Protein AF-0000000069050539 (afdb_homodimer)

InterPro domains:
  IPR002018 Carboxylesterase, type B [PF00135] (21-520)
  IPR019819 Carboxylesterase type B, conserved site [PS00941] (98-108)
  IPR019826 Carboxylesterase type B, active site [PS00122] (194-209)
  IPR029058 Alpha/Beta hydrolase fold [G3DSA:3.40.50.1820] (3-553)
  IPR029058 Alpha/Beta hydrolase fold [SSF53474] (21-548)

Organism: Acyrthosiphon pisum (NCBI:txid7029)

Radius of gyration: 32.57 Å; Cα contacts (8 Å, |Δi|>4): 2569; chains: 2; bounding box: 115×93×81 Å

Structure (mmCIF, N/CA/C/O backbone):
data_AF-0000000069050539-model_v1
#
loop_
_entity.id
_entity.type
_entity.pdbx_description
1 polymer 'Carboxylic ester hydrolase'
#
loop_
_atom_site.group_PDB
_atom_site.id
_atom_site.type_symbol
_atom_site.label_atom_id
_atom_site.label_alt_id
_atom_site.label_comp_id
_atom_site.label_asym_id
_atom_site.label_entity_id
_atom_site.label_seq_id
_atom_site.pdbx_PDB_ins_code
_atom_site.Cartn_x
_atom_site.Cartn_y
_atom_site.Cartn_z
_atom_site.occupancy
_atom_site.B_iso_or_equiv
_atom_site.auth_seq_id
_atom_site.auth_comp_id
_atom_site.auth_asym_id
_atom_site.auth_atom_id
_atom_site.pdbx_PDB_model_num
ATOM 1 N N . MET A 1 1 ? -48.281 -12.133 42.062 1 26.3 1 MET A N 1
ATOM 2 C CA . MET A 1 1 ? -48.5 -13.281 41.188 1 26.3 1 MET A CA 1
ATOM 3 C C . MET A 1 1 ? -48.312 -12.891 39.719 1 26.3 1 MET A C 1
ATOM 5 O O . MET A 1 1 ? -48 -13.742 38.875 1 26.3 1 MET A O 1
ATOM 9 N N . ARG A 1 2 ? -48.906 -11.695 39.344 1 27.66 2 ARG A N 1
ATOM 10 C CA . ARG A 1 2 ? -49.094 -11.25 37.938 1 27.66 2 ARG A CA 1
ATOM 11 C C . ARG A 1 2 ? -47.75 -10.969 37.281 1 27.66 2 ARG A C 1
ATOM 13 O O . ARG A 1 2 ? -47.688 -10.758 36.062 1 27.66 2 ARG A O 1
ATOM 20 N N . LEU A 1 3 ? -46.781 -10.461 38.094 1 32.59 3 LEU A N 1
ATOM 21 C CA . LEU A 1 3 ? -45.531 -9.844 37.625 1 32.59 3 LEU A CA 1
ATOM 22 C C . LEU A 1 3 ? -44.656 -10.852 36.906 1 32.59 3 LEU A C 1
ATOM 24 O O . LEU A 1 3 ? -43.562 -10.508 36.406 1 32.59 3 LEU A O 1
ATOM 28 N N . VAL A 1 4 ? -44.938 -12.18 37.094 1 34.09 4 VAL A N 1
ATOM 29 C CA . VAL A 1 4 ? -44.062 -13.289 36.75 1 34.09 4 VAL A CA 1
ATOM 30 C C . VAL A 1 4 ? -44.031 -13.469 35.219 1 34.09 4 VAL A C 1
ATOM 32 O O . VAL A 1 4 ? -43.062 -13.969 34.656 1 34.09 4 VAL A O 1
ATOM 35 N N . ILE A 1 5 ? -45.188 -13.227 34.531 1 31.69 5 ILE A N 1
ATOM 36 C CA . ILE A 1 5 ? -45.469 -13.883 33.25 1 31.69 5 ILE A CA 1
ATOM 37 C C . ILE A 1 5 ? -44.688 -13.188 32.125 1 31.69 5 ILE A C 1
ATOM 39 O O . ILE A 1 5 ? -44.469 -13.758 31.062 1 31.69 5 ILE A O 1
ATOM 43 N N . VAL A 1 6 ? -44.531 -11.828 32.219 1 31.59 6 VAL A N 1
ATOM 44 C CA . VAL A 1 6 ? -44.188 -11.078 31.016 1 31.59 6 VAL A CA 1
ATOM 45 C C . VAL A 1 6 ? -42.75 -11.359 30.609 1 31.59 6 VAL A C 1
ATOM 47 O O . VAL A 1 6 ? -42.281 -10.875 29.578 1 31.59 6 VAL A O 1
ATOM 50 N N . LEU A 1 7 ? -41.906 -11.867 31.547 1 31.31 7 LEU A N 1
ATOM 51 C CA . LEU A 1 7 ? -40.469 -11.945 31.328 1 31.31 7 LEU A CA 1
ATOM 52 C C . LEU A 1 7 ? -40.156 -12.977 30.25 1 31.31 7 LEU A C 1
ATOM 54 O O . LEU A 1 7 ? -39 -13.094 29.828 1 31.31 7 LEU A O 1
ATOM 58 N N . LEU A 1 8 ? -41.094 -14.016 30.031 1 30.38 8 LEU A N 1
ATOM 59 C CA . LEU A 1 8 ? -40.75 -15.234 29.297 1 30.38 8 LEU A CA 1
ATOM 60 C C . LEU A 1 8 ? -40.625 -14.953 27.797 1 30.38 8 LEU A C 1
ATOM 62 O O . LEU A 1 8 ? -39.969 -15.703 27.078 1 30.38 8 LEU A O 1
ATOM 66 N N . LEU A 1 9 ? -41.562 -14.109 27.234 1 28.67 9 LEU A N 1
ATOM 67 C CA . LEU A 1 9 ? -41.812 -14.203 25.797 1 28.67 9 LEU A CA 1
ATOM 68 C C . LEU A 1 9 ? -40.625 -13.625 25.016 1 28.67 9 LEU A C 1
ATOM 70 O O . LEU A 1 9 ? -40.688 -13.578 23.781 1 28.67 9 LEU A O 1
ATOM 74 N N . ALA A 1 10 ? -39.875 -12.719 25.578 1 30.95 10 ALA A N 1
ATOM 75 C CA . ALA A 1 10 ? -38.969 -11.984 24.688 1 30.95 10 ALA A CA 1
ATOM 76 C C . ALA A 1 10 ? -37.906 -12.906 24.078 1 30.95 10 ALA A C 1
ATOM 78 O O . ALA A 1 10 ? -36.938 -12.445 23.469 1 30.95 10 ALA A O 1
ATOM 79 N N . ARG A 1 11 ? -37.969 -14.266 24.438 1 26.59 11 ARG A N 1
ATOM 80 C CA . ARG A 1 11 ? -36.938 -15.188 23.984 1 26.59 11 ARG A CA 1
ATOM 81 C C . ARG A 1 11 ? -36.938 -15.312 22.469 1 26.59 11 ARG A C 1
ATOM 83 O O . ARG A 1 11 ? -35.875 -15.352 21.828 1 26.59 11 ARG A O 1
ATOM 90 N N . LEU A 1 12 ? -38 -15.984 21.875 1 28.97 12 LEU A N 1
ATOM 91 C CA . LEU A 1 12 ? -37.969 -16.906 20.75 1 28.97 12 LEU A CA 1
ATOM 92 C C . LEU A 1 12 ? -37.875 -16.156 19.422 1 28.97 12 LEU A C 1
ATOM 94 O O . LEU A 1 12 ? -37.938 -16.766 18.344 1 28.97 12 LEU A O 1
ATOM 98 N N . TYR A 1 13 ? -38.312 -14.938 19.328 1 30.03 13 TYR A N 1
ATOM 99 C CA . TYR A 1 13 ? -38.375 -14.578 17.922 1 30.03 13 TYR A CA 1
ATOM 100 C C . TYR A 1 13 ? -37 -14.617 17.281 1 30.03 13 TYR A C 1
ATOM 102 O O . TYR A 1 13 ? -36.25 -13.625 17.297 1 30.03 13 TYR A O 1
ATOM 110 N N . CYS A 1 14 ? -36.156 -15.648 17.484 1 31.09 14 CYS A N 1
ATOM 111 C CA . CYS A 1 14 ? -35 -15.953 16.625 1 31.09 14 CYS A CA 1
ATOM 112 C C . CYS A 1 14 ? -35.438 -16.062 15.172 1 31.09 14 CYS A C 1
ATOM 114 O O . CYS A 1 14 ? -35.75 -17.156 14.688 1 31.09 14 CYS A O 1
ATOM 116 N N . PHE A 1 15 ? -36.469 -15.273 14.609 1 31.92 15 PHE A N 1
ATOM 117 C CA . PHE A 1 15 ? -36.844 -15.25 13.203 1 31.92 15 PHE A CA 1
ATOM 118 C C . PHE A 1 15 ? -35.625 -15.32 12.305 1 31.92 15 PHE A C 1
ATOM 120 O O . PHE A 1 15 ? -34.562 -14.758 12.633 1 31.92 15 PHE A O 1
ATOM 127 N N . VAL A 1 16 ? -35.625 -16.328 11.383 1 34.59 16 VAL A N 1
ATOM 128 C CA . VAL A 1 16 ? -34.719 -16.609 10.266 1 34.59 16 VAL A CA 1
ATOM 129 C C . VAL A 1 16 ? -34.531 -15.359 9.422 1 34.59 16 VAL A C 1
ATOM 131 O O . VAL A 1 16 ? -35.25 -15.148 8.445 1 34.59 16 VAL A O 1
ATOM 134 N N . ALA A 1 17 ? -34.875 -14.203 9.758 1 36.56 17 ALA A N 1
ATOM 135 C CA . ALA A 1 17 ? -34.344 -13.133 8.93 1 36.56 17 ALA A CA 1
ATOM 136 C C . ALA A 1 17 ? -32.906 -13.461 8.484 1 36.56 17 ALA A C 1
ATOM 138 O O . ALA A 1 17 ? -32.031 -13.727 9.312 1 36.56 17 ALA A O 1
ATOM 139 N N . GLY A 1 18 ? -32.688 -14.234 7.324 1 45.12 18 GLY A N 1
ATOM 140 C CA . GLY A 1 18 ? -31.375 -14.477 6.727 1 45.12 18 GLY A CA 1
ATOM 141 C C . GLY A 1 18 ? -30.328 -13.461 7.145 1 45.12 18 GLY A C 1
ATOM 142 O O . GLY A 1 18 ? -30.453 -12.273 6.832 1 45.12 18 GLY A O 1
ATOM 143 N N . ASN A 1 19 ? -29.656 -13.703 8.18 1 59.53 19 ASN A N 1
ATOM 144 C CA . ASN A 1 19 ? -28.719 -12.82 8.867 1 59.53 19 ASN A CA 1
ATOM 145 C C . ASN A 1 19 ? -27.719 -12.203 7.887 1 59.53 19 ASN A C 1
ATOM 147 O O . ASN A 1 19 ? -27.047 -12.922 7.148 1 59.53 19 ASN A O 1
ATOM 151 N N . GLN A 1 20 ? -27.922 -10.969 7.562 1 78.75 20 GLN A N 1
ATOM 152 C CA . GLN A 1 20 ? -27.047 -10.172 6.715 1 78.75 20 GLN A CA 1
ATOM 153 C C . GLN A 1 20 ? -25.578 -10.43 7.051 1 78.75 20 GLN A C 1
ATOM 155 O O . GLN A 1 20 ? -24.688 -10.227 6.211 1 78.75 20 GLN A O 1
ATOM 160 N N . HIS A 1 21 ? -25.391 -11.031 8.25 1 89 21 HIS A N 1
ATOM 161 C CA . HIS A 1 21 ? -24.031 -11.336 8.672 1 89 21 HIS A CA 1
ATOM 162 C C . HIS A 1 21 ? -23.938 -12.75 9.242 1 89 21 HIS A C 1
ATOM 164 O O . HIS A 1 21 ? -23.922 -12.93 10.461 1 89 21 HIS A O 1
ATOM 170 N N . PRO A 1 22 ? -23.844 -13.828 8.398 1 93.56 22 PRO A N 1
ATOM 171 C CA . PRO A 1 22 ? -23.703 -15.219 8.859 1 93.56 22 PRO A CA 1
ATOM 172 C C . PRO A 1 22 ? -22.484 -15.43 9.742 1 93.56 22 PRO A C 1
ATOM 174 O O . PRO A 1 22 ? -21.438 -14.812 9.516 1 93.56 22 PRO A O 1
ATOM 177 N N . VAL A 1 23 ? -22.594 -16.266 10.766 1 95.81 23 VAL A N 1
ATOM 178 C CA . VAL A 1 23 ? -21.484 -16.578 11.672 1 95.81 23 VAL A CA 1
ATOM 179 C C . VAL A 1 23 ? -21.203 -18.078 11.648 1 95.81 23 VAL A C 1
ATOM 181 O O . VAL A 1 23 ? -22.125 -18.891 11.672 1 95.81 23 VAL A O 1
ATOM 184 N N . VAL A 1 24 ? -19.984 -18.469 11.5 1 96.12 24 VAL A N 1
ATOM 185 C CA . VAL A 1 24 ? -19.516 -19.844 11.531 1 96.12 24 VAL A CA 1
ATOM 186 C C . VAL A 1 24 ? -18.484 -20.031 12.641 1 96.12 24 VAL A C 1
ATOM 188 O O . VAL A 1 24 ? -17.609 -19.188 12.82 1 96.12 24 VAL A O 1
ATOM 191 N N . GLU A 1 25 ? -18.578 -21.062 13.422 1 95.25 25 GLU A N 1
ATOM 192 C CA . GLU A 1 25 ? -17.609 -21.375 14.461 1 95.25 25 GLU A CA 1
ATOM 193 C C . GLU A 1 25 ? -16.453 -22.219 13.914 1 95.25 25 GLU A C 1
ATOM 195 O O . GLU A 1 25 ? -16.656 -23.344 13.477 1 95.25 25 GLU A O 1
ATOM 200 N N . THR A 1 26 ? -15.273 -21.656 13.891 1 96.56 26 THR A N 1
ATOM 201 C CA . THR A 1 26 ? -14.078 -22.375 13.461 1 96.56 26 THR A CA 1
ATOM 202 C C . THR A 1 26 ? -13.258 -22.828 14.664 1 96.56 26 THR A C 1
ATOM 204 O O . THR A 1 26 ? -13.625 -22.562 15.805 1 96.56 26 THR A O 1
ATOM 207 N N . GLU A 1 27 ? -12.102 -23.531 14.414 1 95.81 27 GLU A N 1
ATOM 208 C CA . GLU A 1 27 ? -11.242 -24.047 15.469 1 95.81 27 GLU A CA 1
ATOM 209 C C . GLU A 1 27 ? -10.672 -22.922 16.328 1 95.81 27 GLU A C 1
ATOM 211 O O . GLU A 1 27 ? -10.469 -23.078 17.531 1 95.81 27 GLU A O 1
ATOM 216 N N . ASN A 1 28 ? -10.484 -21.719 15.672 1 95.81 28 ASN A N 1
ATOM 217 C CA . ASN A 1 28 ? -9.828 -20.625 16.375 1 95.81 28 ASN A CA 1
ATOM 218 C C . ASN A 1 28 ? -10.836 -19.609 16.891 1 95.81 28 ASN A C 1
ATOM 220 O O . ASN A 1 28 ? -10.477 -18.672 17.609 1 95.81 28 ASN A O 1
ATOM 224 N N . GLY A 1 29 ? -12.094 -19.719 16.547 1 95.69 29 GLY A N 1
ATOM 225 C CA . GLY A 1 29 ? -13.117 -18.797 17 1 95.69 29 GLY A CA 1
ATOM 226 C C . GLY A 1 29 ? -14.172 -18.531 15.953 1 95.69 29 GLY A C 1
ATOM 227 O O . GLY A 1 29 ? -14.062 -18.984 14.812 1 95.69 29 GLY A O 1
ATOM 228 N N . PRO A 1 30 ? -15.219 -17.828 16.375 1 97.06 30 PRO A N 1
ATOM 229 C CA . PRO A 1 30 ? -16.281 -17.5 15.43 1 97.06 30 PRO A CA 1
ATOM 230 C C . PRO A 1 30 ? -15.852 -16.484 14.383 1 97.06 30 PRO A C 1
ATOM 232 O O . PRO A 1 30 ? -15.094 -15.562 14.688 1 97.06 30 PRO A O 1
ATOM 235 N N . VAL A 1 31 ? -16.359 -16.656 13.164 1 97.62 31 VAL A N 1
ATOM 236 C CA . VAL A 1 31 ? -16.109 -15.742 12.055 1 97.62 31 VAL A CA 1
ATOM 237 C C . VAL A 1 31 ? -17.438 -15.266 11.477 1 97.62 31 VAL A C 1
ATOM 239 O O . VAL A 1 31 ? -18.375 -16.062 11.297 1 97.62 31 VAL A O 1
ATOM 242 N N . SER A 1 32 ? -17.547 -13.945 11.281 1 97.5 32 SER A N 1
ATOM 243 C CA . SER A 1 32 ? -18.734 -13.367 10.656 1 97.5 32 SER A CA 1
ATOM 244 C C . SER A 1 32 ? -18.438 -12.945 9.219 1 97.5 32 SER A C 1
ATOM 246 O O . SER A 1 32 ? -17.453 -12.258 8.953 1 97.5 32 SER A O 1
ATOM 248 N N . GLY A 1 33 ? -19.328 -13.477 8.266 1 97.38 33 GLY A N 1
ATOM 249 C CA . GLY A 1 33 ? -19.156 -13.141 6.863 1 97.38 33 GLY A CA 1
ATOM 250 C C . GLY A 1 33 ? -20.266 -12.266 6.32 1 97.38 33 GLY A C 1
ATOM 251 O O . GLY A 1 33 ? -20.875 -11.484 7.062 1 97.38 33 GLY A O 1
ATOM 252 N N . LYS A 1 34 ? -20.469 -12.258 5.051 1 97.12 34 LYS A N 1
ATOM 253 C CA . LYS A 1 34 ? -21.531 -11.5 4.398 1 97.12 34 LYS A CA 1
ATOM 254 C C . LYS A 1 34 ? -22.203 -12.32 3.299 1 97.12 34 LYS A C 1
ATOM 256 O O . LYS A 1 34 ? -21.641 -13.32 2.84 1 97.12 34 LYS A O 1
ATOM 261 N N . LEU A 1 35 ? -23.359 -11.914 2.904 1 97.19 35 LEU A N 1
ATOM 262 C CA . LEU A 1 35 ? -24.031 -12.492 1.756 1 97.19 35 LEU A CA 1
ATOM 263 C C . LEU A 1 35 ? -23.547 -11.859 0.456 1 97.19 35 LEU A C 1
ATOM 265 O O . LEU A 1 35 ? -23.234 -10.672 0.42 1 97.19 35 LEU A O 1
ATOM 269 N N . SER A 1 36 ? -23.406 -12.742 -0.509 1 96.38 36 SER A N 1
ATOM 270 C CA . SER A 1 36 ? -23.047 -12.297 -1.854 1 96.38 36 SER A CA 1
ATOM 271 C C . SER A 1 36 ? -23.859 -13.047 -2.91 1 96.38 36 SER A C 1
ATOM 273 O O . SER A 1 36 ? -24.578 -13.992 -2.594 1 96.38 36 SER A O 1
ATOM 275 N N . LYS A 1 37 ? -23.75 -12.531 -4.121 1 97.62 37 LYS A N 1
ATOM 276 C CA . LYS A 1 37 ? -24.453 -13.164 -5.23 1 97.62 37 LYS A CA 1
ATOM 277 C C . LYS A 1 37 ? -23.484 -13.664 -6.293 1 97.62 37 LYS A C 1
ATOM 279 O O . LYS A 1 37 ? -22.469 -13.023 -6.566 1 97.62 37 LYS A O 1
ATOM 284 N N . THR A 1 38 ? -23.812 -14.75 -6.848 1 98.19 38 THR A N 1
ATOM 285 C CA . THR A 1 38 ? -23.031 -15.266 -7.969 1 98.19 38 THR A CA 1
ATOM 286 C C . THR A 1 38 ? -23.438 -14.578 -9.266 1 98.19 38 THR A C 1
ATOM 288 O O . THR A 1 38 ? -24.312 -13.695 -9.266 1 98.19 38 THR A O 1
ATOM 291 N N . TRP A 1 39 ? -22.75 -15.016 -10.312 1 97.69 39 TRP A N 1
ATOM 292 C CA . TRP A 1 39 ? -22.984 -14.438 -11.633 1 97.69 39 TRP A CA 1
ATOM 293 C C . TRP A 1 39 ? -24.422 -14.609 -12.07 1 97.69 39 TRP A C 1
ATOM 295 O O . TRP A 1 39 ? -25.031 -13.688 -12.633 1 97.69 39 TRP A O 1
ATOM 305 N N . LYS A 1 40 ? -25.078 -15.719 -11.734 1 97.31 40 LYS A N 1
ATOM 306 C CA . LYS A 1 40 ? -26.453 -16 -12.117 1 97.31 40 LYS A CA 1
ATOM 307 C C . LYS A 1 40 ? -27.422 -15.625 -11 1 97.31 40 LYS A C 1
ATOM 309 O O . LYS A 1 40 ? -28.594 -16.016 -11.031 1 97.31 40 LYS A O 1
ATOM 314 N N . GLY A 1 41 ? -26.906 -15.008 -9.938 1 97.44 41 GLY A N 1
ATOM 315 C CA . GLY A 1 41 ? -27.766 -14.422 -8.93 1 97.44 41 GLY A CA 1
ATOM 316 C C . GLY A 1 41 ? -27.984 -15.32 -7.727 1 97.44 41 GLY A C 1
ATOM 317 O O . GLY A 1 41 ? -28.797 -15.008 -6.844 1 97.44 41 GLY A O 1
ATOM 318 N N . ARG A 1 42 ? -27.297 -16.406 -7.676 1 97.25 42 ARG A N 1
ATOM 319 C CA . ARG A 1 42 ? -27.391 -17.297 -6.52 1 97.25 42 ARG A CA 1
ATOM 320 C C . ARG A 1 42 ? -26.812 -16.625 -5.273 1 97.25 42 ARG A C 1
ATOM 322 O O . ARG A 1 42 ? -25.75 -16.016 -5.332 1 97.25 42 ARG A O 1
ATOM 329 N N . THR A 1 43 ? -27.531 -16.703 -4.152 1 97.19 43 THR A N 1
ATOM 330 C CA . THR A 1 43 ? -27 -16.203 -2.898 1 97.19 43 THR A CA 1
ATOM 331 C C . THR A 1 43 ? -25.953 -17.156 -2.33 1 97.19 43 THR A C 1
ATOM 333 O O . THR A 1 43 ? -26.172 -18.359 -2.279 1 97.19 43 THR A O 1
ATOM 336 N N . ILE A 1 44 ? -24.891 -16.625 -1.974 1 98.25 44 ILE A N 1
ATOM 337 C CA . ILE A 1 44 ? -23.828 -17.406 -1.344 1 98.25 44 ILE A CA 1
ATOM 338 C C . ILE A 1 44 ? -23.328 -16.688 -0.094 1 98.25 44 ILE A C 1
ATOM 340 O O . ILE A 1 44 ? -23.719 -15.555 0.173 1 98.25 44 ILE A O 1
ATOM 344 N N . TYR A 1 45 ? -22.562 -17.406 0.694 1 98.19 45 TYR A N 1
ATOM 345 C CA . TYR A 1 45 ? -21.922 -16.891 1.899 1 98.19 45 TYR A CA 1
ATOM 346 C C . TYR A 1 45 ? -20.438 -16.672 1.684 1 98.19 45 TYR A C 1
ATOM 348 O O . TYR A 1 45 ? -19.719 -17.594 1.28 1 98.19 45 TYR A O 1
ATOM 356 N N . SER A 1 46 ? -20.016 -15.438 1.918 1 98.44 46 SER A N 1
ATOM 357 C CA . SER A 1 46 ? -18.609 -15.078 1.739 1 98.44 46 SER A CA 1
ATOM 358 C C . SER A 1 46 ? -17.938 -14.773 3.076 1 98.44 46 SER A C 1
ATOM 360 O O . SER A 1 46 ? -18.391 -13.906 3.818 1 98.44 46 SER A O 1
ATOM 362 N N . PHE A 1 47 ? -16.906 -15.523 3.41 1 98.62 47 PHE A N 1
ATOM 363 C CA . PHE A 1 47 ? -16.031 -15.289 4.547 1 98.62 47 PHE A CA 1
ATOM 364 C C . PHE A 1 47 ? -14.617 -14.961 4.074 1 98.62 47 PHE A C 1
ATOM 366 O O . PHE A 1 47 ? -13.898 -15.836 3.594 1 98.62 47 PHE A O 1
ATOM 373 N N . GLN A 1 48 ? -14.219 -13.648 4.219 1 98.38 48 GLN A N 1
ATOM 374 C CA . GLN A 1 48 ? -12.945 -13.195 3.662 1 98.38 48 GLN A CA 1
ATOM 375 C C . GLN A 1 48 ? -12.016 -12.688 4.762 1 98.38 48 GLN A C 1
ATOM 377 O O . GLN A 1 48 ? -12.469 -12.102 5.742 1 98.38 48 GLN A O 1
ATOM 382 N N . GLY A 1 49 ? -10.742 -12.938 4.559 1 97.94 49 GLY A N 1
ATOM 383 C CA . GLY A 1 49 ? -9.75 -12.391 5.473 1 97.94 49 GLY A CA 1
ATOM 384 C C . GLY A 1 49 ? -9.656 -13.156 6.777 1 97.94 49 GLY A C 1
ATOM 385 O O . GLY A 1 49 ? -9.414 -12.57 7.836 1 97.94 49 GLY A O 1
ATOM 386 N N . ILE A 1 50 ? -9.859 -14.438 6.781 1 98.38 50 ILE A N 1
ATOM 387 C CA . ILE A 1 50 ? -9.711 -15.273 7.961 1 98.38 50 ILE A CA 1
ATOM 388 C C . ILE A 1 50 ? -8.234 -15.633 8.148 1 98.38 50 ILE A C 1
ATOM 390 O O . ILE A 1 50 ? -7.598 -16.172 7.242 1 98.38 50 ILE A O 1
ATOM 394 N N . PRO A 1 51 ? -7.637 -15.328 9.289 1 98 51 PRO A N 1
ATOM 395 C CA . PRO A 1 51 ? -6.242 -15.727 9.469 1 98 51 PRO A CA 1
ATOM 396 C C . PRO A 1 51 ? -6.07 -17.234 9.578 1 98 51 PRO A C 1
ATOM 398 O O . PRO A 1 51 ? -6.742 -17.891 10.391 1 98 51 PRO A O 1
ATOM 401 N N . TYR A 1 52 ? -5.199 -17.812 8.82 1 98.31 52 TYR A N 1
ATOM 402 C CA . TYR A 1 52 ? -4.953 -19.25 8.914 1 98.31 52 TYR A CA 1
ATOM 403 C C . TYR A 1 52 ? -3.648 -19.531 9.648 1 98.31 52 TYR A C 1
ATOM 405 O O . TYR A 1 52 ? -3.328 -20.688 9.938 1 98.31 52 TYR A O 1
ATOM 413 N N . ALA A 1 53 ? -2.895 -18.469 9.953 1 98.06 53 ALA A N 1
ATOM 414 C CA . ALA A 1 53 ? -1.636 -18.578 10.688 1 98.06 53 ALA A CA 1
ATOM 415 C C . ALA A 1 53 ? -1.36 -17.312 11.492 1 98.06 53 ALA A C 1
ATOM 417 O O . ALA A 1 53 ? -1.993 -16.281 11.273 1 98.06 53 ALA A O 1
ATOM 418 N N . THR A 1 54 ? -0.441 -17.469 12.484 1 96.44 54 THR A N 1
ATOM 419 C CA . THR A 1 54 ? 0.055 -16.312 13.219 1 96.44 54 THR A CA 1
ATOM 420 C C . THR A 1 54 ? 0.741 -15.328 12.273 1 96.44 54 THR A C 1
ATOM 422 O O . THR A 1 54 ? 1.48 -15.742 11.375 1 96.44 54 THR A O 1
ATOM 425 N N . PRO A 1 55 ? 0.438 -13.969 12.461 1 95.5 55 PRO A N 1
ATOM 426 C CA . PRO A 1 55 ? 1.104 -13.016 11.57 1 95.5 55 PRO A CA 1
ATOM 427 C C . PRO A 1 55 ? 2.619 -13.203 11.539 1 95.5 55 PRO A C 1
ATOM 429 O O . PRO A 1 55 ? 3.266 -13.242 12.586 1 95.5 55 PRO A O 1
ATOM 432 N N . PRO A 1 56 ? 3.172 -13.344 10.336 1 96.12 56 PRO A N 1
ATOM 433 C CA . PRO A 1 56 ? 4.617 -13.562 10.211 1 96.12 56 PRO A CA 1
ATOM 434 C C . PRO A 1 56 ? 5.414 -12.258 10.258 1 96.12 56 PRO A C 1
ATOM 436 O O . PRO A 1 56 ? 6.109 -11.922 9.297 1 96.12 56 PRO A O 1
ATOM 439 N N . VAL A 1 57 ? 5.438 -11.539 11.352 1 93.19 57 VAL A N 1
ATOM 440 C CA . VAL A 1 57 ? 6.09 -10.242 11.523 1 93.19 57 VAL A CA 1
ATOM 441 C C . VAL A 1 57 ? 7.172 -10.352 12.594 1 93.19 57 VAL A C 1
ATOM 443 O O . VAL A 1 57 ? 7.172 -11.289 13.391 1 93.19 57 VAL A O 1
ATOM 446 N N . GLY A 1 58 ? 8.117 -9.414 12.641 1 89.81 58 GLY A N 1
ATOM 447 C CA . GLY A 1 58 ? 9.172 -9.406 13.648 1 89.81 58 GLY A CA 1
ATOM 448 C C . GLY A 1 58 ? 10.008 -10.672 13.648 1 89.81 58 GLY A C 1
ATOM 449 O O . GLY A 1 58 ? 10.531 -11.07 12.609 1 89.81 58 GLY A O 1
ATOM 450 N N . LYS A 1 59 ? 9.984 -11.375 14.781 1 91.62 59 LYS A N 1
ATOM 451 C CA . LYS A 1 59 ? 10.812 -12.562 14.953 1 91.62 59 LYS A CA 1
ATOM 452 C C . LYS A 1 59 ? 10.32 -13.711 14.078 1 91.62 59 LYS A C 1
ATOM 454 O O . LYS A 1 59 ? 11.047 -14.68 13.852 1 91.62 59 LYS A O 1
ATOM 459 N N . LEU A 1 60 ? 9.086 -13.57 13.562 1 95.38 60 LEU A N 1
ATOM 460 C CA . LEU A 1 60 ? 8.484 -14.664 12.805 1 95.38 60 LEU A CA 1
ATOM 461 C C . LEU A 1 60 ? 8.625 -14.43 11.305 1 95.38 60 LEU A C 1
ATOM 463 O O . LEU A 1 60 ? 8.234 -15.281 10.508 1 95.38 60 LEU A O 1
ATOM 467 N N . ARG A 1 61 ? 9.273 -13.289 10.867 1 96.31 61 ARG A N 1
ATOM 468 C CA . ARG A 1 61 ? 9.352 -12.883 9.469 1 96.31 61 ARG A CA 1
ATOM 469 C C . ARG A 1 61 ? 9.891 -14.016 8.602 1 96.31 61 ARG A C 1
ATOM 471 O O . ARG A 1 61 ? 9.328 -14.312 7.547 1 96.31 61 ARG A O 1
ATOM 478 N N . PHE A 1 62 ? 10.961 -14.727 9.062 1 98.12 62 PHE A N 1
ATOM 479 C CA . PHE A 1 62 ? 11.641 -15.727 8.25 1 98.12 62 PHE A CA 1
ATOM 480 C C . PHE A 1 62 ? 11.422 -17.125 8.82 1 98.12 62 PHE A C 1
ATOM 482 O O . PHE A 1 62 ? 12.156 -18.062 8.492 1 98.12 62 PHE A O 1
ATOM 489 N N . GLN A 1 63 ? 10.406 -17.25 9.719 1 97.5 63 GLN A N 1
ATOM 490 C CA . GLN A 1 63 ? 10.078 -18.547 10.281 1 97.5 63 GLN A CA 1
ATOM 491 C C . GLN A 1 63 ? 8.93 -19.203 9.523 1 97.5 63 GLN A C 1
ATOM 493 O O . GLN A 1 63 ? 8.18 -18.516 8.82 1 97.5 63 GLN A O 1
ATOM 498 N N . GLU A 1 64 ? 8.859 -20.484 9.633 1 97.88 64 GLU A N 1
ATOM 499 C CA . GLU A 1 64 ? 7.695 -21.188 9.109 1 97.88 64 GLU A CA 1
ATOM 500 C C . GLU A 1 64 ? 6.406 -20.672 9.734 1 97.88 64 GLU A C 1
ATOM 502 O O . GLU A 1 64 ? 6.406 -20.234 10.891 1 97.88 64 GLU A O 1
ATOM 507 N N . ALA A 1 65 ? 5.348 -20.688 8.906 1 97.38 65 ALA A N 1
ATOM 508 C CA . ALA A 1 65 ? 4.051 -20.25 9.414 1 97.38 65 ALA A CA 1
ATOM 509 C C . ALA A 1 65 ? 3.648 -21.062 10.648 1 97.38 65 ALA A C 1
ATOM 511 O O . ALA A 1 65 ? 3.814 -22.281 10.672 1 97.38 65 ALA A O 1
ATOM 512 N N . GLN A 1 66 ? 3.184 -20.359 11.656 1 96 66 GLN A N 1
ATOM 513 C CA . GLN A 1 66 ? 2.727 -20.984 12.891 1 96 66 GLN A CA 1
ATOM 514 C C . GLN A 1 66 ? 1.204 -20.938 13 1 96 66 GLN A C 1
ATOM 516 O O . GLN A 1 66 ? 0.57 -20 12.531 1 96 66 GLN A O 1
ATOM 521 N N . PRO A 1 67 ? 0.658 -21.969 13.617 1 94.44 67 PRO A N 1
ATOM 522 C CA . PRO A 1 67 ? -0.799 -21.969 13.773 1 94.44 67 PRO A CA 1
ATOM 523 C C . PRO A 1 67 ? -1.3 -20.75 14.555 1 94.44 67 PRO A C 1
ATOM 525 O O . PRO A 1 67 ? -0.608 -20.266 15.445 1 94.44 67 PRO A O 1
ATOM 528 N N . MET A 1 68 ? -2.441 -20.375 14.266 1 92.31 68 MET A N 1
ATOM 529 C CA . MET A 1 68 ? -3.08 -19.234 14.914 1 92.31 68 MET A CA 1
ATOM 530 C C . MET A 1 68 ? -3.602 -19.625 16.297 1 92.31 68 MET A C 1
ATOM 532 O O . MET A 1 68 ? -4.098 -20.734 16.484 1 92.31 68 MET A O 1
ATOM 536 N N . LYS A 1 69 ? -3.48 -18.719 17.234 1 91.62 69 LYS A N 1
ATOM 537 C CA . LYS A 1 69 ? -4.133 -18.859 18.531 1 91.62 69 LYS A CA 1
ATOM 538 C C . LYS A 1 69 ? -5.598 -18.438 18.469 1 91.62 69 LYS A C 1
ATOM 540 O O . LYS A 1 69 ? -5.984 -17.672 17.578 1 91.62 69 LYS A O 1
ATOM 545 N N . PRO A 1 70 ? -6.379 -18.953 19.375 1 95.25 70 PRO A N 1
ATOM 546 C CA . PRO A 1 70 ? -7.773 -18.5 19.406 1 95.25 70 PRO A CA 1
ATOM 547 C C . PRO A 1 70 ? -7.895 -16.984 19.578 1 95.25 70 PRO A C 1
ATOM 549 O O . PRO A 1 70 ? -7.102 -16.391 20.297 1 95.25 70 PRO A O 1
ATOM 552 N N . TRP A 1 71 ? -8.812 -16.391 18.891 1 93.5 71 TRP A N 1
ATOM 553 C CA . TRP A 1 71 ? -9 -14.953 19 1 93.5 71 TRP A CA 1
ATOM 554 C C . TRP A 1 71 ? -10.227 -14.625 19.828 1 93.5 71 TRP A C 1
ATOM 556 O O . TRP A 1 71 ? -11.219 -15.352 19.812 1 93.5 71 TRP A O 1
ATOM 566 N N . PRO A 1 72 ? -10.172 -13.531 20.594 1 92.94 72 PRO A N 1
ATOM 567 C CA . PRO A 1 72 ? -11.352 -13.094 21.344 1 92.94 72 PRO A CA 1
ATOM 568 C C . PRO A 1 72 ? -12.43 -12.484 20.438 1 92.94 72 PRO A C 1
ATOM 570 O O . PRO A 1 72 ? -12.109 -11.805 19.469 1 92.94 72 PRO A O 1
ATOM 573 N N . GLY A 1 73 ? -13.688 -12.68 20.734 1 94.19 73 GLY A N 1
ATOM 574 C CA . GLY A 1 73 ? -14.797 -12.102 20 1 94.19 73 GLY A CA 1
ATOM 575 C C . GLY A 1 73 ? -15.047 -12.797 18.672 1 94.19 73 GLY A C 1
ATOM 576 O O . GLY A 1 73 ? -14.758 -13.984 18.516 1 94.19 73 GLY A O 1
ATOM 577 N N . VAL A 1 74 ? -15.789 -12.125 17.844 1 96.62 74 VAL A N 1
ATOM 578 C CA . VAL A 1 74 ? -16.141 -12.656 16.531 1 96.62 74 VAL A CA 1
ATOM 579 C C . VAL A 1 74 ? -15.273 -11.984 15.453 1 96.62 74 VAL A C 1
ATOM 581 O O . VAL A 1 74 ? -15.305 -10.766 15.297 1 96.62 74 VAL A O 1
ATOM 584 N N . TRP A 1 75 ? -14.453 -12.742 14.781 1 97.12 75 TRP A N 1
ATOM 585 C CA . TRP A 1 75 ? -13.617 -12.203 13.711 1 97.12 75 TRP A CA 1
ATOM 586 C C . TRP A 1 75 ? -14.477 -11.68 12.562 1 97.12 75 TRP A C 1
ATOM 588 O O . TRP A 1 75 ? -15.273 -12.422 11.984 1 97.12 75 TRP A O 1
ATOM 598 N N . ASN A 1 76 ? -14.383 -10.375 12.258 1 96.56 76 ASN A N 1
ATOM 599 C CA . ASN A 1 76 ? -15.086 -9.812 11.109 1 96.56 76 ASN A CA 1
ATOM 600 C C . ASN A 1 76 ? -14.422 -10.203 9.797 1 96.56 76 ASN A C 1
ATOM 602 O O . ASN A 1 76 ? -13.398 -9.617 9.414 1 96.56 76 ASN A O 1
ATOM 606 N N . ALA A 1 77 ? -15.008 -11.141 9.086 1 97.69 77 ALA A N 1
ATOM 607 C CA . ALA A 1 77 ? -14.477 -11.664 7.828 1 97.69 77 ALA A CA 1
ATOM 608 C C . ALA A 1 77 ? -15.289 -11.164 6.637 1 97.69 77 ALA A C 1
ATOM 610 O O . ALA A 1 77 ? -15.5 -11.898 5.672 1 97.69 77 ALA A O 1
ATOM 611 N N . SER A 1 78 ? -15.758 -9.93 6.684 1 96.19 78 SER A N 1
ATOM 612 C CA . SER A 1 78 ? -16.609 -9.391 5.633 1 96.19 78 SER A CA 1
ATOM 613 C C . SER A 1 78 ? -15.789 -8.812 4.488 1 96.19 78 SER A C 1
ATOM 615 O O . SER A 1 78 ? -16.344 -8.469 3.438 1 96.19 78 SER A O 1
ATOM 617 N N . SER A 1 79 ? -14.484 -8.68 4.676 1 95.38 79 SER A N 1
ATOM 618 C CA . SER A 1 79 ? -13.602 -8.164 3.637 1 95.38 79 SER A CA 1
ATOM 619 C C . SER A 1 79 ? -12.25 -8.883 3.654 1 95.38 79 SER A C 1
ATOM 621 O O . SER A 1 79 ? -11.828 -9.391 4.691 1 95.38 79 SER A O 1
ATOM 623 N N . PRO A 1 80 ? -11.57 -8.898 2.494 1 97.12 80 PRO A N 1
ATOM 624 C CA . PRO A 1 80 ? -10.281 -9.594 2.436 1 97.12 80 PRO A CA 1
ATOM 625 C C . PRO A 1 80 ? -9.219 -8.945 3.314 1 97.12 80 PRO A C 1
ATOM 627 O O . PRO A 1 80 ? -9.305 -7.746 3.607 1 97.12 80 PRO A O 1
ATOM 630 N N . GLY A 1 81 ? -8.289 -9.766 3.768 1 96.31 81 GLY A N 1
ATOM 631 C CA . GLY A 1 81 ? -7.102 -9.242 4.422 1 96.31 81 GLY A CA 1
ATOM 632 C C . GLY A 1 81 ? -6.094 -8.656 3.447 1 96.31 81 GLY A C 1
ATOM 633 O O . GLY A 1 81 ? -6.297 -8.703 2.232 1 96.31 81 GLY A O 1
ATOM 634 N N . SER A 1 82 ? -4.973 -8.164 4.004 1 95.69 82 SER A N 1
ATOM 635 C CA . SER A 1 82 ? -3.928 -7.566 3.182 1 95.69 82 SER A CA 1
ATOM 636 C C . SER A 1 82 ? -3.256 -8.609 2.293 1 95.69 82 SER A C 1
ATOM 638 O O . SER A 1 82 ? -3.059 -9.75 2.709 1 95.69 82 SER A O 1
ATOM 640 N N . LYS A 1 83 ? -2.953 -8.164 1.104 1 97.25 83 LYS A N 1
ATOM 641 C CA . LYS A 1 83 ? -2.021 -8.984 0.333 1 97.25 83 LYS A CA 1
ATOM 642 C C . LYS A 1 83 ? -0.632 -8.984 0.963 1 97.25 83 LYS A C 1
ATOM 644 O O . LYS A 1 83 ? -0.308 -8.094 1.755 1 97.25 83 LYS A O 1
ATOM 649 N N . CYS A 1 84 ? 0.123 -9.977 0.652 1 98.5 84 CYS A N 1
ATOM 650 C CA . CYS A 1 84 ? 1.49 -10.023 1.158 1 98.5 84 CYS A CA 1
ATOM 651 C C . CYS A 1 84 ? 2.365 -8.984 0.473 1 98.5 84 CYS A C 1
ATOM 653 O O . CYS A 1 84 ? 2.244 -8.758 -0.732 1 98.5 84 CYS A O 1
ATOM 655 N N . ILE A 1 85 ? 3.26 -8.352 1.214 1 98 85 ILE A N 1
ATOM 656 C CA . ILE A 1 85 ? 4.137 -7.316 0.671 1 98 85 ILE A CA 1
ATOM 657 C C . ILE A 1 85 ? 4.918 -7.871 -0.518 1 98 85 ILE A C 1
ATOM 659 O O . ILE A 1 85 ? 5.418 -9 -0.467 1 98 85 ILE A O 1
ATOM 663 N N . GLN A 1 86 ? 4.965 -7.062 -1.608 1 98.38 86 GLN A N 1
ATOM 664 C CA . GLN A 1 86 ? 5.488 -7.547 -2.881 1 98.38 86 GLN A CA 1
ATOM 665 C C . GLN A 1 86 ? 5.965 -6.391 -3.756 1 98.38 86 GLN A C 1
ATOM 667 O O . GLN A 1 86 ? 5.52 -5.254 -3.59 1 98.38 86 GLN A O 1
ATOM 672 N N . TYR A 1 87 ? 7.004 -6.652 -4.574 1 98.25 87 TYR A N 1
ATOM 673 C CA . TYR A 1 87 ? 7.277 -5.809 -5.734 1 98.25 87 TYR A CA 1
ATOM 674 C C . TYR A 1 87 ? 6.43 -6.234 -6.93 1 98.25 87 TYR A C 1
ATOM 676 O O . TYR A 1 87 ? 6.742 -7.219 -7.602 1 98.25 87 TYR A O 1
ATOM 684 N N . ASP A 1 88 ? 5.379 -5.488 -7.203 1 97.62 88 ASP A N 1
ATOM 685 C CA . ASP A 1 88 ? 4.363 -5.883 -8.172 1 97.62 88 ASP A CA 1
ATOM 686 C C . ASP A 1 88 ? 4.84 -5.629 -9.602 1 97.62 88 ASP A C 1
ATOM 688 O O . ASP A 1 88 ? 5.23 -4.512 -9.938 1 97.62 88 ASP A O 1
ATOM 692 N N . HIS A 1 89 ? 4.738 -6.66 -10.406 1 97.25 89 HIS A N 1
ATOM 693 C CA . HIS A 1 89 ? 5.207 -6.535 -11.781 1 97.25 89 HIS A CA 1
ATOM 694 C C . HIS A 1 89 ? 4.363 -5.531 -12.562 1 97.25 89 HIS A C 1
ATOM 696 O O . HIS A 1 89 ? 4.879 -4.828 -13.438 1 97.25 89 HIS A O 1
ATOM 702 N N . SER A 1 90 ? 3.082 -5.434 -12.328 1 94.38 90 SER A N 1
ATOM 703 C CA . SER A 1 90 ? 2.178 -4.609 -13.125 1 94.38 90 SER A CA 1
ATOM 704 C C . SER A 1 90 ? 2.414 -3.125 -12.867 1 94.38 90 SER A C 1
ATOM 706 O O . SER A 1 90 ? 2.396 -2.318 -13.805 1 94.38 90 SER A O 1
ATOM 708 N N . SER A 1 91 ? 2.645 -2.773 -11.586 1 94.31 91 SER A N 1
ATOM 709 C CA . SER A 1 91 ? 2.74 -1.361 -11.234 1 94.31 91 SER A CA 1
ATOM 710 C C . SER A 1 91 ? 4.191 -0.941 -11.023 1 94.31 91 SER A C 1
ATOM 712 O O . SER A 1 91 ? 4.496 0.252 -10.984 1 94.31 91 SER A O 1
ATOM 714 N N . TYR A 1 92 ? 5.078 -1.945 -10.82 1 96.31 92 TYR A N 1
ATOM 715 C CA . TYR A 1 92 ? 6.465 -1.703 -10.453 1 96.31 92 TYR A CA 1
ATOM 716 C C . TYR A 1 92 ? 6.555 -0.917 -9.148 1 96.31 92 TYR A C 1
ATOM 718 O O . TYR A 1 92 ? 7.457 -0.095 -8.969 1 96.31 92 TYR A O 1
ATOM 726 N N . LEU A 1 93 ? 5.574 -1.12 -8.297 1 95 93 LEU A N 1
ATOM 727 C CA . LEU A 1 93 ? 5.539 -0.523 -6.965 1 95 93 LEU A CA 1
ATOM 728 C C . LEU A 1 93 ? 5.59 -1.598 -5.883 1 95 93 LEU A C 1
ATOM 730 O O . LEU A 1 93 ? 5.309 -2.768 -6.152 1 95 93 LEU A O 1
ATOM 734 N N . ILE A 1 94 ? 6.02 -1.208 -4.75 1 95.62 94 ILE A N 1
ATOM 735 C CA . ILE A 1 94 ? 5.977 -2.082 -3.584 1 95.62 94 ILE A CA 1
ATOM 736 C C . ILE A 1 94 ? 4.684 -1.837 -2.803 1 95.62 94 ILE A C 1
ATOM 738 O O . ILE A 1 94 ? 4.363 -0.694 -2.467 1 95.62 94 ILE A O 1
ATOM 742 N N . ASP A 1 95 ? 3.945 -2.922 -2.586 1 93 95 ASP A N 1
ATOM 743 C CA . ASP A 1 95 ? 2.676 -2.783 -1.88 1 93 95 ASP A CA 1
ATOM 744 C C . ASP A 1 95 ? 2.352 -4.043 -1.078 1 93 95 ASP A C 1
ATOM 746 O O . ASP A 1 95 ? 2.941 -5.102 -1.311 1 93 95 ASP A O 1
ATOM 750 N N . GLY A 1 96 ? 1.459 -3.926 -0.073 1 96.19 96 GLY A N 1
ATOM 751 C CA . GLY A 1 96 ? 1.055 -5.031 0.78 1 96.19 96 GLY A CA 1
ATOM 752 C C . GLY A 1 96 ? 1.66 -4.969 2.17 1 96.19 96 GLY A C 1
ATOM 753 O O . GLY A 1 96 ? 2.273 -3.963 2.537 1 96.19 96 GLY A O 1
ATOM 754 N N . ASP A 1 97 ? 1.39 -6.121 2.936 1 96 97 ASP A N 1
ATOM 755 C CA . ASP A 1 97 ? 1.775 -6.172 4.344 1 96 97 ASP A CA 1
ATOM 756 C C . ASP A 1 97 ? 2.439 -7.504 4.684 1 96 97 ASP A C 1
ATOM 758 O O . ASP A 1 97 ? 2.215 -8.508 4.004 1 96 97 ASP A O 1
ATOM 762 N N . GLU A 1 98 ? 3.275 -7.438 5.734 1 96.56 98 GLU A N 1
ATOM 763 C CA . GLU A 1 98 ? 3.805 -8.711 6.227 1 96.56 98 GLU A CA 1
ATOM 764 C C . GLU A 1 98 ? 2.711 -9.539 6.891 1 96.56 98 GLU A C 1
ATOM 766 O O . GLU A 1 98 ? 2.703 -10.766 6.777 1 96.56 98 GLU A O 1
ATOM 771 N N . ASP A 1 99 ? 1.809 -8.867 7.645 1 96.31 99 ASP A N 1
ATOM 772 C CA . ASP A 1 99 ? 0.643 -9.562 8.18 1 96.31 99 ASP A CA 1
ATOM 773 C C . ASP A 1 99 ? -0.375 -9.859 7.082 1 96.31 99 ASP A C 1
ATOM 775 O O . ASP A 1 99 ? -1.346 -9.117 6.91 1 96.31 99 ASP A O 1
ATOM 779 N N . CYS A 1 100 ? -0.186 -10.992 6.398 1 97.88 100 CYS A N 1
ATOM 780 C CA . CYS A 1 100 ? -0.933 -11.18 5.16 1 97.88 100 CYS A CA 1
ATOM 781 C C . CYS A 1 100 ? -1.418 -12.617 5.031 1 97.88 100 CYS A C 1
ATOM 783 O O . CYS A 1 100 ? -1.943 -13.016 3.988 1 97.88 100 CYS A O 1
ATOM 785 N N . LEU A 1 101 ? -1.27 -13.516 6.039 1 98.5 101 LEU A N 1
ATOM 786 C CA . LEU A 1 101 ? -1.614 -14.922 5.91 1 98.5 101 LEU A CA 1
ATOM 787 C C . LEU A 1 101 ? -3.094 -15.148 6.199 1 98.5 101 LEU A C 1
ATOM 789 O O . LEU A 1 101 ? -3.457 -15.609 7.285 1 98.5 101 LEU A O 1
ATOM 793 N N . TYR A 1 102 ? -3.916 -14.938 5.168 1 98.56 102 TYR A N 1
ATOM 794 C CA . TYR A 1 102 ? -5.371 -14.984 5.27 1 98.56 102 TYR A CA 1
ATOM 795 C C . TYR A 1 102 ? -5.965 -15.891 4.203 1 98.56 102 TYR A C 1
ATOM 797 O O . TYR A 1 102 ? -5.41 -16.016 3.107 1 98.56 102 TYR A O 1
ATOM 805 N N . VAL A 1 103 ? -7.105 -16.516 4.539 1 98.56 103 VAL A N 1
ATOM 806 C CA . VAL A 1 103 ? -7.879 -17.328 3.605 1 98.56 103 VAL A CA 1
ATOM 807 C C . VAL A 1 103 ? -9.258 -16.703 3.395 1 98.56 103 VAL A C 1
ATOM 809 O O . VAL A 1 103 ? -9.742 -15.953 4.242 1 98.56 103 VAL A O 1
ATOM 812 N N . ASN A 1 104 ? -9.82 -16.906 2.277 1 98.88 104 ASN A N 1
ATOM 813 C CA . ASN A 1 104 ? -11.203 -16.609 1.923 1 98.88 104 ASN A CA 1
ATOM 814 C C . ASN A 1 104 ? -11.992 -17.875 1.608 1 98.88 104 ASN A C 1
ATOM 816 O O . ASN A 1 104 ? -11.516 -18.734 0.88 1 98.88 104 ASN A O 1
ATOM 820 N N . VAL A 1 105 ? -13.172 -17.969 2.207 1 98.88 105 VAL A N 1
ATOM 821 C CA . VAL A 1 105 ? -14.039 -19.109 1.977 1 98.88 105 VAL A CA 1
ATOM 822 C C . VAL A 1 105 ? -15.383 -18.641 1.421 1 98.88 105 VAL A C 1
ATOM 824 O O . VAL A 1 105 ? -16.047 -17.797 2.023 1 98.88 105 VAL A O 1
ATOM 827 N N . TYR A 1 106 ? -15.758 -19.156 0.314 1 98.88 106 TYR A N 1
ATOM 828 C CA . TYR A 1 106 ? -17.047 -18.922 -0.312 1 98.88 106 TYR A CA 1
ATOM 829 C C . TYR A 1 106 ? -17.859 -20.203 -0.383 1 98.88 106 TYR A C 1
ATOM 831 O O . TYR A 1 106 ? -17.391 -21.219 -0.909 1 98.88 106 TYR A O 1
ATOM 839 N N . THR A 1 107 ? -19.062 -20.203 0.129 1 98.56 107 THR A N 1
ATOM 840 C CA . THR A 1 107 ? -19.875 -21.422 0.177 1 98.56 107 THR A CA 1
ATOM 841 C C . THR A 1 107 ? -21.328 -21.109 -0.167 1 98.56 107 THR A C 1
ATOM 843 O O . THR A 1 107 ? -21.844 -20.062 0.211 1 98.56 107 THR A O 1
ATOM 846 N N . PRO A 1 108 ? -21.953 -21.984 -0.913 1 96.75 108 PRO A N 1
ATOM 847 C CA . PRO A 1 108 ? -23.375 -21.75 -1.235 1 96.75 108 PRO A CA 1
ATOM 848 C C . PRO A 1 108 ? -24.297 -22.078 -0.072 1 96.75 108 PRO A C 1
ATOM 850 O O . PRO A 1 108 ? -25.453 -21.656 -0.066 1 96.75 108 PRO A O 1
ATOM 853 N N . LYS A 1 109 ? -23.781 -22.812 0.948 1 94.38 109 LYS A N 1
ATOM 854 C CA . LYS A 1 109 ? -24.625 -23.219 2.07 1 94.38 109 LYS A CA 1
ATOM 855 C C . LYS A 1 109 ? -23.781 -23.406 3.338 1 94.38 109 LYS A C 1
ATOM 857 O O . LYS A 1 109 ? -22.672 -23.906 3.285 1 94.38 109 LYS A O 1
ATOM 862 N N . ILE A 1 110 ? -24.328 -23 4.457 1 93.5 110 ILE A N 1
ATOM 863 C CA . ILE A 1 110 ? -23.703 -23.25 5.754 1 93.5 110 ILE A CA 1
ATOM 864 C C . ILE A 1 110 ? -24.453 -24.375 6.477 1 93.5 110 ILE A C 1
ATOM 866 O O . ILE A 1 110 ? -25.688 -24.438 6.426 1 93.5 110 ILE A O 1
ATOM 870 N N . PRO A 1 111 ? -23.688 -25.203 7.133 1 91.88 111 PRO A N 1
ATOM 871 C CA . PRO A 1 111 ? -24.328 -26.297 7.855 1 91.88 111 PRO A CA 1
ATOM 872 C C . PRO A 1 111 ? -25.297 -25.797 8.938 1 91.88 111 PRO A C 1
ATOM 874 O O . PRO A 1 111 ? -25.031 -24.781 9.586 1 91.88 111 PRO A O 1
ATOM 877 N N . VAL A 1 112 ? -26.359 -26.469 9.023 1 84.25 112 VAL A N 1
ATOM 878 C CA . VAL A 1 112 ? -27.328 -26.219 10.078 1 84.25 112 VAL A CA 1
ATOM 879 C C . VAL A 1 112 ? -27.172 -27.25 11.188 1 84.25 112 VAL A C 1
ATOM 881 O O . VAL A 1 112 ? -27.094 -28.453 10.914 1 84.25 112 VAL A O 1
ATOM 884 N N . ARG A 1 113 ? -27.094 -26.703 12.359 1 77.56 113 ARG A N 1
ATOM 885 C CA . ARG A 1 113 ? -26.938 -27.594 13.508 1 77.56 113 ARG A CA 1
ATOM 886 C C . ARG A 1 113 ? -28.094 -28.578 13.602 1 77.56 113 ARG A C 1
ATOM 888 O O . ARG A 1 113 ? -29.25 -28.203 13.438 1 77.56 113 ARG A O 1
ATOM 895 N N . GLY A 1 114 ? -27.797 -29.828 13.797 1 73.38 114 GLY A N 1
ATOM 896 C CA . GLY A 1 114 ? -28.797 -30.859 14.039 1 73.38 114 GLY A CA 1
ATOM 897 C C . GLY A 1 114 ? -29.312 -31.5 12.766 1 73.38 114 GLY A C 1
ATOM 898 O O . GLY A 1 114 ? -30.125 -32.406 12.82 1 73.38 114 GLY A O 1
ATOM 899 N N . LYS A 1 115 ? -28.938 -31 11.656 1 74.94 115 LYS A N 1
ATOM 900 C CA . LYS A 1 115 ? -29.391 -31.594 10.406 1 74.94 115 LYS A CA 1
ATOM 901 C C . LYS A 1 115 ? -28.234 -32.312 9.688 1 74.94 115 LYS A C 1
ATOM 903 O O . LYS A 1 115 ? -27.062 -32 9.938 1 74.94 115 LYS A O 1
ATOM 908 N N . SER A 1 116 ? -28.672 -33.344 9.008 1 72.81 116 SER A N 1
ATOM 909 C CA . SER A 1 116 ? -27.688 -34.031 8.156 1 72.81 116 SER A CA 1
ATOM 910 C C . SER A 1 116 ? -27.297 -33.156 6.969 1 72.81 116 SER A C 1
ATOM 912 O O . SER A 1 116 ? -28.156 -32.781 6.164 1 72.81 116 SER A O 1
ATOM 914 N N . ASN A 1 117 ? -26.047 -32.625 7.035 1 80.12 117 ASN A N 1
ATOM 915 C CA . ASN A 1 117 ? -25.562 -31.781 5.949 1 80.12 117 ASN A CA 1
ATOM 916 C C . ASN A 1 117 ? -24.703 -32.562 4.969 1 80.12 117 ASN A C 1
ATOM 918 O O . ASN A 1 117 ? -23.812 -33.312 5.375 1 80.12 117 ASN A O 1
ATOM 922 N N . LYS A 1 118 ? -25.141 -32.719 3.723 1 89.88 118 LYS A N 1
ATOM 923 C CA . LYS A 1 118 ? -24.234 -33.25 2.711 1 89.88 118 LYS A CA 1
ATOM 924 C C . LYS A 1 118 ? -23.078 -32.281 2.457 1 89.88 118 LYS A C 1
ATOM 926 O O . LYS A 1 118 ? -23.281 -31.156 2.041 1 89.88 118 LYS A O 1
ATOM 931 N N . LEU A 1 119 ? -21.859 -32.781 2.793 1 96 119 LEU A N 1
ATOM 932 C CA . LEU A 1 119 ? -20.688 -31.922 2.629 1 96 119 LEU A CA 1
ATOM 933 C C . LEU A 1 119 ? -20.312 -31.781 1.156 1 96 119 LEU A C 1
ATOM 935 O O . LEU A 1 119 ? -20.531 -32.719 0.366 1 96 119 LEU A O 1
ATOM 939 N N . MET A 1 120 ? -19.812 -30.656 0.815 1 98 120 MET A N 1
ATOM 940 C CA . MET A 1 120 ? -19.547 -30.328 -0.584 1 98 120 MET A CA 1
ATOM 941 C C . MET A 1 120 ? -18.062 -30.484 -0.913 1 98 120 MET A C 1
ATOM 943 O O . MET A 1 120 ? -17.219 -30.438 -0.018 1 98 120 MET A O 1
ATOM 947 N N . ASN A 1 121 ? -17.797 -30.734 -2.234 1 98.5 121 ASN A N 1
ATOM 948 C CA . ASN A 1 121 ? -16.422 -30.672 -2.732 1 98.5 121 ASN A CA 1
ATOM 949 C C . ASN A 1 121 ? -15.812 -29.281 -2.512 1 98.5 121 ASN A C 1
ATOM 951 O O . ASN A 1 121 ? -16.531 -28.281 -2.494 1 98.5 121 ASN A O 1
ATOM 955 N N . VAL A 1 122 ? -14.523 -29.266 -2.279 1 98.88 122 VAL A N 1
ATOM 956 C CA . VAL A 1 122 ? -13.805 -28.031 -2.002 1 98.88 122 VAL A CA 1
ATOM 957 C C . VAL A 1 122 ? -12.742 -27.797 -3.074 1 98.88 122 VAL A C 1
ATOM 959 O O . VAL A 1 122 ? -11.945 -28.688 -3.375 1 98.88 122 VAL A O 1
ATOM 962 N N . LEU A 1 123 ? -12.781 -26.656 -3.688 1 98.94 123 LEU A N 1
ATOM 963 C CA . LEU A 1 123 ? -11.742 -26.188 -4.598 1 98.94 123 LEU A CA 1
ATOM 964 C C . LEU A 1 123 ? -10.852 -25.156 -3.92 1 98.94 123 LEU A C 1
ATOM 966 O O . LEU A 1 123 ? -11.336 -24.094 -3.5 1 98.94 123 LEU A O 1
ATOM 970 N N . VAL A 1 124 ? -9.602 -25.453 -3.74 1 98.94 124 VAL A N 1
ATOM 971 C CA . VAL A 1 124 ? -8.617 -24.516 -3.211 1 98.94 124 VAL A CA 1
ATOM 972 C C . VAL A 1 124 ? -7.777 -23.953 -4.352 1 98.94 124 VAL A C 1
ATOM 974 O O . VAL A 1 124 ? -7.039 -24.688 -5.008 1 98.94 124 VAL A O 1
ATOM 977 N N . PHE A 1 125 ? -7.871 -22.625 -4.531 1 98.88 125 PHE A N 1
ATOM 978 C CA . PHE A 1 125 ? -7.168 -21.984 -5.641 1 98.88 125 PHE A CA 1
ATOM 979 C C . PHE A 1 125 ? -5.961 -21.203 -5.137 1 98.88 125 PHE A C 1
ATOM 981 O O . PHE A 1 125 ? -6.094 -20.344 -4.273 1 98.88 125 PHE A O 1
ATOM 988 N N . ILE A 1 126 ? -4.789 -21.516 -5.684 1 98.94 126 ILE A N 1
ATOM 989 C CA . ILE A 1 126 ? -3.539 -20.828 -5.352 1 98.94 126 ILE A CA 1
ATOM 990 C C . ILE A 1 126 ? -3.166 -19.859 -6.473 1 98.94 126 ILE A C 1
ATOM 992 O O . ILE A 1 126 ? -3.021 -20.266 -7.629 1 98.94 126 ILE A O 1
ATOM 996 N N . HIS A 1 127 ? -2.988 -18.625 -6.105 1 98.62 127 HIS A N 1
ATOM 997 C CA . HIS A 1 127 ? -2.775 -17.562 -7.094 1 98.62 127 HIS A CA 1
ATOM 998 C C . HIS A 1 127 ? -1.386 -17.672 -7.715 1 98.62 127 HIS A C 1
ATOM 1000 O O . HIS A 1 127 ? -0.481 -18.266 -7.129 1 98.62 127 HIS A O 1
ATOM 1006 N N . GLY A 1 128 ? -1.273 -17.078 -8.922 1 98.38 128 GLY A N 1
ATOM 1007 C CA . GLY A 1 128 ? 0.007 -16.984 -9.609 1 98.38 128 GLY A CA 1
ATOM 1008 C C . GLY A 1 128 ? 0.829 -15.781 -9.164 1 98.38 128 GLY A C 1
ATOM 1009 O O . GLY A 1 128 ? 0.8 -15.406 -7.988 1 98.38 128 GLY A O 1
ATOM 1010 N N . GLY A 1 129 ? 1.676 -15.352 -10.055 1 98.25 129 GLY A N 1
ATOM 1011 C CA . GLY A 1 129 ? 2.5 -14.195 -9.766 1 98.25 129 GLY A CA 1
ATOM 1012 C C . GLY A 1 129 ? 3.971 -14.531 -9.609 1 98.25 129 GLY A C 1
ATOM 1013 O O . GLY A 1 129 ? 4.695 -13.844 -8.875 1 98.25 129 GLY A O 1
ATOM 1014 N N . ALA A 1 130 ? 4.359 -15.633 -10.156 1 98.62 130 ALA A N 1
ATOM 1015 C CA . ALA A 1 130 ? 5.766 -16 -10.281 1 98.62 130 ALA A CA 1
ATOM 1016 C C . ALA A 1 130 ? 6.43 -16.094 -8.906 1 98.62 130 ALA A C 1
ATOM 1018 O O . ALA A 1 130 ? 7.625 -15.82 -8.766 1 98.62 130 ALA A O 1
ATOM 1019 N N . PHE A 1 131 ? 5.66 -16.328 -7.863 1 98.88 131 PHE A N 1
ATOM 1020 C CA . PHE A 1 131 ? 6.105 -16.391 -6.477 1 98.88 131 PHE A CA 1
ATOM 1021 C C . PHE A 1 131 ? 6.555 -15.016 -5.992 1 98.88 131 PHE A C 1
ATOM 1023 O O . PHE A 1 131 ? 7.203 -14.898 -4.949 1 98.88 131 PHE A O 1
ATOM 1030 N N . MET A 1 132 ? 6.223 -13.953 -6.75 1 98.69 132 MET A N 1
ATOM 1031 C CA . MET A 1 132 ? 6.77 -12.617 -6.496 1 98.69 132 MET A CA 1
ATOM 1032 C C . MET A 1 132 ? 5.652 -11.625 -6.203 1 98.69 132 MET A C 1
ATOM 1034 O O . MET A 1 132 ? 5.871 -10.633 -5.508 1 98.69 132 MET A O 1
ATOM 1038 N N . PHE A 1 133 ? 4.492 -11.93 -6.762 1 98.31 133 PHE A N 1
ATOM 1039 C CA . PHE A 1 133 ? 3.432 -10.938 -6.602 1 98.31 133 PHE A CA 1
ATOM 1040 C C . PHE A 1 133 ? 2.059 -11.586 -6.727 1 98.31 133 PHE A C 1
ATOM 1042 O O . PHE A 1 133 ? 1.954 -12.812 -6.836 1 98.31 133 PHE A O 1
ATOM 1049 N N . LEU A 1 134 ? 0.984 -10.805 -6.59 1 98.19 134 LEU A N 1
ATOM 1050 C CA . LEU A 1 134 ? -0.434 -11.141 -6.648 1 98.19 134 LEU A CA 1
ATOM 1051 C C . LEU A 1 134 ? -0.936 -11.609 -5.289 1 98.19 134 LEU A C 1
ATOM 1053 O O . LEU A 1 134 ? -0.263 -11.422 -4.273 1 98.19 134 LEU A O 1
ATOM 1057 N N . TYR A 1 135 ? -2.219 -12.008 -5.227 1 98.38 135 TYR A N 1
ATOM 1058 C CA . TYR A 1 135 ? -2.893 -12.391 -3.99 1 98.38 135 TYR A CA 1
ATOM 1059 C C . TYR A 1 135 ? -4.211 -13.094 -4.285 1 98.38 135 TYR A C 1
ATOM 1061 O O . TYR A 1 135 ? -4.707 -13.055 -5.414 1 98.38 135 TYR A O 1
ATOM 1069 N N . GLY A 1 136 ? -4.719 -13.703 -3.34 1 98.44 136 GLY A N 1
ATOM 1070 C CA . GLY A 1 136 ? -5.836 -14.617 -3.518 1 98.44 136 GLY A CA 1
ATOM 1071 C C . GLY A 1 136 ? -7.145 -13.906 -3.807 1 98.44 136 GLY A C 1
ATOM 1072 O O . GLY A 1 136 ? -7.949 -14.383 -4.609 1 98.44 136 GLY A O 1
ATOM 1073 N N . SER A 1 137 ? -7.406 -12.75 -3.24 1 97.69 137 SER A N 1
ATOM 1074 C CA . SER A 1 137 ? -8.719 -12.117 -3.273 1 97.69 137 SER A CA 1
ATOM 1075 C C . SER A 1 137 ? -9 -11.5 -4.641 1 97.69 137 SER A C 1
ATOM 1077 O O . SER A 1 137 ? -10.109 -11.016 -4.895 1 97.69 137 SER A O 1
ATOM 1079 N N . ILE A 1 138 ? -8.039 -11.578 -5.555 1 96.75 138 ILE A N 1
ATOM 1080 C CA . ILE A 1 138 ? -8.273 -11.148 -6.93 1 96.75 138 ILE A CA 1
ATOM 1081 C C . ILE A 1 138 ? -9.281 -12.086 -7.594 1 96.75 138 ILE A C 1
ATOM 1083 O O . ILE A 1 138 ? -10.023 -11.68 -8.484 1 96.75 138 ILE A O 1
ATOM 1087 N N . TYR A 1 139 ? -9.305 -13.32 -7.168 1 97.94 139 TYR A N 1
ATOM 1088 C CA . TYR A 1 139 ? -10.133 -14.352 -7.781 1 97.94 139 TYR A CA 1
ATOM 1089 C C . TYR A 1 139 ? -11.43 -14.539 -7.008 1 97.94 139 TYR A C 1
ATOM 1091 O O . TYR A 1 139 ? -11.414 -14.945 -5.844 1 97.94 139 TYR A O 1
ATOM 1099 N N . GLN A 1 140 ? -12.516 -14.305 -7.699 1 98.19 140 GLN A N 1
ATOM 1100 C CA . GLN A 1 140 ? -13.828 -14.25 -7.07 1 98.19 140 GLN A CA 1
ATOM 1101 C C . GLN A 1 140 ? -14.68 -15.445 -7.477 1 98.19 140 GLN A C 1
ATOM 1103 O O . GLN A 1 140 ? -14.492 -16.016 -8.555 1 98.19 140 GLN A O 1
ATOM 1108 N N . PRO A 1 141 ? -15.594 -15.789 -6.68 1 98.5 141 PRO A N 1
ATOM 1109 C CA . PRO A 1 141 ? -16.328 -17.047 -6.801 1 98.5 141 PRO A CA 1
ATOM 1110 C C . PRO A 1 141 ? -17.5 -16.969 -7.789 1 98.5 141 PRO A C 1
ATOM 1112 O O . PRO A 1 141 ? -18.188 -17.953 -8.023 1 98.5 141 PRO A O 1
ATOM 1115 N N . ASP A 1 142 ? -17.734 -15.852 -8.43 1 98.19 142 ASP A N 1
ATOM 1116 C CA . ASP A 1 142 ? -19 -15.516 -9.094 1 98.19 142 ASP A CA 1
ATOM 1117 C C . ASP A 1 142 ? -19.422 -16.625 -10.055 1 98.19 142 ASP A C 1
ATOM 1119 O O . ASP A 1 142 ? -20.609 -16.969 -10.117 1 98.19 142 ASP A O 1
ATOM 1123 N N . TYR A 1 143 ? -18.531 -17.188 -10.82 1 98.62 143 TYR A N 1
ATOM 1124 C CA . TYR A 1 143 ? -18.875 -18.141 -11.867 1 98.62 143 TYR A CA 1
ATOM 1125 C C . TYR A 1 143 ? -18.922 -19.562 -11.312 1 98.62 143 TYR A C 1
ATOM 1127 O O . TYR A 1 143 ? -19.938 -20.25 -11.445 1 98.62 143 TYR A O 1
ATOM 1135 N N . VAL A 1 144 ? -17.938 -19.984 -10.594 1 98.75 144 VAL A N 1
ATOM 1136 C CA . VAL A 1 144 ? -17.766 -21.375 -10.203 1 98.75 144 VAL A CA 1
ATOM 1137 C C . VAL A 1 144 ? -18.828 -21.75 -9.172 1 98.75 144 VAL A C 1
ATOM 1139 O O . VAL A 1 144 ? -19.312 -22.891 -9.148 1 98.75 144 VAL A O 1
ATOM 1142 N N . LEU A 1 145 ? -19.281 -20.844 -8.344 1 98.62 145 LEU A N 1
ATOM 1143 C CA . LEU A 1 145 ? -20.219 -21.188 -7.27 1 98.62 145 LEU A CA 1
ATOM 1144 C C . LEU A 1 145 ? -21.656 -21.156 -7.773 1 98.62 145 LEU A C 1
ATOM 1146 O O . LEU A 1 145 ? -22.594 -21.328 -6.996 1 98.62 145 LEU A O 1
ATOM 1150 N N . ASP A 1 146 ? -21.812 -20.922 -9.055 1 97.94 146 ASP A N 1
ATOM 1151 C CA . ASP A 1 146 ? -23.109 -21.297 -9.625 1 97.94 146 ASP A CA 1
ATOM 1152 C C . ASP A 1 146 ? -23.328 -22.797 -9.562 1 97.94 146 ASP A C 1
ATOM 1154 O O . ASP A 1 146 ? -24.438 -23.281 -9.773 1 97.94 146 ASP A O 1
ATOM 1158 N N . LYS A 1 147 ? -22.297 -23.531 -9.25 1 97.81 147 LYS A N 1
ATOM 1159 C CA . LYS A 1 147 ? -22.312 -24.953 -8.922 1 97.81 147 LYS A CA 1
ATOM 1160 C C . LYS A 1 147 ? -22.234 -25.172 -7.418 1 97.81 147 LYS A C 1
ATOM 1162 O O . LYS A 1 147 ? -21.906 -24.25 -6.668 1 97.81 147 LYS A O 1
ATOM 1167 N N . ASP A 1 148 ? -22.625 -26.375 -6.945 1 97.62 148 ASP A N 1
ATOM 1168 C CA . ASP A 1 148 ? -22.5 -26.719 -5.535 1 97.62 148 ASP A CA 1
ATOM 1169 C C . ASP A 1 148 ? -21.062 -27.125 -5.188 1 97.62 148 ASP A C 1
ATOM 1171 O O . ASP A 1 148 ? -20.75 -28.312 -5.113 1 97.62 148 ASP A O 1
ATOM 1175 N N . ILE A 1 149 ? -20.281 -26.141 -4.98 1 98.62 149 ILE A N 1
ATOM 1176 C CA . ILE A 1 149 ? -18.875 -26.328 -4.641 1 98.62 149 ILE A CA 1
ATOM 1177 C C . ILE A 1 149 ? -18.406 -25.172 -3.742 1 98.62 149 ILE A C 1
ATOM 1179 O O . ILE A 1 149 ? -19 -24.094 -3.754 1 98.62 149 ILE A O 1
ATOM 1183 N N . ILE A 1 150 ? -17.453 -25.422 -2.875 1 98.81 150 ILE A N 1
ATOM 1184 C CA . ILE A 1 150 ? -16.828 -24.391 -2.045 1 98.81 150 ILE A CA 1
ATOM 1185 C C . ILE A 1 150 ? -15.523 -23.938 -2.682 1 98.81 150 ILE A C 1
ATOM 1187 O O . ILE A 1 150 ? -14.75 -24.75 -3.186 1 98.81 150 ILE A O 1
ATOM 1191 N N . LEU A 1 151 ? -15.305 -22.625 -2.729 1 98.94 151 LEU A N 1
ATOM 1192 C CA . LEU A 1 151 ? -14.039 -22.062 -3.178 1 98.94 151 LEU A CA 1
ATOM 1193 C C . LEU A 1 151 ? -13.242 -21.5 -2.004 1 98.94 151 LEU A C 1
ATOM 1195 O O . LEU A 1 151 ? -13.789 -20.781 -1.165 1 98.94 151 LEU A O 1
ATOM 1199 N N . VAL A 1 152 ? -12.016 -21.844 -1.912 1 98.94 152 VAL A N 1
ATOM 1200 C CA . VAL A 1 152 ? -11.07 -21.281 -0.96 1 98.94 152 VAL A CA 1
ATOM 1201 C C . VAL A 1 152 ? -9.906 -20.625 -1.712 1 98.94 152 VAL A C 1
ATOM 1203 O O . VAL A 1 152 ? -9.328 -21.234 -2.617 1 98.94 152 VAL A O 1
ATOM 1206 N N . THR A 1 153 ? -9.609 -19.375 -1.459 1 98.88 153 THR A N 1
ATOM 1207 C CA . THR A 1 153 ? -8.398 -18.688 -1.901 1 98.88 153 THR A CA 1
ATOM 1208 C C . THR A 1 153 ? -7.59 -18.188 -0.706 1 98.88 153 THR A C 1
ATOM 1210 O O . THR A 1 153 ? -8.117 -18.078 0.403 1 98.88 153 THR A O 1
ATOM 1213 N N . PHE A 1 154 ? -6.289 -17.953 -0.902 1 98.81 154 PHE A N 1
ATOM 1214 C CA . PHE A 1 154 ? -5.488 -17.469 0.218 1 98.81 154 PHE A CA 1
ATOM 1215 C C . PHE A 1 154 ? -4.227 -16.781 -0.277 1 98.81 154 PHE A C 1
ATOM 1217 O O . PHE A 1 154 ? -3.922 -16.812 -1.472 1 98.81 154 PHE A O 1
ATOM 1224 N N . ASN A 1 155 ? -3.592 -16.094 0.652 1 98.69 155 ASN A N 1
ATOM 1225 C CA . ASN A 1 155 ? -2.289 -15.469 0.426 1 98.69 155 ASN A CA 1
ATOM 1226 C C . ASN A 1 155 ? -1.157 -16.328 0.973 1 98.69 155 ASN A C 1
ATOM 1228 O O . ASN A 1 155 ? -1.386 -17.203 1.812 1 98.69 155 ASN A O 1
ATOM 1232 N N . TYR A 1 156 ? -0.018 -16.188 0.468 1 98.94 156 TYR A N 1
ATOM 1233 C CA . TYR A 1 156 ? 1.229 -16.734 1.001 1 98.94 156 TYR A CA 1
ATOM 1234 C C . TYR A 1 156 ? 2.375 -15.75 0.804 1 98.94 156 TYR A C 1
ATOM 1236 O O . TYR A 1 156 ? 2.316 -14.883 -0.071 1 98.94 156 TYR A O 1
ATOM 1244 N N . ARG A 1 157 ? 3.377 -15.789 1.687 1 98.62 157 ARG A N 1
ATOM 1245 C CA . ARG A 1 157 ? 4.492 -14.852 1.593 1 98.62 157 ARG A CA 1
ATOM 1246 C C . ARG A 1 157 ? 5.223 -15 0.262 1 98.62 157 ARG A C 1
ATOM 1248 O O . ARG A 1 157 ? 5.371 -16.109 -0.248 1 98.62 157 ARG A O 1
ATOM 1255 N N . LEU A 1 158 ? 5.758 -13.891 -0.283 1 98.81 158 LEU A N 1
ATOM 1256 C CA . LEU A 1 158 ? 6.277 -13.812 -1.644 1 98.81 158 LEU A CA 1
ATOM 1257 C C . LEU A 1 158 ? 7.719 -13.312 -1.646 1 98.81 158 LEU A C 1
ATOM 1259 O O . LEU A 1 158 ? 8.211 -12.812 -0.633 1 98.81 158 LEU A O 1
ATOM 1263 N N . GLY A 1 159 ? 8.383 -13.516 -2.742 1 98.56 159 GLY A N 1
ATOM 1264 C CA . GLY A 1 159 ? 9.672 -12.898 -3.012 1 98.56 159 GLY A CA 1
ATOM 1265 C C . GLY A 1 159 ? 10.703 -13.172 -1.929 1 98.56 159 GLY A C 1
ATOM 1266 O O . GLY A 1 159 ? 10.828 -14.297 -1.453 1 98.56 159 GLY A O 1
ATOM 1267 N N . PRO A 1 160 ? 11.445 -12.164 -1.562 1 98.38 160 PRO A N 1
ATOM 1268 C CA . PRO A 1 160 ? 12.555 -12.352 -0.632 1 98.38 160 PRO A CA 1
ATOM 1269 C C . PRO A 1 160 ? 12.094 -12.562 0.809 1 98.38 160 PRO A C 1
ATOM 1271 O O . PRO A 1 160 ? 12.922 -12.781 1.699 1 98.38 160 PRO A O 1
ATOM 1274 N N . ILE A 1 161 ? 10.797 -12.484 1.004 1 98.06 161 ILE A N 1
ATOM 1275 C CA . ILE A 1 161 ? 10.273 -12.82 2.324 1 98.06 161 ILE A CA 1
ATOM 1276 C C . ILE A 1 161 ? 9.82 -14.273 2.348 1 98.06 161 ILE A C 1
ATOM 1278 O O . ILE A 1 161 ? 10.219 -15.039 3.227 1 98.06 161 ILE A O 1
ATOM 1282 N N . GLY A 1 162 ? 9.109 -14.688 1.368 1 98.75 162 GLY A N 1
ATOM 1283 C CA . GLY A 1 162 ? 8.555 -16.031 1.312 1 98.75 162 GLY A CA 1
ATOM 1284 C C . GLY A 1 162 ? 9.57 -17.078 0.889 1 98.75 162 GLY A C 1
ATOM 1285 O O . GLY A 1 162 ? 9.43 -18.25 1.222 1 98.75 162 GLY A O 1
ATOM 1286 N N . PHE A 1 163 ? 10.594 -16.625 0.16 1 98.88 163 PHE A N 1
ATOM 1287 C CA . PHE A 1 163 ? 11.508 -17.609 -0.429 1 98.88 163 PHE A CA 1
ATOM 1288 C C . PHE A 1 163 ? 12.961 -17.234 -0.134 1 98.88 163 PHE A C 1
ATOM 1290 O O . PHE A 1 163 ? 13.859 -17.594 -0.896 1 98.88 163 PHE A O 1
ATOM 1297 N N . PHE A 1 164 ? 13.109 -16.484 0.95 1 98.31 164 PHE A N 1
ATOM 1298 C CA . PHE A 1 164 ? 14.422 -16.266 1.54 1 98.31 164 PHE A CA 1
ATOM 1299 C C . PHE A 1 164 ? 15.055 -17.578 1.984 1 98.31 164 PHE A C 1
ATOM 1301 O O . PHE A 1 164 ? 14.359 -18.453 2.498 1 98.31 164 PHE A O 1
ATOM 1308 N N . SER A 1 165 ? 16.406 -17.75 1.787 1 98.62 165 SER A N 1
ATOM 1309 C CA . SER A 1 165 ? 17.109 -18.922 2.277 1 98.62 165 SER A CA 1
ATOM 1310 C C . SER A 1 165 ? 18.578 -18.609 2.547 1 98.62 165 SER A C 1
ATOM 1312 O O . SER A 1 165 ? 19.234 -17.906 1.771 1 98.62 165 SER A O 1
ATOM 1314 N N . THR A 1 166 ? 19.109 -19.141 3.678 1 98.31 166 THR A N 1
ATOM 1315 C CA . THR A 1 166 ? 20.531 -19.031 3.967 1 98.31 166 THR A CA 1
ATOM 1316 C C . THR A 1 166 ? 21.281 -20.266 3.492 1 98.31 166 THR A C 1
ATOM 1318 O O . THR A 1 166 ? 22.516 -20.359 3.627 1 98.31 166 THR A O 1
ATOM 1321 N N . GLY A 1 167 ? 20.578 -21.25 2.951 1 97.19 167 GLY A N 1
ATOM 1322 C CA . GLY A 1 167 ? 21.188 -22.469 2.43 1 97.19 167 GLY A CA 1
ATOM 1323 C C . GLY A 1 167 ? 21.594 -23.453 3.514 1 97.19 167 GLY A C 1
ATOM 1324 O O . GLY A 1 167 ? 22.188 -24.484 3.229 1 97.19 167 GLY A O 1
ATOM 1325 N N . ASP A 1 168 ? 21.312 -23.094 4.777 1 97 168 ASP A N 1
ATOM 1326 C CA . ASP A 1 168 ? 21.578 -23.938 5.934 1 97 168 ASP A CA 1
ATOM 1327 C C . ASP A 1 168 ? 20.359 -24.016 6.844 1 97 168 ASP A C 1
ATOM 1329 O O . ASP A 1 168 ? 19.234 -23.734 6.414 1 97 168 ASP A O 1
ATOM 1333 N N . SER A 1 169 ? 20.547 -24.469 8.062 1 96.44 169 SER A N 1
ATOM 1334 C CA . SER A 1 169 ? 19.422 -24.781 8.938 1 96.44 169 SER A CA 1
ATOM 1335 C C . SER A 1 169 ? 18.828 -23.516 9.531 1 96.44 169 SER A C 1
ATOM 1337 O O . SER A 1 169 ? 17.734 -23.547 10.109 1 96.44 169 SER A O 1
ATOM 1339 N N . VAL A 1 170 ? 19.5 -22.359 9.445 1 97.44 170 VAL A N 1
ATOM 1340 C CA . VAL A 1 170 ? 19 -21.125 10.031 1 97.44 170 VAL A CA 1
ATOM 1341 C C . VAL A 1 170 ? 17.719 -20.703 9.336 1 97.44 170 VAL A C 1
ATOM 1343 O O . VAL A 1 170 ? 16.688 -20.484 9.984 1 97.44 170 VAL A O 1
ATOM 1346 N N . VAL A 1 171 ? 17.688 -20.594 8.016 1 98.12 171 VAL A N 1
ATOM 1347 C CA . VAL A 1 171 ? 16.516 -20.438 7.168 1 98.12 171 VAL A CA 1
ATOM 1348 C C . VAL A 1 171 ? 16.641 -21.344 5.949 1 98.12 171 VAL A C 1
ATOM 1350 O O . VAL A 1 171 ? 17.156 -20.938 4.91 1 98.12 171 VAL A O 1
ATOM 1353 N N . PRO A 1 172 ? 16.109 -22.516 6.016 1 97.69 172 PRO A N 1
ATOM 1354 C CA . PRO A 1 172 ? 16.312 -23.5 4.953 1 97.69 172 PRO A CA 1
ATOM 1355 C C . PRO A 1 172 ? 15.656 -23.094 3.637 1 97.69 172 PRO A C 1
ATOM 1357 O O . PRO A 1 172 ? 16.141 -23.469 2.562 1 97.69 172 PRO A O 1
ATOM 1360 N N . GLY A 1 173 ? 14.477 -22.391 3.736 1 97.81 173 GLY A N 1
ATOM 1361 C CA . GLY A 1 173 ? 13.812 -21.922 2.529 1 97.81 173 GLY A CA 1
ATOM 1362 C C . GLY A 1 173 ? 12.352 -22.328 2.459 1 97.81 173 GLY A C 1
ATOM 1363 O O . GLY A 1 173 ? 11.836 -22.969 3.375 1 97.81 173 GLY A O 1
ATOM 1364 N N . ASN A 1 174 ? 11.688 -21.797 1.453 1 98.81 174 ASN A N 1
ATOM 1365 C CA . ASN A 1 174 ? 10.367 -22.219 0.987 1 98.81 174 ASN A CA 1
ATOM 1366 C C . ASN A 1 174 ? 9.273 -21.844 1.981 1 98.81 174 ASN A C 1
ATOM 1368 O O . ASN A 1 174 ? 8.305 -22.578 2.146 1 98.81 174 ASN A O 1
ATOM 1372 N N . ASN A 1 175 ? 9.492 -20.75 2.729 1 98.81 175 ASN A N 1
ATOM 1373 C CA . ASN A 1 175 ? 8.422 -20.328 3.627 1 98.81 175 ASN A CA 1
ATOM 1374 C C . ASN A 1 175 ? 7.129 -20.062 2.869 1 98.81 175 ASN A C 1
ATOM 1376 O O . ASN A 1 175 ? 6.035 -20.281 3.395 1 98.81 175 ASN A O 1
ATOM 1380 N N . GLY A 1 176 ? 7.207 -19.562 1.588 1 98.88 176 GLY A N 1
ATOM 1381 C CA . GLY A 1 176 ? 6.02 -19.375 0.77 1 98.88 176 GLY A CA 1
ATOM 1382 C C . GLY A 1 176 ? 5.246 -20.656 0.541 1 98.88 176 GLY A C 1
ATOM 1383 O O . GLY A 1 176 ? 4.02 -20.688 0.677 1 98.88 176 GLY A O 1
ATOM 1384 N N . LEU A 1 177 ? 5.93 -21.719 0.223 1 98.94 177 LEU A N 1
ATOM 1385 C CA . LEU A 1 177 ? 5.285 -23 0.021 1 98.94 177 LEU A CA 1
ATOM 1386 C C . LEU A 1 177 ? 4.805 -23.594 1.347 1 98.94 177 LEU A C 1
ATOM 1388 O O . LEU A 1 177 ? 3.754 -24.234 1.403 1 98.94 177 LEU A O 1
ATOM 1392 N N . LYS A 1 178 ? 5.566 -23.391 2.387 1 98.88 178 LYS A N 1
ATOM 1393 C CA . LYS A 1 178 ? 5.172 -23.875 3.705 1 98.88 178 LYS A CA 1
ATOM 1394 C C . LYS A 1 178 ? 3.961 -23.094 4.23 1 98.88 1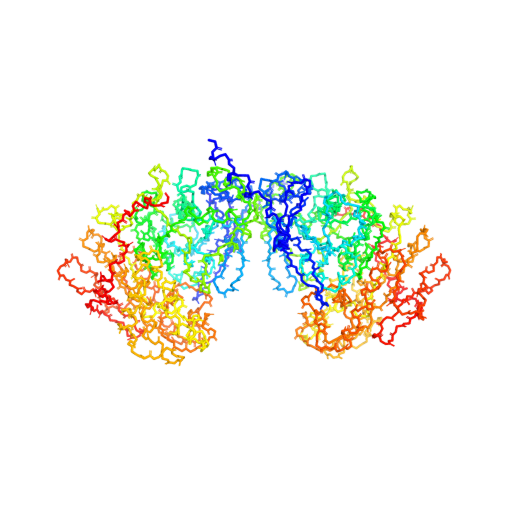78 LYS A C 1
ATOM 1396 O O . LYS A 1 178 ? 3.137 -23.656 4.961 1 98.88 178 LYS A O 1
ATOM 1401 N N . ASP A 1 179 ? 3.855 -21.781 3.871 1 98.88 179 ASP A N 1
ATOM 1402 C CA . ASP A 1 179 ? 2.607 -21.078 4.125 1 98.88 179 ASP A CA 1
ATOM 1403 C C . ASP A 1 179 ? 1.426 -21.781 3.465 1 98.88 179 ASP A C 1
ATOM 1405 O O . ASP A 1 179 ? 0.36 -21.906 4.07 1 98.88 179 ASP A O 1
ATOM 1409 N N . GLN A 1 180 ? 1.594 -22.234 2.227 1 98.94 180 GLN A N 1
ATOM 1410 C CA . GLN A 1 180 ? 0.535 -22.953 1.517 1 98.94 180 GLN A CA 1
ATOM 1411 C C . GLN A 1 180 ? 0.169 -24.25 2.23 1 98.94 180 GLN A C 1
ATOM 1413 O O . GLN A 1 180 ? -1.009 -24.594 2.328 1 98.94 180 GLN A O 1
ATOM 1418 N N . VAL A 1 181 ? 1.187 -24.969 2.762 1 98.88 181 VAL A N 1
ATOM 1419 C CA . VAL A 1 181 ? 0.932 -26.172 3.541 1 98.88 181 VAL A CA 1
ATOM 1420 C C . VAL A 1 181 ? 0.066 -25.828 4.75 1 98.88 181 VAL A C 1
ATOM 1422 O O . VAL A 1 181 ? -0.914 -26.531 5.035 1 98.88 181 VAL A O 1
ATOM 1425 N N . GLN A 1 182 ? 0.443 -24.766 5.418 1 98.75 182 GLN A N 1
ATOM 1426 C CA . GLN A 1 182 ? -0.314 -24.359 6.598 1 98.75 182 GLN A CA 1
ATOM 1427 C C . GLN A 1 182 ? -1.751 -24 6.234 1 98.75 182 GLN A C 1
ATOM 1429 O O . GLN A 1 182 ? -2.68 -24.281 6.992 1 98.75 182 GLN A O 1
ATOM 1434 N N . ALA A 1 183 ? -1.935 -23.312 5.098 1 98.88 183 ALA A N 1
ATOM 1435 C CA . ALA A 1 183 ? -3.279 -23 4.621 1 98.88 183 ALA A CA 1
ATOM 1436 C C . ALA A 1 183 ? -4.078 -24.266 4.344 1 98.88 183 ALA A C 1
ATOM 1438 O O . ALA A 1 183 ? -5.25 -24.359 4.715 1 98.88 183 ALA A O 1
ATOM 1439 N N . LEU A 1 184 ? -3.461 -25.25 3.686 1 98.88 184 LEU A N 1
ATOM 1440 C CA . LEU A 1 184 ? -4.129 -26.516 3.379 1 98.88 184 LEU A CA 1
ATOM 1441 C C . LEU A 1 184 ? -4.488 -27.266 4.656 1 98.88 184 LEU A C 1
ATOM 1443 O O . LEU A 1 184 ? -5.559 -27.875 4.746 1 98.88 184 LEU A O 1
ATOM 1447 N N . LYS A 1 185 ? -3.607 -27.25 5.645 1 98.69 185 LYS A N 1
ATOM 1448 C CA . LYS A 1 185 ? -3.916 -27.844 6.941 1 98.69 185 LYS A CA 1
ATOM 1449 C C . LYS A 1 185 ? -5.105 -27.156 7.602 1 98.69 185 LYS A C 1
ATOM 1451 O O . LYS A 1 185 ? -5.973 -27.812 8.172 1 98.69 185 LYS A O 1
ATOM 1456 N N . TRP A 1 186 ? -5.086 -25.844 7.52 1 98.56 186 TRP A N 1
ATOM 1457 C CA . TRP A 1 186 ? -6.219 -25.094 8.047 1 98.56 186 TRP A CA 1
ATOM 1458 C C . TRP A 1 186 ? -7.516 -25.516 7.367 1 98.56 186 TRP A C 1
ATOM 1460 O O . TRP A 1 186 ? -8.539 -25.703 8.031 1 98.56 186 TRP A O 1
ATOM 1470 N N . VAL A 1 187 ? -7.531 -25.625 6.027 1 98.81 187 VAL A N 1
ATOM 1471 C CA . VAL A 1 187 ? -8.703 -26.047 5.273 1 98.81 187 VAL A CA 1
ATOM 1472 C C . VAL A 1 187 ? -9.156 -27.422 5.75 1 98.81 187 VAL A C 1
ATOM 1474 O O . VAL A 1 187 ? -10.344 -27.641 6.016 1 98.81 187 VAL A O 1
ATOM 1477 N N . ASN A 1 188 ? -8.25 -28.312 5.879 1 98.25 188 ASN A N 1
ATOM 1478 C CA . ASN A 1 188 ? -8.562 -29.672 6.32 1 98.25 188 ASN A CA 1
ATOM 1479 C C . ASN A 1 188 ? -9.258 -29.672 7.68 1 98.25 188 ASN A C 1
ATOM 1481 O O . ASN A 1 188 ? -10.211 -30.422 7.891 1 98.25 188 ASN A O 1
ATOM 1485 N N . ARG A 1 189 ? -8.875 -28.797 8.547 1 97.75 189 ARG A N 1
ATOM 1486 C CA . ARG A 1 189 ? -9.383 -28.797 9.914 1 97.75 189 ARG A CA 1
ATOM 1487 C C . ARG A 1 189 ? -10.68 -28 10.016 1 97.75 189 ARG A C 1
ATOM 1489 O O . ARG A 1 189 ? -11.508 -28.281 10.891 1 97.75 189 ARG A O 1
ATOM 1496 N N . ASN A 1 190 ? -10.891 -27.078 9.078 1 98.31 190 ASN A N 1
ATOM 1497 C CA . ASN A 1 190 ? -11.93 -26.094 9.352 1 98.31 190 ASN A CA 1
ATOM 1498 C C . ASN A 1 190 ? -13.031 -26.125 8.289 1 98.31 190 ASN A C 1
ATOM 1500 O O . ASN A 1 190 ? -14.133 -25.625 8.508 1 98.31 190 ASN A O 1
ATOM 1504 N N . ILE A 1 191 ? -12.812 -26.719 7.152 1 98.5 191 ILE A N 1
ATOM 1505 C CA . ILE A 1 191 ? -13.688 -26.5 6.008 1 98.5 191 ILE A CA 1
ATOM 1506 C C . ILE A 1 191 ? -15.055 -27.125 6.277 1 98.5 191 ILE A C 1
ATOM 1508 O O . ILE A 1 191 ? -16.062 -26.703 5.695 1 98.5 191 ILE A O 1
ATOM 1512 N N . LYS A 1 192 ? -15.141 -28.109 7.16 1 96.88 192 LYS A N 1
ATOM 1513 C CA . LYS A 1 192 ? -16.406 -28.766 7.504 1 96.88 192 LYS A CA 1
ATOM 1514 C C . LYS A 1 192 ? -17.391 -27.766 8.117 1 96.88 192 LYS A C 1
ATOM 1516 O O . LYS A 1 192 ? -18.594 -27.906 7.93 1 96.88 192 LYS A O 1
ATOM 1521 N N . TYR A 1 193 ? -16.891 -26.766 8.812 1 96.69 193 TYR A N 1
ATOM 1522 C CA . TYR A 1 193 ? -17.75 -25.781 9.445 1 96.69 193 TYR A CA 1
ATOM 1523 C C . TYR A 1 193 ? -18.391 -24.859 8.414 1 96.69 193 TYR A C 1
ATOM 1525 O O . TYR A 1 193 ? -19.375 -24.172 8.703 1 96.69 193 TYR A O 1
ATOM 1533 N N . PHE A 1 194 ? -17.891 -24.859 7.195 1 97.94 194 PHE A N 1
ATOM 1534 C CA . PHE A 1 194 ? -18.422 -24.078 6.09 1 97.94 194 PHE A CA 1
ATOM 1535 C C . PHE A 1 194 ? -19.203 -24.953 5.121 1 97.94 194 PHE A C 1
ATOM 1537 O O . PHE A 1 194 ? -19.625 -24.5 4.059 1 97.94 194 PHE A O 1
ATOM 1544 N N . GLY A 1 195 ? -19.281 -26.266 5.453 1 97.5 195 GLY A N 1
ATOM 1545 C CA . GLY A 1 195 ? -20.062 -27.188 4.637 1 97.5 195 GLY A CA 1
ATOM 1546 C C . GLY A 1 195 ? -19.203 -27.969 3.664 1 97.5 195 GLY A C 1
ATOM 1547 O O . GLY A 1 195 ? -19.734 -28.688 2.805 1 97.5 195 GLY A O 1
ATOM 1548 N N . GLY A 1 196 ? -17.922 -27.859 3.783 1 98.38 196 GLY A N 1
ATOM 1549 C CA . GLY A 1 196 ? -17.016 -28.562 2.889 1 98.38 196 GLY A CA 1
ATOM 1550 C C . GLY A 1 196 ? -16.594 -29.906 3.42 1 98.38 196 GLY A C 1
ATOM 1551 O O . GLY A 1 196 ? -16.531 -30.125 4.633 1 98.38 196 GLY A O 1
ATOM 1552 N N . ASP A 1 197 ? -16.234 -30.828 2.555 1 98.25 197 ASP A N 1
ATOM 1553 C CA . ASP A 1 197 ? -15.727 -32.156 2.893 1 98.25 197 ASP A CA 1
ATOM 1554 C C . ASP A 1 197 ? -14.203 -32.156 2.912 1 98.25 197 ASP A C 1
ATOM 1556 O O . ASP A 1 197 ? -13.562 -31.984 1.875 1 98.25 197 ASP A O 1
ATOM 1560 N N . PRO A 1 198 ? -13.531 -32.375 4.043 1 98.06 198 PRO A N 1
ATOM 1561 C CA . PRO A 1 198 ? -12.07 -32.406 4.105 1 98.06 198 PRO A CA 1
ATOM 1562 C C . PRO A 1 198 ? -11.453 -33.562 3.332 1 98.06 198 PRO A C 1
ATOM 1564 O O . PRO A 1 198 ? -10.234 -33.594 3.125 1 98.06 198 PRO A O 1
ATOM 1567 N N . GLU A 1 199 ? -12.273 -34.5 2.848 1 98 199 GLU A N 1
ATOM 1568 C CA . GLU A 1 199 ? -11.773 -35.656 2.098 1 98 199 GLU A CA 1
ATOM 1569 C C . GLU A 1 199 ? -12.023 -35.5 0.602 1 98 199 GLU A C 1
ATOM 1571 O O . GLU A 1 199 ? -11.789 -36.406 -0.18 1 98 199 GLU A O 1
ATOM 1576 N N . LYS A 1 200 ? -12.547 -34.375 0.215 1 98.5 200 LYS A N 1
ATOM 1577 C CA . LYS A 1 200 ? -12.805 -34.094 -1.19 1 98.5 200 LYS A CA 1
ATOM 1578 C C . LYS A 1 200 ? -12.266 -32.719 -1.564 1 98.5 200 LYS A C 1
ATOM 1580 O O . LYS A 1 200 ? -13.008 -31.859 -2.043 1 98.5 200 LYS A O 1
ATOM 1585 N N . ILE A 1 201 ? -10.992 -32.594 -1.418 1 98.88 201 ILE A N 1
ATOM 1586 C CA . ILE A 1 201 ? -10.312 -31.312 -1.687 1 98.88 201 ILE A CA 1
ATOM 1587 C C . ILE A 1 201 ? -9.555 -31.422 -3.008 1 98.88 201 ILE A C 1
ATOM 1589 O O . ILE A 1 201 ? -8.75 -32.344 -3.205 1 98.88 201 ILE A O 1
ATOM 1593 N N . THR A 1 202 ? -9.852 -30.562 -3.959 1 98.94 202 THR A N 1
ATOM 1594 C CA . THR A 1 202 ? -9.078 -30.344 -5.172 1 98.94 202 THR A CA 1
ATOM 1595 C C . THR A 1 202 ? -8.258 -29.062 -5.055 1 98.94 202 THR A C 1
ATOM 1597 O O . THR A 1 202 ? -8.805 -27.984 -4.805 1 98.94 202 THR A O 1
ATOM 1600 N N . ILE A 1 203 ? -6.938 -29.141 -5.145 1 98.94 203 ILE A N 1
ATOM 1601 C CA . ILE A 1 203 ? -6.113 -27.938 -5.184 1 98.94 203 ILE A CA 1
ATOM 1602 C C . ILE A 1 203 ? -5.836 -27.547 -6.633 1 98.94 203 ILE A C 1
ATOM 1604 O O . ILE A 1 203 ? -5.574 -28.406 -7.477 1 98.94 203 ILE A O 1
ATOM 1608 N N . SER A 1 204 ? -6.016 -26.328 -6.926 1 98.88 204 SER A N 1
ATOM 1609 C CA . SER A 1 204 ? -5.777 -25.766 -8.25 1 98.88 204 SER A CA 1
ATOM 1610 C C . SER A 1 204 ? -4.996 -24.453 -8.164 1 98.88 204 SER A C 1
ATOM 1612 O O . SER A 1 204 ? -4.922 -23.844 -7.098 1 98.88 204 SER A O 1
ATOM 1614 N N . GLY A 1 205 ? -4.363 -24.078 -9.211 1 98.81 205 GLY A N 1
ATOM 1615 C CA . GLY A 1 205 ? -3.637 -22.828 -9.273 1 98.81 205 GLY A CA 1
ATOM 1616 C C . GLY A 1 205 ? -3.232 -22.438 -10.688 1 98.81 205 GLY A C 1
ATOM 1617 O O . GLY A 1 205 ? -3.354 -23.234 -11.617 1 98.81 205 GLY A O 1
ATOM 1618 N N . MET A 1 206 ? -2.812 -21.234 -10.844 1 98.5 206 MET A N 1
ATOM 1619 C CA . MET A 1 206 ? -2.426 -20.672 -12.133 1 98.5 206 MET A CA 1
ATOM 1620 C C . MET A 1 206 ? -1.002 -20.141 -12.086 1 98.5 206 MET A C 1
ATOM 1622 O O . MET A 1 206 ? -0.624 -19.453 -11.133 1 98.5 206 MET A O 1
ATOM 1626 N N . SER A 1 207 ? -0.2 -20.484 -13.172 1 98.5 207 SER A N 1
ATOM 1627 C CA . SER A 1 207 ? 1.176 -20.016 -13.266 1 98.5 207 SER A CA 1
ATOM 1628 C C . SER A 1 207 ? 2.01 -20.484 -12.078 1 98.5 207 SER A C 1
ATOM 1630 O O . SER A 1 207 ? 2.102 -21.688 -11.82 1 98.5 207 SER A O 1
ATOM 1632 N N . ALA A 1 208 ? 2.502 -19.547 -11.227 1 98.88 208 ALA A N 1
ATOM 1633 C CA . ALA A 1 208 ? 3.184 -19.984 -10.008 1 98.88 208 ALA A CA 1
ATOM 1634 C C . ALA A 1 208 ? 2.252 -20.797 -9.117 1 98.88 208 ALA A C 1
ATOM 1636 O O . ALA A 1 208 ? 2.695 -21.719 -8.43 1 98.88 208 ALA A O 1
ATOM 1637 N N . GLY A 1 209 ? 0.986 -20.5 -9.148 1 98.88 209 GLY A N 1
ATOM 1638 C CA . GLY A 1 209 ? 0.014 -21.328 -8.453 1 98.88 209 GLY A CA 1
ATOM 1639 C C . GLY A 1 209 ? -0.109 -22.719 -9.039 1 98.88 209 GLY A C 1
ATOM 1640 O O . GLY A 1 209 ? -0.267 -23.703 -8.297 1 98.88 209 GLY A O 1
ATOM 1641 N N . GLY A 1 210 ? -0.112 -22.781 -10.398 1 98.94 210 GLY A N 1
ATOM 1642 C CA . GLY A 1 210 ? -0.076 -24.094 -11.039 1 98.94 210 GLY A CA 1
ATOM 1643 C C . GLY A 1 210 ? 1.157 -24.891 -10.672 1 98.94 210 GLY A C 1
ATOM 1644 O O . GLY A 1 210 ? 1.067 -26.094 -10.43 1 98.94 210 GLY A O 1
ATOM 1645 N N . ALA A 1 211 ? 2.268 -24.25 -10.633 1 98.94 211 ALA A N 1
ATOM 1646 C CA . ALA A 1 211 ? 3.494 -24.906 -10.172 1 98.94 211 ALA A CA 1
ATOM 1647 C C . ALA A 1 211 ? 3.375 -25.312 -8.711 1 98.94 211 ALA A C 1
ATOM 1649 O O . ALA A 1 211 ? 3.838 -26.391 -8.328 1 98.94 211 ALA A O 1
ATOM 1650 N N . SER A 1 212 ? 2.762 -24.5 -7.906 1 98.94 212 SER A N 1
ATOM 1651 C CA . SER A 1 212 ? 2.611 -24.766 -6.48 1 98.94 212 SER A CA 1
ATOM 1652 C C . SER A 1 212 ? 1.836 -26.062 -6.25 1 98.94 212 SER A C 1
ATOM 1654 O O . SER A 1 212 ? 2.26 -26.922 -5.465 1 98.94 212 SER A O 1
ATOM 1656 N N . VAL A 1 213 ? 0.711 -26.219 -6.918 1 98.94 213 VAL A N 1
ATOM 1657 C CA . VAL A 1 213 ? -0.09 -27.406 -6.641 1 98.94 213 VAL A CA 1
ATOM 1658 C C . VAL A 1 213 ? 0.652 -28.656 -7.121 1 98.94 213 VAL A C 1
ATOM 1660 O O . VAL A 1 213 ? 0.537 -29.719 -6.516 1 98.94 213 VAL A O 1
ATOM 1663 N N . HIS A 1 214 ? 1.461 -28.516 -8.219 1 98.94 214 HIS A N 1
ATOM 1664 C CA . HIS A 1 214 ? 2.332 -29.609 -8.602 1 98.94 214 HIS A CA 1
ATOM 1665 C C . HIS A 1 214 ? 3.393 -29.875 -7.539 1 98.94 214 HIS A C 1
ATOM 1667 O O . HIS A 1 214 ? 3.648 -31.031 -7.188 1 98.94 214 HIS A O 1
ATOM 1673 N N . PHE A 1 215 ? 4 -28.844 -6.969 1 98.94 215 PHE A N 1
ATOM 1674 C CA . PHE A 1 215 ? 4.945 -28.969 -5.867 1 98.94 215 PHE A CA 1
ATOM 1675 C C . PHE A 1 215 ? 4.309 -29.719 -4.691 1 98.94 215 PHE A C 1
ATOM 1677 O O . PHE A 1 215 ? 4.953 -30.531 -4.047 1 98.94 215 PHE A O 1
ATOM 1684 N N . HIS A 1 216 ? 3.094 -29.422 -4.414 1 98.94 216 HIS A N 1
ATOM 1685 C CA . HIS A 1 216 ? 2.41 -30.078 -3.307 1 98.94 216 HIS A CA 1
ATOM 1686 C C . HIS A 1 216 ? 2.275 -31.578 -3.553 1 98.94 216 HIS A C 1
ATOM 1688 O O . HIS A 1 216 ? 2.32 -32.375 -2.611 1 98.94 216 HIS A O 1
ATOM 1694 N N . MET A 1 217 ? 2.148 -32.031 -4.797 1 98.81 217 MET A N 1
ATOM 1695 C CA . MET A 1 217 ? 2.16 -33.469 -5.117 1 98.81 217 MET A CA 1
ATOM 1696 C C . MET A 1 217 ? 3.504 -34.094 -4.758 1 98.81 217 MET A C 1
ATOM 1698 O O . MET A 1 217 ? 3.582 -35.281 -4.492 1 98.81 217 MET A O 1
ATOM 1702 N N . LEU A 1 218 ? 4.531 -33.281 -4.758 1 98.75 218 LEU A N 1
ATOM 1703 C CA . LEU A 1 218 ? 5.891 -33.781 -4.625 1 98.75 218 LEU A CA 1
ATOM 1704 C C . LEU A 1 218 ? 6.348 -33.719 -3.17 1 98.75 218 LEU A C 1
ATOM 1706 O O . LEU A 1 218 ? 7.344 -34.375 -2.807 1 98.75 218 LEU A O 1
ATOM 1710 N N . SER A 1 219 ? 5.707 -33 -2.318 1 98.75 219 SER A N 1
ATOM 1711 C CA . SER A 1 219 ? 6.191 -32.719 -0.966 1 98.75 219 SER A CA 1
ATOM 1712 C C . SER A 1 219 ? 5.578 -33.719 0.036 1 98.75 219 SER A C 1
ATOM 1714 O O . SER A 1 219 ? 4.355 -33.875 0.078 1 98.75 219 SER A O 1
ATOM 1716 N N . PRO A 1 220 ? 6.379 -34.25 0.922 1 98.06 220 PRO A N 1
ATOM 1717 C CA . PRO A 1 220 ? 5.816 -35.062 1.992 1 98.06 220 PRO A CA 1
ATOM 1718 C C . PRO A 1 220 ? 4.953 -34.25 2.965 1 98.06 220 PRO A C 1
ATOM 1720 O O . PRO A 1 220 ? 4.051 -34.812 3.596 1 98.06 220 PRO A O 1
ATOM 1723 N N . LEU A 1 221 ? 5.195 -32.938 3.053 1 98.19 221 LEU A N 1
ATOM 1724 C CA . LEU A 1 221 ? 4.469 -32.125 4 1 98.19 221 LEU A CA 1
ATOM 1725 C C . LEU A 1 221 ? 3.002 -31.984 3.598 1 98.19 221 LEU A C 1
ATOM 1727 O O . LEU A 1 221 ? 2.154 -31.641 4.426 1 98.19 221 LEU A O 1
ATOM 1731 N N . SER A 1 222 ? 2.689 -32.312 2.301 1 98.25 222 SER A N 1
ATOM 1732 C CA . SER A 1 222 ? 1.345 -32.031 1.793 1 98.25 222 SER A CA 1
ATOM 1733 C C . SER A 1 222 ? 0.554 -33.344 1.638 1 98.25 222 SER A C 1
ATOM 1735 O O . SER A 1 222 ? -0.61 -33.312 1.232 1 98.25 222 SER A O 1
ATOM 1737 N N . ARG A 1 223 ? 1.161 -34.438 1.958 1 97.56 223 ARG A N 1
ATOM 1738 C CA . ARG A 1 223 ? 0.512 -35.75 1.778 1 97.56 223 ARG A CA 1
ATOM 1739 C C . ARG A 1 223 ? -0.772 -35.844 2.596 1 97.56 223 ARG A C 1
ATOM 1741 O O . ARG A 1 223 ? -0.783 -35.5 3.783 1 97.56 223 ARG A O 1
ATOM 1748 N N . GLY A 1 224 ? -1.806 -36.219 1.907 1 98 224 GLY A N 1
ATOM 1749 C CA . GLY A 1 224 ? -3.072 -36.438 2.582 1 98 224 GLY A CA 1
ATOM 1750 C C . GLY A 1 224 ? -3.947 -35.219 2.652 1 98 224 GLY A C 1
ATOM 1751 O O . GLY A 1 224 ? -5.102 -35.281 3.082 1 98 224 GLY A O 1
ATOM 1752 N N . LEU A 1 225 ? -3.484 -34.062 2.102 1 98.69 225 LEU A N 1
ATOM 1753 C CA . LEU A 1 225 ? -4.207 -32.812 2.279 1 98.69 225 LEU A CA 1
ATOM 1754 C C . LEU A 1 225 ? -5.094 -32.531 1.073 1 98.69 225 LEU A C 1
ATOM 1756 O O . LEU A 1 225 ? -5.852 -31.562 1.074 1 98.69 225 LEU A O 1
ATOM 1760 N N . PHE A 1 226 ? -5.07 -33.375 0.027 1 98.81 226 PHE A N 1
ATOM 1761 C CA . PHE A 1 226 ? -5.875 -33.156 -1.175 1 98.81 226 PHE A CA 1
ATOM 1762 C C . PHE A 1 226 ? -6.102 -34.5 -1.894 1 98.81 226 PHE A C 1
ATOM 1764 O O . PHE A 1 226 ? -5.375 -35.469 -1.662 1 98.81 226 PHE A O 1
ATOM 1771 N N . GLN A 1 227 ? -7.09 -34.5 -2.844 1 98.56 227 GLN A N 1
ATOM 1772 C CA . GLN A 1 227 ? -7.449 -35.719 -3.533 1 98.56 227 GLN A CA 1
ATOM 1773 C C . GLN A 1 227 ? -7.324 -35.562 -5.047 1 98.56 227 GLN A C 1
ATOM 1775 O O . GLN A 1 227 ? -7.32 -36.562 -5.781 1 98.56 227 GLN A O 1
ATOM 1780 N N . ARG A 1 228 ? -7.27 -34.344 -5.512 1 98.75 228 ARG A N 1
ATOM 1781 C CA . ARG A 1 228 ? -7.117 -34.031 -6.926 1 98.75 228 ARG A CA 1
ATOM 1782 C C . ARG A 1 228 ? -6.309 -32.75 -7.121 1 98.75 228 ARG A C 1
ATOM 1784 O O . ARG A 1 228 ? -6.281 -31.891 -6.242 1 98.75 228 ARG A O 1
ATOM 1791 N N . VAL A 1 229 ? -5.645 -32.656 -8.289 1 98.94 229 VAL A N 1
ATOM 1792 C CA . VAL A 1 229 ? -4.773 -31.5 -8.539 1 98.94 229 VAL A CA 1
ATOM 1793 C C . VAL A 1 229 ? -5.039 -30.953 -9.938 1 98.94 229 VAL A C 1
ATOM 1795 O O . VAL A 1 229 ? -5.16 -31.719 -10.898 1 98.94 229 VAL A O 1
ATOM 1798 N N . PHE A 1 230 ? -5.203 -29.688 -10.109 1 98.88 230 PHE A N 1
ATOM 1799 C CA . PHE A 1 230 ? -5.363 -29 -11.383 1 98.88 230 PHE A CA 1
ATOM 1800 C C . PHE A 1 230 ? -4.344 -27.875 -11.531 1 98.88 230 PHE A C 1
ATOM 1802 O O . PHE A 1 230 ? -4.473 -26.828 -10.891 1 98.88 230 PHE A O 1
ATOM 1809 N N . SER A 1 231 ? -3.348 -28 -12.422 1 98.81 231 SER A N 1
ATOM 1810 C CA . SER A 1 231 ? -2.307 -27.031 -12.711 1 98.81 231 SER A CA 1
ATOM 1811 C C . SER A 1 231 ? -2.623 -26.25 -13.984 1 98.81 231 SER A C 1
ATOM 1813 O O . SER A 1 231 ? -2.59 -26.812 -15.086 1 98.81 231 SER A O 1
ATOM 1815 N N . GLN A 1 232 ? -2.797 -24.938 -13.828 1 98.69 232 GLN A N 1
ATOM 1816 C CA . GLN A 1 232 ? -2.959 -24.109 -15.008 1 98.69 232 GLN A CA 1
ATOM 1817 C C . GLN A 1 232 ? -1.659 -23.391 -15.359 1 98.69 232 GLN A C 1
ATOM 1819 O O . GLN A 1 232 ? -1.113 -22.656 -14.531 1 98.69 232 GLN A O 1
ATOM 1824 N N . SER A 1 233 ? -1.169 -23.594 -16.484 1 98.69 233 SER A N 1
ATOM 1825 C CA . SER A 1 233 ? -0.083 -22.812 -17.078 1 98.69 233 SER A CA 1
ATOM 1826 C C . SER A 1 233 ? 1.141 -22.797 -16.172 1 98.69 233 SER A C 1
ATOM 1828 O O . SER A 1 233 ? 1.757 -21.75 -15.969 1 98.69 233 SER A O 1
ATOM 1830 N N . GLY A 1 234 ? 1.44 -23.922 -15.516 1 98.69 234 GLY A N 1
ATOM 1831 C CA . GLY A 1 234 ? 2.627 -24 -14.688 1 98.69 234 GLY A CA 1
ATOM 1832 C C . GLY A 1 234 ? 2.779 -25.344 -14 1 98.69 234 GLY A C 1
ATOM 1833 O O . GLY A 1 234 ? 1.793 -25.938 -13.562 1 98.69 234 GLY A O 1
ATOM 1834 N N . THR A 1 235 ? 3.986 -25.875 -13.93 1 98.81 235 THR A N 1
ATOM 1835 C CA . THR A 1 235 ? 4.348 -27.062 -13.172 1 98.81 235 THR A CA 1
ATOM 1836 C C . THR A 1 235 ? 5.695 -26.875 -12.477 1 98.81 235 THR A C 1
ATOM 1838 O O . THR A 1 235 ? 6.422 -25.922 -12.773 1 98.81 235 THR A O 1
ATOM 1841 N N . ALA A 1 236 ? 5.996 -27.766 -11.617 1 98.81 236 ALA A N 1
ATOM 1842 C CA . ALA A 1 236 ? 7.234 -27.703 -10.844 1 98.81 236 ALA A CA 1
ATOM 1843 C C . ALA A 1 236 ? 8.453 -27.891 -11.75 1 98.81 236 ALA A C 1
ATOM 1845 O O . ALA A 1 236 ? 9.586 -27.641 -11.328 1 98.81 236 ALA A O 1
ATOM 1846 N N . LEU A 1 237 ? 8.219 -28.281 -13.031 1 98.56 237 LEU A N 1
ATOM 1847 C CA . LEU A 1 237 ? 9.344 -28.547 -13.93 1 98.56 237 LEU A CA 1
ATOM 1848 C C . LEU A 1 237 ? 9.695 -27.297 -14.742 1 98.56 237 LEU A C 1
ATOM 1850 O O . LEU A 1 237 ? 10.758 -27.234 -15.359 1 98.56 237 LEU A O 1
ATOM 1854 N N . CYS A 1 238 ? 8.805 -26.312 -14.797 1 98.62 238 CYS A N 1
ATOM 1855 C CA . CYS A 1 238 ? 9.109 -25.109 -15.562 1 98.62 238 CYS A CA 1
ATOM 1856 C C . CYS A 1 238 ? 10.43 -24.484 -15.109 1 98.62 238 CYS A C 1
ATOM 1858 O O . CYS A 1 238 ? 10.781 -24.547 -13.93 1 98.62 238 CYS A O 1
ATOM 1860 N N . PRO A 1 239 ? 11.156 -23.875 -16 1 97.75 239 PRO A N 1
ATOM 1861 C CA . PRO A 1 239 ? 12.531 -23.469 -15.711 1 97.75 239 PRO A CA 1
ATOM 1862 C C . PRO A 1 239 ? 12.617 -22.375 -14.641 1 97.75 239 PRO A C 1
ATOM 1864 O O . PRO A 1 239 ? 13.656 -22.203 -14.008 1 97.75 239 PRO A O 1
ATOM 1867 N N . TRP A 1 240 ? 11.539 -21.672 -14.414 1 98.19 240 TRP A N 1
ATOM 1868 C CA . TRP A 1 240 ? 11.547 -20.531 -13.523 1 98.19 240 TRP A CA 1
ATOM 1869 C C . TRP A 1 240 ? 11.055 -20.906 -12.133 1 98.19 240 TRP A C 1
ATOM 1871 O O . TRP A 1 240 ? 10.977 -20.062 -11.234 1 98.19 240 TRP A O 1
ATOM 1881 N N . THR A 1 241 ? 10.727 -22.203 -11.883 1 98.56 241 THR A N 1
ATOM 1882 C CA . THR A 1 241 ? 10.023 -22.578 -10.664 1 98.56 241 THR A CA 1
ATOM 1883 C C . THR A 1 241 ? 11.008 -22.984 -9.578 1 98.56 241 THR A C 1
ATOM 1885 O O . THR A 1 241 ? 10.664 -23.016 -8.391 1 98.56 241 THR A O 1
ATOM 1888 N N . ILE A 1 242 ? 12.219 -23.359 -9.922 1 97.81 242 ILE A N 1
ATOM 1889 C CA . ILE A 1 242 ? 13.32 -23.516 -8.984 1 97.81 242 ILE A CA 1
ATOM 1890 C C . ILE A 1 242 ? 14.305 -22.359 -9.125 1 97.81 242 ILE A C 1
ATOM 1892 O O . ILE A 1 242 ? 14.938 -22.188 -10.172 1 97.81 242 ILE A O 1
ATOM 1896 N N . ALA A 1 243 ? 14.406 -21.625 -8.078 1 97.69 243 ALA A N 1
ATOM 1897 C CA . ALA A 1 243 ? 15.273 -20.453 -8.148 1 97.69 243 ALA A CA 1
ATOM 1898 C C . ALA A 1 243 ? 16.734 -20.844 -7.883 1 97.69 243 ALA A C 1
ATOM 1900 O O . ALA A 1 243 ? 17.016 -21.672 -7.012 1 97.69 243 ALA A O 1
ATOM 1901 N N . GLU A 1 244 ? 17.641 -20.266 -8.602 1 96.25 244 GLU A N 1
ATOM 1902 C CA . GLU A 1 244 ? 19.062 -20.531 -8.469 1 96.25 244 GLU A CA 1
ATOM 1903 C C . GLU A 1 244 ? 19.703 -19.547 -7.484 1 96.25 244 GLU A C 1
ATOM 1905 O O . GLU A 1 244 ? 19.281 -18.406 -7.363 1 96.25 244 GLU A O 1
ATOM 1910 N N . ASN A 1 245 ? 20.656 -19.969 -6.766 1 97.06 245 ASN A N 1
ATOM 1911 C CA . ASN A 1 245 ? 21.578 -19.156 -5.977 1 97.06 245 ASN A CA 1
ATOM 1912 C C . ASN A 1 245 ? 20.844 -18.328 -4.922 1 97.06 245 ASN A C 1
ATOM 1914 O O . ASN A 1 245 ? 21.203 -17.188 -4.652 1 97.06 245 ASN A O 1
ATOM 1918 N N . VAL A 1 246 ? 19.781 -18.875 -4.355 1 98.25 246 VAL A N 1
ATOM 1919 C CA . VAL A 1 246 ? 18.938 -18.125 -3.439 1 98.25 246 VAL A CA 1
ATOM 1920 C C . VAL A 1 246 ? 19.734 -17.75 -2.189 1 98.25 246 VAL A C 1
ATOM 1922 O O . VAL A 1 246 ? 19.625 -16.625 -1.697 1 98.25 246 VAL A O 1
ATOM 1925 N N . PRO A 1 247 ? 20.641 -18.625 -1.622 1 98.19 247 PRO A N 1
ATOM 1926 C CA . PRO A 1 247 ? 21.438 -18.203 -0.471 1 98.19 247 PRO A CA 1
ATOM 1927 C C . PRO A 1 247 ? 22.312 -17 -0.777 1 98.19 247 PRO A C 1
ATOM 1929 O O . PRO A 1 247 ? 22.406 -16.062 0.035 1 98.19 247 PRO A O 1
ATOM 1932 N N . ASP A 1 248 ? 22.906 -16.969 -1.93 1 98 248 ASP A N 1
ATOM 1933 C CA . ASP A 1 248 ? 23.75 -15.836 -2.328 1 98 248 ASP A CA 1
ATOM 1934 C C . ASP A 1 248 ? 22.906 -14.578 -2.516 1 98 248 ASP A C 1
ATOM 1936 O O . ASP A 1 248 ? 23.328 -13.484 -2.133 1 98 248 ASP A O 1
ATOM 1940 N N . LYS A 1 249 ? 21.766 -14.719 -3.184 1 98.44 249 LYS A N 1
ATOM 1941 C CA . LYS A 1 249 ? 20.875 -13.586 -3.377 1 98.44 249 LYS A CA 1
ATOM 1942 C C . LYS A 1 249 ? 20.375 -13.039 -2.041 1 98.44 249 LYS A C 1
ATOM 1944 O O . LYS A 1 249 ? 20.266 -11.828 -1.859 1 98.44 249 LYS A O 1
ATOM 1949 N N . SER A 1 250 ? 20.062 -13.961 -1.126 1 98.44 250 SER A N 1
ATOM 1950 C CA . SER A 1 250 ? 19.656 -13.562 0.216 1 98.44 250 SER A CA 1
ATOM 1951 C C . SER A 1 250 ? 20.766 -12.781 0.923 1 98.44 250 SER A C 1
ATOM 1953 O O . SER A 1 250 ? 20.5 -11.758 1.555 1 98.44 250 SER A O 1
ATOM 1955 N N . ALA A 1 251 ? 21.984 -13.242 0.825 1 98.31 251 ALA A N 1
ATOM 1956 C CA . ALA A 1 251 ? 23.125 -12.531 1.388 1 98.31 251 ALA A CA 1
ATOM 1957 C C . ALA A 1 251 ? 23.297 -11.156 0.744 1 98.31 251 ALA A C 1
ATOM 1959 O O . ALA A 1 251 ? 23.625 -10.18 1.422 1 98.31 251 ALA A O 1
ATOM 1960 N N . ALA A 1 252 ? 23.078 -11.086 -0.568 1 98.38 252 ALA A N 1
ATOM 1961 C CA . ALA A 1 252 ? 23.203 -9.82 -1.293 1 98.38 252 ALA A CA 1
ATOM 1962 C C . ALA A 1 252 ? 22.156 -8.812 -0.804 1 98.38 252 ALA A C 1
ATOM 1964 O O . ALA A 1 252 ? 22.438 -7.617 -0.707 1 98.38 252 ALA A O 1
ATOM 1965 N N . VAL A 1 253 ? 20.938 -9.273 -0.549 1 98.19 253 VAL A N 1
ATOM 1966 C CA . VAL A 1 253 ? 19.906 -8.414 0.033 1 98.19 253 VAL A CA 1
ATOM 1967 C C . VAL A 1 253 ? 20.391 -7.867 1.371 1 98.19 253 VAL A C 1
ATOM 1969 O O . VAL A 1 253 ? 20.25 -6.672 1.646 1 98.19 253 VAL A O 1
ATOM 1972 N N . GLY A 1 254 ? 20.922 -8.758 2.215 1 98.06 254 GLY A N 1
ATOM 1973 C CA . GLY A 1 254 ? 21.484 -8.32 3.48 1 98.06 254 GLY A CA 1
ATOM 1974 C C . GLY A 1 254 ? 22.578 -7.285 3.32 1 98.06 254 GLY A C 1
ATOM 1975 O O . GLY A 1 254 ? 22.562 -6.254 3.994 1 98.06 254 GLY A O 1
ATOM 1976 N N . ALA A 1 255 ? 23.484 -7.535 2.41 1 97.44 255 ALA A N 1
ATOM 1977 C CA . ALA A 1 255 ? 24.594 -6.609 2.156 1 97.44 255 ALA A CA 1
ATOM 1978 C C . ALA A 1 255 ? 24.062 -5.25 1.693 1 97.44 255 ALA A C 1
ATOM 1980 O O . ALA A 1 255 ? 24.547 -4.211 2.143 1 97.44 255 ALA A O 1
ATOM 1981 N N . TYR A 1 256 ? 23.125 -5.312 0.82 1 96.12 256 TYR A N 1
ATOM 1982 C CA . TYR A 1 256 ? 22.516 -4.098 0.3 1 96.12 256 TYR A CA 1
ATOM 1983 C C . TYR A 1 256 ? 21.922 -3.258 1.429 1 96.12 256 TYR A C 1
ATOM 1985 O O . TYR A 1 256 ? 21.953 -2.027 1.373 1 96.12 256 TYR A O 1
ATOM 1993 N N . LEU A 1 257 ? 21.422 -3.881 2.422 1 96.81 257 LEU A N 1
ATOM 1994 C CA . LEU A 1 257 ? 20.766 -3.191 3.525 1 96.81 257 LEU A CA 1
ATOM 1995 C C . LEU A 1 257 ? 21.719 -3 4.695 1 96.81 257 LEU A C 1
ATOM 1997 O O . LEU A 1 257 ? 21.297 -2.723 5.816 1 96.81 257 LEU A O 1
ATOM 2001 N N . GLY A 1 258 ? 23.016 -3.283 4.453 1 95.62 258 GLY A N 1
ATOM 2002 C CA . GLY A 1 258 ? 24.062 -2.979 5.414 1 95.62 258 GLY A CA 1
ATOM 2003 C C . GLY A 1 258 ? 24.203 -4.031 6.5 1 95.62 258 GLY A C 1
ATOM 2004 O O . GLY A 1 258 ? 24.734 -3.754 7.578 1 95.62 258 GLY A O 1
ATOM 2005 N N . CYS A 1 259 ? 23.719 -5.242 6.309 1 97.12 259 CYS A N 1
ATOM 2006 C CA . CYS A 1 259 ? 23.797 -6.336 7.27 1 97.12 259 CYS A CA 1
ATOM 2007 C C . CYS A 1 259 ? 25.078 -7.141 7.07 1 97.12 259 CYS A C 1
ATOM 2009 O O . CYS A 1 259 ? 25.594 -7.242 5.953 1 97.12 259 CYS A O 1
ATOM 2011 N N . PRO A 1 260 ? 25.578 -7.707 8.203 1 95.56 260 PRO A N 1
ATOM 2012 C CA . PRO A 1 260 ? 26.578 -8.758 8 1 95.56 260 PRO A CA 1
ATOM 2013 C C . PRO A 1 260 ? 26.031 -9.953 7.23 1 95.56 260 PRO A C 1
ATOM 2015 O O . PRO A 1 260 ? 24.875 -10.344 7.426 1 95.56 260 PRO A O 1
ATOM 2018 N N . THR A 1 261 ? 26.797 -10.477 6.328 1 95.56 261 THR A N 1
ATOM 2019 C CA . THR A 1 261 ? 26.297 -11.562 5.492 1 95.56 261 THR A CA 1
ATOM 2020 C C . THR A 1 261 ? 26.672 -12.922 6.074 1 95.56 261 THR A C 1
ATOM 2022 O O . THR A 1 261 ? 26.156 -13.953 5.648 1 95.56 261 THR A O 1
ATOM 2025 N N . ARG A 1 262 ? 27.609 -12.992 6.992 1 93.62 262 ARG A N 1
ATOM 2026 C CA . ARG A 1 262 ? 28.016 -14.195 7.711 1 93.62 262 ARG A CA 1
ATOM 2027 C C . ARG A 1 262 ? 28.312 -13.883 9.18 1 93.62 262 ARG A C 1
ATOM 2029 O O . ARG A 1 262 ? 28.766 -12.789 9.5 1 93.62 262 ARG A O 1
ATOM 2036 N N . PRO A 1 263 ? 28.078 -14.898 10.086 1 97.06 263 PRO A N 1
ATOM 2037 C CA . PRO A 1 263 ? 27.359 -16.156 9.82 1 97.06 263 PRO A CA 1
ATOM 2038 C C . PRO A 1 263 ? 25.891 -15.922 9.508 1 97.06 263 PRO A C 1
ATOM 2040 O O . PRO A 1 263 ? 25.375 -14.812 9.68 1 97.06 263 PRO A O 1
ATOM 2043 N N . SER A 1 264 ? 25.141 -16.953 9.078 1 97.94 264 SER A N 1
ATOM 2044 C CA . SER A 1 264 ? 23.75 -16.891 8.664 1 97.94 264 SER A CA 1
ATOM 2045 C C . SER A 1 264 ? 22.875 -16.297 9.773 1 97.94 264 SER A C 1
ATOM 2047 O O . SER A 1 264 ? 21.953 -15.531 9.5 1 97.94 264 SER A O 1
ATOM 2049 N N . LYS A 1 265 ? 23.156 -16.641 10.945 1 97.75 265 LYS A N 1
ATOM 2050 C CA . LYS A 1 265 ? 22.375 -16.172 12.086 1 97.75 265 LYS A CA 1
ATOM 2051 C C . LYS A 1 265 ? 22.422 -14.656 12.195 1 97.75 265 LYS A C 1
ATOM 2053 O O . LYS A 1 265 ? 21.391 -14.016 12.445 1 97.75 265 LYS A O 1
ATOM 2058 N N . ASP A 1 266 ? 23.594 -14.047 12 1 97.31 266 ASP A N 1
ATOM 2059 C CA . ASP A 1 266 ? 23.766 -12.594 12.07 1 97.31 266 ASP A CA 1
ATOM 2060 C C . ASP A 1 266 ? 23.016 -11.906 10.93 1 97.31 266 ASP A C 1
ATOM 2062 O O . ASP A 1 266 ? 22.422 -10.836 11.125 1 97.31 266 ASP A O 1
ATOM 2066 N N . LEU A 1 267 ? 23.094 -12.523 9.75 1 97.94 267 LEU A N 1
ATOM 2067 C CA . LEU A 1 267 ? 22.359 -12 8.602 1 97.94 267 LEU A CA 1
ATOM 2068 C C . LEU A 1 267 ? 20.859 -11.93 8.891 1 97.94 267 LEU A C 1
ATOM 2070 O O . LEU A 1 267 ? 20.234 -10.883 8.688 1 97.94 267 LEU A O 1
ATOM 2074 N N . VAL A 1 268 ? 20.312 -12.969 9.422 1 98.06 268 VAL A N 1
ATOM 2075 C CA . VAL A 1 268 ? 18.875 -13.086 9.656 1 98.06 268 VAL A CA 1
ATOM 2076 C C . VAL A 1 268 ? 18.469 -12.133 10.781 1 98.06 268 VAL A C 1
ATOM 2078 O O . VAL A 1 268 ? 17.453 -11.438 10.672 1 98.06 268 VAL A O 1
ATOM 2081 N N . GLU A 1 269 ? 19.234 -12.055 11.844 1 96.38 269 GLU A N 1
ATOM 2082 C CA . GLU A 1 269 ? 18.953 -11.156 12.953 1 96.38 269 GLU A CA 1
ATOM 2083 C C . GLU A 1 269 ? 18.938 -9.703 12.5 1 96.38 269 GLU A C 1
ATOM 2085 O O . GLU A 1 269 ? 18.078 -8.922 12.898 1 96.38 269 GLU A O 1
ATOM 2090 N N . CYS A 1 270 ? 19.922 -9.391 11.695 1 96.31 270 CYS A N 1
ATOM 2091 C CA . CYS A 1 270 ? 20 -8.039 11.156 1 96.31 270 CYS A CA 1
ATOM 2092 C C . CYS A 1 270 ? 18.797 -7.734 10.273 1 96.31 270 CYS A C 1
ATOM 2094 O O . CYS A 1 270 ? 18.156 -6.695 10.43 1 96.31 270 CYS A O 1
ATOM 2096 N N . LEU A 1 271 ? 18.422 -8.633 9.375 1 97.31 271 LEU A N 1
ATOM 2097 C CA . LEU A 1 271 ? 17.328 -8.414 8.422 1 97.31 271 LEU A CA 1
ATOM 2098 C C . LEU A 1 271 ? 15.984 -8.367 9.141 1 97.31 271 LEU A C 1
ATOM 2100 O O . LEU A 1 271 ? 15.031 -7.762 8.641 1 97.31 271 LEU A O 1
ATOM 2104 N N . MET A 1 272 ? 15.867 -8.938 10.289 1 95.12 272 MET A N 1
ATOM 2105 C CA . MET A 1 272 ? 14.648 -8.859 11.094 1 95.12 272 MET A CA 1
ATOM 2106 C C . MET A 1 272 ? 14.422 -7.438 11.602 1 95.12 272 MET A C 1
ATOM 2108 O O . MET A 1 272 ? 13.297 -7.066 11.938 1 95.12 272 MET A O 1
ATOM 2112 N N . THR A 1 273 ? 15.516 -6.613 11.586 1 92.56 273 THR A N 1
ATOM 2113 C CA . THR A 1 273 ? 15.398 -5.246 12.078 1 92.56 273 THR A CA 1
ATOM 2114 C C . THR A 1 273 ? 15.148 -4.277 10.93 1 92.56 273 THR A C 1
ATOM 2116 O O . THR A 1 273 ? 14.859 -3.1 11.148 1 92.56 273 THR A O 1
ATOM 2119 N N . ARG A 1 274 ? 15.312 -4.754 9.664 1 95.88 274 ARG A N 1
ATOM 2120 C CA . ARG A 1 274 ? 15.148 -3.877 8.508 1 95.88 274 ARG A CA 1
ATOM 2121 C C . ARG A 1 274 ? 13.688 -3.816 8.078 1 95.88 274 ARG A C 1
ATOM 2123 O O . ARG A 1 274 ? 12.945 -4.789 8.234 1 95.88 274 ARG A O 1
ATOM 2130 N N . PRO A 1 275 ? 13.25 -2.691 7.535 1 95.12 275 PRO A N 1
ATOM 2131 C CA . PRO A 1 275 ? 11.867 -2.611 7.055 1 95.12 275 PRO A CA 1
ATOM 2132 C C . PRO A 1 275 ? 11.578 -3.592 5.918 1 95.12 275 PRO A C 1
ATOM 2134 O O . PRO A 1 275 ? 12.406 -3.75 5.012 1 95.12 275 PRO A O 1
ATOM 2137 N N . ALA A 1 276 ? 10.406 -4.238 6.008 1 96.62 276 ALA A N 1
ATOM 2138 C CA . ALA A 1 276 ? 9.992 -5.168 4.961 1 96.62 276 ALA A CA 1
ATOM 2139 C C . ALA A 1 276 ? 10.023 -4.496 3.59 1 96.62 276 ALA A C 1
ATOM 2141 O O . ALA A 1 276 ? 10.406 -5.121 2.596 1 96.62 276 ALA A O 1
ATOM 2142 N N . LEU A 1 277 ? 9.625 -3.213 3.566 1 96.31 277 LEU A N 1
ATOM 2143 C CA . LEU A 1 277 ? 9.609 -2.445 2.326 1 96.31 277 LEU A CA 1
ATOM 2144 C C . LEU A 1 277 ? 10.977 -2.492 1.643 1 96.31 277 LEU A C 1
ATOM 2146 O O . LEU A 1 277 ? 11.062 -2.748 0.439 1 96.31 277 LEU A O 1
ATOM 2150 N N . HIS A 1 278 ? 12.055 -2.283 2.326 1 96.69 278 HIS A N 1
ATOM 2151 C CA . HIS A 1 278 ? 13.391 -2.201 1.745 1 96.69 278 HIS A CA 1
ATOM 2152 C C . HIS A 1 278 ? 13.914 -3.582 1.37 1 96.69 278 HIS A C 1
ATOM 2154 O O . HIS A 1 278 ? 14.648 -3.729 0.391 1 96.69 278 HIS A O 1
ATOM 2160 N N . ILE A 1 279 ? 13.5 -4.586 2.199 1 98.12 279 ILE A N 1
ATOM 2161 C CA . ILE A 1 279 ? 13.867 -5.957 1.847 1 98.12 279 ILE A CA 1
ATOM 2162 C C . ILE A 1 279 ? 13.266 -6.312 0.488 1 98.12 279 ILE A C 1
ATOM 2164 O O . ILE A 1 279 ? 13.969 -6.812 -0.394 1 98.12 279 ILE A O 1
ATOM 2168 N N . VAL A 1 280 ? 12 -6.02 0.295 1 98.38 280 VAL A N 1
ATOM 2169 C CA . VAL A 1 280 ? 11.305 -6.344 -0.946 1 98.38 280 VAL A CA 1
ATOM 2170 C C . VAL A 1 280 ? 11.844 -5.469 -2.078 1 98.38 280 VAL A C 1
ATOM 2172 O O . VAL A 1 280 ? 12.008 -5.938 -3.207 1 98.38 280 VAL A O 1
ATOM 2175 N N . GLU A 1 281 ? 12.164 -4.27 -1.781 1 96.75 281 GLU A N 1
ATOM 2176 C CA . GLU A 1 281 ? 12.703 -3.359 -2.783 1 96.75 281 GLU A CA 1
ATOM 2177 C C . GLU A 1 281 ? 14.039 -3.871 -3.33 1 96.75 281 GLU A C 1
ATOM 2179 O O . GLU A 1 281 ? 14.336 -3.691 -4.512 1 96.75 281 GLU A O 1
ATOM 2184 N N . ALA A 1 282 ? 14.836 -4.535 -2.537 1 97.25 282 ALA A N 1
ATOM 2185 C CA . ALA A 1 282 ? 16.172 -5.012 -2.893 1 97.25 282 ALA A CA 1
ATOM 2186 C C . ALA A 1 282 ? 16.109 -6.031 -4.027 1 97.25 282 ALA A C 1
ATOM 2188 O O . ALA A 1 282 ? 17.109 -6.324 -4.668 1 97.25 282 ALA A O 1
ATOM 2189 N N . VAL A 1 283 ? 14.914 -6.551 -4.359 1 97.19 283 VAL A N 1
ATOM 2190 C CA . VAL A 1 283 ? 14.75 -7.531 -5.426 1 97.19 283 VAL A CA 1
ATOM 2191 C C . VAL A 1 283 ? 15.164 -6.922 -6.762 1 97.19 283 VAL A C 1
ATOM 2193 O O . VAL A 1 283 ? 15.617 -7.629 -7.664 1 97.19 283 VAL A O 1
ATOM 2196 N N . LYS A 1 284 ? 15.086 -5.629 -6.855 1 96.62 284 LYS A N 1
ATOM 2197 C CA . LYS A 1 284 ? 15.398 -4.91 -8.094 1 96.62 284 LYS A CA 1
ATOM 2198 C C . LYS A 1 284 ? 16.828 -5.184 -8.539 1 96.62 284 LYS A C 1
ATOM 2200 O O . LYS A 1 284 ? 17.125 -5.145 -9.734 1 96.62 284 LYS A O 1
ATOM 2205 N N . ILE A 1 285 ? 17.688 -5.59 -7.562 1 95.56 285 ILE A N 1
ATOM 2206 C CA . ILE A 1 285 ? 19.094 -5.875 -7.832 1 95.56 285 ILE A CA 1
ATOM 2207 C C . ILE A 1 285 ? 19.203 -7.082 -8.758 1 95.56 285 ILE A C 1
ATOM 2209 O O . ILE A 1 285 ? 20.188 -7.223 -9.484 1 95.56 285 ILE A O 1
ATOM 2213 N N . PHE A 1 286 ? 18.188 -7.859 -8.805 1 97.88 286 PHE A N 1
ATOM 2214 C CA . PHE A 1 286 ? 18.281 -9.133 -9.516 1 97.88 286 PHE A CA 1
ATOM 2215 C C . PHE A 1 286 ? 17.453 -9.094 -10.789 1 97.88 286 PHE A C 1
ATOM 2217 O O . PHE A 1 286 ? 17.156 -10.141 -11.383 1 97.88 286 PHE A O 1
ATOM 2224 N N . LEU A 1 287 ? 17.016 -7.871 -11.172 1 97.88 287 LEU A N 1
ATOM 2225 C CA . LEU A 1 287 ? 16.203 -7.699 -12.367 1 97.88 287 LEU A CA 1
ATOM 2226 C C . LEU A 1 287 ? 16.922 -6.848 -13.406 1 97.88 287 LEU A C 1
ATOM 2228 O O . LEU A 1 287 ? 16.562 -5.688 -13.625 1 97.88 287 LEU A O 1
ATOM 2232 N N . PRO A 1 288 ? 17.828 -7.422 -14.148 1 96.75 288 PRO A N 1
ATOM 2233 C CA . PRO A 1 288 ? 18.688 -6.633 -15.039 1 96.75 288 PRO A CA 1
ATOM 2234 C C . PRO A 1 288 ? 17.922 -6.09 -16.25 1 96.75 288 PRO A C 1
ATOM 2236 O O . PRO A 1 288 ? 18.375 -5.137 -16.891 1 96.75 288 PRO A O 1
ATOM 2239 N N . PHE A 1 289 ? 16.812 -6.746 -16.625 1 97.69 289 PHE A N 1
ATOM 2240 C CA . PHE A 1 289 ? 16.016 -6.258 -17.75 1 97.69 289 PHE A CA 1
ATOM 2241 C C . PHE A 1 289 ? 14.539 -6.18 -17.359 1 97.69 289 PHE A C 1
ATOM 2243 O O . PHE A 1 289 ? 13.828 -7.188 -17.406 1 97.69 289 PHE A O 1
ATOM 2250 N N . LEU A 1 290 ? 14.086 -4.895 -17.109 1 97.38 290 LEU A N 1
ATOM 2251 C CA . LEU A 1 290 ? 12.734 -4.68 -16.609 1 97.38 290 LEU A CA 1
ATOM 2252 C C . LEU A 1 290 ? 12.445 -5.609 -15.43 1 97.38 290 LEU A C 1
ATOM 2254 O O . LEU A 1 290 ? 13.148 -5.57 -14.414 1 97.38 290 LEU A O 1
ATOM 2258 N N . TYR A 1 291 ? 11.492 -6.504 -15.531 1 98.06 291 TYR A N 1
ATOM 2259 C CA . TYR A 1 291 ? 11.125 -7.395 -14.438 1 98.06 291 TYR A CA 1
ATOM 2260 C C . TYR A 1 291 ? 11.703 -8.789 -14.656 1 98.06 291 TYR A C 1
ATOM 2262 O O . TYR A 1 291 ? 11.203 -9.766 -14.094 1 98.06 291 TYR A O 1
ATOM 2270 N N . ASN A 1 292 ? 12.688 -9.078 -15.492 1 98.19 292 ASN A N 1
ATOM 2271 C CA . ASN A 1 292 ? 13.211 -10.391 -15.836 1 98.19 292 ASN A CA 1
ATOM 2272 C C . ASN A 1 292 ? 14.648 -10.562 -15.352 1 98.19 292 ASN A C 1
ATOM 2274 O O . ASN A 1 292 ? 15.469 -9.656 -15.492 1 98.19 292 ASN A O 1
ATOM 2278 N N . PRO A 1 293 ? 14.945 -11.758 -14.969 1 98.12 293 PRO A N 1
ATOM 2279 C CA . PRO A 1 293 ? 14.086 -12.922 -14.766 1 98.12 293 PRO A CA 1
ATOM 2280 C C . PRO A 1 293 ? 13 -12.672 -13.719 1 98.12 293 PRO A C 1
ATOM 2282 O O . PRO A 1 293 ? 13.266 -12.062 -12.68 1 98.12 293 PRO A O 1
ATOM 2285 N N . TYR A 1 294 ? 11.812 -13.141 -13.945 1 97.94 294 TYR A N 1
ATOM 2286 C CA . TYR A 1 294 ? 10.688 -12.641 -13.164 1 97.94 294 TYR A CA 1
ATOM 2287 C C . TYR A 1 294 ? 10.516 -13.43 -11.875 1 97.94 294 TYR A C 1
ATOM 2289 O O . TYR A 1 294 ? 9.625 -13.141 -11.078 1 97.94 294 TYR A O 1
ATOM 2297 N N . SER A 1 295 ? 11.344 -14.469 -11.602 1 98.31 295 SER A N 1
ATOM 2298 C CA . SER A 1 295 ? 11.297 -15.211 -10.344 1 98.31 295 SER A CA 1
ATOM 2299 C C . SER A 1 295 ? 12.688 -15.312 -9.711 1 98.31 295 SER A C 1
ATOM 2301 O O . SER A 1 295 ? 13.195 -16.406 -9.5 1 98.31 295 SER A O 1
ATOM 2303 N N . PRO A 1 296 ? 13.25 -14.18 -9.352 1 98.25 296 PRO A N 1
ATOM 2304 C CA . PRO A 1 296 ? 14.57 -14.25 -8.727 1 98.25 296 PRO A CA 1
ATOM 2305 C C . PRO A 1 296 ? 14.555 -14.977 -7.383 1 98.25 296 PRO A C 1
ATOM 2307 O O . PRO A 1 296 ? 15.578 -15.523 -6.957 1 98.25 296 PRO A O 1
ATOM 2310 N N . PHE A 1 297 ? 13.461 -14.93 -6.723 1 98.69 297 PHE A N 1
ATOM 2311 C CA . PHE A 1 297 ? 13.219 -15.727 -5.527 1 98.69 297 PHE A CA 1
ATOM 2312 C C . PHE A 1 297 ? 12.07 -16.703 -5.75 1 98.69 297 PHE A C 1
ATOM 2314 O O . PHE A 1 297 ? 11.023 -16.328 -6.285 1 98.69 297 PHE A O 1
ATOM 2321 N N . GLY A 1 298 ? 12.227 -17.891 -5.402 1 98.62 298 GLY A N 1
ATOM 2322 C CA . GLY A 1 298 ? 11.273 -18.984 -5.559 1 98.62 298 GLY A CA 1
ATOM 2323 C C . GLY A 1 298 ? 11.68 -20.25 -4.82 1 98.62 298 GLY A C 1
ATOM 2324 O O . GLY A 1 298 ? 12.578 -20.219 -3.975 1 98.62 298 GLY A O 1
ATOM 2325 N N . PRO A 1 299 ? 11.055 -21.328 -5.086 1 98.81 299 PRO A N 1
ATOM 2326 C CA . PRO A 1 299 ? 11.328 -22.594 -4.41 1 98.81 299 PRO A CA 1
ATOM 2327 C C . PRO A 1 299 ? 12.781 -23.047 -4.555 1 98.81 299 PRO A C 1
ATOM 2329 O O . PRO A 1 299 ? 13.406 -22.797 -5.594 1 98.81 299 PRO A O 1
ATOM 2332 N N . VAL A 1 300 ? 13.289 -23.672 -3.514 1 98.44 300 VAL A N 1
ATOM 2333 C CA . VAL A 1 300 ? 14.648 -24.219 -3.498 1 98.44 300 VAL A CA 1
ATOM 2334 C C . VAL A 1 300 ? 14.633 -25.641 -2.959 1 98.44 300 VAL A C 1
ATOM 2336 O O . VAL A 1 300 ? 13.633 -26.094 -2.393 1 98.44 300 VAL A O 1
ATOM 2339 N N . ILE A 1 301 ? 15.688 -26.359 -3.25 1 97.38 301 ILE A N 1
ATOM 2340 C CA . ILE A 1 301 ? 15.914 -27.656 -2.623 1 97.38 301 ILE A CA 1
ATOM 2341 C C . ILE A 1 301 ? 16.5 -27.469 -1.229 1 97.38 301 ILE A C 1
ATOM 2343 O O . ILE A 1 301 ? 17.531 -26.797 -1.071 1 97.38 301 ILE A O 1
ATOM 2347 N N . GLU A 1 302 ? 15.836 -28 -0.26 1 97.94 302 GLU A N 1
ATOM 2348 C CA . GLU A 1 302 ? 16.266 -27.797 1.12 1 97.94 302 GLU A CA 1
ATOM 2349 C C . GLU A 1 302 ? 17.188 -28.922 1.586 1 97.94 302 GLU A C 1
ATOM 2351 O O . GLU A 1 302 ? 17.156 -30.016 1.016 1 97.94 302 GLU A O 1
ATOM 2356 N N . ILE A 1 303 ? 17.953 -28.641 2.623 1 96.12 303 ILE A N 1
ATOM 2357 C CA . ILE A 1 303 ? 18.672 -29.688 3.32 1 96.12 303 ILE A CA 1
ATOM 2358 C C . ILE A 1 303 ? 17.688 -30.625 4.023 1 96.12 303 ILE A C 1
ATOM 2360 O O . ILE A 1 303 ? 16.641 -30.188 4.492 1 96.12 303 ILE A O 1
ATOM 2364 N N . PRO A 1 304 ? 18 -31.875 4.027 1 95.38 304 PRO A N 1
ATOM 2365 C CA . PRO A 1 304 ? 17.078 -32.844 4.641 1 95.38 304 PRO A CA 1
ATOM 2366 C C . PRO A 1 304 ? 16.766 -32.5 6.102 1 95.38 304 PRO A C 1
ATOM 2368 O O . PRO A 1 304 ? 17.688 -32.219 6.879 1 95.38 304 PRO A O 1
ATOM 2371 N N . SER A 1 305 ? 15.602 -32.375 6.43 1 95.56 305 SER A N 1
ATOM 2372 C CA . SER A 1 305 ? 15.055 -32.156 7.77 1 95.56 305 SER A CA 1
ATOM 2373 C C . SER A 1 305 ? 13.586 -32.594 7.836 1 95.56 305 SER A C 1
ATOM 2375 O O . SER A 1 305 ? 12.961 -32.844 6.805 1 95.56 305 SER A O 1
ATOM 2377 N N . GLU A 1 306 ? 13.047 -32.688 9.023 1 94 306 GLU A N 1
ATOM 2378 C CA . GLU A 1 306 ? 11.664 -33.125 9.219 1 94 306 GLU A CA 1
ATOM 2379 C C . GLU A 1 306 ? 10.695 -32.125 8.594 1 94 306 GLU A C 1
ATOM 2381 O O . GLU A 1 306 ? 9.609 -32.5 8.148 1 94 306 GLU A O 1
ATOM 2386 N N . ASN A 1 307 ? 11.117 -30.906 8.508 1 95.62 307 ASN A N 1
ATOM 2387 C CA . ASN A 1 307 ? 10.211 -29.859 8.031 1 95.62 307 ASN A CA 1
ATOM 2388 C C . ASN A 1 307 ? 10.586 -29.375 6.637 1 95.62 307 ASN A C 1
ATOM 2390 O O . ASN A 1 307 ? 10.086 -28.344 6.176 1 95.62 307 ASN A O 1
ATOM 2394 N N . ALA A 1 308 ? 11.438 -30.125 5.949 1 98.19 308 ALA A N 1
ATOM 2395 C CA . ALA A 1 308 ? 11.812 -29.734 4.594 1 98.19 308 ALA A CA 1
ATOM 2396 C C . ALA A 1 308 ? 10.648 -29.922 3.625 1 98.19 308 ALA A C 1
ATOM 2398 O O . ALA A 1 308 ? 9.953 -30.938 3.67 1 98.19 308 ALA A O 1
ATOM 2399 N N . PHE A 1 309 ? 10.453 -28.938 2.803 1 98.56 309 PHE A N 1
ATOM 2400 C CA . PHE A 1 309 ? 9.375 -29.047 1.82 1 98.56 309 PHE A CA 1
ATOM 2401 C C . PHE A 1 309 ? 9.734 -30.062 0.741 1 98.56 309 PHE A C 1
ATOM 2403 O O . PHE A 1 309 ? 8.961 -30.984 0.474 1 98.56 309 PHE A O 1
ATOM 2410 N N . ILE A 1 310 ? 10.836 -29.906 0.078 1 98.19 310 ILE A N 1
ATOM 2411 C CA . ILE A 1 310 ? 11.438 -30.922 -0.784 1 98.19 310 ILE A CA 1
ATOM 2412 C C . ILE A 1 310 ? 12.953 -30.953 -0.56 1 98.19 310 ILE A C 1
ATOM 2414 O O . ILE A 1 310 ? 13.562 -29.938 -0.257 1 98.19 310 ILE A O 1
ATOM 2418 N N . THR A 1 311 ? 13.547 -32.094 -0.765 1 97.44 311 THR A N 1
ATOM 2419 C CA . THR A 1 311 ? 14.977 -32.25 -0.536 1 97.44 311 THR A CA 1
ATOM 2420 C C . THR A 1 311 ? 15.68 -32.719 -1.806 1 97.44 311 THR A C 1
ATOM 2422 O O . THR A 1 311 ? 16.891 -33 -1.793 1 97.44 311 THR A O 1
ATOM 2425 N N . GLU A 1 312 ? 14.906 -32.875 -2.852 1 95.88 312 GLU A N 1
ATOM 2426 C CA . GLU A 1 312 ? 15.406 -33.281 -4.168 1 95.88 312 GLU A CA 1
ATOM 2427 C C . GLU A 1 312 ? 14.742 -32.469 -5.273 1 95.88 312 GLU A C 1
ATOM 2429 O O . GLU A 1 312 ? 13.672 -31.891 -5.078 1 95.88 312 GLU A O 1
ATOM 2434 N N . LEU A 1 313 ? 15.414 -32.469 -6.43 1 97.12 313 LEU A N 1
ATOM 2435 C CA . LEU A 1 313 ? 14.836 -31.797 -7.582 1 97.12 313 LEU A CA 1
ATOM 2436 C C . LEU A 1 313 ? 13.516 -32.438 -7.992 1 97.12 313 LEU A C 1
ATOM 2438 O O . LEU A 1 313 ? 13.367 -33.656 -7.926 1 97.12 313 LEU A O 1
ATOM 2442 N N . PRO A 1 314 ? 12.562 -31.641 -8.492 1 98.44 314 PRO A N 1
ATOM 2443 C CA . PRO A 1 314 ? 11.25 -32.156 -8.875 1 98.44 314 PRO A CA 1
ATOM 2444 C C . PRO A 1 314 ? 11.328 -33.312 -9.875 1 98.44 314 PRO A C 1
ATOM 2446 O O . PRO A 1 314 ? 10.641 -34.312 -9.727 1 98.44 314 PRO A O 1
ATOM 2449 N N . TYR A 1 315 ? 12.188 -33.156 -10.844 1 97.69 315 TYR A N 1
ATOM 2450 C CA . TYR A 1 315 ? 12.305 -34.188 -11.844 1 97.69 315 TYR A CA 1
ATOM 2451 C C . TYR A 1 315 ? 12.695 -35.531 -11.203 1 97.69 315 TYR A C 1
ATOM 2453 O O . TYR A 1 315 ? 12.156 -36.562 -11.562 1 97.69 315 TYR A O 1
ATOM 2461 N N . HIS A 1 316 ? 13.609 -35.469 -10.281 1 97.31 316 HIS A N 1
ATOM 2462 C CA . HIS A 1 316 ? 14.078 -36.688 -9.633 1 97.31 316 HIS A CA 1
ATOM 2463 C C . HIS A 1 316 ? 12.977 -37.312 -8.781 1 97.31 316 HIS A C 1
ATOM 2465 O O . HIS A 1 316 ? 12.836 -38.531 -8.75 1 97.31 316 HIS A O 1
ATOM 2471 N N . ILE A 1 317 ? 12.258 -36.5 -8.102 1 98.06 317 ILE A N 1
ATOM 2472 C CA . ILE A 1 317 ? 11.148 -36.969 -7.293 1 98.06 317 ILE A CA 1
ATOM 2473 C C . ILE A 1 317 ? 10.133 -37.688 -8.188 1 98.06 317 ILE A C 1
ATOM 2475 O O . ILE A 1 317 ? 9.688 -38.812 -7.867 1 98.06 317 ILE A O 1
ATOM 2479 N N . LEU A 1 318 ? 9.812 -37.156 -9.312 1 98.12 318 LEU A N 1
ATOM 2480 C CA . LEU A 1 318 ? 8.867 -37.719 -10.258 1 98.12 318 LEU A CA 1
ATOM 2481 C C . LEU A 1 318 ? 9.398 -39.031 -10.82 1 98.12 318 LEU A C 1
ATOM 2483 O O . LEU A 1 318 ? 8.672 -40.031 -10.867 1 98.12 318 LEU A O 1
ATOM 2487 N N . ALA A 1 319 ? 10.68 -39 -11.211 1 96.38 319 ALA A N 1
ATOM 2488 C CA . ALA A 1 319 ? 11.297 -40.156 -11.859 1 96.38 319 ALA A CA 1
ATOM 2489 C C . ALA A 1 319 ? 11.359 -41.344 -10.906 1 96.38 319 ALA A C 1
ATOM 2491 O O . ALA A 1 319 ? 11.312 -42.5 -11.344 1 96.38 319 ALA A O 1
ATOM 2492 N N . LYS A 1 320 ? 11.398 -41.031 -9.625 1 96.81 320 LYS A N 1
ATOM 2493 C CA . LYS A 1 320 ? 11.484 -42.094 -8.609 1 96.81 320 LYS A CA 1
ATOM 2494 C C . LYS A 1 320 ? 10.102 -42.594 -8.219 1 96.81 320 LYS A C 1
ATOM 2496 O O . LYS A 1 320 ? 9.984 -43.5 -7.402 1 96.81 320 LYS A O 1
ATOM 2501 N N . GLY A 1 321 ? 9.078 -42 -8.75 1 96.94 321 GLY A N 1
ATOM 2502 C CA . GLY A 1 321 ? 7.723 -42.406 -8.438 1 96.94 321 GLY A CA 1
ATOM 2503 C C . GLY A 1 321 ? 7.262 -41.969 -7.066 1 96.94 321 GLY A C 1
ATOM 2504 O O . GLY A 1 321 ? 6.461 -42.656 -6.426 1 96.94 321 GLY A O 1
ATOM 2505 N N . LEU A 1 322 ? 7.746 -40.875 -6.602 1 97.56 322 LEU A N 1
ATOM 2506 C CA . LEU A 1 322 ? 7.523 -40.5 -5.207 1 97.56 322 LEU A CA 1
ATOM 2507 C C . LEU A 1 322 ? 6.426 -39.438 -5.098 1 97.56 322 LEU A C 1
ATOM 2509 O O . LEU A 1 322 ? 6.031 -39.062 -3.992 1 97.56 322 LEU A O 1
ATOM 2513 N N . ALA A 1 323 ? 5.879 -38.938 -6.18 1 98.31 323 ALA A N 1
ATOM 2514 C CA . ALA A 1 323 ? 4.805 -37.969 -6.137 1 98.31 323 ALA A CA 1
ATOM 2515 C C . ALA A 1 323 ? 3.496 -38.594 -5.668 1 98.31 323 ALA A C 1
ATOM 2517 O O . ALA A 1 323 ? 3.279 -39.781 -5.848 1 98.31 323 ALA A O 1
ATOM 2518 N N . THR A 1 324 ? 2.691 -37.781 -4.992 1 98.5 324 THR A N 1
ATOM 2519 C CA . THR A 1 324 ? 1.353 -38.25 -4.648 1 98.5 324 THR A CA 1
ATOM 2520 C C . THR A 1 324 ? 0.584 -38.656 -5.902 1 98.5 324 THR A C 1
ATOM 2522 O O . THR A 1 324 ? 0.537 -37.906 -6.883 1 98.5 324 THR A O 1
ATOM 2525 N N . ASP A 1 325 ? -0.007 -39.844 -5.879 1 98.44 325 ASP A N 1
ATOM 2526 C CA . ASP A 1 325 ? -0.687 -40.406 -7.035 1 98.44 325 ASP A CA 1
ATOM 2527 C C . ASP A 1 325 ? -2.182 -40.094 -7.004 1 98.44 325 ASP A C 1
ATOM 2529 O O . ASP A 1 325 ? -2.979 -40.906 -6.52 1 98.44 325 ASP A O 1
ATOM 2533 N N . VAL A 1 326 ? -2.553 -38.969 -7.582 1 98.62 326 VAL A N 1
ATOM 2534 C CA . VAL A 1 326 ? -3.939 -38.531 -7.68 1 98.62 326 VAL A CA 1
ATOM 2535 C C . VAL A 1 326 ? -4.227 -38.031 -9.094 1 98.62 326 VAL A C 1
ATOM 2537 O O . VAL A 1 326 ? -3.305 -37.719 -9.844 1 98.62 326 VAL A O 1
ATOM 2540 N N . PRO A 1 327 ? -5.543 -38 -9.508 1 98.69 327 PRO A N 1
ATOM 2541 C CA . PRO A 1 327 ? -5.859 -37.438 -10.82 1 98.69 327 PRO A CA 1
ATOM 2542 C C . PRO A 1 327 ? -5.32 -36.031 -11 1 98.69 327 PRO A C 1
ATOM 2544 O O . PRO A 1 327 ? -5.348 -35.219 -10.062 1 98.69 327 PRO A O 1
ATOM 2547 N N . TRP A 1 328 ? -4.77 -35.781 -12.18 1 98.88 328 TRP A N 1
ATOM 2548 C CA . TRP A 1 328 ? -4.121 -34.5 -12.445 1 98.88 328 TRP A CA 1
ATOM 2549 C C . TRP A 1 328 ? -4.637 -33.906 -13.742 1 98.88 328 TRP A C 1
ATOM 2551 O O . TRP A 1 328 ? -4.668 -34.562 -14.781 1 98.88 328 TRP A O 1
ATOM 2561 N N . LEU A 1 329 ? -5.191 -32.688 -13.672 1 98.88 329 LEU A N 1
ATOM 2562 C CA . LEU A 1 329 ? -5.539 -31.875 -14.828 1 98.88 329 LEU A CA 1
ATOM 2563 C C . LEU A 1 329 ? -4.527 -30.75 -15.016 1 98.88 329 LEU A C 1
ATOM 2565 O O . LEU A 1 329 ? -4.133 -30.094 -14.055 1 98.88 329 LEU A O 1
ATOM 2569 N N . SER A 1 330 ? -4.008 -30.594 -16.203 1 98.69 330 SER A N 1
ATOM 2570 C CA . SER A 1 330 ? -3.088 -29.5 -16.531 1 98.69 330 SER A CA 1
ATOM 2571 C C . SER A 1 330 ? -3.514 -28.766 -17.797 1 98.69 330 SER A C 1
ATOM 2573 O O . SER A 1 330 ? -4.336 -29.281 -18.562 1 98.69 330 SER A O 1
ATOM 2575 N N . SER A 1 331 ? -3.033 -27.562 -17.984 1 98.69 331 SER A N 1
ATOM 2576 C CA . SER A 1 331 ? -3.422 -26.797 -19.172 1 98.69 331 SER A CA 1
ATOM 2577 C C . SER A 1 331 ? -2.305 -25.875 -19.625 1 98.69 331 SER A C 1
ATOM 2579 O O . SER A 1 331 ? -1.405 -25.547 -18.844 1 98.69 331 SER A O 1
ATOM 2581 N N . VAL A 1 332 ? -2.332 -25.5 -20.906 1 98.5 332 VAL A N 1
ATOM 2582 C CA . VAL A 1 332 ? -1.523 -24.438 -21.516 1 98.5 332 VAL A CA 1
ATOM 2583 C C . VAL A 1 332 ? -2.408 -23.531 -22.359 1 98.5 332 VAL A C 1
ATOM 2585 O O . VAL A 1 332 ? -3.465 -23.953 -22.844 1 98.5 332 VAL A O 1
ATOM 2588 N N . ALA A 1 333 ? -1.995 -22.344 -22.484 1 98.62 333 ALA A N 1
ATOM 2589 C CA . ALA A 1 333 ? -2.6 -21.438 -23.469 1 98.62 333 ALA A CA 1
ATOM 2590 C C . ALA A 1 333 ? -1.796 -21.422 -24.766 1 98.62 333 ALA A C 1
ATOM 2592 O O . ALA A 1 333 ? -0.597 -21.719 -24.766 1 98.62 333 ALA A O 1
ATOM 2593 N N . THR A 1 334 ? -2.445 -21.047 -25.844 1 98.31 334 THR A N 1
ATOM 2594 C CA . THR A 1 334 ? -1.774 -21.031 -27.125 1 98.31 334 THR A CA 1
ATOM 2595 C C . THR A 1 334 ? -0.685 -19.969 -27.172 1 98.31 334 THR A C 1
ATOM 2597 O O . THR A 1 334 ? 0.305 -20.109 -27.891 1 98.31 334 THR A O 1
ATOM 2600 N N . HIS A 1 335 ? -0.897 -18.938 -26.438 1 98.5 335 HIS A N 1
ATOM 2601 C CA . HIS A 1 335 ? 0.06 -17.844 -26.406 1 98.5 335 HIS A CA 1
ATOM 2602 C C . HIS A 1 335 ? 0.528 -17.547 -24.984 1 98.5 335 HIS A C 1
ATOM 2604 O O . HIS A 1 335 ? 0.496 -16.391 -24.547 1 98.5 335 HIS A O 1
ATOM 2610 N N . GLU A 1 336 ? 1.041 -18.578 -24.328 1 98.56 336 GLU A N 1
ATOM 2611 C CA . GLU A 1 336 ? 1.565 -18.484 -22.969 1 98.56 336 GLU A CA 1
ATOM 2612 C C . GLU A 1 336 ? 2.594 -17.359 -22.844 1 98.56 336 GLU A C 1
ATOM 2614 O O . GLU A 1 336 ? 2.648 -16.656 -21.828 1 98.56 336 GLU A O 1
ATOM 2619 N N . GLY A 1 337 ? 3.307 -17.156 -23.938 1 98.75 337 GLY A N 1
ATOM 2620 C CA . GLY A 1 337 ? 4.457 -16.266 -23.938 1 98.75 337 GLY A CA 1
ATOM 2621 C C . GLY A 1 337 ? 4.074 -14.797 -23.859 1 98.75 337 GLY A C 1
ATOM 2622 O O . GLY A 1 337 ? 4.938 -13.938 -23.688 1 98.75 337 GLY A O 1
ATOM 2623 N N . LEU A 1 338 ? 2.787 -14.57 -23.953 1 98.25 338 LEU A N 1
ATOM 2624 C CA . LEU A 1 338 ? 2.352 -13.195 -23.766 1 98.25 338 LEU A CA 1
ATOM 2625 C C . LEU A 1 338 ? 2.641 -12.727 -22.344 1 98.25 338 LEU A C 1
ATOM 2627 O O . LEU A 1 338 ? 2.674 -11.516 -22.078 1 98.25 338 LEU A O 1
ATOM 2631 N N . TYR A 1 339 ? 2.879 -13.695 -21.484 1 97.56 339 TYR A N 1
ATOM 2632 C CA . TYR A 1 339 ? 3.6 -13.352 -20.25 1 97.56 339 TYR A CA 1
ATOM 2633 C C . TYR A 1 339 ? 5.012 -13.922 -20.281 1 97.56 339 TYR A C 1
ATOM 2635 O O . TYR A 1 339 ? 5.191 -15.141 -20.375 1 97.56 339 TYR A O 1
ATOM 2643 N N . PRO A 1 340 ? 5.941 -13.125 -20.172 1 97.75 340 PRO A N 1
ATOM 2644 C CA . PRO A 1 340 ? 5.891 -11.68 -19.953 1 97.75 340 PRO A CA 1
ATOM 2645 C C . PRO A 1 340 ? 5.969 -10.891 -21.266 1 97.75 340 PRO A C 1
ATOM 2647 O O . PRO A 1 340 ? 6.121 -9.664 -21.234 1 97.75 340 PRO A O 1
ATOM 2650 N N . GLY A 1 341 ? 5.871 -11.477 -22.375 1 98.25 341 GLY A N 1
ATOM 2651 C CA . GLY A 1 341 ? 6.168 -10.906 -23.672 1 98.25 341 GLY A CA 1
ATOM 2652 C C . GLY A 1 341 ? 5.32 -9.688 -24 1 98.25 341 GLY A C 1
ATOM 2653 O O . GLY A 1 341 ? 5.762 -8.797 -24.719 1 98.25 341 GLY A O 1
ATOM 2654 N N . SER A 1 342 ? 4.133 -9.625 -23.469 1 97.56 342 SER A N 1
ATOM 2655 C CA . SER A 1 342 ? 3.227 -8.531 -23.797 1 97.56 342 SER A CA 1
ATOM 2656 C C . SER A 1 342 ? 3.748 -7.199 -23.266 1 97.56 342 SER A C 1
ATOM 2658 O O . SER A 1 342 ? 3.348 -6.137 -23.75 1 97.56 342 SER A O 1
ATOM 2660 N N . GLU A 1 343 ? 4.609 -7.254 -22.281 1 96.88 343 GLU A N 1
ATOM 2661 C CA . GLU A 1 343 ? 5.188 -6.012 -21.781 1 96.88 343 GLU A CA 1
ATOM 2662 C C . GLU A 1 343 ? 6.059 -5.34 -22.828 1 96.88 343 GLU A C 1
ATOM 2664 O O . GLU A 1 343 ? 6.27 -4.125 -22.781 1 96.88 343 GLU A O 1
ATOM 2669 N N . PHE A 1 344 ? 6.52 -6.117 -23.875 1 97.25 344 PHE A N 1
ATOM 2670 C CA . PHE A 1 344 ? 7.508 -5.633 -24.828 1 97.25 344 PHE A CA 1
ATOM 2671 C C . PHE A 1 344 ? 6.852 -5.332 -26.172 1 97.25 344 PHE A C 1
ATOM 2673 O O . PHE A 1 344 ? 7.258 -4.398 -26.875 1 97.25 344 PHE A O 1
ATOM 2680 N N . ILE A 1 345 ? 5.926 -6.039 -26.531 1 96.31 345 ILE A N 1
ATOM 2681 C CA . ILE A 1 345 ? 5.602 -6.23 -27.953 1 96.31 345 ILE A CA 1
ATOM 2682 C C . ILE A 1 345 ? 4.855 -5.008 -28.469 1 96.31 345 ILE A C 1
ATOM 2684 O O . ILE A 1 345 ? 4.707 -4.84 -29.688 1 96.31 345 ILE A O 1
ATOM 2688 N N . ASN A 1 346 ? 4.312 -4.219 -27.578 1 96.06 346 ASN A N 1
ATOM 2689 C CA . ASN A 1 346 ? 3.656 -2.998 -28.031 1 96.06 346 ASN A CA 1
ATOM 2690 C C . ASN A 1 346 ? 4.574 -1.785 -27.906 1 96.06 346 ASN A C 1
ATOM 2692 O O . ASN A 1 346 ? 4.129 -0.646 -28.047 1 96.06 346 ASN A O 1
ATOM 2696 N N . ASN A 1 347 ? 5.848 -1.947 -27.609 1 97 347 ASN A N 1
ATOM 2697 C CA . ASN A 1 347 ? 6.828 -0.881 -27.438 1 97 347 ASN A CA 1
ATOM 2698 C C . ASN A 1 347 ? 7.949 -0.987 -28.469 1 97 347 ASN A C 1
ATOM 2700 O O . ASN A 1 347 ? 8.93 -1.704 -28.25 1 97 347 ASN A O 1
ATOM 2704 N N . PRO A 1 348 ? 7.879 -0.183 -29.516 1 97 348 PRO A N 1
ATOM 2705 C CA . PRO A 1 348 ? 8.859 -0.311 -30.594 1 97 348 PRO A CA 1
ATOM 2706 C C . PRO A 1 348 ? 10.297 -0.109 -30.109 1 97 348 PRO A C 1
ATOM 2708 O O . PRO A 1 348 ? 11.211 -0.779 -30.594 1 97 348 PRO A O 1
ATOM 2711 N N . GLU A 1 349 ? 10.461 0.779 -29.172 1 97.19 349 GLU A N 1
ATOM 2712 C CA . GLU A 1 349 ? 11.812 1.036 -28.672 1 97.19 349 GLU A CA 1
ATOM 2713 C C . GLU A 1 349 ? 12.352 -0.168 -27.906 1 97.19 349 GLU A C 1
ATOM 2715 O O . GLU A 1 349 ? 13.523 -0.523 -28.047 1 97.19 349 GLU A O 1
ATOM 2720 N N . LEU A 1 350 ? 11.555 -0.773 -27.172 1 97.06 350 LEU A N 1
ATOM 2721 C CA . LEU A 1 350 ? 11.961 -1.947 -26.422 1 97.06 350 LEU A CA 1
ATOM 2722 C C . LEU A 1 350 ? 12.25 -3.125 -27.344 1 97.06 350 LEU A C 1
ATOM 2724 O O . LEU A 1 350 ? 13.203 -3.875 -27.125 1 97.06 350 LEU A O 1
ATOM 2728 N N . LEU A 1 351 ? 11.414 -3.309 -28.328 1 98 351 LEU A N 1
ATOM 2729 C CA . LEU A 1 351 ? 11.633 -4.387 -29.281 1 98 351 LEU A CA 1
ATOM 2730 C C . LEU A 1 351 ? 12.953 -4.199 -30.031 1 98 351 LEU A C 1
ATOM 2732 O O . LEU A 1 351 ? 13.688 -5.164 -30.25 1 98 351 LEU A O 1
ATOM 2736 N N . LYS A 1 352 ? 13.172 -2.965 -30.422 1 97.69 352 LYS A N 1
ATOM 2737 C CA . LYS A 1 352 ? 14.438 -2.662 -31.078 1 97.69 352 LYS A CA 1
ATOM 2738 C C . LYS A 1 352 ? 15.625 -2.971 -30.172 1 97.69 352 LYS A C 1
ATOM 2740 O O . LYS A 1 352 ? 16.609 -3.57 -30.609 1 97.69 352 LYS A O 1
ATOM 2745 N N . TYR A 1 353 ? 15.531 -2.564 -28.953 1 98.12 353 TYR A N 1
ATOM 2746 C CA . TYR A 1 353 ? 16.594 -2.824 -27.984 1 98.12 353 TYR A CA 1
ATOM 2747 C C . TYR A 1 353 ? 16.828 -4.32 -27.828 1 98.12 353 TYR A C 1
ATOM 2749 O O . TYR A 1 353 ? 17.969 -4.777 -27.812 1 98.12 353 TYR A O 1
ATOM 2757 N N . ILE A 1 354 ? 15.75 -5.082 -27.703 1 98.44 354 ILE A N 1
ATOM 2758 C CA . ILE A 1 354 ? 15.852 -6.531 -27.531 1 98.44 354 ILE A CA 1
ATOM 2759 C C . ILE A 1 354 ? 16.5 -7.148 -28.766 1 98.44 354 ILE A C 1
ATOM 2761 O O . ILE A 1 354 ? 17.391 -7.996 -28.656 1 98.44 354 ILE A O 1
ATOM 2765 N N . ASP A 1 355 ? 16.047 -6.711 -29.875 1 98.06 355 ASP A N 1
ATOM 2766 C CA . ASP A 1 355 ? 16.578 -7.23 -31.141 1 98.06 355 ASP A CA 1
ATOM 2767 C C . ASP A 1 355 ? 18.078 -6.973 -31.234 1 98.06 355 ASP A C 1
ATOM 2769 O O . ASP A 1 355 ? 18.844 -7.863 -31.609 1 98.06 355 ASP A O 1
ATOM 2773 N N . GLU A 1 356 ? 18.469 -5.77 -30.891 1 97.56 356 GLU A N 1
ATOM 2774 C CA . GLU A 1 356 ? 19.859 -5.336 -31.047 1 97.56 356 GLU A CA 1
ATOM 2775 C C . GLU A 1 356 ? 20.734 -5.93 -29.953 1 97.56 356 GLU A C 1
ATOM 2777 O O . GLU A 1 356 ? 21.953 -6.051 -30.125 1 97.56 356 GLU A O 1
ATOM 2782 N N . ASN A 1 357 ? 20.156 -6.25 -28.828 1 98.25 357 ASN A N 1
ATOM 2783 C CA . ASN A 1 357 ? 20.891 -6.777 -27.688 1 98.25 357 ASN A CA 1
ATOM 2784 C C . ASN A 1 357 ? 20.438 -8.188 -27.328 1 98.25 357 ASN A C 1
ATOM 2786 O O . ASN A 1 357 ? 20.359 -8.531 -26.141 1 98.25 357 ASN A O 1
ATOM 2790 N N . TRP A 1 358 ? 20.141 -8.969 -28.281 1 98 358 TRP A N 1
ATOM 2791 C CA . TRP A 1 358 ? 19.5 -10.281 -28.172 1 98 358 TRP A CA 1
ATOM 2792 C C . TRP A 1 358 ? 20.266 -11.156 -27.172 1 98 358 TRP A C 1
ATOM 2794 O O . TRP A 1 358 ? 19.672 -11.672 -26.219 1 98 358 TRP A O 1
ATOM 2804 N N . ASN A 1 359 ? 21.547 -11.305 -27.312 1 97.94 359 ASN A N 1
ATOM 2805 C CA . ASN A 1 359 ? 22.359 -12.211 -26.5 1 97.94 359 ASN A CA 1
ATOM 2806 C C . ASN A 1 359 ? 22.422 -11.742 -25.047 1 97.94 359 ASN A C 1
ATOM 2808 O O . ASN A 1 359 ? 22.594 -12.562 -24.141 1 97.94 359 ASN A O 1
ATOM 2812 N N . LYS A 1 360 ? 22.266 -10.477 -24.859 1 97.62 360 LYS A N 1
ATOM 2813 C CA . LYS A 1 360 ? 22.359 -9.898 -23.516 1 97.62 360 LYS A CA 1
ATOM 2814 C C . LYS A 1 360 ? 21.031 -10.047 -22.766 1 97.62 360 LYS A C 1
ATOM 2816 O O . LYS A 1 360 ? 21.016 -10.258 -21.547 1 97.62 360 LYS A O 1
ATOM 2821 N N . VAL A 1 361 ? 19.922 -10 -23.469 1 98.12 361 VAL A N 1
ATOM 2822 C CA . VAL A 1 361 ? 18.609 -9.836 -22.828 1 98.12 361 VAL A CA 1
ATOM 2823 C C . VAL A 1 361 ? 17.906 -11.188 -22.734 1 98.12 361 VAL A C 1
ATOM 2825 O O . VAL A 1 361 ? 17.234 -11.469 -21.75 1 98.12 361 VAL A O 1
ATOM 2828 N N . MET A 1 362 ? 18.078 -12.086 -23.656 1 98.19 362 MET A N 1
ATOM 2829 C CA . MET A 1 362 ? 17.266 -13.289 -23.797 1 98.19 362 MET A CA 1
ATOM 2830 C C . MET A 1 362 ? 17.516 -14.266 -22.656 1 98.19 362 MET A C 1
ATOM 2832 O O . MET A 1 362 ? 16.609 -14.938 -22.188 1 98.19 362 MET A O 1
ATOM 2836 N N . PRO A 1 363 ? 18.812 -14.367 -22.141 1 98.31 363 PRO A N 1
ATOM 2837 C CA . PRO A 1 363 ? 19.016 -15.266 -21 1 98.31 363 PRO A CA 1
ATOM 2838 C C . PRO A 1 363 ? 18.125 -14.914 -19.812 1 98.31 363 PRO A C 1
ATOM 2840 O O . PRO A 1 363 ? 17.734 -15.797 -19.047 1 98.31 363 PRO A O 1
ATOM 2843 N N . HIS A 1 364 ? 17.797 -13.609 -19.672 1 98.25 364 HIS A N 1
ATOM 2844 C CA . HIS A 1 364 ? 16.984 -13.156 -18.562 1 98.25 364 HIS A CA 1
ATOM 2845 C C . HIS A 1 364 ? 15.492 -13.328 -18.859 1 98.25 364 HIS A C 1
ATOM 2847 O O . HIS A 1 364 ? 14.719 -13.688 -17.969 1 98.25 364 HIS A O 1
ATOM 2853 N N . ILE A 1 365 ? 15.07 -13.094 -20.078 1 98.5 365 ILE A N 1
ATOM 2854 C CA . ILE A 1 365 ? 13.672 -13.242 -20.469 1 98.5 365 ILE A CA 1
ATOM 2855 C C . ILE A 1 365 ? 13.289 -14.727 -20.453 1 98.5 365 ILE A C 1
ATOM 2857 O O . ILE A 1 365 ? 12.203 -15.086 -20 1 98.5 365 ILE A O 1
ATOM 2861 N N . LEU A 1 366 ? 14.219 -15.586 -20.875 1 98.69 366 LEU A N 1
ATOM 2862 C CA . LEU A 1 366 ? 13.93 -17 -21.031 1 98.69 366 LEU A CA 1
ATOM 2863 C C . LEU A 1 366 ? 14.469 -17.797 -19.859 1 98.69 366 LEU A C 1
ATOM 2865 O O . LEU A 1 366 ? 14.414 -19.031 -19.859 1 98.69 366 LEU A O 1
ATOM 2869 N N . ASP A 1 367 ? 15.094 -17.188 -18.938 1 98.12 367 ASP A N 1
ATOM 2870 C CA . ASP A 1 367 ? 15.477 -17.734 -17.641 1 98.12 367 ASP A CA 1
ATOM 2871 C C . ASP A 1 367 ? 16.531 -18.828 -17.797 1 98.12 367 ASP A C 1
ATOM 2873 O O . ASP A 1 367 ? 16.391 -19.922 -17.25 1 98.12 367 ASP A O 1
ATOM 2877 N N . TYR A 1 368 ? 17.609 -18.594 -18.547 1 97.56 368 TYR A N 1
ATOM 2878 C CA . TYR A 1 368 ? 18.672 -19.578 -18.625 1 97.56 368 TYR A CA 1
ATOM 2879 C C . TYR A 1 368 ? 20.031 -18.953 -18.297 1 97.56 368 TYR A C 1
ATOM 2881 O O . TYR A 1 368 ? 21.078 -19.516 -18.609 1 97.56 368 TYR A O 1
ATOM 2889 N N . ASN A 1 369 ? 20 -17.75 -17.672 1 95.81 369 ASN A N 1
ATOM 2890 C CA . ASN A 1 369 ? 21.203 -17 -17.312 1 95.81 369 ASN A CA 1
ATOM 2891 C C . ASN A 1 369 ? 22.078 -17.766 -16.328 1 95.81 369 ASN A C 1
ATOM 2893 O O . ASN A 1 369 ? 23.281 -17.516 -16.234 1 95.81 369 ASN A O 1
ATOM 2897 N N . TYR A 1 370 ? 21.516 -18.75 -15.625 1 95.56 370 TYR A N 1
ATOM 2898 C CA . TYR A 1 370 ? 22.297 -19.484 -14.648 1 95.56 370 TYR A CA 1
ATOM 2899 C C . TYR A 1 370 ? 22.375 -20.969 -15.023 1 95.56 370 TYR A C 1
ATOM 2901 O O . TYR A 1 370 ? 23 -21.766 -14.312 1 95.56 370 TYR A O 1
ATOM 2909 N N . THR A 1 371 ? 21.75 -21.391 -16.094 1 96.25 371 THR A N 1
ATOM 2910 C CA . THR A 1 371 ? 21.625 -22.812 -16.328 1 96.25 371 THR A CA 1
ATOM 2911 C C . THR A 1 371 ? 22.391 -23.234 -17.578 1 96.25 371 THR A C 1
ATOM 2913 O O . THR A 1 371 ? 22.281 -24.391 -18.016 1 96.25 371 THR A O 1
ATOM 2916 N N . ILE A 1 372 ? 23.062 -22.312 -18.156 1 94.88 372 ILE A N 1
ATOM 2917 C CA . ILE A 1 372 ? 24.016 -22.547 -19.234 1 94.88 372 ILE A CA 1
ATOM 2918 C C . ILE A 1 372 ? 25.375 -21.969 -18.859 1 94.88 372 ILE A C 1
ATOM 2920 O O . ILE A 1 372 ? 25.469 -20.906 -18.234 1 94.88 372 ILE A O 1
ATOM 2924 N N . PRO A 1 373 ? 26.453 -22.75 -19.219 1 93.62 373 PRO A N 1
ATOM 2925 C CA . PRO A 1 373 ? 27.766 -22.156 -18.984 1 93.62 373 PRO A CA 1
ATOM 2926 C C . PRO A 1 373 ? 27.922 -20.781 -19.625 1 93.62 373 PRO A C 1
ATOM 2928 O O . PRO A 1 373 ? 27.438 -20.562 -20.75 1 93.62 373 PRO A O 1
ATOM 2931 N N . GLN A 1 374 ? 28.641 -19.969 -18.938 1 93.75 374 GLN A N 1
ATOM 2932 C CA . GLN A 1 374 ? 28.766 -18.578 -19.344 1 93.75 374 GLN A CA 1
ATOM 2933 C C . GLN A 1 374 ? 29.328 -18.453 -20.75 1 93.75 374 GLN A C 1
ATOM 2935 O O . GLN A 1 374 ? 28.906 -17.609 -21.531 1 93.75 374 GLN A O 1
ATOM 2940 N N . ASP A 1 375 ? 30.219 -19.281 -21.078 1 95.31 375 ASP A N 1
ATOM 2941 C CA . ASP A 1 375 ? 30.906 -19.188 -22.359 1 95.31 375 ASP A CA 1
ATOM 2942 C C . ASP A 1 375 ? 30.016 -19.703 -23.484 1 95.31 375 ASP A C 1
ATOM 2944 O O . ASP A 1 375 ? 30.359 -19.547 -24.672 1 95.31 375 ASP A O 1
ATOM 2948 N N . LYS A 1 376 ? 28.859 -20.266 -23.141 1 96.75 376 LYS A N 1
ATOM 2949 C CA . LYS A 1 376 ? 27.984 -20.828 -24.156 1 96.75 376 LYS A CA 1
ATOM 2950 C C . LYS A 1 376 ? 26.703 -20 -24.297 1 96.75 376 LYS A C 1
ATOM 2952 O O . LYS A 1 376 ? 25.875 -20.281 -25.172 1 96.75 376 LYS A O 1
ATOM 2957 N N . ILE A 1 377 ? 26.516 -19.031 -23.562 1 97.25 377 ILE A N 1
ATOM 2958 C CA . ILE A 1 377 ? 25.281 -18.266 -23.516 1 97.25 377 ILE A CA 1
ATOM 2959 C C . ILE A 1 377 ? 25.016 -17.625 -24.875 1 97.25 377 ILE A C 1
ATOM 2961 O O . ILE A 1 377 ? 23.891 -17.703 -25.391 1 97.25 377 ILE A O 1
ATOM 2965 N N . ASP A 1 378 ? 26.031 -17 -25.484 1 97.81 378 ASP A N 1
ATOM 2966 C CA . ASP A 1 378 ? 25.844 -16.328 -26.781 1 97.81 378 ASP A CA 1
ATOM 2967 C C . ASP A 1 378 ? 25.453 -17.312 -27.859 1 97.81 378 ASP A C 1
ATOM 2969 O O . ASP A 1 378 ? 24.516 -17.062 -28.625 1 97.81 378 ASP A O 1
ATOM 2973 N N . SER A 1 379 ? 26.141 -18.406 -27.875 1 97.88 379 SER A N 1
ATOM 2974 C CA . SER A 1 379 ? 25.859 -19.406 -28.906 1 97.88 379 SER A CA 1
ATOM 2975 C C . SER A 1 379 ? 24.453 -19.969 -28.766 1 97.88 379 SER A C 1
ATOM 2977 O O . SER A 1 379 ? 23.75 -20.156 -29.766 1 97.88 379 SER A O 1
ATOM 2979 N N . VAL A 1 380 ? 24.078 -20.297 -27.562 1 98.19 380 VAL A N 1
ATOM 2980 C CA . VAL A 1 380 ? 22.75 -20.828 -27.297 1 98.19 380 VAL A CA 1
ATOM 2981 C C . VAL A 1 380 ? 21.703 -19.797 -27.688 1 98.19 380 VAL A C 1
ATOM 2983 O O . VAL A 1 380 ? 20.672 -20.125 -28.297 1 98.19 380 VAL A O 1
ATOM 2986 N N . SER A 1 381 ? 21.938 -18.516 -27.375 1 98.44 381 SER A N 1
ATOM 2987 C CA . SER A 1 381 ? 21.016 -17.438 -27.719 1 98.44 381 SER A CA 1
ATOM 2988 C C . SER A 1 381 ? 20.828 -17.328 -29.234 1 98.44 381 SER A C 1
ATOM 2990 O O . SER A 1 381 ? 19.719 -17.125 -29.703 1 98.44 381 SER A O 1
ATOM 2992 N N . GLU A 1 382 ? 21.875 -17.5 -29.922 1 98.19 382 GLU A N 1
ATOM 2993 C CA . GLU A 1 382 ? 21.828 -17.422 -31.375 1 98.19 382 GLU A CA 1
ATOM 2994 C C . GLU A 1 382 ? 21.078 -18.609 -31.969 1 98.19 382 GLU A C 1
ATOM 2996 O O . GLU A 1 382 ? 20.344 -18.453 -32.938 1 98.19 382 GLU A O 1
ATOM 3001 N N . LEU A 1 383 ? 21.25 -19.781 -31.391 1 98.5 383 LEU A N 1
ATOM 3002 C CA . LEU A 1 383 ? 20.516 -20.953 -31.844 1 98.5 383 LEU A CA 1
ATOM 3003 C C . LEU A 1 383 ? 19.016 -20.781 -31.656 1 98.5 383 LEU A C 1
ATOM 3005 O O . LEU A 1 383 ? 18.219 -21.156 -32.5 1 98.5 383 LEU A O 1
ATOM 3009 N N . ILE A 1 384 ? 18.688 -20.219 -30.531 1 98.75 384 ILE A N 1
ATOM 3010 C CA . ILE A 1 384 ? 17.281 -19.969 -30.219 1 98.75 384 ILE A CA 1
ATOM 3011 C C . ILE A 1 384 ? 16.703 -18.969 -31.234 1 98.75 384 ILE A C 1
ATOM 3013 O O . ILE A 1 384 ? 15.609 -19.172 -31.766 1 98.75 384 ILE A O 1
ATOM 3017 N N . ARG A 1 385 ? 17.453 -17.906 -31.516 1 98.5 385 ARG A N 1
ATOM 3018 C CA . ARG A 1 385 ? 17 -16.938 -32.5 1 98.5 385 ARG A CA 1
ATOM 3019 C C . ARG A 1 385 ? 16.797 -17.594 -33.844 1 98.5 385 ARG A C 1
ATOM 3021 O O . ARG A 1 385 ? 15.781 -17.359 -34.531 1 98.5 385 ARG A O 1
ATOM 3028 N N . LYS A 1 386 ? 17.734 -18.344 -34.25 1 98.38 386 LYS A N 1
ATOM 3029 C CA . LYS A 1 386 ? 17.672 -19 -35.562 1 98.38 386 LYS A CA 1
ATOM 3030 C C . LYS A 1 386 ? 16.438 -19.906 -35.656 1 98.38 386 LYS A C 1
ATOM 3032 O O . LYS A 1 386 ? 15.773 -19.922 -36.688 1 98.38 386 LYS A O 1
ATOM 3037 N N . GLU A 1 387 ? 16.172 -20.594 -34.625 1 98.38 387 GLU A N 1
ATOM 3038 C CA . GLU A 1 387 ? 15.062 -21.562 -34.594 1 98.38 387 GLU A CA 1
ATOM 3039 C C . GLU A 1 387 ? 13.719 -20.859 -34.75 1 98.38 387 GLU A C 1
ATOM 3041 O O . GLU A 1 387 ? 12.812 -21.359 -35.406 1 98.38 387 GLU A O 1
ATOM 3046 N N . TYR A 1 388 ? 13.555 -19.703 -34.188 1 98.38 388 TYR A N 1
ATOM 3047 C CA . TYR A 1 388 ? 12.227 -19.109 -34.062 1 98.38 388 TYR A CA 1
ATOM 3048 C C . TYR A 1 388 ? 12.094 -17.906 -35 1 98.38 388 TYR A C 1
ATOM 3050 O O . TYR A 1 388 ? 11.047 -17.703 -35.625 1 98.38 388 TYR A O 1
ATOM 3058 N N . LEU A 1 389 ? 13.109 -17.125 -35.094 1 97.25 389 LEU A N 1
ATOM 3059 C CA . LEU A 1 389 ? 12.984 -15.859 -35.812 1 97.25 389 LEU A CA 1
ATOM 3060 C C . LEU A 1 389 ? 13.805 -15.883 -37.094 1 97.25 389 LEU A C 1
ATOM 3062 O O . LEU A 1 389 ? 13.5 -15.148 -38.031 1 97.25 389 LEU A O 1
ATOM 3066 N N . GLY A 1 390 ? 14.812 -16.672 -37.125 1 96.31 390 GLY A N 1
ATOM 3067 C CA . GLY A 1 390 ? 15.727 -16.609 -38.25 1 96.31 390 GLY A CA 1
ATOM 3068 C C . GLY A 1 390 ? 16.391 -15.25 -38.406 1 96.31 390 GLY A C 1
ATOM 3069 O O . GLY A 1 390 ? 16.938 -14.711 -37.469 1 96.31 390 GLY A O 1
ATOM 3070 N N . SER A 1 391 ? 16.281 -14.703 -39.625 1 94.06 391 SER A N 1
ATOM 3071 C CA . SER A 1 391 ? 16.906 -13.414 -39.938 1 94.06 391 SER A CA 1
ATOM 3072 C C . SER A 1 391 ? 15.891 -12.273 -39.812 1 94.06 391 SER A C 1
ATOM 3074 O O . SER A 1 391 ? 16.234 -11.117 -40.062 1 94.06 391 SER A O 1
ATOM 3076 N N . GLU A 1 392 ? 14.742 -12.547 -39.406 1 95.38 392 GLU A N 1
ATOM 3077 C CA . GLU A 1 392 ? 13.695 -11.531 -39.344 1 95.38 392 GLU A CA 1
ATOM 3078 C C . GLU A 1 392 ? 13.953 -10.555 -38.188 1 95.38 392 GLU A C 1
ATOM 3080 O O . GLU A 1 392 ? 14.414 -10.953 -37.125 1 95.38 392 GLU A O 1
ATOM 3085 N N . GLU A 1 393 ? 13.562 -9.359 -38.469 1 95.19 393 GLU A N 1
ATOM 3086 C CA . GLU A 1 393 ? 13.664 -8.344 -37.406 1 95.19 393 GLU A CA 1
ATOM 3087 C C . GLU A 1 393 ? 12.492 -8.422 -36.438 1 95.19 393 GLU A C 1
ATOM 3089 O O . GLU A 1 393 ? 11.367 -8.727 -36.844 1 95.19 393 GLU A O 1
ATOM 3094 N N . LEU A 1 394 ? 12.805 -8.227 -35.219 1 96.81 394 LEU A N 1
ATOM 3095 C CA . LEU A 1 394 ? 11.766 -8.148 -34.188 1 96.81 394 LEU A CA 1
ATOM 3096 C C . LEU A 1 394 ? 11.172 -6.746 -34.125 1 96.81 394 LEU A C 1
ATOM 3098 O O . LEU A 1 394 ? 11.828 -5.805 -33.688 1 96.81 394 LEU A O 1
ATOM 3102 N N . VAL A 1 395 ? 9.953 -6.543 -34.625 1 96.12 395 VAL A N 1
ATOM 3103 C CA . VAL A 1 395 ? 9.297 -5.246 -34.688 1 96.12 395 VAL A CA 1
ATOM 3104 C C . VAL A 1 395 ? 7.824 -5.395 -34.281 1 96.12 395 VAL A C 1
ATOM 3106 O O . VAL A 1 395 ? 7.277 -6.5 -34.312 1 96.12 395 VAL A O 1
ATOM 3109 N N . LYS A 1 396 ? 7.316 -4.223 -33.875 1 95.31 396 LYS A N 1
ATOM 3110 C CA . LYS A 1 396 ? 5.891 -4.223 -33.562 1 95.31 396 LYS A CA 1
ATOM 3111 C C . LYS A 1 396 ? 5.07 -4.742 -34.719 1 95.31 396 LYS A C 1
ATOM 3113 O O . LYS A 1 396 ? 5.312 -4.367 -35.875 1 95.31 396 LYS A O 1
ATOM 3118 N N . GLY A 1 397 ? 4.145 -5.633 -34.5 1 92.38 397 GLY A N 1
ATOM 3119 C CA . GLY A 1 397 ? 3.32 -6.215 -35.562 1 92.38 397 GLY A CA 1
ATOM 3120 C C . GLY A 1 397 ? 3.867 -7.523 -36.094 1 92.38 397 GLY A C 1
ATOM 3121 O O . GLY A 1 397 ? 3.152 -8.273 -36.75 1 92.38 397 GLY A O 1
ATOM 3122 N N . ASN A 1 398 ? 5.102 -7.848 -35.844 1 93.75 398 ASN A N 1
ATOM 3123 C CA . ASN A 1 398 ? 5.715 -9.117 -36.219 1 93.75 398 ASN A CA 1
ATOM 3124 C C . ASN A 1 398 ? 6.375 -9.797 -35 1 93.75 398 ASN A C 1
ATOM 3126 O O . ASN A 1 398 ? 7.594 -9.953 -34.969 1 93.75 398 ASN A O 1
ATOM 3130 N N . THR A 1 399 ? 5.574 -10.234 -34.094 1 97.06 399 THR A N 1
ATOM 3131 C CA . THR A 1 399 ? 6.105 -10.734 -32.812 1 97.06 399 THR A CA 1
ATOM 3132 C C . THR A 1 399 ? 5.594 -12.141 -32.531 1 97.06 399 THR A C 1
ATOM 3134 O O . THR A 1 399 ? 5.812 -12.68 -31.453 1 97.06 399 THR A O 1
ATOM 3137 N N . GLU A 1 400 ? 4.93 -12.789 -33.469 1 96.38 400 GLU A N 1
ATOM 3138 C CA . GLU A 1 400 ? 4.273 -14.07 -33.219 1 96.38 400 GLU A CA 1
ATOM 3139 C C . GLU A 1 400 ? 5.281 -15.141 -32.812 1 96.38 400 GLU A C 1
ATOM 3141 O O . GLU A 1 400 ? 5.078 -15.859 -31.844 1 96.38 400 GLU A O 1
ATOM 3146 N N . GLN A 1 401 ? 6.344 -15.266 -33.594 1 97.69 401 GLN A N 1
ATOM 3147 C CA . GLN A 1 401 ? 7.344 -16.297 -33.312 1 97.69 401 GLN A CA 1
ATOM 3148 C C . GLN A 1 401 ? 8.094 -15.992 -32.031 1 97.69 401 GLN A C 1
ATOM 3150 O O . GLN A 1 401 ? 8.484 -16.906 -31.297 1 97.69 401 GLN A O 1
ATOM 3155 N N . PHE A 1 402 ? 8.281 -14.703 -31.766 1 98.31 402 PHE A N 1
ATOM 3156 C CA . PHE A 1 402 ? 8.883 -14.281 -30.5 1 98.31 402 PHE A CA 1
ATOM 3157 C C . PHE A 1 402 ? 8.055 -14.742 -29.312 1 98.31 402 PHE A C 1
ATOM 3159 O O . PHE A 1 402 ? 8.586 -15.297 -28.359 1 98.31 402 PHE A O 1
ATOM 3166 N N . ILE A 1 403 ? 6.742 -14.555 -29.438 1 98.56 403 ILE A N 1
ATOM 3167 C CA . ILE A 1 403 ? 5.812 -14.969 -28.391 1 98.56 403 ILE A CA 1
ATOM 3168 C C . ILE A 1 403 ? 5.781 -16.484 -28.297 1 98.56 403 ILE A C 1
ATOM 3170 O O . ILE A 1 403 ? 5.73 -17.047 -27.203 1 98.56 403 ILE A O 1
ATOM 3174 N N . GLN A 1 404 ? 5.82 -17.172 -29.359 1 98.56 404 GLN A N 1
ATOM 3175 C CA . GLN A 1 404 ? 5.852 -18.625 -29.359 1 98.56 404 GLN A CA 1
ATOM 3176 C C . GLN A 1 404 ? 7.117 -19.156 -28.688 1 98.56 404 GLN A C 1
ATOM 3178 O O . GLN A 1 404 ? 7.074 -20.141 -27.953 1 98.56 404 GLN A O 1
ATOM 3183 N N . MET A 1 405 ? 8.219 -18.484 -28.984 1 98.62 405 MET A N 1
ATOM 3184 C CA . MET A 1 405 ? 9.492 -18.812 -28.359 1 98.62 405 MET A CA 1
ATOM 3185 C C . MET A 1 405 ? 9.367 -18.766 -26.844 1 98.62 405 MET A C 1
ATOM 3187 O O . MET A 1 405 ? 9.727 -19.719 -26.141 1 98.62 405 MET A O 1
ATOM 3191 N N . ILE A 1 406 ? 8.844 -17.672 -26.328 1 98.81 406 ILE A N 1
ATOM 3192 C CA . ILE A 1 406 ? 8.672 -17.484 -24.891 1 98.81 406 ILE A CA 1
ATOM 3193 C C . ILE A 1 406 ? 7.684 -18.516 -24.359 1 98.81 406 ILE A C 1
ATOM 3195 O O . ILE A 1 406 ? 7.898 -19.094 -23.281 1 98.81 406 ILE A O 1
ATOM 3199 N N . SER A 1 407 ? 6.629 -18.812 -25.094 1 98.88 407 SER A N 1
ATOM 3200 C CA . SER A 1 407 ? 5.621 -19.797 -24.719 1 98.88 407 SER A CA 1
ATOM 3201 C C . SER A 1 407 ? 6.25 -21.172 -24.5 1 98.88 407 SER A C 1
ATOM 3203 O O . SER A 1 407 ? 6.035 -21.797 -23.469 1 98.88 407 SER A O 1
ATOM 3205 N N . ASP A 1 408 ? 6.984 -21.562 -25.484 1 98.81 408 ASP A N 1
ATOM 3206 C CA . ASP A 1 408 ? 7.562 -22.891 -25.469 1 98.81 408 ASP A CA 1
ATOM 3207 C C . ASP A 1 408 ? 8.562 -23.047 -24.328 1 98.81 408 ASP A C 1
ATOM 3209 O O . ASP A 1 408 ? 8.477 -23.984 -23.531 1 98.81 408 ASP A O 1
ATOM 3213 N N . ARG A 1 409 ? 9.398 -22.109 -24.188 1 98.69 409 ARG A N 1
ATOM 3214 C CA . ARG A 1 409 ? 10.508 -22.188 -23.234 1 98.69 409 ARG A CA 1
ATOM 3215 C C . ARG A 1 409 ? 10.016 -22.109 -21.797 1 98.69 409 ARG A C 1
ATOM 3217 O O . ARG A 1 409 ? 10.438 -22.906 -20.953 1 98.69 409 ARG A O 1
ATOM 3224 N N . LEU A 1 410 ? 9.141 -21.203 -21.547 1 98.81 410 LEU A N 1
ATOM 3225 C CA . LEU A 1 410 ? 8.836 -20.906 -20.156 1 98.81 410 LEU A CA 1
ATOM 3226 C C . LEU A 1 410 ? 7.676 -21.766 -19.656 1 98.81 410 LEU A C 1
ATOM 3228 O O . LEU A 1 410 ? 7.48 -21.906 -18.438 1 98.81 410 LEU A O 1
ATOM 3232 N N . PHE A 1 411 ? 6.887 -22.422 -20.609 1 98.81 411 PHE A N 1
ATOM 3233 C CA . PHE A 1 411 ? 5.664 -23.062 -20.141 1 98.81 411 PHE A CA 1
ATOM 3234 C C . PHE A 1 411 ? 5.449 -24.406 -20.844 1 98.81 411 PHE A C 1
ATOM 3236 O O . PHE A 1 411 ? 5.574 -25.469 -20.234 1 98.81 411 PHE A O 1
ATOM 3243 N N . VAL A 1 412 ? 5.32 -24.391 -22.125 1 98.69 412 VAL A N 1
ATOM 3244 C CA . VAL A 1 412 ? 4.746 -25.5 -22.875 1 98.69 412 VAL A CA 1
ATOM 3245 C C . VAL A 1 412 ? 5.637 -26.734 -22.734 1 98.69 412 VAL A C 1
ATOM 3247 O O . VAL A 1 412 ? 5.164 -27.812 -22.359 1 98.69 412 VAL A O 1
ATOM 3250 N N . VAL A 1 413 ? 6.922 -26.609 -22.969 1 97.94 413 VAL A N 1
ATOM 3251 C CA . VAL A 1 413 ? 7.844 -27.75 -23.016 1 97.94 413 VAL A CA 1
ATOM 3252 C C . VAL A 1 413 ? 7.758 -28.531 -21.703 1 97.94 413 VAL A C 1
ATOM 3254 O O . VAL A 1 413 ? 7.504 -29.734 -21.719 1 97.94 413 VAL A O 1
ATOM 3257 N N . ASP A 1 414 ? 7.871 -27.844 -20.641 1 98.12 414 ASP A N 1
ATOM 3258 C CA . ASP A 1 414 ? 8.023 -28.547 -19.359 1 98.12 414 ASP A CA 1
ATOM 3259 C C . ASP A 1 414 ? 6.664 -28.953 -18.812 1 98.12 414 ASP A C 1
ATOM 3261 O O . ASP A 1 414 ? 6.578 -29.906 -18.031 1 98.12 414 ASP A O 1
ATOM 3265 N N . ILE A 1 415 ? 5.586 -28.312 -19.188 1 98.69 415 ILE A N 1
ATOM 3266 C CA . ILE A 1 415 ? 4.25 -28.75 -18.781 1 98.69 415 ILE A CA 1
ATOM 3267 C C . ILE A 1 415 ? 3.918 -30.062 -19.484 1 98.69 415 ILE A C 1
ATOM 3269 O O . ILE A 1 415 ? 3.416 -31 -18.844 1 98.69 415 ILE A O 1
ATOM 3273 N N . ILE A 1 416 ? 4.27 -30.125 -20.75 1 97.88 416 ILE A N 1
ATOM 3274 C CA . ILE A 1 416 ? 4.023 -31.359 -21.516 1 97.88 416 ILE A CA 1
ATOM 3275 C C . ILE A 1 416 ? 4.898 -32.469 -20.969 1 97.88 416 ILE A C 1
ATOM 3277 O O . ILE A 1 416 ? 4.438 -33.625 -20.812 1 97.88 416 ILE A O 1
ATOM 3281 N N . LYS A 1 417 ? 6.145 -32.156 -20.656 1 96.56 417 LYS A N 1
ATOM 3282 C CA . LYS A 1 417 ? 7.039 -33.125 -20.062 1 96.56 417 LYS A CA 1
ATOM 3283 C C . LYS A 1 417 ? 6.465 -33.688 -18.766 1 96.56 417 LYS A C 1
ATOM 3285 O O . LYS A 1 417 ? 6.449 -34.906 -18.562 1 96.56 417 LYS A O 1
ATOM 3290 N N . ALA A 1 418 ? 6.016 -32.844 -17.906 1 98.38 418 ALA A N 1
ATOM 3291 C CA . ALA A 1 418 ? 5.445 -33.25 -16.641 1 98.38 418 ALA A CA 1
ATOM 3292 C C . ALA A 1 418 ? 4.223 -34.156 -16.844 1 98.38 418 ALA A C 1
ATOM 3294 O O . ALA A 1 418 ? 4.082 -35.188 -16.188 1 98.38 418 ALA A O 1
ATOM 3295 N N . ALA A 1 419 ? 3.326 -33.75 -17.734 1 98.12 419 ALA A N 1
ATOM 3296 C CA . ALA A 1 419 ? 2.115 -34.5 -18.016 1 98.12 419 ALA A CA 1
ATOM 3297 C C . ALA A 1 419 ? 2.457 -35.938 -18.484 1 98.12 419 ALA A C 1
ATOM 3299 O O . ALA A 1 419 ? 1.86 -36.906 -18.031 1 98.12 419 ALA A O 1
ATOM 3300 N N . LYS A 1 420 ? 3.432 -36.031 -19.328 1 96.81 420 LYS A N 1
ATOM 3301 C CA . LYS A 1 420 ? 3.828 -37.312 -19.859 1 96.81 420 LYS A CA 1
ATOM 3302 C C . LYS A 1 420 ? 4.461 -38.188 -18.781 1 96.81 420 LYS A C 1
ATOM 3304 O O . LYS A 1 420 ? 4.164 -39.406 -18.688 1 96.81 420 LYS A O 1
ATOM 3309 N N . ILE A 1 421 ? 5.32 -37.594 -17.969 1 96.88 421 ILE A N 1
ATOM 3310 C CA . ILE A 1 421 ? 5.977 -38.344 -16.906 1 96.88 421 ILE A CA 1
ATOM 3311 C C . ILE A 1 421 ? 4.926 -38.906 -15.945 1 96.88 421 ILE A C 1
ATOM 3313 O O . ILE A 1 421 ? 4.961 -40.094 -15.602 1 96.88 421 ILE A O 1
ATOM 3317 N N . HIS A 1 422 ? 3.998 -38.094 -15.531 1 98.06 422 HIS A N 1
ATOM 3318 C CA . HIS A 1 422 ? 2.938 -38.531 -14.633 1 98.06 422 HIS A CA 1
ATOM 3319 C C . HIS A 1 422 ? 2.117 -39.656 -15.266 1 98.06 422 HIS A C 1
ATOM 3321 O O . HIS A 1 422 ? 1.802 -40.625 -14.609 1 98.06 422 HIS A O 1
ATOM 3327 N N . ALA A 1 423 ? 1.727 -39.438 -16.531 1 97.88 423 ALA A N 1
ATOM 3328 C CA . ALA A 1 423 ? 0.904 -40.438 -17.219 1 97.88 423 ALA A CA 1
ATOM 3329 C C . ALA A 1 423 ? 1.613 -41.781 -17.281 1 97.88 423 ALA A C 1
ATOM 3331 O O . ALA A 1 423 ? 0.99 -42.844 -17.078 1 97.88 423 ALA A O 1
ATOM 3332 N N . GLN A 1 424 ? 2.85 -41.781 -17.5 1 96.56 424 GLN A N 1
ATOM 3333 C CA . GLN A 1 424 ? 3.613 -43 -17.75 1 96.56 424 GLN A CA 1
ATOM 3334 C C . GLN A 1 424 ? 3.994 -43.688 -16.438 1 96.56 424 GLN A C 1
ATOM 3336 O O . GLN A 1 424 ? 4 -44.938 -16.344 1 96.56 424 GLN A O 1
ATOM 3341 N N . LEU A 1 425 ? 4.277 -42.938 -15.406 1 97.06 425 LEU A N 1
ATOM 3342 C CA . LEU A 1 425 ? 4.906 -43.5 -14.219 1 97.06 425 LEU A CA 1
ATOM 3343 C C . LEU A 1 425 ? 3.883 -43.719 -13.109 1 97.06 425 LEU A C 1
ATOM 3345 O O . LEU A 1 425 ? 4.145 -44.438 -12.141 1 97.06 425 LEU A O 1
ATOM 3349 N N . TYR A 1 426 ? 2.791 -43.125 -13.188 1 97.62 426 TYR A N 1
ATOM 3350 C CA . TYR A 1 426 ? 1.805 -43.188 -12.109 1 97.62 426 TYR A CA 1
ATOM 3351 C C . TYR A 1 426 ? 0.507 -43.812 -12.602 1 97.62 426 TYR A C 1
ATOM 3353 O O . TYR A 1 426 ? 0.298 -43.969 -13.805 1 97.62 426 TYR A O 1
ATOM 3361 N N . LYS A 1 427 ? -0.351 -44.188 -11.641 1 97.88 427 LYS A N 1
ATOM 3362 C CA . LYS A 1 427 ? -1.574 -44.938 -11.953 1 97.88 427 LYS A CA 1
ATOM 3363 C C . LYS A 1 427 ? -2.709 -43.969 -12.312 1 97.88 427 LYS A C 1
ATOM 3365 O O . LYS A 1 427 ? -3.504 -44.25 -13.211 1 97.88 427 LYS A O 1
ATOM 3370 N N . SER A 1 428 ? -2.822 -42.906 -11.664 1 98.31 428 SER A N 1
ATOM 3371 C CA . SER A 1 428 ? -3.93 -41.969 -11.836 1 98.31 428 SER A CA 1
ATOM 3372 C C . SER A 1 428 ? -3.881 -41.312 -13.211 1 98.31 428 SER A C 1
ATOM 3374 O O . SER A 1 428 ? -2.801 -41.094 -13.766 1 98.31 428 SER A O 1
ATOM 3376 N N . PRO A 1 429 ? -5.012 -40.969 -13.773 1 98.12 429 PRO A N 1
ATOM 3377 C CA . PRO A 1 429 ? -5.047 -40.375 -15.109 1 98.12 429 PRO A CA 1
ATOM 3378 C C . PRO A 1 429 ? -4.574 -38.906 -15.109 1 98.12 429 PRO A C 1
ATOM 3380 O O . PRO A 1 429 ? -4.688 -38.219 -14.094 1 98.12 429 PRO A O 1
ATOM 3383 N N . VAL A 1 430 ? -4.055 -38.531 -16.234 1 98.62 430 VAL A N 1
ATOM 3384 C CA . VAL A 1 430 ? -3.656 -37.156 -16.5 1 98.62 430 VAL A CA 1
ATOM 3385 C C . VAL A 1 430 ? -4.465 -36.625 -17.672 1 98.62 430 VAL A C 1
ATOM 3387 O O . VAL A 1 430 ? -4.547 -37.25 -18.719 1 98.62 430 VAL A O 1
ATOM 3390 N N . TYR A 1 431 ? -5.094 -35.531 -17.484 1 98.69 431 TYR A N 1
ATOM 3391 C CA . TYR A 1 431 ? -5.809 -34.812 -18.547 1 98.69 431 TYR A CA 1
ATOM 3392 C C . TYR A 1 431 ? -5.125 -33.5 -18.875 1 98.69 431 TYR A C 1
ATOM 3394 O O . TYR A 1 431 ? -4.5 -32.875 -18.016 1 98.69 431 TYR A O 1
ATOM 3402 N N . LEU A 1 432 ? -5.258 -33.156 -20.141 1 98.62 432 LEU A N 1
ATOM 3403 C CA . LEU A 1 432 ? -4.629 -31.922 -20.641 1 98.62 432 LEU A CA 1
ATOM 3404 C C . LEU A 1 432 ? -5.574 -31.172 -21.562 1 98.62 432 LEU A C 1
ATOM 3406 O O . LEU A 1 432 ? -6.281 -31.766 -22.375 1 98.62 432 LEU A O 1
ATOM 3410 N N . TYR A 1 433 ? -5.598 -29.828 -21.422 1 98.5 433 TYR A N 1
ATOM 3411 C CA . TYR A 1 433 ? -6.25 -29.047 -22.453 1 98.5 433 TYR A CA 1
ATOM 3412 C C . TYR A 1 433 ? -5.391 -27.844 -22.859 1 98.5 433 TYR A C 1
ATOM 3414 O O . TYR A 1 433 ? -4.48 -27.453 -22.125 1 98.5 433 TYR A O 1
ATOM 3422 N N . GLN A 1 434 ? -5.598 -27.375 -24.031 1 98.69 434 GLN A N 1
ATOM 3423 C CA . GLN A 1 434 ? -5.023 -26.141 -24.547 1 98.69 434 GLN A CA 1
ATOM 3424 C C . GLN A 1 434 ? -6.102 -25.078 -24.766 1 98.69 434 GLN A C 1
ATOM 3426 O O . GLN A 1 434 ? -7.074 -25.312 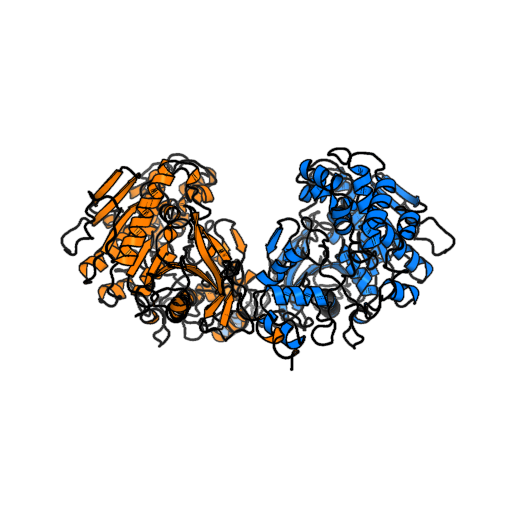-25.484 1 98.69 434 GLN A O 1
ATOM 3431 N N . PHE A 1 435 ? -5.902 -24 -24.109 1 98.69 435 PHE A N 1
ATOM 3432 C CA . PHE A 1 435 ? -6.84 -22.891 -24.25 1 98.69 435 PHE A CA 1
ATOM 3433 C C . PHE A 1 435 ? -6.43 -21.969 -25.391 1 98.69 435 PHE A C 1
ATOM 3435 O O . PHE A 1 435 ? -5.379 -21.328 -25.344 1 98.69 435 PHE A O 1
ATOM 3442 N N . GLY A 1 436 ? -7.25 -21.859 -26.422 1 98.44 436 GLY A N 1
ATOM 3443 C CA . GLY A 1 436 ? -6.914 -21.078 -27.594 1 98.44 436 GLY A CA 1
ATOM 3444 C C . GLY A 1 436 ? -7.949 -20.016 -27.922 1 98.44 436 GLY A C 1
ATOM 3445 O O . GLY A 1 436 ? -7.953 -19.469 -29.031 1 98.44 436 GLY A O 1
ATOM 3446 N N . TYR A 1 437 ? -8.82 -19.703 -26.953 1 98 437 TYR A N 1
ATOM 3447 C CA . TYR A 1 437 ? -9.867 -18.719 -27.188 1 98 437 TYR A CA 1
ATOM 3448 C C . TYR A 1 437 ? -9.414 -17.312 -26.766 1 98 437 TYR A C 1
ATOM 3450 O O . TYR A 1 437 ? -9.164 -17.062 -25.594 1 98 437 TYR A O 1
ATOM 3458 N N . ARG A 1 438 ? -9.312 -16.469 -27.75 1 97.19 438 ARG A N 1
ATOM 3459 C CA . ARG A 1 438 ? -9.055 -15.055 -27.469 1 97.19 438 ARG A CA 1
ATOM 3460 C C . ARG A 1 438 ? -10.359 -14.289 -27.281 1 97.19 438 ARG A C 1
ATOM 3462 O O . ARG A 1 438 ? -11 -13.898 -28.266 1 97.19 438 ARG A O 1
ATOM 3469 N N . GLY A 1 439 ? -10.75 -14.062 -26.016 1 96.31 439 GLY A N 1
ATOM 3470 C CA . GLY A 1 439 ? -11.953 -13.297 -25.734 1 96.31 439 GLY A CA 1
ATOM 3471 C C . GLY A 1 439 ? -11.797 -11.812 -26 1 96.31 439 GLY A C 1
ATOM 3472 O O . GLY A 1 439 ? -10.781 -11.383 -26.562 1 96.31 439 GLY A O 1
ATOM 3473 N N . ARG A 1 440 ? -12.828 -11.078 -25.688 1 96.44 440 ARG A N 1
ATOM 3474 C CA . ARG A 1 440 ? -12.812 -9.625 -25.859 1 96.44 440 ARG A CA 1
ATOM 3475 C C . ARG A 1 440 ? -11.688 -8.984 -25.047 1 96.44 440 ARG A C 1
ATOM 3477 O O . ARG A 1 440 ? -11.086 -8 -25.469 1 96.44 440 ARG A O 1
ATOM 3484 N N . HIS A 1 441 ? -11.453 -9.562 -23.828 1 95.88 441 HIS A N 1
ATOM 3485 C CA . HIS A 1 441 ? -10.391 -9.078 -22.953 1 95.88 441 HIS A CA 1
ATOM 3486 C C . HIS A 1 441 ? -9.383 -10.18 -22.641 1 95.88 441 HIS A C 1
ATOM 3488 O O . HIS A 1 441 ? -9.672 -11.359 -22.844 1 95.88 441 HIS A O 1
ATOM 3494 N N . SER A 1 442 ? -8.188 -9.766 -22.266 1 95.81 442 SER A N 1
ATOM 3495 C CA . SER A 1 442 ? -7.059 -10.656 -22.016 1 95.81 442 SER A CA 1
ATOM 3496 C C . SER A 1 442 ? -6.074 -10.039 -21.031 1 95.81 442 SER A C 1
ATOM 3498 O O . SER A 1 442 ? -5.98 -8.812 -20.922 1 95.81 442 SER A O 1
ATOM 3500 N N . LEU A 1 443 ? -5.383 -10.922 -20.281 1 95.38 443 LEU A N 1
ATOM 3501 C CA . LEU A 1 443 ? -4.305 -10.453 -19.422 1 95.38 443 LEU A CA 1
ATOM 3502 C C . LEU A 1 443 ? -3.301 -9.617 -20.203 1 95.38 443 LEU A C 1
ATOM 3504 O O . LEU A 1 443 ? -2.721 -8.672 -19.672 1 95.38 443 LEU A O 1
ATOM 3508 N N . SER A 1 444 ? -3.107 -9.922 -21.484 1 95.81 444 SER A N 1
ATOM 3509 C CA . SER A 1 444 ? -2.121 -9.234 -22.312 1 95.81 444 SER A CA 1
ATOM 3510 C C . SER A 1 444 ? -2.404 -7.738 -22.391 1 95.81 444 SER A C 1
ATOM 3512 O O . SER A 1 444 ? -1.49 -6.938 -22.594 1 95.81 444 SER A O 1
ATOM 3514 N N . GLU A 1 445 ? -3.668 -7.332 -22.219 1 95.94 445 GLU A N 1
ATOM 3515 C CA . GLU A 1 445 ? -4.031 -5.922 -22.25 1 95.94 445 GLU A CA 1
ATOM 3516 C C . GLU A 1 445 ? -3.371 -5.145 -21.125 1 95.94 445 GLU A C 1
ATOM 3518 O O . GLU A 1 445 ? -2.99 -3.984 -21.297 1 95.94 445 GLU A O 1
ATOM 3523 N N . HIS A 1 446 ? -3.221 -5.832 -20.047 1 93.31 446 HIS A N 1
ATOM 3524 C CA . HIS A 1 446 ? -2.691 -5.199 -18.844 1 93.31 446 HIS A CA 1
ATOM 3525 C C . HIS A 1 446 ? -1.212 -4.867 -19 1 93.31 446 HIS A C 1
ATOM 3527 O O . HIS A 1 446 ? -0.765 -3.793 -18.578 1 93.31 446 HIS A O 1
ATOM 3533 N N . PHE A 1 447 ? -0.455 -5.703 -19.625 1 94.25 447 PHE A N 1
ATOM 3534 C CA . PHE A 1 447 ? 0.984 -5.5 -19.734 1 94.25 447 PHE A CA 1
ATOM 3535 C C . PHE A 1 447 ? 1.326 -4.754 -21.016 1 94.25 447 PHE A C 1
ATOM 3537 O O . PHE A 1 447 ? 2.27 -3.961 -21.047 1 94.25 447 PHE A O 1
ATOM 3544 N N . ALA A 1 448 ? 0.55 -4.965 -22.062 1 95.5 448 ALA A N 1
ATOM 3545 C CA . ALA A 1 448 ? 0.826 -4.324 -23.344 1 95.5 448 ALA A CA 1
ATOM 3546 C C . ALA A 1 448 ? 0.261 -2.906 -23.375 1 95.5 448 ALA A C 1
ATOM 3548 O O . ALA A 1 448 ? 0.618 -2.111 -24.25 1 95.5 448 ALA A O 1
ATOM 3549 N N . GLN A 1 449 ? -0.675 -2.633 -22.422 1 94.12 449 GLN A N 1
ATOM 3550 C CA . GLN A 1 449 ? -1.412 -1.375 -22.438 1 94.12 449 GLN A CA 1
ATOM 3551 C C . GLN A 1 449 ? -2.035 -1.116 -23.812 1 94.12 449 GLN A C 1
ATOM 3553 O O . GLN A 1 449 ? -1.912 -0.019 -24.359 1 94.12 449 GLN A O 1
ATOM 3558 N N . SER A 1 450 ? -2.562 -2.178 -24.328 1 94.56 450 SER A N 1
ATOM 3559 C CA . SER A 1 450 ? -3.217 -2.188 -25.625 1 94.56 450 SER A CA 1
ATOM 3560 C C . SER A 1 450 ? -4.328 -3.23 -25.688 1 94.56 450 SER A C 1
ATOM 3562 O O . SER A 1 450 ? -4.211 -4.301 -25.078 1 94.56 450 SER A O 1
ATOM 3564 N N . ASN A 1 451 ? -5.371 -2.986 -26.375 1 92.94 451 ASN A N 1
ATOM 3565 C CA . ASN A 1 451 ? -6.465 -3.936 -26.547 1 92.94 451 ASN A CA 1
ATOM 3566 C C . ASN A 1 451 ? -6.301 -4.754 -27.828 1 92.94 451 ASN A C 1
ATOM 3568 O O . ASN A 1 451 ? -7.23 -5.441 -28.25 1 92.94 451 ASN A O 1
ATOM 3572 N N . GLU A 1 452 ? -5.145 -4.648 -28.453 1 94.62 452 GLU A N 1
ATOM 3573 C CA . GLU A 1 452 ? -4.871 -5.43 -29.656 1 94.62 452 GLU A CA 1
ATOM 3574 C C . GLU A 1 452 ? -4.938 -6.926 -29.375 1 94.62 452 GLU A C 1
ATOM 3576 O O . GLU A 1 452 ? -4.586 -7.367 -28.281 1 94.62 452 GLU A O 1
ATOM 3581 N N . ASN A 1 453 ? -5.367 -7.707 -30.375 1 95.56 453 ASN A N 1
ATOM 3582 C CA . ASN A 1 453 ? -5.457 -9.156 -30.234 1 95.56 453 ASN A CA 1
ATOM 3583 C C . ASN A 1 453 ? -4.109 -9.828 -30.5 1 95.56 453 ASN A C 1
ATOM 3585 O O . ASN A 1 453 ? -3.678 -9.938 -31.641 1 95.56 453 ASN A O 1
ATOM 3589 N N . TYR A 1 454 ? -3.559 -10.367 -29.469 1 96.56 454 TYR A N 1
ATOM 3590 C CA . TYR A 1 454 ? -2.27 -11.031 -29.594 1 96.56 454 TYR A CA 1
ATOM 3591 C C . TYR A 1 454 ? -2.422 -12.547 -29.438 1 96.56 454 TYR A C 1
ATOM 3593 O O . TYR A 1 454 ? -1.431 -13.281 -29.453 1 96.56 454 TYR A O 1
ATOM 3601 N N . GLY A 1 455 ? -3.686 -12.984 -29.266 1 97.19 455 GLY A N 1
ATOM 3602 C CA . GLY A 1 455 ? -3.953 -14.391 -29.047 1 97.19 455 GLY A CA 1
ATOM 3603 C C . GLY A 1 455 ? -4.379 -14.695 -27.625 1 97.19 455 GLY A C 1
ATOM 3604 O O . GLY A 1 455 ? -4.496 -13.789 -26.797 1 97.19 455 GLY A O 1
ATOM 3605 N N . ALA A 1 456 ? -4.695 -15.953 -27.328 1 98 456 ALA A N 1
ATOM 3606 C CA . ALA A 1 456 ? -5.094 -16.391 -26 1 98 456 ALA A CA 1
ATOM 3607 C C . ALA A 1 456 ? -3.893 -16.422 -25.047 1 98 456 ALA A C 1
ATOM 3609 O O . ALA A 1 456 ? -3.021 -17.297 -25.188 1 98 456 ALA A O 1
ATOM 3610 N N . SER A 1 457 ? -3.936 -15.602 -24.109 1 97.44 457 SER A N 1
ATOM 3611 C CA . SER A 1 457 ? -2.768 -15.32 -23.281 1 97.44 457 SER A CA 1
ATOM 3612 C C . SER A 1 457 ? -2.697 -16.266 -22.078 1 97.44 457 SER A C 1
ATOM 3614 O O . SER A 1 457 ? -3.666 -16.969 -21.766 1 97.44 457 SER A O 1
ATOM 3616 N N . HIS A 1 458 ? -1.487 -16.219 -21.484 1 94.25 458 HIS A N 1
ATOM 3617 C CA . HIS A 1 458 ? -1.249 -16.766 -20.156 1 94.25 458 HIS A CA 1
ATOM 3618 C C . HIS A 1 458 ? -2.328 -16.312 -19.172 1 94.25 458 HIS A C 1
ATOM 3620 O O . HIS A 1 458 ? -2.594 -15.125 -19.047 1 94.25 458 HIS A O 1
ATOM 3626 N N . ALA A 1 459 ? -3.055 -17.25 -18.531 1 96.19 459 ALA A N 1
ATOM 3627 C CA . ALA A 1 459 ? -3.984 -17 -17.438 1 96.19 459 ALA A CA 1
ATOM 3628 C C . ALA A 1 459 ? -5.367 -16.609 -17.969 1 96.19 459 ALA A C 1
ATOM 3630 O O . ALA A 1 459 ? -6.301 -16.422 -17.188 1 96.19 459 ALA A O 1
ATOM 3631 N N . ASP A 1 460 ? -5.59 -16.484 -19.297 1 97.56 460 ASP A N 1
ATOM 3632 C CA . ASP A 1 460 ? -6.891 -16.062 -19.812 1 97.56 460 ASP A CA 1
ATOM 3633 C C . ASP A 1 460 ? -7.984 -17.047 -19.375 1 97.56 460 ASP A C 1
ATOM 3635 O O . ASP A 1 460 ? -9.094 -16.625 -19.047 1 97.56 460 ASP A O 1
ATOM 3639 N N . ASP A 1 461 ? -7.703 -18.297 -19.406 1 97.38 461 ASP A N 1
ATOM 3640 C CA . ASP A 1 461 ? -8.703 -19.328 -19.141 1 97.38 461 ASP A CA 1
ATOM 3641 C C . ASP A 1 461 ? -9.219 -19.219 -17.703 1 97.38 461 ASP A C 1
ATOM 3643 O O . ASP A 1 461 ? -10.398 -19.484 -17.453 1 97.38 461 ASP A O 1
ATOM 3647 N N . THR A 1 462 ? -8.367 -18.797 -16.75 1 98.12 462 THR A N 1
ATOM 3648 C CA . THR A 1 462 ? -8.766 -18.672 -15.344 1 98.12 462 THR A CA 1
ATOM 3649 C C . THR A 1 462 ? -9.945 -17.719 -15.195 1 98.12 462 THR A C 1
ATOM 3651 O O . THR A 1 462 ? -10.82 -17.922 -14.352 1 98.12 462 THR A O 1
ATOM 3654 N N . GLY A 1 463 ? -10.008 -16.672 -16.047 1 97.56 463 GLY A N 1
ATOM 3655 C CA . GLY A 1 463 ? -11.016 -15.625 -15.945 1 97.56 463 GLY A CA 1
ATOM 3656 C C . GLY A 1 463 ? -12.414 -16.109 -16.297 1 97.56 463 GLY A C 1
ATOM 3657 O O . GLY A 1 463 ? -13.398 -15.438 -16.016 1 97.56 463 GLY A O 1
ATOM 3658 N N . TYR A 1 464 ? -12.508 -17.297 -16.844 1 98 464 TYR A N 1
ATOM 3659 C CA . TYR A 1 464 ? -13.805 -17.844 -17.219 1 98 464 TYR A CA 1
ATOM 3660 C C . TYR A 1 464 ? -14.336 -18.781 -16.156 1 98 464 TYR A C 1
ATOM 3662 O O . TYR A 1 464 ? -15.477 -19.234 -16.219 1 98 464 TYR A O 1
ATOM 3670 N N . ALA A 1 465 ? -13.547 -19.094 -15.148 1 98.06 465 ALA A N 1
ATOM 3671 C CA . ALA A 1 465 ? -13.992 -19.891 -14 1 98.06 465 ALA A CA 1
ATOM 3672 C C . ALA A 1 465 ? -14.031 -19.047 -12.734 1 98.06 465 ALA A C 1
ATOM 3674 O O . ALA A 1 465 ? -14.875 -19.281 -11.852 1 98.06 465 ALA A O 1
ATOM 3675 N N . LEU A 1 466 ? -13.125 -18.172 -12.586 1 98.5 466 LEU A N 1
ATOM 3676 C CA . LEU A 1 466 ? -13.031 -17.266 -11.453 1 98.5 466 LEU A CA 1
ATOM 3677 C C . LEU A 1 466 ? -12.992 -15.812 -11.922 1 98.5 466 LEU A C 1
ATOM 3679 O O . LEU A 1 466 ? -12.047 -15.391 -12.586 1 98.5 466 LEU A O 1
ATOM 3683 N N . LYS A 1 467 ? -13.992 -15.109 -11.539 1 97.81 467 LYS A N 1
ATOM 3684 C CA . LYS A 1 467 ? -14.039 -13.703 -11.914 1 97.81 467 LYS A CA 1
ATOM 3685 C C . LYS A 1 467 ? -12.836 -12.945 -11.375 1 97.81 467 LYS A C 1
ATOM 3687 O O . LYS A 1 467 ? -12.445 -13.133 -10.219 1 97.81 467 LYS A O 1
ATOM 3692 N N . ASN A 1 468 ? -12.211 -12.148 -12.203 1 95.12 468 ASN A N 1
ATOM 3693 C CA . ASN A 1 468 ? -11.07 -11.336 -11.797 1 95.12 468 ASN A CA 1
ATOM 3694 C C . ASN A 1 468 ? -10.984 -10.047 -12.609 1 95.12 468 ASN A C 1
ATOM 3696 O O . ASN A 1 468 ? -11.883 -9.734 -13.391 1 95.12 468 ASN A O 1
ATOM 3700 N N . VAL A 1 469 ? -9.922 -9.273 -12.414 1 90.38 469 VAL A N 1
ATOM 3701 C CA . VAL A 1 469 ? -9.859 -7.91 -12.945 1 90.38 469 VAL A CA 1
ATOM 3702 C C . VAL A 1 469 ? -9.359 -7.941 -14.391 1 90.38 469 VAL A C 1
ATOM 3704 O O . VAL A 1 469 ? -9.438 -6.938 -15.102 1 90.38 469 VAL A O 1
ATOM 3707 N N . TYR A 1 470 ? -8.938 -9.062 -14.914 1 88.62 470 TYR A N 1
ATOM 3708 C CA . TYR A 1 470 ? -8.266 -9.125 -16.203 1 88.62 470 TYR A CA 1
ATOM 3709 C C . TYR A 1 470 ? -9.25 -9.469 -17.328 1 88.62 470 TYR A C 1
ATOM 3711 O O . TYR A 1 470 ? -8.992 -9.195 -18.5 1 88.62 470 TYR A O 1
ATOM 3719 N N . VAL A 1 471 ? -10.305 -10.164 -16.938 1 88.69 471 VAL A N 1
ATOM 3720 C CA . VAL A 1 471 ? -11.297 -10.594 -17.906 1 88.69 471 VAL A CA 1
ATOM 3721 C C . VAL A 1 471 ? -12.688 -10.117 -17.484 1 88.69 471 VAL A C 1
ATOM 3723 O O . VAL A 1 471 ? -13.062 -10.242 -16.312 1 88.69 471 VAL A O 1
ATOM 3726 N N . ASN A 1 472 ? -13.398 -9.477 -18.359 1 92.44 472 ASN A N 1
ATOM 3727 C CA . ASN A 1 472 ? -14.812 -9.141 -18.203 1 92.44 472 ASN A CA 1
ATOM 3728 C C . ASN A 1 472 ? -15.656 -9.812 -19.281 1 92.44 472 ASN A C 1
ATOM 3730 O O . ASN A 1 472 ? -15.641 -9.406 -20.453 1 92.44 472 ASN A O 1
ATOM 3734 N N . VAL A 1 473 ? -16.422 -10.742 -18.922 1 95.06 473 VAL A N 1
ATOM 3735 C CA . VAL A 1 473 ? -17.125 -11.586 -19.891 1 95.06 473 VAL A CA 1
ATOM 3736 C C . VAL A 1 473 ? -18.375 -10.867 -20.391 1 95.06 473 VAL A C 1
ATOM 3738 O O . VAL A 1 473 ? -18.969 -11.273 -21.391 1 95.06 473 VAL A O 1
ATOM 3741 N N . GLU A 1 474 ? -18.766 -9.758 -19.734 1 93.94 474 GLU A N 1
ATOM 3742 C CA . GLU A 1 474 ? -20.047 -9.109 -20.016 1 93.94 474 GLU A CA 1
ATOM 3743 C C . GLU A 1 474 ? -20.016 -8.398 -21.359 1 93.94 474 GLU A C 1
ATOM 3745 O O . GLU A 1 474 ? -21.062 -8.078 -21.922 1 93.94 474 GLU A O 1
ATOM 3750 N N . ASP A 1 475 ? -18.875 -8.211 -21.906 1 94.06 475 ASP A N 1
ATOM 3751 C CA . ASP A 1 475 ? -18.734 -7.398 -23.109 1 94.06 475 ASP A CA 1
ATOM 3752 C C . ASP A 1 475 ? -18.875 -8.25 -24.359 1 94.06 475 ASP A C 1
ATOM 3754 O O . ASP A 1 475 ? -18.797 -7.734 -25.484 1 94.06 475 ASP A O 1
ATOM 3758 N N . SER A 1 476 ? -19.078 -9.562 -24.266 1 95.69 476 SER A N 1
ATOM 3759 C CA . SER A 1 476 ? -19.156 -10.453 -25.422 1 95.69 476 SER A CA 1
ATOM 3760 C C . SER A 1 476 ? -20.047 -11.648 -25.141 1 95.69 476 SER A C 1
ATOM 3762 O O . SER A 1 476 ? -19.859 -12.359 -24.156 1 95.69 476 SER A O 1
ATOM 3764 N N . GLU A 1 477 ? -20.953 -11.914 -26.047 1 96.81 477 GLU A N 1
ATOM 3765 C CA . GLU A 1 477 ? -21.828 -13.07 -25.906 1 96.81 477 GLU A CA 1
ATOM 3766 C C . GLU A 1 477 ? -21.047 -14.375 -25.969 1 96.81 477 GLU A C 1
ATOM 3768 O O . GLU A 1 477 ? -21.359 -15.344 -25.281 1 96.81 477 GLU A O 1
ATOM 3773 N N . SER A 1 478 ? -20.094 -14.383 -26.781 1 97 478 SER A N 1
ATOM 3774 C CA . SER A 1 478 ? -19.234 -15.562 -26.875 1 97 478 SER A CA 1
ATOM 3775 C C . SER A 1 478 ? -18.5 -15.82 -25.562 1 97 478 SER A C 1
ATOM 3777 O O . SER A 1 478 ? -18.344 -16.969 -25.156 1 97 478 SER A O 1
ATOM 3779 N N . ASP A 1 479 ? -18.016 -14.703 -24.984 1 97.81 479 ASP A N 1
ATOM 3780 C CA . ASP A 1 479 ? -17.359 -14.828 -23.688 1 97.81 479 ASP A CA 1
ATOM 3781 C C . ASP A 1 479 ? -18.312 -15.414 -22.656 1 97.81 479 ASP A C 1
ATOM 3783 O O . ASP A 1 479 ? -17.938 -16.312 -21.906 1 97.81 479 ASP A O 1
ATOM 3787 N N . LYS A 1 480 ? -19.516 -14.945 -22.641 1 98.06 480 LYS A N 1
ATOM 3788 C CA . LYS A 1 480 ? -20.531 -15.438 -21.719 1 98.06 480 LYS A CA 1
ATOM 3789 C C . LYS A 1 480 ? -20.797 -16.922 -21.938 1 98.06 480 LYS A C 1
ATOM 3791 O O . LYS A 1 480 ? -20.984 -17.672 -20.969 1 98.06 480 LYS A O 1
ATOM 3796 N N . SER A 1 481 ? -20.781 -17.312 -23.172 1 97.81 481 SER A N 1
ATOM 3797 C CA . SER A 1 481 ? -21.109 -18.688 -23.531 1 97.81 481 SER A CA 1
ATOM 3798 C C . SER A 1 481 ? -19.984 -19.641 -23.125 1 97.81 481 SER A C 1
ATOM 3800 O O . SER A 1 481 ? -20.219 -20.844 -22.969 1 97.81 481 SER A O 1
ATOM 3802 N N . LEU A 1 482 ? -18.828 -19.141 -22.953 1 98.06 482 LEU A N 1
ATOM 3803 C CA . LEU A 1 482 ? -17.688 -19.969 -22.594 1 98.06 482 LEU A CA 1
ATOM 3804 C C . LEU A 1 482 ? -17.672 -20.266 -21.094 1 98.06 482 LEU A C 1
ATOM 3806 O O . LEU A 1 482 ? -17.156 -21.297 -20.672 1 98.06 482 LEU A O 1
ATOM 3810 N N . VAL A 1 483 ? -18.266 -19.422 -20.281 1 98.31 483 VAL A N 1
ATOM 3811 C CA . VAL A 1 483 ? -18.188 -19.484 -18.828 1 98.31 483 VAL A CA 1
ATOM 3812 C C . VAL A 1 483 ? -18.75 -20.828 -18.344 1 98.31 483 VAL A C 1
ATOM 3814 O O . VAL A 1 483 ? -18.062 -21.578 -17.641 1 98.31 483 VAL A O 1
ATOM 3817 N N . PRO A 1 484 ? -19.938 -21.266 -18.766 1 97.94 484 PRO A N 1
ATOM 3818 C CA . PRO A 1 484 ? -20.453 -22.547 -18.266 1 97.94 484 PRO A CA 1
ATOM 3819 C C . PRO A 1 484 ? -19.594 -23.734 -18.672 1 97.94 484 PRO A C 1
ATOM 3821 O O . PRO A 1 484 ? -19.484 -24.703 -17.922 1 97.94 484 PRO A O 1
ATOM 3824 N N . ILE A 1 485 ? -18.969 -23.672 -19.797 1 98.06 485 ILE A N 1
ATOM 3825 C CA . ILE A 1 485 ? -18.125 -24.75 -20.281 1 98.06 485 ILE A CA 1
ATOM 3826 C C . ILE A 1 485 ? -16.891 -24.906 -19.391 1 98.06 485 ILE A C 1
ATOM 3828 O O . ILE A 1 485 ? -16.578 -26 -18.938 1 98.06 485 ILE A O 1
ATOM 3832 N N . VAL A 1 486 ? -16.203 -23.812 -19.141 1 98.44 486 VAL A N 1
ATOM 3833 C CA . VAL A 1 486 ? -15.008 -23.844 -18.312 1 98.44 486 VAL A CA 1
ATOM 3834 C C . VAL A 1 486 ? -15.375 -24.219 -16.891 1 98.44 486 VAL A C 1
ATOM 3836 O O . VAL A 1 486 ? -14.664 -25 -16.25 1 98.44 486 VAL A O 1
ATOM 3839 N N . VAL A 1 487 ? -16.469 -23.719 -16.375 1 98.62 487 VAL A N 1
ATOM 3840 C CA . VAL A 1 487 ? -16.938 -24.078 -15.031 1 98.62 487 VAL A CA 1
ATOM 3841 C C . VAL A 1 487 ? -17.219 -25.578 -14.961 1 98.62 487 VAL A C 1
ATOM 3843 O O . VAL A 1 487 ? -16.906 -26.219 -13.961 1 98.62 487 VAL A O 1
ATOM 3846 N N . ASP A 1 488 ? -17.797 -26.141 -15.992 1 98.31 488 ASP A N 1
ATOM 3847 C CA . ASP A 1 488 ? -18.062 -27.578 -16.031 1 98.31 488 ASP A CA 1
ATOM 3848 C C . ASP A 1 488 ? -16.766 -28.375 -16.016 1 98.31 488 ASP A C 1
ATOM 3850 O O . ASP A 1 488 ? -16.688 -29.422 -15.359 1 98.31 488 ASP A O 1
ATOM 3854 N N . ILE A 1 489 ? -15.805 -27.922 -16.75 1 98.5 489 ILE A N 1
ATOM 3855 C CA . ILE A 1 489 ? -14.508 -28.594 -16.75 1 98.5 489 ILE A CA 1
ATOM 3856 C C . ILE A 1 489 ? -13.938 -28.625 -15.328 1 98.5 489 ILE A C 1
ATOM 3858 O O . ILE A 1 489 ? -13.555 -29.672 -14.82 1 98.5 489 ILE A O 1
ATOM 3862 N N . TRP A 1 490 ? -13.93 -27.469 -14.664 1 98.62 490 TRP A N 1
ATOM 3863 C CA . TRP A 1 490 ? -13.359 -27.359 -13.328 1 98.62 490 TRP A CA 1
ATOM 3864 C C . TRP A 1 490 ? -14.133 -28.219 -12.328 1 98.62 490 TRP A C 1
ATOM 3866 O O . TRP A 1 490 ? -13.539 -28.969 -11.555 1 98.62 490 TRP A O 1
ATOM 3876 N N . THR A 1 491 ? -15.453 -28.109 -12.352 1 98.56 491 THR A N 1
ATOM 3877 C CA . THR A 1 491 ? -16.25 -28.719 -11.289 1 98.56 491 THR A CA 1
ATOM 3878 C C . THR A 1 491 ? -16.391 -30.219 -11.5 1 98.56 491 THR A C 1
ATOM 3880 O O . THR A 1 491 ? -16.359 -31 -10.547 1 98.56 491 THR A O 1
ATOM 3883 N N . SER A 1 492 ? -16.516 -30.703 -12.75 1 98.31 492 SER A N 1
ATOM 3884 C CA . SER A 1 492 ? -16.562 -32.125 -12.984 1 98.31 492 SER A CA 1
ATOM 3885 C C . SER A 1 492 ? -15.266 -32.812 -12.531 1 98.31 492 SER A C 1
ATOM 3887 O O . SER A 1 492 ? -15.297 -33.875 -11.93 1 98.31 492 SER A O 1
ATOM 3889 N N . PHE A 1 493 ? -14.203 -32.188 -12.797 1 98.5 493 PHE A N 1
ATOM 3890 C CA . PHE A 1 493 ? -12.93 -32.719 -12.336 1 98.5 493 PHE A CA 1
ATOM 3891 C C . PHE A 1 493 ? -12.875 -32.75 -10.812 1 98.5 493 PHE A C 1
ATOM 3893 O O . PHE A 1 493 ? -12.438 -33.75 -10.211 1 98.5 493 PHE A O 1
ATOM 3900 N N . ALA A 1 494 ? -13.258 -31.656 -10.195 1 98.69 494 ALA A N 1
ATOM 3901 C CA . ALA A 1 494 ? -13.25 -31.578 -8.734 1 98.69 494 ALA A CA 1
ATOM 3902 C C . ALA A 1 494 ? -14.156 -32.625 -8.125 1 98.69 494 ALA A C 1
ATOM 3904 O O . ALA A 1 494 ? -13.852 -33.188 -7.059 1 98.69 494 ALA A O 1
ATOM 3905 N N . PHE A 1 495 ? -15.281 -32.938 -8.781 1 98 495 PHE A N 1
ATOM 3906 C CA . PHE A 1 495 ? -16.281 -33.844 -8.242 1 98 495 PHE A CA 1
ATOM 3907 C C . PHE A 1 495 ? -15.867 -35.312 -8.438 1 98 495 PHE A C 1
ATOM 3909 O O . PHE A 1 495 ? -16 -36.125 -7.531 1 98 495 PHE A O 1
ATOM 3916 N N . GLU A 1 496 ? -15.266 -35.594 -9.664 1 96.62 496 GLU A N 1
ATOM 3917 C CA . GLU A 1 496 ? -15.148 -37 -10.023 1 96.62 496 GLU A CA 1
ATOM 3918 C C . GLU A 1 496 ? -13.734 -37.344 -10.461 1 96.62 496 GLU A C 1
ATOM 3920 O O . GLU A 1 496 ? -13.398 -38.531 -10.656 1 96.62 496 GLU A O 1
ATOM 3925 N N . GLY A 1 497 ? -12.938 -36.344 -10.641 1 97.25 497 GLY A N 1
ATOM 3926 C CA . GLY A 1 497 ? -11.594 -36.594 -11.141 1 97.25 497 GLY A CA 1
ATOM 3927 C C . GLY A 1 497 ? -11.539 -36.812 -12.641 1 97.25 497 GLY A C 1
ATOM 3928 O O . GLY A 1 497 ? -10.484 -37.125 -13.195 1 97.25 497 GLY A O 1
ATOM 3929 N N . ILE A 1 498 ? -12.664 -36.656 -13.328 1 97.38 498 ILE A N 1
ATOM 3930 C CA . ILE A 1 498 ? -12.773 -36.75 -14.781 1 97.38 498 ILE A CA 1
ATOM 3931 C C . ILE A 1 498 ? -13.375 -35.469 -15.336 1 97.38 498 ILE A C 1
ATOM 3933 O O . ILE A 1 498 ? -14.562 -35.188 -15.141 1 97.38 498 ILE A O 1
ATOM 3937 N N . PRO A 1 499 ? -12.547 -34.688 -16.031 1 97.75 499 PRO A N 1
ATOM 3938 C CA . PRO A 1 499 ? -13.078 -33.406 -16.547 1 97.75 499 PRO A CA 1
ATOM 3939 C C . PRO A 1 499 ? -14.047 -33.594 -17.703 1 97.75 499 PRO A C 1
ATOM 3941 O O . PRO A 1 499 ? -13.852 -34.5 -18.531 1 97.75 499 PRO A O 1
ATOM 3944 N N . SER A 1 500 ? -15.055 -32.75 -17.734 1 97.38 500 SER A N 1
ATOM 3945 C CA . SER A 1 500 ? -16.047 -32.719 -18.797 1 97.38 500 SER A CA 1
ATOM 3946 C C . SER A 1 500 ? -16.391 -31.266 -19.188 1 97.38 500 SER A C 1
ATOM 3948 O O . SER A 1 500 ? -16.422 -30.375 -18.328 1 97.38 500 SER A O 1
ATOM 3950 N N . THR A 1 501 ? -16.703 -31.078 -20.469 1 96.44 501 THR A N 1
ATOM 3951 C CA . THR A 1 501 ? -17.094 -29.75 -20.953 1 96.44 501 THR A CA 1
ATOM 3952 C C . THR A 1 501 ? -18.594 -29.531 -20.75 1 96.44 501 THR A C 1
ATOM 3954 O O . THR A 1 501 ? -19.078 -28.406 -20.906 1 96.44 501 THR A O 1
ATOM 3957 N N . GLY A 1 502 ? -19.297 -30.547 -20.422 1 93.69 502 GLY A N 1
ATOM 3958 C CA . GLY A 1 502 ? -20.75 -30.5 -20.391 1 93.69 502 GLY A CA 1
ATOM 3959 C C . GLY A 1 502 ? -21.391 -30.781 -21.734 1 93.69 502 GLY A C 1
ATOM 3960 O O . GLY A 1 502 ? -22.609 -30.922 -21.844 1 93.69 502 GLY A O 1
ATOM 3961 N N . ILE A 1 503 ? -20.578 -30.859 -22.734 1 90.69 503 ILE A N 1
ATOM 3962 C CA . ILE A 1 503 ? -21.031 -31.203 -24.062 1 90.69 503 ILE A CA 1
ATOM 3963 C C . ILE A 1 503 ? -20.938 -32.719 -24.281 1 90.69 503 ILE A C 1
ATOM 3965 O O . ILE A 1 503 ? -19.828 -33.25 -24.328 1 90.69 503 ILE A O 1
ATOM 3969 N N . SER A 1 504 ? -21.984 -33.344 -24.453 1 86.81 504 SER A N 1
ATOM 3970 C CA . SER A 1 504 ? -22.094 -34.812 -24.422 1 86.81 504 SER A CA 1
ATOM 3971 C C . SER A 1 504 ? -21.281 -35.438 -25.547 1 86.81 504 SER A C 1
ATOM 3973 O O . SER A 1 504 ? -20.797 -36.562 -25.406 1 86.81 504 SER A O 1
ATOM 3975 N N . SER A 1 505 ? -21.062 -34.781 -26.578 1 86.5 505 SER A N 1
ATOM 3976 C CA . SER A 1 505 ? -20.422 -35.375 -27.75 1 86.5 505 SER A CA 1
ATOM 3977 C C . SER A 1 505 ? -18.906 -35.375 -27.594 1 86.5 505 SER A C 1
ATOM 3979 O O . SER A 1 505 ? -18.203 -36 -28.406 1 86.5 505 SER A O 1
ATOM 3981 N N . ILE A 1 506 ? -18.391 -34.844 -26.641 1 89.62 506 ILE A N 1
ATOM 3982 C CA . ILE A 1 506 ? -16.953 -34.75 -26.5 1 89.62 506 ILE A CA 1
ATOM 3983 C C . ILE A 1 506 ? -16.469 -35.781 -25.469 1 89.62 506 ILE A C 1
ATOM 3985 O O . ILE A 1 506 ? -16.828 -35.688 -24.297 1 89.62 506 ILE A O 1
ATOM 3989 N N . ASP A 1 507 ? -15.711 -36.656 -25.906 1 89.56 507 ASP A N 1
ATOM 3990 C CA . ASP A 1 507 ? -15.039 -37.625 -25.047 1 89.56 507 ASP A CA 1
ATOM 3991 C C . ASP A 1 507 ? -13.594 -37.219 -24.781 1 89.56 507 ASP A C 1
ATOM 3993 O O . ASP A 1 507 ? -12.75 -37.25 -25.672 1 89.56 507 ASP A O 1
ATOM 3997 N N . TRP A 1 508 ? -13.312 -36.875 -23.625 1 95.88 508 TRP A N 1
ATOM 3998 C CA . TRP A 1 508 ? -11.992 -36.375 -23.266 1 95.88 508 TRP A CA 1
ATOM 3999 C C . TRP A 1 508 ? -11.055 -37.531 -22.922 1 95.88 508 TRP A C 1
ATOM 4001 O O . TRP A 1 508 ? -11.164 -38.125 -21.844 1 95.88 508 TRP A O 1
ATOM 4011 N N . THR A 1 509 ? -10.141 -37.812 -23.812 1 95.25 509 THR A N 1
ATOM 4012 C CA . THR A 1 509 ? -9.18 -38.906 -23.625 1 95.25 509 THR A CA 1
ATOM 4013 C C . THR A 1 509 ? -7.988 -38.438 -22.812 1 95.25 509 THR A C 1
ATOM 4015 O O . THR A 1 509 ? -7.402 -37.375 -23.094 1 95.25 509 THR A O 1
ATOM 4018 N N . PRO A 1 510 ? -7.605 -39.156 -21.797 1 97.31 510 PRO A N 1
ATOM 4019 C CA . PRO A 1 510 ? -6.43 -38.781 -21.016 1 97.31 510 PRO A CA 1
ATOM 4020 C C . PRO A 1 510 ? -5.129 -38.906 -21.797 1 97.31 510 PRO A C 1
ATOM 4022 O O . PRO A 1 510 ? -5.098 -39.531 -22.859 1 97.31 510 PRO A O 1
ATOM 4025 N N . VAL A 1 511 ? -4.098 -38.312 -21.281 1 97.94 511 VAL A N 1
ATOM 4026 C CA . VAL A 1 511 ? -2.758 -38.469 -21.844 1 97.94 511 VAL A CA 1
ATOM 4027 C C . VAL A 1 511 ? -2.352 -39.938 -21.828 1 97.94 511 VAL A C 1
ATOM 4029 O O . VAL A 1 511 ? -2.584 -40.625 -20.844 1 97.94 511 VAL A O 1
ATOM 4032 N N . SER A 1 512 ? -1.726 -40.344 -22.859 1 96.69 512 SER A N 1
ATOM 4033 C CA . SER A 1 512 ? -1.398 -41.75 -23.031 1 96.69 512 SER A CA 1
ATOM 4034 C C . SER A 1 512 ? -0.371 -42.219 -22 1 96.69 512 SER A C 1
ATOM 4036 O O . SER A 1 512 ? 0.586 -41.5 -21.703 1 96.69 512 SER A O 1
ATOM 4038 N N . LYS A 1 513 ? -0.547 -43.438 -21.516 1 95.69 513 LYS A N 1
ATOM 4039 C CA . LYS A 1 513 ? 0.391 -44.031 -20.578 1 95.69 513 LYS A CA 1
ATOM 4040 C C . LYS A 1 513 ? 1.505 -44.781 -21.328 1 95.69 513 LYS A C 1
ATOM 4042 O O . LYS A 1 513 ? 2.496 -45.188 -20.719 1 95.69 513 LYS A O 1
ATOM 4047 N N . ASP A 1 514 ? 1.316 -44.875 -22.609 1 94.25 514 ASP A N 1
ATOM 4048 C CA . ASP A 1 514 ? 2.277 -45.625 -23.438 1 94.25 514 ASP A CA 1
ATOM 4049 C C . ASP A 1 514 ? 3.523 -44.781 -23.703 1 94.25 514 ASP A C 1
ATOM 4051 O O . ASP A 1 514 ? 3.461 -43.781 -24.422 1 94.25 514 ASP A O 1
ATOM 4055 N N . PRO A 1 515 ? 4.598 -45.25 -23.219 1 89.25 515 PRO A N 1
ATOM 4056 C CA . PRO A 1 515 ? 5.824 -44.469 -23.438 1 89.25 515 PRO A CA 1
ATOM 4057 C C . PRO A 1 515 ? 6.215 -44.406 -24.922 1 89.25 515 PRO A C 1
ATOM 4059 O O . PRO A 1 515 ? 7.004 -43.531 -25.297 1 89.25 515 PRO A O 1
ATOM 4062 N N . ASN A 1 516 ? 5.648 -45.25 -25.703 1 90.12 516 ASN A N 1
ATOM 4063 C CA . ASN A 1 516 ? 5.969 -45.25 -27.125 1 90.12 516 ASN A CA 1
ATOM 4064 C C . ASN A 1 516 ? 5.055 -44.312 -27.906 1 90.12 516 ASN A C 1
ATOM 4066 O O . ASN A 1 516 ? 5.285 -44.062 -29.094 1 90.12 516 ASN A O 1
ATOM 4070 N N . HIS A 1 517 ? 4.078 -43.906 -27.25 1 89.81 517 HIS A N 1
ATOM 4071 C CA . HIS A 1 517 ? 3.207 -42.906 -27.875 1 89.81 517 HIS A CA 1
ATOM 4072 C C . HIS A 1 517 ? 3.83 -41.531 -27.812 1 89.81 517 HIS A C 1
ATOM 4074 O O . HIS A 1 517 ? 3.758 -40.844 -26.797 1 89.81 517 HIS A O 1
ATOM 4080 N N . LEU A 1 518 ? 4.305 -41.031 -28.906 1 87.75 518 LEU A N 1
ATOM 4081 C CA . LEU A 1 518 ? 5.102 -39.812 -28.953 1 87.75 518 LEU A CA 1
ATOM 4082 C C . LEU A 1 518 ? 4.211 -38.562 -28.891 1 87.75 518 LEU A C 1
ATOM 4084 O O . LEU A 1 518 ? 4.621 -37.531 -28.375 1 87.75 518 LEU A O 1
ATOM 4088 N N . ALA A 1 519 ? 3.072 -38.688 -29.375 1 94.19 519 ALA A N 1
ATOM 4089 C CA . ALA A 1 519 ? 2.178 -37.531 -29.422 1 94.19 519 ALA A CA 1
ATOM 4090 C C . ALA A 1 519 ? 1.487 -37.312 -28.078 1 94.19 519 ALA A C 1
ATOM 4092 O O . ALA A 1 519 ? 1.321 -38.281 -27.297 1 94.19 519 ALA A O 1
ATOM 4093 N N . VAL A 1 520 ? 1.196 -36.156 -27.75 1 96.12 520 VAL A N 1
ATOM 4094 C CA . VAL A 1 520 ? 0.422 -35.844 -26.547 1 96.12 520 VAL A CA 1
ATOM 4095 C C . VAL A 1 520 ? -1.006 -35.469 -26.938 1 96.12 520 VAL A C 1
ATOM 4097 O O . VAL A 1 520 ? -1.216 -34.656 -27.828 1 96.12 520 VAL A O 1
ATOM 4100 N N . SER A 1 521 ? -1.946 -36.094 -26.344 1 95.81 521 SER A N 1
ATOM 4101 C CA . SER A 1 521 ? -3.359 -35.812 -26.562 1 95.81 521 SER A CA 1
ATOM 4102 C C . SER A 1 521 ? -3.855 -34.75 -25.594 1 95.81 521 SER A C 1
ATOM 4104 O O . SER A 1 521 ? -3.492 -34.719 -24.422 1 95.81 521 SER A O 1
ATOM 4106 N N . PHE A 1 522 ? -4.645 -33.844 -26.109 1 97.75 522 PHE A N 1
ATOM 4107 C CA . PHE A 1 522 ? -5.207 -32.781 -25.281 1 97.75 522 PHE A CA 1
ATOM 4108 C C . PHE A 1 522 ? -6.516 -32.281 -25.891 1 97.75 522 PHE A C 1
ATOM 4110 O O . PHE A 1 522 ? -6.785 -32.5 -27.062 1 97.75 522 PHE A O 1
ATOM 4117 N N . LEU A 1 523 ? -7.355 -31.734 -25.031 1 98.31 523 LEU A N 1
ATOM 4118 C CA . LEU A 1 523 ? -8.555 -31.047 -25.5 1 98.31 523 LEU A CA 1
ATOM 4119 C C . LEU A 1 523 ? -8.211 -29.625 -25.953 1 98.31 523 LEU A C 1
ATOM 4121 O O . LEU A 1 523 ? -7.629 -28.844 -25.188 1 98.31 523 LEU A O 1
ATOM 4125 N N . LYS A 1 524 ? -8.539 -29.234 -27.156 1 98.31 524 LYS A N 1
ATOM 4126 C CA . LYS A 1 524 ? -8.32 -27.891 -27.656 1 98.31 524 LYS A CA 1
ATOM 4127 C C . LYS A 1 524 ? -9.594 -27.062 -27.594 1 98.31 524 LYS A C 1
ATOM 4129 O O . LYS A 1 524 ? -10.617 -27.422 -28.172 1 98.31 524 LYS A O 1
ATOM 4134 N N . ILE A 1 525 ? -9.555 -25.984 -26.875 1 98.5 525 ILE A N 1
ATOM 4135 C CA . ILE A 1 525 ? -10.672 -25.062 -26.766 1 98.5 525 ILE A CA 1
ATOM 4136 C C . ILE A 1 525 ? -10.406 -23.812 -27.594 1 98.5 525 ILE A C 1
ATOM 4138 O O . ILE A 1 525 ? -9.766 -22.875 -27.141 1 98.5 525 ILE A O 1
ATOM 4142 N N . SER A 1 526 ? -10.922 -23.781 -28.781 1 97.88 526 SER A N 1
ATOM 4143 C CA . SER A 1 526 ? -10.695 -22.672 -29.703 1 97.88 526 SER A CA 1
ATOM 4144 C C . SER A 1 526 ? -11.781 -21.594 -29.562 1 97.88 526 SER A C 1
ATOM 4146 O O . SER A 1 526 ? -11.523 -20.422 -29.797 1 97.88 526 SER A O 1
ATOM 4148 N N . SER A 1 527 ? -12.945 -22.016 -29.281 1 97.19 527 SER A N 1
ATOM 4149 C CA . SER A 1 527 ? -14.117 -21.203 -29 1 97.19 527 SER A CA 1
ATOM 4150 C C . SER A 1 527 ? -15.203 -22 -28.281 1 97.19 527 SER A C 1
ATOM 4152 O O . SER A 1 527 ? -15.086 -23.234 -28.156 1 97.19 527 SER A O 1
ATOM 4154 N N . PRO A 1 528 ? -16.219 -21.312 -27.797 1 96.62 528 PRO A N 1
ATOM 4155 C CA . PRO A 1 528 ? -17.297 -22.062 -27.141 1 96.62 528 PRO A CA 1
ATOM 4156 C C . PRO A 1 528 ? -17.969 -23.062 -28.078 1 96.62 528 PRO A C 1
ATOM 4158 O O . PRO A 1 528 ? -18.547 -24.047 -27.625 1 96.62 528 PRO A O 1
ATOM 4161 N N . THR A 1 529 ? -17.859 -22.828 -29.391 1 96.44 529 THR A N 1
ATOM 4162 C CA . THR A 1 529 ? -18.516 -23.703 -30.359 1 96.44 529 THR A CA 1
ATOM 4163 C C . THR A 1 529 ? -17.5 -24.578 -31.094 1 96.44 529 THR A C 1
ATOM 4165 O O . THR A 1 529 ? -17.859 -25.328 -32 1 96.44 529 THR A O 1
ATOM 4168 N N . ASN A 1 530 ? -16.281 -24.469 -30.781 1 97.38 530 ASN A N 1
ATOM 4169 C CA . ASN A 1 530 ? -15.219 -25.25 -31.406 1 97.38 530 ASN A CA 1
ATOM 4170 C C . ASN A 1 530 ? -14.273 -25.844 -30.375 1 97.38 530 ASN A C 1
ATOM 4172 O O . ASN A 1 530 ? -13.203 -25.281 -30.109 1 97.38 530 ASN A O 1
ATOM 4176 N N . ILE A 1 531 ? -14.625 -26.984 -29.812 1 98 531 ILE A N 1
ATOM 4177 C CA . ILE A 1 531 ? -13.867 -27.75 -28.828 1 98 531 ILE A CA 1
ATOM 4178 C C . ILE A 1 531 ? -13.656 -29.188 -29.328 1 98 531 ILE A C 1
ATOM 4180 O O . ILE A 1 531 ? -14.625 -29.891 -29.625 1 98 531 ILE A O 1
ATOM 4184 N N . THR A 1 532 ? -12.375 -29.578 -29.484 1 97 532 THR A N 1
ATOM 4185 C CA . THR A 1 532 ? -12.078 -30.875 -30.078 1 97 532 THR A CA 1
ATOM 4186 C C . THR A 1 532 ? -10.844 -31.5 -29.438 1 97 532 THR A C 1
ATOM 4188 O O . THR A 1 532 ? -10.008 -30.781 -28.875 1 97 532 THR A O 1
ATOM 4191 N N . MET A 1 533 ? -10.797 -32.781 -29.453 1 97.06 533 MET A N 1
ATOM 4192 C CA . MET A 1 533 ? -9.547 -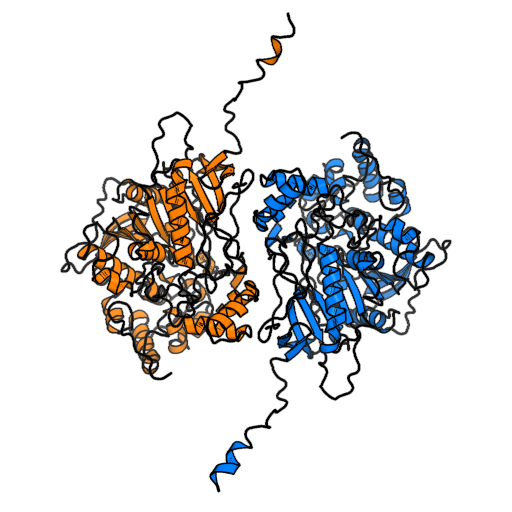33.469 -29.078 1 97.06 533 MET A CA 1
ATOM 4193 C C . MET A 1 533 ? -8.484 -33.281 -30.156 1 97.06 533 MET A C 1
ATOM 4195 O O . MET A 1 533 ? -8.789 -33.25 -31.344 1 97.06 533 MET A O 1
ATOM 4199 N N . SER A 1 534 ? -7.316 -33.062 -29.734 1 96.31 534 SER A N 1
ATOM 4200 C CA . SER A 1 534 ? -6.172 -32.938 -30.625 1 96.31 534 SER A CA 1
ATOM 4201 C C . SER A 1 534 ? -4.988 -33.781 -30.125 1 96.31 534 SER A C 1
ATOM 4203 O O . SER A 1 534 ? -4.957 -34.188 -28.969 1 96.31 534 SER A O 1
ATOM 4205 N N . GLU A 1 535 ? -4.059 -34 -31.031 1 95.38 535 GLU A N 1
ATOM 4206 C CA . GLU A 1 535 ? -2.812 -34.719 -30.734 1 95.38 535 GLU A CA 1
ATOM 4207 C C . GLU A 1 535 ? -1.642 -34.094 -31.5 1 95.38 535 GLU A C 1
ATOM 4209 O O . GLU A 1 535 ? -1.75 -33.875 -32.719 1 95.38 535 GLU A O 1
ATOM 4214 N N . VAL A 1 536 ? -0.619 -33.875 -30.859 1 95.44 536 VAL A N 1
ATOM 4215 C CA . VAL A 1 536 ? 0.534 -33.219 -31.484 1 95.44 536 VAL A CA 1
ATOM 4216 C C . VAL A 1 536 ? 1.818 -33.906 -31.031 1 95.44 536 VAL A C 1
ATOM 4218 O O . VAL A 1 536 ? 1.958 -34.25 -29.859 1 95.44 536 VAL A O 1
ATOM 4221 N N . GLU A 1 537 ? 2.645 -34.188 -32 1 94.69 537 GLU A N 1
ATOM 4222 C CA . GLU A 1 537 ? 3.992 -34.625 -31.672 1 94.69 537 GLU A CA 1
ATOM 4223 C C . GLU A 1 537 ? 4.934 -33.438 -31.469 1 94.69 537 GLU A C 1
ATOM 4225 O O . GLU A 1 537 ? 4.824 -32.438 -32.156 1 94.69 537 GLU A O 1
ATOM 4230 N N . ASP A 1 538 ? 5.812 -33.469 -30.547 1 95.69 538 ASP A N 1
ATOM 4231 C CA . ASP A 1 538 ? 6.867 -32.5 -30.297 1 95.69 538 ASP A CA 1
ATOM 4232 C C . ASP A 1 538 ? 6.273 -31.109 -30.016 1 95.69 538 ASP A C 1
ATOM 4234 O O . ASP A 1 538 ? 6.734 -30.109 -30.562 1 95.69 538 ASP A O 1
ATOM 4238 N N . MET A 1 539 ? 5.156 -31.078 -29.297 1 95.69 539 MET A N 1
ATOM 4239 C CA . MET A 1 539 ? 4.531 -29.812 -28.891 1 95.69 539 MET A CA 1
ATOM 4240 C C . MET A 1 539 ? 5.527 -28.906 -28.188 1 95.69 539 MET A C 1
ATOM 4242 O O . MET A 1 539 ? 6.207 -29.344 -27.25 1 95.69 539 MET A O 1
ATOM 4246 N N . GLY A 1 540 ? 5.656 -27.672 -28.672 1 96.69 540 GLY A N 1
ATOM 4247 C CA . GLY A 1 540 ? 6.57 -26.703 -28.094 1 96.69 540 GLY A CA 1
ATOM 4248 C C . GLY A 1 540 ? 8 -26.875 -28.562 1 96.69 540 GLY A C 1
ATOM 4249 O O . GLY A 1 540 ? 8.93 -26.328 -27.969 1 96.69 540 GLY A O 1
ATOM 4250 N N . ARG A 1 541 ? 8.195 -27.703 -29.547 1 97.44 541 ARG A N 1
ATOM 4251 C CA . ARG A 1 541 ? 9.531 -28 -30.062 1 97.44 541 ARG A CA 1
ATOM 4252 C C . ARG A 1 541 ? 10.422 -28.578 -28.969 1 97.44 541 ARG A C 1
ATOM 4254 O O . ARG A 1 541 ? 11.539 -28.109 -28.75 1 97.44 541 ARG A O 1
ATOM 4261 N N . ILE A 1 542 ? 9.938 -29.531 -28.266 1 96.44 542 ILE A N 1
ATOM 4262 C CA . ILE A 1 542 ? 10.594 -30.156 -27.109 1 96.44 542 ILE A CA 1
ATOM 4263 C C . ILE A 1 542 ? 11.969 -30.688 -27.531 1 96.44 542 ILE A C 1
ATOM 4265 O O . ILE A 1 542 ? 12.953 -30.516 -26.797 1 96.44 542 ILE A O 1
ATOM 4269 N N . ARG A 1 543 ? 12.086 -31.25 -28.688 1 95.69 543 ARG A N 1
ATOM 4270 C CA . ARG A 1 543 ? 13.344 -31.812 -29.156 1 95.69 543 ARG A CA 1
ATOM 4271 C C . ARG A 1 543 ? 14.414 -30.734 -29.297 1 95.69 543 ARG A C 1
ATOM 4273 O O . ARG A 1 543 ? 15.57 -30.953 -28.938 1 95.69 543 ARG A O 1
ATOM 4280 N N . PHE A 1 544 ? 14.047 -29.656 -29.812 1 97.69 544 PHE A N 1
ATOM 4281 C CA . PHE A 1 544 ? 14.977 -28.531 -29.953 1 97.69 544 PHE A CA 1
ATOM 4282 C C . PHE A 1 544 ? 15.5 -28.094 -28.594 1 97.69 544 PHE A C 1
ATOM 4284 O O . PHE A 1 544 ? 16.703 -28 -28.375 1 97.69 544 PHE A O 1
ATOM 4291 N N . TRP A 1 545 ? 14.547 -27.797 -27.719 1 97.69 545 TRP A N 1
ATOM 4292 C CA . TRP A 1 545 ? 14.93 -27.281 -26.406 1 97.69 545 TRP A CA 1
ATOM 4293 C C . TRP A 1 545 ? 15.758 -28.328 -25.641 1 97.69 545 TRP A C 1
ATOM 4295 O O . TRP A 1 545 ? 16.703 -27.969 -24.938 1 97.69 545 TRP A O 1
ATOM 4305 N N . ASP A 1 546 ? 15.469 -29.641 -25.812 1 94.44 546 ASP A N 1
ATOM 4306 C CA . ASP A 1 546 ? 16.25 -30.703 -25.188 1 94.44 546 ASP A CA 1
ATOM 4307 C C . ASP A 1 546 ? 17.672 -30.75 -25.75 1 94.44 546 ASP A C 1
ATOM 4309 O O . ASP A 1 546 ? 18.594 -31.188 -25.062 1 94.44 546 ASP A O 1
ATOM 4313 N N . SER A 1 547 ? 17.812 -30.281 -26.922 1 95.62 547 SER A N 1
ATOM 4314 C CA . SER A 1 547 ? 19.109 -30.344 -27.578 1 95.62 547 SER A CA 1
ATOM 4315 C C . SER A 1 547 ? 20.062 -29.266 -27.047 1 95.62 547 SER A C 1
ATOM 4317 O O . SER A 1 547 ? 21.266 -29.328 -27.266 1 95.62 547 SER A O 1
ATOM 4319 N N . LEU A 1 548 ? 19.562 -28.312 -26.391 1 95.56 548 LEU A N 1
ATOM 4320 C CA . LEU A 1 548 ? 20.375 -27.188 -25.938 1 95.56 548 LEU A CA 1
ATOM 4321 C C . LEU A 1 548 ? 21.078 -27.516 -24.609 1 95.56 548 LEU A C 1
ATOM 4323 O O . LEU A 1 548 ? 21.969 -26.797 -24.188 1 95.56 548 LEU A O 1
ATOM 4327 N N . ASP A 1 549 ? 20.75 -28.531 -23.922 1 89.56 549 ASP A N 1
ATOM 4328 C CA . ASP A 1 549 ? 21.422 -29.125 -22.781 1 89.56 549 ASP A CA 1
ATOM 4329 C C . ASP A 1 549 ? 21.469 -28.156 -21.609 1 89.56 549 ASP A C 1
ATOM 4331 O O . ASP A 1 549 ? 22.547 -27.906 -21.047 1 89.56 549 ASP A O 1
ATOM 4335 N N . PHE A 1 550 ? 20.391 -27.5 -21.297 1 94.31 550 PHE A N 1
ATOM 4336 C CA . PHE A 1 550 ? 20.281 -26.703 -20.078 1 94.31 550 PHE A CA 1
ATOM 4337 C C . PHE A 1 550 ? 20.531 -27.562 -18.844 1 94.31 550 PHE A C 1
ATOM 4339 O O . PHE A 1 550 ? 20.109 -28.719 -18.781 1 94.31 550 PHE A O 1
ATOM 4346 N N . ASN A 1 551 ? 21.266 -27.031 -17.859 1 94.06 551 ASN A N 1
ATOM 4347 C CA . ASN A 1 551 ? 21.406 -27.719 -16.578 1 94.06 551 ASN A CA 1
ATOM 4348 C C . ASN A 1 551 ? 20.094 -27.672 -15.781 1 94.06 551 ASN A C 1
ATOM 4350 O O . ASN A 1 551 ? 20.047 -27.047 -14.719 1 94.06 551 ASN A O 1
ATOM 4354 N N . GLU A 1 552 ? 19.078 -28.328 -16.281 1 94.56 552 GLU A N 1
ATOM 4355 C CA . GLU A 1 552 ? 17.734 -28.328 -15.734 1 94.56 552 GLU A CA 1
ATOM 4356 C C . GLU A 1 552 ? 17.109 -29.734 -15.805 1 94.56 552 GLU A C 1
ATOM 4358 O O . GLU A 1 552 ? 17.484 -30.547 -16.641 1 94.56 552 GLU A O 1
ATOM 4363 N N . ASN A 1 553 ? 16.203 -30.078 -14.836 1 94.38 553 ASN A N 1
ATOM 4364 C CA . ASN A 1 553 ? 15.398 -31.281 -14.844 1 94.38 553 ASN A CA 1
ATOM 4365 C C . ASN A 1 553 ? 16.266 -32.531 -15.07 1 94.38 553 ASN A C 1
ATOM 4367 O O . ASN A 1 553 ? 17.203 -32.781 -14.32 1 94.38 553 ASN A O 1
ATOM 4371 N N . GLU A 1 554 ? 16.156 -33.25 -16.094 1 88.06 554 GLU A N 1
ATOM 4372 C CA . GLU A 1 554 ? 16.828 -34.531 -16.328 1 88.06 554 GLU A CA 1
ATOM 4373 C C . GLU A 1 554 ? 18.328 -34.312 -16.516 1 88.06 554 GLU A C 1
ATOM 4375 O O . GLU A 1 554 ? 19.125 -35.25 -16.375 1 88.06 554 GLU A O 1
ATOM 4380 N N . HIS A 1 555 ? 18.719 -33.094 -16.766 1 84.75 555 HIS A N 1
ATOM 4381 C CA . HIS A 1 555 ? 20.125 -32.812 -17.078 1 84.75 555 HIS A CA 1
ATOM 4382 C C . HIS A 1 555 ? 20.812 -32.125 -15.922 1 84.75 555 HIS A C 1
ATOM 4384 O O . HIS A 1 555 ? 21.969 -31.703 -16.047 1 84.75 555 HIS A O 1
ATOM 4390 N N . TYR A 1 556 ? 20.094 -32.062 -14.867 1 83.94 556 TYR A N 1
ATOM 4391 C CA . TYR A 1 556 ? 20.656 -31.297 -13.75 1 83.94 556 TYR A CA 1
ATOM 4392 C C . TYR A 1 556 ? 21.906 -31.984 -13.203 1 83.94 556 TYR A C 1
ATOM 4394 O O . TYR A 1 556 ? 21.875 -33.188 -12.875 1 83.94 556 TYR A O 1
ATOM 4402 N N . SER A 1 557 ? 23.031 -31.375 -13.312 1 72.69 557 SER A N 1
ATOM 4403 C CA . SER A 1 557 ? 24.281 -31.828 -12.711 1 72.69 557 SER A CA 1
ATOM 4404 C C . SER A 1 557 ? 24.766 -30.859 -11.633 1 72.69 557 SER A C 1
ATOM 4406 O O . SER A 1 557 ? 24.688 -29.641 -11.812 1 72.69 557 SER A O 1
ATOM 4408 N N . TYR A 1 558 ? 24.812 -31.281 -10.391 1 59.03 558 TYR A N 1
ATOM 4409 C CA . TYR A 1 558 ? 25.281 -30.453 -9.289 1 59.03 558 TYR A CA 1
ATOM 4410 C C . TYR A 1 558 ? 26.688 -29.938 -9.539 1 59.03 558 TYR A C 1
ATOM 4412 O O . TYR A 1 558 ? 27.594 -30.719 -9.82 1 59.03 558 TYR A O 1
ATOM 4420 N N . HIS A 1 559 ? 26.922 -29.094 -10.414 1 48.03 559 HIS A N 1
ATOM 4421 C CA . HIS A 1 559 ? 28.297 -28.641 -10.492 1 48.03 559 HIS A CA 1
ATOM 4422 C C . HIS A 1 559 ? 28.812 -28.203 -9.125 1 48.03 559 HIS A C 1
ATOM 4424 O O . HIS A 1 559 ? 28.141 -27.438 -8.422 1 48.03 559 HIS A O 1
ATOM 4430 N N . GLU A 1 560 ? 29.5 -29.047 -8.43 1 41.81 560 GLU A N 1
ATOM 4431 C CA . GLU A 1 560 ? 30.344 -28.562 -7.344 1 41.81 560 GLU A CA 1
ATOM 4432 C C . GLU A 1 560 ? 31.062 -27.266 -7.742 1 41.81 560 GLU A C 1
ATOM 4434 O O . GLU A 1 560 ? 31.781 -27.234 -8.742 1 41.81 560 GLU A O 1
ATOM 4439 N N . ASN A 1 561 ? 30.547 -26.25 -7.656 1 34.06 561 ASN A N 1
ATOM 4440 C CA . ASN A 1 561 ? 31.266 -25 -7.82 1 34.06 561 ASN A CA 1
ATOM 4441 C C . ASN A 1 561 ? 32.531 -24.969 -6.98 1 34.06 561 ASN A C 1
ATOM 4443 O O . ASN A 1 561 ? 32.469 -24.875 -5.754 1 34.06 561 ASN A O 1
ATOM 4447 N N . LYS A 1 562 ? 33.625 -25.562 -7.227 1 34.66 562 LYS A N 1
ATOM 4448 C CA . LYS A 1 562 ? 34.938 -25.391 -6.617 1 34.66 562 LYS A CA 1
ATOM 4449 C C . LYS A 1 562 ? 35.438 -23.953 -6.77 1 34.66 562 LYS A C 1
ATOM 4451 O O . LYS A 1 562 ? 36.5 -23.609 -6.266 1 34.66 562 LYS A O 1
ATOM 4456 N N . ASP A 1 563 ? 35.031 -23.391 -7.906 1 28.56 563 ASP A N 1
ATOM 4457 C CA . ASP A 1 563 ? 35.875 -22.188 -8.031 1 28.56 563 ASP A CA 1
ATOM 4458 C C . ASP A 1 563 ? 35.375 -21.078 -7.109 1 28.56 563 ASP A C 1
ATOM 4460 O O . ASP A 1 563 ? 35.781 -19.922 -7.25 1 28.56 563 ASP A O 1
ATOM 4464 N N . VAL A 1 564 ? 34.375 -21.344 -6.301 1 25.92 564 VAL A N 1
ATOM 4465 C CA . VAL A 1 564 ? 34.594 -20.172 -5.473 1 25.92 564 VAL A CA 1
ATOM 4466 C C . VAL A 1 564 ? 35.75 -20.406 -4.508 1 25.92 564 VAL A C 1
ATOM 4468 O O . VAL A 1 564 ? 35.906 -21.5 -3.959 1 25.92 564 VAL A O 1
ATOM 4471 N N . MET B 1 1 ? 66.438 -9.039 4.43 1 26.8 1 MET B N 1
ATOM 4472 C CA . MET B 1 1 ? 66.312 -7.629 4.809 1 26.8 1 MET B CA 1
ATOM 4473 C C . MET B 1 1 ? 65.25 -6.91 3.965 1 26.8 1 MET B C 1
ATOM 4475 O O . MET B 1 1 ? 64.75 -5.879 4.375 1 26.8 1 MET B O 1
ATOM 4479 N N . ARG B 1 2 ? 65.25 -7.219 2.607 1 27.3 2 ARG B N 1
ATOM 4480 C CA . ARG B 1 2 ? 64.562 -6.469 1.548 1 27.3 2 ARG B CA 1
ATOM 4481 C C . ARG B 1 2 ? 63.062 -6.566 1.684 1 27.3 2 ARG B C 1
ATOM 4483 O O . ARG B 1 2 ? 62.344 -5.805 1.053 1 27.3 2 ARG B O 1
ATOM 4490 N N . LEU B 1 3 ? 62.594 -7.762 2.08 1 32.47 3 LEU B N 1
ATOM 4491 C CA . LEU B 1 3 ? 61.219 -8.195 1.933 1 32.47 3 LEU B CA 1
ATOM 4492 C C . LEU B 1 3 ? 60.281 -7.332 2.775 1 32.47 3 LEU B C 1
ATOM 4494 O O . LEU B 1 3 ? 59.062 -7.527 2.762 1 32.47 3 LEU B O 1
ATOM 4498 N N . VAL B 1 4 ? 60.875 -6.578 3.73 1 34.03 4 VAL B N 1
ATOM 4499 C CA . VAL B 1 4 ? 60.156 -5.918 4.816 1 34.03 4 VAL B CA 1
ATOM 4500 C C . VAL B 1 4 ? 59.344 -4.742 4.266 1 34.03 4 VAL B C 1
ATOM 4502 O O . VAL B 1 4 ? 58.344 -4.324 4.867 1 34.03 4 VAL B O 1
ATOM 4505 N N . ILE B 1 5 ? 59.875 -4.09 3.158 1 31.5 5 ILE B N 1
ATOM 4506 C CA . ILE B 1 5 ? 59.531 -2.691 2.93 1 31.5 5 ILE B CA 1
ATOM 4507 C C . ILE B 1 5 ? 58.125 -2.592 2.311 1 31.5 5 ILE B C 1
ATOM 4509 O O . ILE B 1 5 ? 57.5 -1.535 2.359 1 31.5 5 ILE B O 1
ATOM 4513 N N . VAL B 1 6 ? 57.781 -3.555 1.426 1 31.28 6 VAL B N 1
ATOM 4514 C CA . VAL B 1 6 ? 56.719 -3.242 0.483 1 31.28 6 VAL B CA 1
ATOM 4515 C C . VAL B 1 6 ? 55.375 -3.201 1.216 1 31.28 6 VAL B C 1
ATOM 4517 O O . VAL B 1 6 ? 54.312 -2.943 0.605 1 31.28 6 VAL B O 1
ATOM 4520 N N . LEU B 1 7 ? 55.281 -3.766 2.432 1 30.3 7 LEU B N 1
ATOM 4521 C CA . LEU B 1 7 ? 54 -3.975 3.078 1 30.3 7 LEU B CA 1
ATOM 4522 C C . LEU B 1 7 ? 53.344 -2.643 3.436 1 30.3 7 LEU B C 1
ATOM 4524 O O . LEU B 1 7 ? 52.219 -2.609 3.914 1 30.3 7 LEU B O 1
ATOM 4528 N N . LEU B 1 8 ? 54.188 -1.534 3.59 1 29.11 8 LEU B N 1
ATOM 4529 C CA . LEU B 1 8 ? 53.75 -0.328 4.285 1 29.11 8 LEU B CA 1
ATOM 4530 C C . LEU B 1 8 ? 52.75 0.456 3.436 1 29.11 8 LEU B C 1
ATOM 4532 O O . LEU B 1 8 ? 52 1.27 3.961 1 29.11 8 LEU B O 1
ATOM 4536 N N . LEU B 1 9 ? 53 0.589 2.098 1 26.39 9 LEU B N 1
ATOM 4537 C CA . LEU B 1 9 ? 52.438 1.736 1.396 1 26.39 9 LEU B CA 1
ATOM 4538 C C . LEU B 1 9 ? 50.938 1.544 1.154 1 26.39 9 LEU B C 1
ATOM 4540 O O . LEU B 1 9 ? 50.312 2.318 0.419 1 26.39 9 LEU B O 1
ATOM 4544 N N . ALA B 1 10 ? 50.438 0.342 1.104 1 31.34 10 ALA B N 1
ATOM 4545 C CA . ALA B 1 10 ? 49.094 0.249 0.587 1 31.34 10 ALA B CA 1
ATOM 4546 C C . ALA B 1 10 ? 48.094 1.013 1.476 1 31.34 10 ALA B C 1
ATOM 4548 O O . ALA B 1 10 ? 46.906 0.721 1.486 1 31.34 10 ALA B O 1
ATOM 4549 N N . ARG B 1 11 ? 48.656 1.795 2.504 1 25.08 11 ARG B N 1
ATOM 4550 C CA . ARG B 1 11 ? 47.812 2.486 3.467 1 25.08 11 ARG B CA 1
ATOM 4551 C C . ARG B 1 11 ? 46.875 3.473 2.768 1 25.08 11 ARG B C 1
ATOM 4553 O O . ARG B 1 11 ? 45.688 3.484 3.021 1 25.08 11 ARG B O 1
ATOM 4560 N N . LEU B 1 12 ? 47.375 4.801 2.5 1 28.58 12 LEU B N 1
ATOM 4561 C CA . LEU B 1 12 ? 46.812 6.133 2.721 1 28.58 12 LEU B CA 1
ATOM 4562 C C . LEU B 1 12 ? 45.938 6.551 1.555 1 28.58 12 LEU B C 1
ATOM 4564 O O . LEU B 1 12 ? 45.469 7.699 1.491 1 28.58 12 LEU B O 1
ATOM 4568 N N . TYR B 1 13 ? 46 5.973 0.403 1 30.02 13 TYR B N 1
ATOM 4569 C CA . TYR B 1 13 ? 45.25 6.789 -0.541 1 30.02 13 TYR B CA 1
ATOM 4570 C C . TYR B 1 13 ? 43.75 6.801 -0.193 1 30.02 13 TYR B C 1
ATOM 4572 O O . TYR B 1 13 ? 43 5.906 -0.596 1 30.02 13 TYR B O 1
ATOM 4580 N N . CYS B 1 14 ? 43.344 7.137 1.058 1 30.56 14 CYS B N 1
ATOM 4581 C CA . CYS B 1 14 ? 42 7.605 1.367 1 30.56 14 CYS B CA 1
ATOM 4582 C C . CYS B 1 14 ? 41.594 8.727 0.425 1 30.56 14 CYS B C 1
ATOM 4584 O O . CYS B 1 14 ? 41.812 9.898 0.714 1 30.56 14 CYS B O 1
ATOM 4586 N N . PHE B 1 15 ? 41.906 8.734 -0.906 1 32.38 15 PHE B N 1
ATOM 4587 C CA . PHE B 1 15 ? 41.375 9.719 -1.848 1 32.38 15 PHE B CA 1
ATOM 4588 C C . PHE B 1 15 ? 39.906 10.016 -1.552 1 32.38 15 PHE B C 1
ATOM 4590 O O . PHE B 1 15 ? 39.125 9.109 -1.266 1 32.38 15 PHE B O 1
ATOM 4597 N N . VAL B 1 16 ? 39.625 11.297 -1.204 1 34.53 16 VAL B N 1
ATOM 4598 C CA . VAL B 1 16 ? 38.344 11.953 -1.057 1 34.53 16 VAL B CA 1
ATOM 4599 C C . VAL B 1 16 ? 37.469 11.68 -2.287 1 34.53 16 VAL B C 1
ATOM 4601 O O . VAL B 1 16 ? 37.469 12.469 -3.238 1 34.53 16 VAL B O 1
ATOM 4604 N N . ALA B 1 17 ? 37.656 10.812 -3.133 1 36.84 17 ALA B N 1
ATOM 4605 C CA . ALA B 1 17 ? 36.562 10.523 -4.023 1 36.84 17 ALA B CA 1
ATOM 4606 C C . ALA B 1 17 ? 35.219 10.656 -3.291 1 36.84 17 ALA B C 1
ATOM 4608 O O . ALA B 1 17 ? 35 10 -2.27 1 36.84 17 ALA B O 1
ATOM 4609 N N . GLY B 1 18 ? 34.594 11.891 -3.184 1 45.31 18 GLY B N 1
ATOM 4610 C CA . GLY B 1 18 ? 33.25 12.117 -2.619 1 45.31 18 GLY B CA 1
ATOM 4611 C C . GLY B 1 18 ? 32.406 10.875 -2.617 1 45.31 18 GLY B C 1
ATOM 4612 O O . GLY B 1 18 ? 32.062 10.344 -3.678 1 45.31 18 GLY B O 1
ATOM 4613 N N . ASN B 1 19 ? 32.406 10.117 -1.6 1 60.12 19 ASN B N 1
ATOM 4614 C CA . ASN B 1 19 ? 31.781 8.82 -1.416 1 60.12 19 ASN B CA 1
ATOM 4615 C C . ASN B 1 19 ? 30.312 8.859 -1.837 1 60.12 19 ASN B C 1
ATOM 4617 O O . ASN B 1 19 ? 29.531 9.672 -1.333 1 60.12 19 ASN B O 1
ATOM 4621 N N . GLN B 1 20 ? 30 8.305 -2.986 1 78.75 20 GLN B N 1
ATOM 4622 C CA . GLN B 1 20 ? 28.656 8.156 -3.523 1 78.75 20 GLN B CA 1
ATOM 4623 C C . GLN B 1 20 ? 27.672 7.73 -2.436 1 78.75 20 GLN B C 1
ATOM 4625 O O . GLN B 1 20 ? 26.469 7.973 -2.549 1 78.75 20 GLN B O 1
ATOM 4630 N N . HIS B 1 21 ? 28.266 7.234 -1.335 1 89.19 21 HIS B N 1
ATOM 4631 C CA . HIS B 1 21 ? 27.438 6.797 -0.219 1 89.19 21 HIS B CA 1
ATOM 4632 C C . HIS B 1 21 ? 27.984 7.301 1.109 1 89.19 21 HIS B C 1
ATOM 4634 O O . HIS B 1 21 ? 28.656 6.555 1.834 1 89.19 21 HIS B O 1
ATOM 4640 N N . PRO B 1 22 ? 27.734 8.602 1.517 1 93.56 22 PRO B N 1
ATOM 4641 C CA . PRO B 1 22 ? 28.188 9.156 2.793 1 93.56 22 PRO B CA 1
ATOM 4642 C C . PRO B 1 22 ? 27.672 8.375 3.996 1 93.56 22 PRO B C 1
ATOM 4644 O O . PRO B 1 22 ? 26.547 7.883 3.98 1 93.56 22 PRO B O 1
ATOM 4647 N N . VAL B 1 23 ? 28.484 8.227 5.031 1 95.81 23 VAL B N 1
ATOM 4648 C CA . VAL B 1 23 ? 28.109 7.523 6.25 1 95.81 23 VAL B CA 1
ATOM 4649 C C . VAL B 1 23 ? 28.219 8.461 7.449 1 95.81 23 VAL B C 1
ATOM 4651 O O . VAL B 1 23 ? 29.203 9.211 7.574 1 95.81 23 VAL B O 1
ATOM 4654 N N . VAL B 1 24 ? 27.234 8.539 8.273 1 96.06 24 VAL B N 1
ATOM 4655 C CA . VAL B 1 24 ? 27.188 9.32 9.5 1 96.06 24 VAL B CA 1
ATOM 4656 C C . VAL B 1 24 ? 26.953 8.398 10.695 1 96.06 24 VAL B C 1
ATOM 4658 O O . VAL B 1 24 ? 26.109 7.504 10.633 1 96.06 24 VAL B O 1
ATOM 4661 N N . GLU B 1 25 ? 27.672 8.57 11.766 1 95.25 25 GLU B N 1
ATOM 4662 C CA . GLU B 1 25 ? 27.469 7.797 12.992 1 95.25 25 GLU B CA 1
ATOM 4663 C C . GLU B 1 25 ? 26.438 8.461 13.898 1 95.25 25 GLU B C 1
ATOM 4665 O O . GLU B 1 25 ? 26.656 9.578 14.367 1 95.25 25 GLU B O 1
ATOM 4670 N N . THR B 1 26 ? 25.328 7.82 14.086 1 96.56 26 THR B N 1
ATOM 4671 C CA . THR B 1 26 ? 24.297 8.32 14.992 1 96.56 26 THR B CA 1
ATOM 4672 C C . THR B 1 26 ? 24.344 7.57 16.328 1 96.56 26 THR B C 1
ATOM 4674 O O . THR B 1 26 ? 25.156 6.664 16.5 1 96.56 26 THR B O 1
ATOM 4677 N N . GLU B 1 27 ? 23.422 7.945 17.297 1 95.94 27 GLU B N 1
ATOM 4678 C CA . GLU B 1 27 ? 23.375 7.324 18.609 1 95.94 27 GLU B CA 1
ATOM 4679 C C . GLU B 1 27 ? 23.047 5.836 18.516 1 95.94 27 GLU B C 1
ATOM 4681 O O . GLU B 1 27 ? 23.547 5.039 19.312 1 95.94 27 GLU B O 1
ATOM 4686 N N . ASN B 1 28 ? 22.281 5.449 17.438 1 95.88 28 ASN B N 1
ATOM 4687 C CA . ASN B 1 28 ? 21.828 4.062 17.344 1 95.88 28 ASN B CA 1
ATOM 4688 C C . ASN B 1 28 ? 22.688 3.266 16.359 1 95.88 28 ASN B C 1
ATOM 4690 O O . ASN B 1 28 ? 22.516 2.049 16.25 1 95.88 28 ASN B O 1
ATOM 4694 N N . GLY B 1 29 ? 23.562 3.893 15.648 1 95.69 29 GLY B N 1
ATOM 4695 C CA . GLY B 1 29 ? 24.422 3.211 14.688 1 95.69 29 GLY B CA 1
ATOM 4696 C C . GLY B 1 29 ? 24.688 4.027 13.445 1 95.69 29 GLY B C 1
ATOM 4697 O O . GLY B 1 29 ? 24.125 5.113 13.273 1 95.69 29 GLY B O 1
ATOM 4698 N N . PRO B 1 30 ? 25.609 3.506 12.633 1 97.12 30 PRO B N 1
ATOM 4699 C CA . PRO B 1 30 ? 25.938 4.23 11.398 1 97.12 30 PRO B CA 1
ATOM 4700 C C . PRO B 1 30 ? 24.797 4.191 10.375 1 97.12 30 PRO B C 1
ATOM 4702 O O . PRO B 1 30 ? 24.094 3.18 10.258 1 97.12 30 PRO B O 1
ATOM 4705 N N . VAL B 1 31 ? 24.641 5.289 9.641 1 97.62 31 VAL B N 1
ATOM 4706 C CA . VAL B 1 31 ? 23.656 5.41 8.57 1 97.62 31 VAL B CA 1
ATOM 4707 C C . VAL B 1 31 ? 24.344 5.828 7.277 1 97.62 31 VAL B C 1
ATOM 4709 O O . VAL B 1 31 ? 25.219 6.699 7.285 1 97.62 31 VAL B O 1
ATOM 4712 N N . SER B 1 32 ? 24.016 5.109 6.191 1 97.56 32 SER B N 1
ATOM 4713 C CA . SER B 1 32 ? 24.531 5.457 4.875 1 97.56 32 SER B CA 1
ATOM 4714 C C . SER B 1 32 ? 23.469 6.125 4.016 1 97.56 32 SER B C 1
ATOM 4716 O O . SER B 1 32 ? 22.344 5.617 3.902 1 97.56 32 SER B O 1
ATOM 4718 N N . GLY B 1 33 ? 23.844 7.359 3.488 1 97.38 33 GLY B N 1
ATOM 4719 C CA . GLY B 1 33 ? 22.922 8.102 2.65 1 97.38 33 GLY B CA 1
ATOM 4720 C C . GLY B 1 33 ? 23.359 8.172 1.198 1 97.38 33 GLY B C 1
ATOM 4721 O O . GLY B 1 33 ? 24.031 7.277 0.702 1 97.38 33 GLY B O 1
ATOM 4722 N N . LYS B 1 34 ? 22.875 9.117 0.474 1 97.12 34 LYS B N 1
ATOM 4723 C CA . LYS B 1 34 ? 23.234 9.336 -0.924 1 97.12 34 LYS B CA 1
ATOM 4724 C C . LYS B 1 34 ? 23.422 10.82 -1.218 1 97.12 34 LYS B C 1
ATOM 4726 O O . LYS B 1 34 ? 22.969 11.672 -0.449 1 97.12 34 LYS B O 1
ATOM 4731 N N . LEU B 1 35 ? 24.078 11.109 -2.291 1 97.19 35 LEU B N 1
ATOM 4732 C CA . LEU B 1 35 ? 24.203 12.477 -2.787 1 97.19 35 LEU B CA 1
ATOM 4733 C C . LEU B 1 35 ? 22.984 12.867 -3.625 1 97.19 35 LEU B C 1
ATOM 4735 O O . LEU B 1 35 ? 22.422 12.023 -4.328 1 97.19 35 LEU B O 1
ATOM 4739 N N . SER B 1 36 ? 22.578 14.086 -3.4 1 96.44 36 SER B N 1
ATOM 4740 C CA . SER B 1 36 ? 21.5 14.664 -4.199 1 96.44 36 SER B CA 1
ATOM 4741 C C . SER B 1 36 ? 21.812 16.109 -4.594 1 96.44 36 SER B C 1
ATOM 4743 O O . SER B 1 36 ? 22.797 16.688 -4.129 1 96.44 36 SER B O 1
ATOM 4745 N N . LYS B 1 37 ? 20.984 16.609 -5.488 1 97.62 37 LYS B N 1
ATOM 4746 C CA . LYS B 1 37 ? 21.156 17.984 -5.941 1 97.62 37 LYS B CA 1
ATOM 4747 C C . LYS B 1 37 ? 19.938 18.828 -5.613 1 97.62 37 LYS B C 1
ATOM 4749 O O . LYS B 1 37 ? 18.797 18.344 -5.691 1 97.62 37 LYS B O 1
ATOM 4754 N N . THR B 1 38 ? 20.188 20.016 -5.297 1 98.19 38 THR B N 1
ATOM 4755 C CA . THR B 1 38 ? 19.094 20.969 -5.082 1 98.19 38 THR B CA 1
ATOM 4756 C C . THR B 1 38 ? 18.609 21.531 -6.414 1 98.19 38 THR B C 1
ATOM 4758 O O . THR B 1 38 ? 19.109 21.156 -7.477 1 98.19 38 THR B O 1
ATOM 4761 N N . TRP B 1 39 ? 17.609 22.391 -6.254 1 97.75 39 TRP B N 1
ATOM 4762 C CA . TRP B 1 39 ? 16.984 23 -7.422 1 97.75 39 TRP B CA 1
ATOM 4763 C C . TRP B 1 39 ? 18 23.781 -8.25 1 97.75 39 TRP B C 1
ATOM 4765 O O . TRP B 1 39 ? 17.984 23.719 -9.477 1 97.75 39 TRP B O 1
ATOM 4775 N N . LYS B 1 40 ? 18.969 24.438 -7.625 1 97.31 40 LYS B N 1
ATOM 4776 C CA . LYS B 1 40 ? 19.984 25.234 -8.305 1 97.31 40 LYS B CA 1
ATOM 4777 C C . LYS B 1 40 ? 21.266 24.422 -8.516 1 97.31 40 LYS B C 1
ATOM 4779 O O . LYS B 1 40 ? 22.312 24.984 -8.852 1 97.31 40 LYS B O 1
ATOM 4784 N N . GLY B 1 41 ? 21.219 23.125 -8.172 1 97.44 41 GLY B N 1
ATOM 4785 C CA . GLY B 1 41 ? 22.312 22.234 -8.539 1 97.44 41 GLY B CA 1
ATOM 4786 C C . GLY B 1 41 ? 23.312 22.031 -7.422 1 97.44 41 GLY B C 1
ATOM 4787 O O . GLY B 1 41 ? 24.359 21.391 -7.621 1 97.44 41 GLY B O 1
ATOM 4788 N N . ARG B 1 42 ? 23.047 22.547 -6.281 1 97.19 42 ARG B N 1
ATOM 4789 C CA . ARG B 1 42 ? 23.922 22.344 -5.137 1 97.19 42 ARG B CA 1
ATOM 4790 C C . ARG B 1 42 ? 23.906 20.875 -4.703 1 97.19 42 ARG B C 1
ATOM 4792 O O . ARG B 1 42 ? 22.844 20.25 -4.633 1 97.19 42 ARG B O 1
ATOM 4799 N N . THR B 1 43 ? 25.094 20.297 -4.469 1 97.19 43 THR B N 1
ATOM 4800 C CA . THR B 1 43 ? 25.156 18.938 -3.939 1 97.19 43 THR B CA 1
ATOM 4801 C C . THR B 1 43 ? 24.812 18.922 -2.453 1 97.19 43 THR B C 1
ATOM 4803 O O . THR B 1 43 ? 25.312 19.75 -1.684 1 97.19 43 THR B O 1
ATOM 4806 N N . ILE B 1 44 ? 24 18.062 -2.109 1 98.19 44 ILE B N 1
ATOM 4807 C CA . ILE B 1 44 ? 23.625 17.875 -0.709 1 98.19 44 ILE B CA 1
ATOM 4808 C C . ILE B 1 44 ? 23.672 16.391 -0.354 1 98.19 44 ILE B C 1
ATOM 4810 O O . ILE B 1 44 ? 23.859 15.547 -1.23 1 98.19 44 ILE B O 1
ATOM 4814 N N . TYR B 1 45 ? 23.625 16.125 0.933 1 98.19 45 TYR B N 1
ATOM 4815 C CA . TYR B 1 45 ? 23.578 14.766 1.468 1 98.19 45 TYR B CA 1
ATOM 4816 C C . TYR B 1 45 ? 22.188 14.414 1.971 1 98.19 45 TYR B C 1
ATOM 4818 O O . TYR B 1 45 ? 21.625 15.141 2.793 1 98.19 45 TYR B O 1
ATOM 4826 N N . SER B 1 46 ? 21.656 13.336 1.416 1 98.44 46 SER B N 1
ATOM 4827 C CA . SER B 1 46 ? 20.328 12.883 1.783 1 98.44 46 SER B CA 1
ATOM 4828 C C . SER B 1 46 ? 20.375 11.578 2.566 1 98.44 46 SER B C 1
ATOM 4830 O O . SER B 1 46 ? 20.922 10.578 2.084 1 98.44 46 SER B O 1
ATOM 4832 N N . PHE B 1 47 ? 19.875 11.586 3.785 1 98.62 47 PHE B N 1
ATOM 4833 C CA . PHE B 1 47 ? 19.656 10.414 4.621 1 98.62 47 PHE B CA 1
ATOM 4834 C C . PHE B 1 47 ? 18.172 10.188 4.871 1 98.62 47 PHE B C 1
ATOM 4836 O O . PHE B 1 47 ? 17.547 10.93 5.621 1 98.62 47 PHE B O 1
ATOM 4843 N N . GLN B 1 48 ? 17.609 9.117 4.215 1 98.38 48 GLN B N 1
ATOM 4844 C CA . GLN B 1 48 ? 16.172 8.898 4.262 1 98.38 48 GLN B CA 1
ATOM 4845 C C . GLN B 1 48 ? 15.836 7.562 4.914 1 98.38 48 GLN B C 1
ATOM 4847 O O . GLN B 1 48 ? 16.562 6.582 4.746 1 98.38 48 GLN B O 1
ATOM 4852 N N . GLY B 1 49 ? 14.727 7.559 5.641 1 97.94 49 GLY B N 1
ATOM 4853 C CA . GLY B 1 49 ? 14.242 6.309 6.203 1 97.94 49 GLY B CA 1
ATOM 4854 C C . GLY B 1 49 ? 15.016 5.871 7.438 1 97.94 49 GLY B C 1
ATOM 4855 O O . GLY B 1 49 ? 15.219 4.676 7.652 1 97.94 49 GLY B O 1
ATOM 4856 N N . ILE B 1 50 ? 15.492 6.766 8.234 1 98.38 50 ILE B N 1
ATOM 4857 C CA . ILE B 1 50 ? 16.172 6.449 9.492 1 98.38 50 ILE B CA 1
ATOM 4858 C C . ILE B 1 50 ? 15.133 6.195 10.586 1 98.38 50 ILE B C 1
ATOM 4860 O O . ILE B 1 50 ? 14.266 7.043 10.836 1 98.38 50 ILE B O 1
ATOM 4864 N N . PRO B 1 51 ? 15.133 5.039 11.219 1 98 51 PRO B N 1
ATOM 4865 C CA . PRO B 1 51 ? 14.172 4.84 12.297 1 98 51 PRO B CA 1
ATOM 4866 C C . PRO B 1 51 ? 14.445 5.719 13.516 1 98 51 PRO B C 1
ATOM 4868 O O . PRO B 1 51 ? 15.57 5.734 14.023 1 98 51 PRO B O 1
ATOM 4871 N N . TYR B 1 52 ? 13.484 6.434 13.992 1 98.31 52 TYR B N 1
ATOM 4872 C CA . TYR B 1 52 ? 13.68 7.258 15.18 1 98.31 52 TYR B CA 1
ATOM 4873 C C . TYR B 1 52 ? 13.039 6.609 16.406 1 98.31 52 TYR B C 1
ATOM 4875 O O . TYR B 1 52 ? 13.203 7.094 17.531 1 98.31 52 TYR B O 1
ATOM 4883 N N . ALA B 1 53 ? 12.312 5.504 16.188 1 98.06 53 ALA B N 1
ATOM 4884 C CA . ALA B 1 53 ? 11.664 4.754 17.266 1 98.06 53 ALA B CA 1
ATOM 4885 C C . ALA B 1 53 ? 11.539 3.277 16.906 1 98.06 53 ALA B C 1
ATOM 4887 O O . ALA B 1 53 ? 11.703 2.9 15.742 1 98.06 53 ALA B O 1
ATOM 4888 N N . THR B 1 54 ? 11.32 2.461 17.969 1 96.44 54 THR B N 1
ATOM 4889 C CA . THR B 1 54 ? 11 1.055 17.75 1 96.44 54 THR B CA 1
ATOM 4890 C C . THR B 1 54 ? 9.719 0.908 16.938 1 96.44 54 THR B C 1
ATOM 4892 O O . THR B 1 54 ? 8.75 1.64 17.156 1 96.44 54 THR B O 1
ATOM 4895 N N . PRO B 1 55 ? 9.734 -0.054 15.906 1 95.5 55 PRO B N 1
ATOM 4896 C CA . PRO B 1 55 ? 8.5 -0.223 15.133 1 95.5 55 PRO B CA 1
ATOM 4897 C C . PRO B 1 55 ? 7.277 -0.443 16.016 1 95.5 55 PRO B C 1
ATOM 4899 O O . PRO B 1 55 ? 7.289 -1.314 16.891 1 95.5 55 PRO B O 1
ATOM 4902 N N . PRO B 1 56 ? 6.254 0.378 15.82 1 96.19 56 PRO B N 1
ATOM 4903 C CA . PRO B 1 56 ? 5.051 0.257 16.641 1 96.19 56 PRO B CA 1
ATOM 4904 C C . PRO B 1 56 ? 4.102 -0.832 16.156 1 96.19 56 PRO B C 1
ATOM 4906 O O . PRO B 1 56 ? 2.957 -0.541 15.789 1 96.19 56 PRO B O 1
ATOM 4909 N N . VAL B 1 57 ? 4.457 -2.092 16.188 1 93.19 57 VAL B N 1
ATOM 4910 C CA . VAL B 1 57 ? 3.693 -3.23 15.688 1 93.19 57 VAL B CA 1
ATOM 4911 C C . VAL B 1 57 ? 3.367 -4.18 16.844 1 93.19 57 VAL B C 1
ATOM 4913 O O . VAL B 1 57 ? 3.996 -4.121 17.906 1 93.19 57 VAL B O 1
ATOM 4916 N N . GLY B 1 58 ? 2.389 -5.062 16.688 1 89.88 58 GLY B N 1
ATOM 4917 C CA . GLY B 1 58 ? 2.025 -6.035 17.703 1 89.88 58 GLY B CA 1
ATOM 4918 C C . GLY B 1 58 ? 1.632 -5.398 19.016 1 89.88 58 GLY B C 1
ATOM 4919 O O . GLY B 1 58 ? 0.767 -4.52 19.062 1 89.88 58 GLY B O 1
ATOM 4920 N N . LYS B 1 59 ? 2.393 -5.723 20.062 1 91.62 59 LYS B N 1
ATOM 4921 C CA . LYS B 1 59 ? 2.078 -5.262 21.406 1 91.62 59 LYS B CA 1
ATOM 4922 C C . LYS B 1 59 ? 2.324 -3.76 21.547 1 91.62 59 LYS B C 1
ATOM 4924 O O . LYS B 1 59 ? 1.838 -3.129 22.484 1 91.62 59 LYS B O 1
ATOM 4929 N N . LEU B 1 60 ? 3.051 -3.193 20.562 1 95.38 60 LEU B N 1
ATOM 4930 C CA . LEU B 1 60 ? 3.432 -1.788 20.672 1 95.38 60 LEU B CA 1
ATOM 4931 C C . LEU B 1 60 ? 2.498 -0.91 19.844 1 95.38 60 LEU B C 1
ATOM 4933 O O . LEU B 1 60 ? 2.625 0.317 19.859 1 95.38 60 LEU B O 1
ATOM 4937 N N . ARG B 1 61 ? 1.469 -1.516 19.125 1 96.38 61 ARG B N 1
ATOM 4938 C CA . ARG B 1 61 ? 0.594 -0.813 18.203 1 96.38 61 ARG B CA 1
ATOM 4939 C C . ARG B 1 61 ? -0.022 0.421 18.844 1 96.38 61 ARG B C 1
ATOM 4941 O O . ARG B 1 61 ? -0.024 1.504 18.266 1 96.38 61 ARG B O 1
ATOM 4948 N N . PHE B 1 62 ? -0.502 0.306 20.125 1 98.06 62 PHE B N 1
ATOM 4949 C CA . PHE B 1 62 ? -1.236 1.383 20.781 1 98.06 62 PHE B CA 1
ATOM 4950 C C . PHE B 1 62 ? -0.433 1.957 21.938 1 98.06 62 PHE B C 1
ATOM 4952 O O . PHE B 1 62 ? -0.987 2.627 22.812 1 98.06 62 PHE B O 1
ATOM 4959 N N . GLN B 1 63 ? 0.894 1.647 21.953 1 97.5 63 GLN B N 1
ATOM 4960 C CA . GLN B 1 63 ? 1.765 2.195 22.984 1 97.5 63 GLN B CA 1
ATOM 4961 C C . GLN B 1 63 ? 2.494 3.439 22.5 1 97.5 63 GLN B C 1
ATOM 4963 O O . GLN B 1 63 ? 2.596 3.666 21.281 1 97.5 63 GLN B O 1
ATOM 4968 N N . GLU B 1 64 ? 2.908 4.23 23.422 1 97.88 64 GLU B N 1
ATOM 4969 C CA . GLU B 1 64 ? 3.777 5.348 23.078 1 97.88 64 GLU B CA 1
ATOM 4970 C C . GLU B 1 64 ? 5.035 4.863 22.359 1 97.88 64 GLU B C 1
ATOM 4972 O O . GLU B 1 64 ? 5.516 3.756 22.609 1 97.88 64 GLU B O 1
ATOM 4977 N N . ALA B 1 65 ? 5.488 5.727 21.438 1 97.38 65 ALA B N 1
ATOM 4978 C CA . ALA B 1 65 ? 6.719 5.391 20.719 1 97.38 65 ALA B CA 1
ATOM 4979 C C . ALA B 1 65 ? 7.871 5.152 21.688 1 97.38 65 ALA B C 1
ATOM 4981 O O . ALA B 1 65 ? 8.039 5.898 22.656 1 97.38 65 ALA B O 1
ATOM 4982 N N . GLN B 1 66 ? 8.594 4.09 21.453 1 96.06 66 GLN B N 1
ATOM 4983 C CA . GLN B 1 66 ? 9.75 3.732 22.266 1 96.06 66 GLN B CA 1
ATOM 4984 C C . GLN B 1 66 ? 11.055 3.998 21.516 1 96.06 66 GLN B C 1
ATOM 4986 O O . GLN B 1 66 ? 11.117 3.857 20.297 1 96.06 66 GLN B O 1
ATOM 4991 N N . PRO B 1 67 ? 12.07 4.371 22.281 1 94.44 67 PRO B N 1
ATOM 4992 C CA . PRO B 1 67 ? 13.352 4.605 21.609 1 94.44 67 PRO B CA 1
ATOM 4993 C C . PRO B 1 67 ? 13.867 3.371 20.875 1 94.44 67 PRO B C 1
ATOM 4995 O O . PRO B 1 67 ? 13.633 2.242 21.312 1 94.44 67 PRO B O 1
ATOM 4998 N N . MET B 1 68 ? 14.578 3.617 19.891 1 92.31 68 MET B N 1
ATOM 4999 C CA . MET B 1 68 ? 15.164 2.557 19.078 1 92.31 68 MET B CA 1
ATOM 5000 C C . MET B 1 68 ? 16.391 1.955 19.766 1 92.31 68 MET B C 1
ATOM 5002 O O . MET B 1 68 ? 17.156 2.67 20.406 1 92.31 68 MET B O 1
ATOM 5006 N N . LYS B 1 69 ? 16.547 0.665 19.625 1 91.69 69 LYS B N 1
ATOM 5007 C CA . LYS B 1 69 ? 17.781 0.002 20.031 1 91.69 69 LYS B CA 1
ATOM 5008 C C . LYS B 1 69 ? 18.844 0.12 18.953 1 91.69 69 LYS B C 1
ATOM 5010 O O . LYS B 1 69 ? 18.531 0.333 17.781 1 91.69 69 LYS B O 1
ATOM 5015 N N . PRO B 1 70 ? 20.094 -0.001 19.375 1 95.25 70 PRO B N 1
ATOM 5016 C CA . PRO B 1 70 ? 21.141 0.017 18.359 1 95.25 70 PRO B CA 1
ATOM 5017 C C . PRO B 1 70 ? 20.969 -1.081 17.312 1 95.25 70 PRO B C 1
ATOM 5019 O O . PRO B 1 70 ? 20.531 -2.188 17.641 1 95.25 70 PRO B O 1
ATOM 5022 N N . TRP B 1 71 ? 21.234 -0.761 16.078 1 93.56 71 TRP B N 1
ATOM 5023 C CA . TRP B 1 71 ? 21.094 -1.747 15.016 1 93.56 71 TRP B CA 1
ATOM 5024 C C . TRP B 1 71 ? 22.453 -2.266 14.57 1 93.56 71 TRP B C 1
ATOM 5026 O O . TRP B 1 71 ? 23.438 -1.526 14.578 1 93.56 71 TRP B O 1
ATOM 5036 N N . PRO B 1 72 ? 22.531 -3.537 14.195 1 92.94 72 PRO B N 1
ATOM 5037 C CA . PRO B 1 72 ? 23.781 -4.078 13.656 1 92.94 72 PRO B CA 1
ATOM 5038 C C . PRO B 1 72 ? 24.078 -3.582 12.242 1 92.94 72 PRO B C 1
ATOM 5040 O O . PRO B 1 72 ? 23.156 -3.414 11.438 1 92.94 72 PRO B O 1
ATOM 5043 N N . GLY B 1 73 ? 25.312 -3.365 11.883 1 94.12 73 GLY B N 1
ATOM 5044 C CA . GLY B 1 73 ? 25.703 -2.951 10.547 1 94.12 73 GLY B CA 1
ATOM 5045 C C . GLY B 1 73 ? 25.406 -1.492 10.266 1 94.12 73 GLY B C 1
ATOM 5046 O O . GLY B 1 73 ? 25.359 -0.669 11.18 1 94.12 73 GLY B O 1
ATOM 5047 N N . VAL B 1 74 ? 25.438 -1.168 9.016 1 96.62 74 VAL B N 1
ATOM 5048 C CA . VAL B 1 74 ? 25.188 0.198 8.562 1 96.62 74 VAL B CA 1
ATOM 5049 C C . VAL B 1 74 ? 23.781 0.305 8.008 1 96.62 74 VAL B C 1
ATOM 5051 O O . VAL B 1 74 ? 23.422 -0.385 7.047 1 96.62 74 VAL B O 1
ATOM 5054 N N . TRP B 1 75 ? 22.938 1.08 8.625 1 97.12 75 TRP B N 1
ATOM 5055 C CA . TRP B 1 75 ? 21.578 1.279 8.141 1 97.12 75 TRP B CA 1
ATOM 5056 C C . TRP B 1 75 ? 21.578 1.952 6.773 1 97.12 75 TRP B C 1
ATOM 5058 O O . TRP B 1 75 ? 22.125 3.047 6.613 1 97.12 75 TRP B O 1
ATOM 5068 N N . ASN B 1 76 ? 21.031 1.284 5.75 1 96.62 76 ASN B N 1
ATOM 5069 C CA . ASN B 1 76 ? 20.906 1.893 4.43 1 96.62 76 ASN B CA 1
ATOM 5070 C C . ASN B 1 76 ? 19.766 2.918 4.395 1 96.62 76 ASN B C 1
ATOM 5072 O O . ASN B 1 76 ? 18.594 2.555 4.312 1 96.62 76 ASN B O 1
ATOM 5076 N N . ALA B 1 77 ? 20.125 4.184 4.41 1 97.69 77 ALA B N 1
ATOM 5077 C CA . ALA B 1 77 ? 19.172 5.293 4.438 1 97.69 77 ALA B CA 1
ATOM 5078 C C . ALA B 1 77 ? 19.125 6 3.088 1 97.69 77 ALA B C 1
ATOM 5080 O O . ALA B 1 77 ? 18.984 7.223 3.027 1 97.69 77 ALA B O 1
ATOM 5081 N N . SER B 1 78 ? 19.234 5.266 2 1 96.19 78 SER B N 1
ATOM 5082 C CA . SER B 1 78 ? 19.281 5.867 0.671 1 96.19 78 SER B CA 1
ATOM 5083 C C . SER B 1 78 ? 17.875 6.09 0.114 1 96.19 78 SER B C 1
ATOM 5085 O O . SER B 1 78 ? 17.719 6.734 -0.924 1 96.19 78 SER B O 1
ATOM 5087 N N . SER B 1 79 ? 16.859 5.551 0.779 1 95.44 79 SER B N 1
ATOM 5088 C CA . SER B 1 79 ? 15.477 5.73 0.355 1 95.44 79 SER B CA 1
ATOM 5089 C C . SER B 1 79 ? 14.539 5.867 1.555 1 95.44 79 SER B C 1
ATOM 5091 O O . SER B 1 79 ? 14.844 5.367 2.641 1 95.44 79 SER B O 1
ATOM 5093 N N . PRO B 1 80 ? 13.398 6.543 1.338 1 97.19 80 PRO B N 1
ATOM 5094 C CA . PRO B 1 80 ? 12.469 6.738 2.457 1 97.19 80 PRO B CA 1
ATOM 5095 C C . PRO B 1 80 ? 11.875 5.426 2.965 1 97.19 80 PRO B C 1
ATOM 5097 O O . PRO B 1 80 ? 11.805 4.449 2.219 1 97.19 80 PRO B O 1
ATOM 5100 N N . GLY B 1 81 ? 11.539 5.426 4.25 1 96.38 81 GLY B N 1
ATOM 5101 C CA . GLY B 1 81 ? 10.758 4.328 4.801 1 96.38 81 GLY B CA 1
ATOM 5102 C C . GLY B 1 81 ? 9.289 4.383 4.422 1 96.38 81 GLY B C 1
ATOM 5103 O O . GLY B 1 81 ? 8.852 5.324 3.76 1 96.38 81 GLY B O 1
ATOM 5104 N N . SER B 1 82 ? 8.531 3.4 4.91 1 95.75 82 SER B N 1
ATOM 5105 C CA . SER B 1 82 ? 7.102 3.328 4.617 1 95.75 82 SER B CA 1
ATOM 5106 C C . SER B 1 82 ? 6.348 4.484 5.262 1 95.75 82 SER B C 1
ATOM 5108 O O . SER B 1 82 ? 6.672 4.902 6.375 1 95.75 82 SER B O 1
ATOM 5110 N N . LYS B 1 83 ? 5.383 4.961 4.516 1 97.25 83 LYS B N 1
ATOM 5111 C CA . LYS B 1 83 ? 4.422 5.824 5.191 1 97.25 83 LYS B CA 1
ATOM 5112 C C . LYS B 1 83 ? 3.59 5.039 6.203 1 97.25 83 LYS B C 1
ATOM 5114 O O . LYS B 1 83 ? 3.51 3.812 6.125 1 97.25 83 LYS B O 1
ATOM 5119 N N . CYS B 1 84 ? 3.057 5.746 7.148 1 98.5 84 CYS B N 1
ATOM 5120 C CA . CYS B 1 84 ? 2.195 5.09 8.125 1 98.5 84 CYS B CA 1
ATOM 5121 C C . CYS B 1 84 ? 0.872 4.676 7.496 1 98.5 84 CYS B C 1
ATOM 5123 O O . CYS B 1 84 ? 0.307 5.41 6.684 1 98.5 84 CYS B O 1
ATOM 5125 N N . ILE B 1 85 ? 0.343 3.51 7.859 1 98 85 ILE B N 1
ATOM 5126 C CA . ILE B 1 85 ? -0.907 3 7.305 1 98 85 ILE B CA 1
ATOM 5127 C C . ILE B 1 85 ? -2.02 4.023 7.512 1 98 85 ILE B C 1
ATOM 5129 O O . ILE B 1 85 ? -2.133 4.617 8.586 1 98 85 ILE B O 1
ATOM 5133 N N . GLN B 1 86 ? -2.803 4.25 6.426 1 98.38 86 GLN B N 1
ATOM 5134 C CA . GLN B 1 86 ? -3.764 5.344 6.41 1 98.38 86 GLN B CA 1
ATOM 5135 C C . GLN B 1 86 ? -4.883 5.082 5.402 1 98.38 86 GLN B C 1
ATOM 5137 O O . GLN B 1 86 ? -4.703 4.316 4.453 1 98.38 86 GLN B O 1
ATOM 5142 N N . TYR B 1 87 ? -6.094 5.582 5.719 1 98.25 87 TYR B N 1
ATOM 5143 C CA . TYR B 1 87 ? -7.109 5.785 4.691 1 98.25 87 TYR B CA 1
ATOM 5144 C C . TYR B 1 87 ? -6.91 7.117 3.982 1 98.25 87 TYR B C 1
ATOM 5146 O O . TYR B 1 87 ? -7.262 8.172 4.52 1 98.25 87 TYR B O 1
ATOM 5154 N N . ASP B 1 88 ? -6.375 7.066 2.779 1 97.62 88 ASP B N 1
ATOM 5155 C CA . ASP B 1 88 ? -5.93 8.266 2.07 1 97.62 88 ASP B CA 1
ATOM 5156 C C . ASP B 1 88 ? -7.109 8.992 1.432 1 97.62 88 ASP B C 1
ATOM 5158 O O . ASP B 1 88 ? -7.871 8.406 0.665 1 97.62 88 ASP B O 1
ATOM 5162 N N . HIS B 1 89 ? -7.184 10.273 1.726 1 97.25 89 HIS B N 1
ATOM 5163 C CA . HIS B 1 89 ? -8.297 11.055 1.196 1 97.25 89 HIS B CA 1
ATOM 5164 C C . HIS B 1 89 ? -8.234 11.141 -0.324 1 97.25 89 HIS B C 1
ATOM 5166 O O . HIS B 1 89 ? -9.266 11.18 -0.993 1 97.25 89 HIS B O 1
ATOM 5172 N N . SER B 1 90 ? -7.078 11.219 -0.925 1 94.31 90 SER B N 1
ATOM 5173 C CA . SER B 1 90 ? -6.926 11.461 -2.357 1 94.31 90 SER B CA 1
ATOM 5174 C C . SER B 1 90 ? -7.348 10.234 -3.166 1 94.31 90 SER B C 1
ATOM 5176 O O . SER B 1 90 ? -8 10.367 -4.203 1 94.31 90 SER B O 1
ATOM 5178 N N . SER B 1 91 ? -6.973 9.039 -2.674 1 94.38 91 SER B N 1
ATOM 5179 C CA . SER B 1 91 ? -7.211 7.828 -3.451 1 94.38 91 SER B CA 1
ATOM 5180 C C . SER B 1 91 ? -8.406 7.055 -2.916 1 94.38 91 SER B C 1
ATOM 5182 O O . SER B 1 91 ? -8.93 6.164 -3.59 1 94.38 91 SER B O 1
ATOM 5184 N N . TYR B 1 92 ? -8.805 7.359 -1.659 1 96.38 92 TYR B N 1
ATOM 5185 C CA . TYR B 1 92 ? -9.828 6.598 -0.947 1 96.38 92 TYR B CA 1
ATOM 5186 C C . TYR B 1 92 ? -9.43 5.133 -0.824 1 96.38 92 TYR B C 1
ATOM 5188 O O . TYR B 1 92 ? -10.289 4.246 -0.865 1 96.38 92 TYR B O 1
ATOM 5196 N N . LEU B 1 93 ? -8.141 4.895 -0.758 1 95.06 93 LEU B N 1
ATOM 5197 C CA . LEU B 1 93 ? -7.582 3.564 -0.544 1 95.06 93 LEU B CA 1
ATOM 5198 C C . LEU B 1 93 ? -6.82 3.502 0.773 1 95.06 93 LEU B C 1
ATOM 5200 O O . LEU B 1 93 ? -6.441 4.535 1.327 1 95.06 93 LEU B O 1
ATOM 5204 N N . ILE B 1 94 ? -6.688 2.326 1.271 1 95.69 94 ILE B N 1
ATOM 5205 C CA . ILE B 1 94 ? -5.848 2.088 2.441 1 95.69 94 ILE B CA 1
ATOM 5206 C C . ILE B 1 94 ? -4.445 1.684 1.995 1 95.69 94 ILE B C 1
ATOM 5208 O O . ILE B 1 94 ? -4.281 0.766 1.188 1 95.69 94 ILE B O 1
ATOM 5212 N N . ASP B 1 95 ? -3.461 2.432 2.498 1 93.06 95 ASP B N 1
ATOM 5213 C CA . ASP B 1 95 ? -2.086 2.152 2.1 1 93.06 95 ASP B CA 1
ATOM 5214 C C . ASP B 1 95 ? -1.109 2.492 3.225 1 93.06 95 ASP B C 1
ATOM 5216 O O . ASP B 1 95 ? -1.461 3.207 4.164 1 93.06 95 ASP B O 1
ATOM 5220 N N . GLY B 1 96 ? 0.115 1.926 3.174 1 96.19 96 GLY B N 1
ATOM 5221 C CA . GLY B 1 96 ? 1.149 2.152 4.172 1 96.19 96 GLY B CA 1
ATOM 5222 C C . GLY B 1 96 ? 1.343 0.976 5.109 1 96.19 96 GLY B C 1
ATOM 5223 O O . GLY B 1 96 ? 0.787 -0.102 4.883 1 96.19 96 GLY B O 1
ATOM 5224 N N . ASP B 1 97 ? 2.23 1.267 6.176 1 96 97 ASP B N 1
ATOM 5225 C CA . ASP B 1 97 ? 2.646 0.211 7.094 1 96 97 ASP B CA 1
ATOM 5226 C C . ASP B 1 97 ? 2.596 0.691 8.539 1 96 97 ASP B C 1
ATOM 5228 O O . ASP B 1 97 ? 2.684 1.892 8.805 1 96 97 ASP B O 1
ATOM 5232 N N . GLU B 1 98 ? 2.414 -0.312 9.43 1 96.56 98 GLU B N 1
ATOM 5233 C CA . GLU B 1 98 ? 2.533 0.051 10.844 1 96.56 98 GLU B CA 1
ATOM 5234 C C . GLU B 1 98 ? 3.977 0.395 11.203 1 96.56 98 GLU B C 1
ATOM 5236 O O . GLU B 1 98 ? 4.223 1.287 12.016 1 96.56 98 GLU B O 1
ATOM 5241 N N . ASP B 1 99 ? 4.949 -0.361 10.633 1 96.31 99 ASP B N 1
ATOM 5242 C CA . ASP B 1 99 ? 6.355 0 10.789 1 96.31 99 ASP B CA 1
ATOM 5243 C C . ASP B 1 99 ? 6.707 1.225 9.953 1 96.31 99 ASP B C 1
ATOM 5245 O O . ASP B 1 99 ? 7.234 1.092 8.844 1 96.31 99 ASP B O 1
ATOM 5249 N N . CYS B 1 100 ? 6.473 2.414 10.516 1 97.88 100 CYS B N 1
ATOM 5250 C CA . CYS B 1 100 ? 6.504 3.6 9.664 1 97.88 100 CYS B CA 1
ATOM 5251 C C . CYS B 1 100 ? 7.184 4.762 10.375 1 97.88 100 CYS B C 1
ATOM 5253 O O . CYS B 1 100 ? 7.184 5.887 9.875 1 97.88 100 CYS B O 1
ATOM 5255 N N . LEU B 1 101 ? 7.789 4.605 11.578 1 98.5 101 LEU B N 1
ATOM 5256 C CA . LEU B 1 101 ? 8.352 5.715 12.344 1 98.5 101 LEU B CA 1
ATOM 5257 C C . LEU B 1 101 ? 9.773 6.02 11.891 1 98.5 101 LEU B C 1
ATOM 5259 O O . LEU B 1 101 ? 10.734 5.645 12.57 1 98.5 101 LEU B O 1
ATOM 5263 N N . TYR B 1 102 ? 9.883 6.812 10.812 1 98.56 102 TYR B N 1
ATOM 5264 C CA . TYR B 1 102 ? 11.148 7.117 10.156 1 98.56 102 TYR B CA 1
ATOM 5265 C C . TYR B 1 102 ? 11.312 8.625 9.977 1 98.56 102 TYR B C 1
ATOM 5267 O O . TYR B 1 102 ? 10.336 9.352 9.812 1 98.56 102 TYR B O 1
ATOM 5275 N N . VAL B 1 103 ? 12.578 9.07 10.008 1 98.62 103 VAL B N 1
ATOM 5276 C CA . VAL B 1 103 ? 12.938 10.453 9.742 1 98.62 103 VAL B CA 1
ATOM 5277 C C . VAL B 1 103 ? 13.828 10.531 8.5 1 98.62 103 VAL B C 1
ATOM 5279 O O . VAL B 1 103 ? 14.469 9.547 8.133 1 98.62 103 VAL B O 1
ATOM 5282 N N . ASN B 1 104 ? 13.781 11.594 7.809 1 98.88 104 ASN B N 1
ATOM 5283 C CA . ASN B 1 104 ? 14.672 11.977 6.719 1 98.88 104 ASN B CA 1
ATOM 5284 C C . ASN B 1 104 ? 15.469 13.227 7.055 1 98.88 104 ASN B C 1
ATOM 5286 O O . ASN B 1 104 ? 14.922 14.211 7.555 1 98.88 104 ASN B O 1
ATOM 5290 N N . VAL B 1 105 ? 16.766 13.156 6.82 1 98.88 105 VAL B N 1
ATOM 5291 C CA . VAL B 1 105 ? 17.641 14.289 7.082 1 98.88 105 VAL B CA 1
ATOM 5292 C C . VAL B 1 105 ? 18.359 14.695 5.793 1 98.88 105 VAL B C 1
ATOM 5294 O O . VAL B 1 105 ? 19.016 13.867 5.152 1 98.88 105 VAL B O 1
ATOM 5297 N N . TYR B 1 106 ? 18.234 15.906 5.426 1 98.81 106 TYR B N 1
ATOM 5298 C CA . TYR B 1 106 ? 18.922 16.5 4.293 1 98.81 106 TYR B CA 1
ATOM 5299 C C . TYR B 1 106 ? 19.875 17.609 4.754 1 98.81 106 TYR B C 1
ATOM 5301 O O . TYR B 1 106 ? 19.469 18.531 5.449 1 98.81 106 TYR B O 1
ATOM 5309 N N . THR B 1 107 ? 21.109 17.531 4.402 1 98.56 107 THR B N 1
ATOM 5310 C CA . THR B 1 107 ? 22.094 18.5 4.875 1 98.56 107 THR B CA 1
ATOM 5311 C C . THR B 1 107 ? 23.047 18.891 3.754 1 98.56 107 THR B C 1
ATOM 5313 O O . THR B 1 107 ? 23.438 18.062 2.932 1 98.56 107 THR B O 1
ATOM 5316 N N . PRO B 1 108 ? 23.406 20.156 3.684 1 96.69 108 PRO B N 1
ATOM 5317 C CA . PRO B 1 108 ? 24.359 20.562 2.645 1 96.69 108 PRO B CA 1
ATOM 5318 C C . PRO B 1 108 ? 25.797 20.188 2.975 1 96.69 108 PRO B C 1
ATOM 5320 O O . PRO B 1 108 ? 26.656 20.188 2.088 1 96.69 108 PRO B O 1
ATOM 5323 N N . LYS B 1 109 ? 26.062 19.828 4.246 1 94.31 109 LYS B N 1
ATOM 5324 C CA . LYS B 1 109 ? 27.422 19.516 4.664 1 94.31 109 LYS B CA 1
ATOM 5325 C C . LYS B 1 109 ? 27.422 18.531 5.836 1 94.31 109 LYS B C 1
ATOM 5327 O O . LYS B 1 109 ? 26.594 18.641 6.742 1 94.31 109 LYS B O 1
ATOM 5332 N N . ILE B 1 110 ? 28.344 17.594 5.824 1 93.44 110 ILE B N 1
ATOM 5333 C CA . ILE B 1 110 ? 28.547 16.703 6.953 1 93.44 110 ILE B CA 1
ATOM 5334 C C . ILE B 1 110 ? 29.797 17.109 7.727 1 93.44 110 ILE B C 1
ATOM 5336 O O . ILE B 1 110 ? 30.812 17.484 7.129 1 93.44 110 ILE B O 1
ATOM 5340 N N . PRO B 1 111 ? 29.688 17 9.031 1 91.69 111 PRO B N 1
ATOM 5341 C CA . PRO B 1 111 ? 30.859 17.375 9.828 1 91.69 111 PRO B CA 1
ATOM 5342 C C . PRO B 1 111 ? 32.094 16.516 9.516 1 91.69 111 PRO B C 1
ATOM 5344 O O . PRO B 1 111 ? 31.953 15.312 9.25 1 91.69 111 PRO B O 1
ATOM 5347 N N . VAL B 1 112 ? 33.156 17.156 9.484 1 83.94 112 VAL B N 1
ATOM 5348 C CA . VAL B 1 112 ? 34.438 16.469 9.328 1 83.94 112 VAL B CA 1
ATOM 5349 C C . VAL B 1 112 ? 35.125 16.328 10.688 1 83.94 112 VAL B C 1
ATOM 5351 O O . VAL B 1 112 ? 35.219 17.297 11.445 1 83.94 112 VAL B O 1
ATOM 5354 N N . ARG B 1 113 ? 35.531 15.125 10.922 1 77.38 113 ARG B N 1
ATOM 5355 C CA . ARG B 1 113 ? 36.188 14.859 12.195 1 77.38 113 ARG B CA 1
ATOM 5356 C C . ARG B 1 113 ? 37.438 15.727 12.352 1 77.38 113 ARG B C 1
ATOM 5358 O O . ARG B 1 113 ? 38.219 15.867 11.414 1 77.38 113 ARG B O 1
ATOM 5365 N N . GLY B 1 114 ? 37.594 16.344 13.477 1 73.38 114 GLY B N 1
ATOM 5366 C CA . GLY B 1 114 ? 38.781 17.094 13.812 1 73.38 114 GLY B CA 1
ATOM 5367 C C . GLY B 1 114 ? 38.719 18.547 13.391 1 73.38 114 GLY B C 1
ATOM 5368 O O . GLY B 1 114 ? 39.656 19.328 13.656 1 73.38 114 GLY B O 1
ATOM 5369 N N . LYS B 1 115 ? 37.75 18.906 12.688 1 75 115 LYS B N 1
ATOM 5370 C CA . LYS B 1 115 ? 37.625 20.297 12.273 1 75 115 LYS B CA 1
ATOM 5371 C C . LYS B 1 115 ? 36.469 21 13.008 1 75 115 LYS B C 1
ATOM 5373 O O . LYS B 1 115 ? 35.562 20.344 13.516 1 75 115 LYS B O 1
ATOM 5378 N N . SER B 1 116 ? 36.75 22.281 13.195 1 72.81 116 SER B N 1
ATOM 5379 C CA . SER B 1 116 ? 35.656 23.078 13.758 1 72.81 116 SER B CA 1
ATOM 5380 C C . SER B 1 116 ? 34.531 23.266 12.75 1 72.81 116 SER B C 1
ATOM 5382 O O . SER B 1 116 ? 34.75 23.797 11.664 1 72.81 116 SER B O 1
ATOM 5384 N N . ASN B 1 117 ? 33.406 22.562 13.055 1 79.94 117 ASN B N 1
ATOM 5385 C CA . ASN B 1 117 ? 32.25 22.656 12.164 1 79.94 117 ASN B CA 1
ATOM 5386 C C . ASN B 1 117 ? 31.219 23.656 12.68 1 79.94 117 ASN B C 1
ATOM 5388 O O . ASN B 1 117 ? 30.875 23.641 13.859 1 79.94 117 ASN B O 1
ATOM 5392 N N . LYS B 1 118 ? 30.984 24.766 11.961 1 89.81 118 LYS B N 1
ATOM 5393 C CA . LYS B 1 118 ? 29.844 25.609 12.312 1 89.81 118 LYS B CA 1
ATOM 5394 C C . LYS B 1 118 ? 28.531 24.875 12.094 1 89.81 118 LYS B C 1
ATOM 5396 O O . LYS B 1 118 ? 28.203 24.469 10.977 1 89.81 118 LYS B O 1
ATOM 5401 N N . LEU B 1 119 ? 27.812 24.656 13.211 1 95.94 119 LEU B N 1
ATOM 5402 C CA . LEU B 1 119 ? 26.547 23.922 13.125 1 95.94 119 LEU B CA 1
ATOM 5403 C C . LEU B 1 119 ? 25.469 24.781 12.492 1 95.94 119 LEU B C 1
ATOM 5405 O O . LEU B 1 119 ? 25.453 26 12.664 1 95.94 119 LEU B O 1
ATOM 5409 N N . MET B 1 120 ? 24.609 24.156 11.781 1 98 120 MET B N 1
ATOM 5410 C CA . MET B 1 120 ? 23.594 24.875 11 1 98 120 MET B CA 1
ATOM 5411 C C . MET B 1 120 ? 22.25 24.844 11.703 1 98 120 MET B C 1
ATOM 5413 O O . MET B 1 120 ? 21.984 23.969 12.531 1 98 120 MET B O 1
ATOM 5417 N N . ASN B 1 121 ? 21.406 25.875 11.359 1 98.5 121 ASN B N 1
ATOM 5418 C CA . ASN B 1 121 ? 20.016 25.844 11.766 1 98.5 121 ASN B CA 1
ATOM 5419 C C . ASN B 1 121 ? 19.281 24.625 11.195 1 98.5 121 ASN B C 1
ATOM 5421 O O . ASN B 1 121 ? 19.656 24.125 10.133 1 98.5 121 ASN B O 1
ATOM 5425 N N . VAL B 1 122 ? 18.328 24.141 11.961 1 98.88 122 VAL B N 1
ATOM 5426 C CA . VAL B 1 122 ? 17.578 22.953 11.586 1 98.88 122 VAL B CA 1
ATOM 5427 C C . VAL B 1 122 ? 16.094 23.312 11.43 1 98.88 122 VAL B C 1
ATOM 5429 O O . VAL B 1 122 ? 15.5 23.922 12.328 1 98.88 122 VAL B O 1
ATOM 5432 N N . LEU B 1 123 ? 15.547 23 10.305 1 98.94 123 LEU B N 1
ATOM 5433 C CA . LEU B 1 123 ? 14.109 23.094 10.047 1 98.94 123 LEU B CA 1
ATOM 5434 C C . LEU B 1 123 ? 13.469 21.703 10.094 1 98.94 123 LEU B C 1
ATOM 5436 O O . LEU B 1 123 ? 13.828 20.828 9.305 1 98.94 123 LEU B O 1
ATOM 5440 N N . VAL B 1 124 ? 12.586 21.469 11.039 1 98.94 124 VAL B N 1
ATOM 5441 C CA . VAL B 1 124 ? 11.82 20.234 11.125 1 98.94 124 VAL B CA 1
ATOM 5442 C C . VAL B 1 124 ? 10.406 20.469 10.586 1 98.94 124 VAL B C 1
ATOM 5444 O O . VAL B 1 124 ? 9.648 21.25 11.148 1 98.94 124 VAL B O 1
ATOM 5447 N N . PHE B 1 125 ? 10.094 19.703 9.555 1 98.94 125 PHE B N 1
ATOM 5448 C CA . PHE B 1 125 ? 8.797 19.891 8.914 1 98.94 125 PHE B CA 1
ATOM 5449 C C . PHE B 1 125 ? 7.863 18.734 9.211 1 98.94 125 PHE B C 1
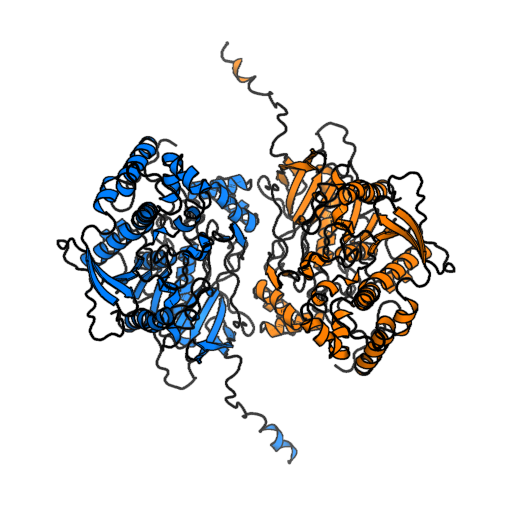ATOM 5451 O O . PHE B 1 125 ? 8.203 17.578 8.945 1 98.94 125 PHE B O 1
ATOM 5458 N N . ILE B 1 126 ? 6.691 19.062 9.734 1 98.94 126 ILE B N 1
ATOM 5459 C CA . ILE B 1 126 ? 5.66 18.078 10.047 1 98.94 126 ILE B CA 1
ATOM 5460 C C . ILE B 1 126 ? 4.551 18.141 9 1 98.94 126 ILE B C 1
ATOM 5462 O O . ILE B 1 126 ? 3.943 19.188 8.789 1 98.94 126 ILE B O 1
ATOM 5466 N N . HIS B 1 127 ? 4.285 17.016 8.391 1 98.69 127 HIS B N 1
ATOM 5467 C CA . HIS B 1 127 ? 3.357 16.969 7.266 1 98.69 127 HIS B CA 1
ATOM 5468 C C . HIS B 1 127 ? 1.916 17.141 7.734 1 98.69 127 HIS B C 1
ATOM 5470 O O . HIS B 1 127 ? 1.607 16.891 8.906 1 98.69 127 HIS B O 1
ATOM 5476 N N . GLY B 1 128 ? 1.076 17.578 6.773 1 98.31 128 GLY B N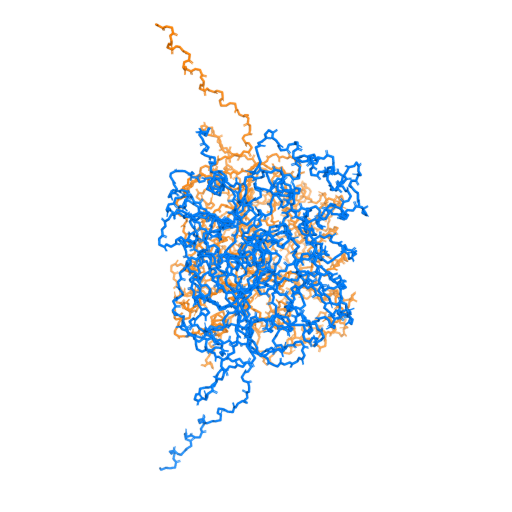 1
ATOM 5477 C CA . GLY B 1 128 ? -0.353 17.688 7.016 1 98.31 128 GLY B CA 1
ATOM 5478 C C . GLY B 1 128 ? -1.096 16.375 6.797 1 98.31 128 GLY B C 1
ATOM 5479 O O . GLY B 1 128 ? -0.567 15.305 7.082 1 98.31 128 GLY B O 1
ATOM 5480 N N . GLY B 1 129 ? -2.359 16.516 6.496 1 98.25 129 GLY B N 1
ATOM 5481 C CA . GLY B 1 129 ? -3.174 15.344 6.23 1 98.25 129 GLY B CA 1
ATOM 5482 C C . GLY B 1 129 ? -4.23 15.102 7.289 1 98.25 129 GLY B C 1
ATOM 5483 O O . GLY B 1 129 ? -4.625 13.953 7.527 1 98.25 129 GLY B O 1
ATOM 5484 N N . ALA B 1 130 ? -4.578 16.125 8 1 98.62 130 ALA B N 1
ATOM 5485 C CA . ALA B 1 130 ? -5.711 16.125 8.922 1 98.62 130 ALA B CA 1
ATOM 5486 C C . ALA B 1 130 ? -5.539 15.047 9.992 1 98.62 130 ALA B C 1
ATOM 5488 O O . ALA B 1 130 ? -6.52 14.484 10.477 1 98.62 130 ALA B O 1
ATOM 5489 N N . PHE B 1 131 ? -4.32 14.664 10.273 1 98.88 131 PHE B N 1
ATOM 5490 C CA . PHE B 1 131 ? -3.969 13.609 11.227 1 98.88 131 PHE B CA 1
ATOM 5491 C C . PHE B 1 131 ? -4.43 12.25 10.719 1 98.88 131 PHE B C 1
ATOM 5493 O O . PHE B 1 131 ? -4.465 11.281 11.484 1 98.88 131 PHE B O 1
ATOM 5500 N N . MET B 1 132 ? -4.793 12.156 9.43 1 98.69 132 MET B N 1
ATOM 5501 C CA . MET B 1 132 ? -5.434 10.961 8.891 1 98.69 132 MET B CA 1
ATOM 5502 C C . MET B 1 132 ? -4.602 10.359 7.762 1 98.69 132 MET B C 1
ATOM 5504 O O . MET B 1 132 ? -4.672 9.156 7.508 1 98.69 132 MET B O 1
ATOM 5508 N N . PHE B 1 133 ? -3.85 11.234 7.105 1 98.31 133 PHE B N 1
ATOM 5509 C CA . PHE B 1 133 ? -3.127 10.719 5.949 1 98.31 133 PHE B CA 1
ATOM 5510 C C . PHE B 1 133 ? -1.899 11.57 5.652 1 98.31 133 PHE B C 1
ATOM 5512 O O . PHE B 1 133 ? -1.576 12.484 6.41 1 98.31 133 PHE B O 1
ATOM 5519 N N . LEU B 1 134 ? -1.135 11.203 4.621 1 98.25 134 LEU B N 1
ATOM 5520 C CA . LEU B 1 134 ? 0.092 11.812 4.109 1 98.25 134 LEU B CA 1
ATOM 5521 C C . LEU B 1 134 ? 1.311 11.281 4.859 1 98.25 134 LEU B C 1
ATOM 5523 O O . LEU B 1 134 ? 1.221 10.273 5.566 1 98.25 134 LEU B O 1
ATOM 5527 N N . TYR B 1 135 ? 2.504 11.805 4.516 1 98.38 135 TYR B N 1
ATOM 5528 C CA . TYR B 1 135 ? 3.781 11.352 5.051 1 98.38 135 TYR B CA 1
ATOM 5529 C C . TYR B 1 135 ? 4.891 12.344 4.738 1 98.38 135 TYR B C 1
ATOM 5531 O O . TYR B 1 135 ? 4.715 13.242 3.906 1 98.38 135 TYR B O 1
ATOM 5539 N N . GLY B 1 136 ? 5.938 12.195 5.379 1 98.44 136 GLY B N 1
ATOM 5540 C CA . GLY B 1 136 ? 6.988 13.203 5.375 1 98.44 136 GLY B CA 1
ATOM 5541 C C . GLY B 1 136 ? 7.754 13.258 4.066 1 98.44 136 GLY B C 1
ATOM 5542 O O . GLY B 1 136 ? 8.117 14.344 3.6 1 98.44 136 GLY B O 1
ATOM 5543 N N . SER B 1 137 ? 7.969 12.164 3.381 1 97.69 137 SER B N 1
ATOM 5544 C CA . SER B 1 137 ? 8.883 12.086 2.246 1 97.69 137 SER B CA 1
ATOM 5545 C C . SER B 1 137 ? 8.273 12.719 1 1 97.69 137 SER B C 1
ATOM 5547 O O . SER B 1 137 ? 8.945 12.844 -0.029 1 97.69 137 SER B O 1
ATOM 5549 N N . ILE B 1 138 ? 7.039 13.188 1.105 1 96.81 138 ILE B N 1
ATOM 5550 C CA . ILE B 1 138 ? 6.434 13.938 0.011 1 96.81 138 ILE B CA 1
ATOM 5551 C C . ILE B 1 138 ? 7.148 15.273 -0.161 1 96.81 138 ILE B C 1
ATOM 5553 O O . ILE B 1 138 ? 7.211 15.812 -1.268 1 96.81 138 ILE B O 1
ATOM 5557 N N . TYR B 1 139 ? 7.688 15.781 0.899 1 97.88 139 TYR B N 1
ATOM 5558 C CA . TYR B 1 139 ? 8.305 17.109 0.915 1 97.88 139 TYR B CA 1
ATOM 5559 C C . TYR B 1 139 ? 9.82 17 0.77 1 97.88 139 TYR B C 1
ATOM 5561 O O . TYR B 1 139 ? 10.492 16.438 1.639 1 97.88 139 TYR B O 1
ATOM 5569 N N . GLN B 1 140 ? 10.297 17.594 -0.286 1 98.19 140 GLN B N 1
ATOM 5570 C CA . GLN B 1 140 ? 11.695 17.422 -0.678 1 98.19 140 GLN B CA 1
ATOM 5571 C C . GLN B 1 140 ? 12.484 18.719 -0.46 1 98.19 140 GLN B C 1
ATOM 5573 O O . GLN B 1 140 ? 11.914 19.812 -0.493 1 98.19 140 GLN B O 1
ATOM 5578 N N . PRO B 1 141 ? 13.727 18.594 -0.297 1 98.5 141 PRO B N 1
ATOM 5579 C CA . PRO B 1 141 ? 14.586 19.688 0.162 1 98.5 141 PRO B CA 1
ATOM 5580 C C . PRO B 1 141 ? 15.016 20.625 -0.974 1 98.5 141 PRO B C 1
ATOM 5582 O O . PRO B 1 141 ? 15.711 21.609 -0.736 1 98.5 141 PRO B O 1
ATOM 5585 N N . ASP B 1 142 ? 14.641 20.391 -2.193 1 98.19 142 ASP B N 1
ATOM 5586 C CA . ASP B 1 142 ? 15.25 20.953 -3.398 1 98.19 142 ASP B CA 1
ATOM 5587 C C . ASP B 1 142 ? 15.383 22.469 -3.303 1 98.19 142 ASP B C 1
ATOM 5589 O O . ASP B 1 142 ? 16.406 23.031 -3.695 1 98.19 142 ASP B O 1
ATOM 5593 N N . TYR B 1 143 ? 14.391 23.156 -2.822 1 98.62 143 TYR B N 1
ATOM 5594 C CA . TYR B 1 143 ? 14.367 24.625 -2.826 1 98.62 143 TYR B CA 1
ATOM 5595 C C . TYR B 1 143 ? 15.039 25.172 -1.572 1 98.62 143 TYR B C 1
ATOM 5597 O O . TYR B 1 143 ? 15.969 25.984 -1.66 1 98.62 143 TYR B O 1
ATOM 5605 N N . VAL B 1 144 ? 14.68 24.703 -0.436 1 98.75 144 VAL B N 1
ATOM 5606 C CA . VAL B 1 144 ? 15.086 25.312 0.828 1 98.75 144 VAL B CA 1
ATOM 5607 C C . VAL B 1 144 ? 16.578 25.094 1.062 1 98.75 144 VAL B C 1
ATOM 5609 O O . VAL B 1 144 ? 17.25 25.953 1.634 1 98.75 144 VAL B O 1
ATOM 5612 N N . LEU B 1 145 ? 17.141 24.016 0.595 1 98.62 145 LEU B N 1
ATOM 5613 C CA . LEU B 1 145 ? 18.547 23.703 0.881 1 98.62 145 LEU B CA 1
ATOM 5614 C C . LEU B 1 145 ? 19.469 24.406 -0.112 1 98.62 145 LEU B C 1
ATOM 5616 O O . LEU B 1 145 ? 20.688 24.188 -0.084 1 98.62 145 LEU B O 1
ATOM 5620 N N . ASP B 1 146 ? 18.891 25.188 -0.983 1 97.94 146 ASP B N 1
ATOM 5621 C CA . ASP B 1 146 ? 19.766 26.141 -1.657 1 97.94 146 ASP B CA 1
ATOM 5622 C C . ASP B 1 146 ? 20.344 27.156 -0.667 1 97.94 146 ASP B C 1
ATOM 5624 O O . ASP B 1 146 ? 21.266 27.891 -0.994 1 97.94 146 ASP B O 1
ATOM 5628 N N . LYS B 1 147 ? 19.828 27.156 0.528 1 97.75 147 LYS B N 1
ATOM 5629 C CA . LYS B 1 147 ? 20.359 27.875 1.681 1 97.75 147 LYS B CA 1
ATOM 5630 C C . LYS B 1 147 ? 21.094 26.938 2.625 1 97.75 147 LYS B C 1
ATOM 5632 O O . LYS B 1 147 ? 21 25.719 2.502 1 97.75 147 LYS B O 1
ATOM 5637 N N . ASP B 1 148 ? 21.953 27.484 3.508 1 97.56 148 ASP B N 1
ATOM 5638 C CA . ASP B 1 148 ? 22.656 26.688 4.512 1 97.56 148 ASP B CA 1
ATOM 5639 C C . ASP B 1 148 ? 21.734 26.359 5.691 1 97.56 148 ASP B C 1
ATOM 5641 O O . ASP B 1 148 ? 21.797 27.016 6.734 1 97.56 148 ASP B O 1
ATOM 5645 N N . ILE B 1 149 ? 20.953 25.375 5.5 1 98.62 149 ILE B N 1
ATOM 5646 C CA . ILE B 1 149 ? 20.016 24.922 6.508 1 98.62 149 ILE B CA 1
ATOM 5647 C C . ILE B 1 149 ? 19.812 23.406 6.371 1 98.62 149 ILE B C 1
ATOM 5649 O O . ILE B 1 149 ? 20.031 22.844 5.297 1 98.62 149 ILE B O 1
ATOM 5653 N N . ILE B 1 150 ? 19.516 22.734 7.453 1 98.81 150 ILE B N 1
ATOM 5654 C CA . ILE B 1 150 ? 19.188 21.312 7.445 1 98.81 150 ILE B CA 1
ATOM 5655 C C . ILE B 1 150 ? 17.656 21.141 7.473 1 98.81 150 ILE B C 1
ATOM 5657 O O . ILE B 1 150 ? 16.969 21.859 8.195 1 98.81 150 ILE B O 1
ATOM 5661 N N . LEU B 1 151 ? 17.141 20.25 6.625 1 98.94 151 LEU B N 1
ATOM 5662 C CA . LEU B 1 151 ? 15.727 19.891 6.648 1 98.94 151 LEU B CA 1
ATOM 5663 C C . LEU B 1 151 ? 15.531 18.484 7.23 1 98.94 151 LEU B C 1
ATOM 5665 O O . LEU B 1 151 ? 16.234 17.547 6.855 1 98.94 151 LEU B O 1
ATOM 5669 N N . VAL B 1 152 ? 14.656 18.359 8.156 1 98.94 152 VAL B N 1
ATOM 5670 C CA . VAL B 1 152 ? 14.219 17.078 8.695 1 98.94 152 VAL B CA 1
ATOM 5671 C C . VAL B 1 152 ? 12.727 16.906 8.453 1 98.94 152 VAL B C 1
ATOM 5673 O O . VAL B 1 152 ? 11.93 17.797 8.742 1 98.94 152 VAL B O 1
ATOM 5676 N N . THR B 1 153 ? 12.305 15.82 7.828 1 98.88 153 THR B N 1
ATOM 5677 C CA . THR B 1 153 ? 10.906 15.391 7.746 1 98.88 153 THR B CA 1
ATOM 5678 C C . THR B 1 153 ? 10.727 14.016 8.383 1 98.88 153 THR B C 1
ATOM 5680 O O . THR B 1 153 ? 11.695 13.281 8.578 1 98.88 153 THR B O 1
ATOM 5683 N N . PHE B 1 154 ? 9.492 13.68 8.781 1 98.81 154 PHE B N 1
ATOM 5684 C CA . PHE B 1 154 ? 9.281 12.375 9.398 1 98.81 154 PHE B CA 1
ATOM 5685 C C . PHE B 1 154 ? 7.82 11.961 9.305 1 98.81 154 PHE B C 1
ATOM 5687 O O . PHE B 1 154 ? 6.969 12.758 8.898 1 98.81 154 PHE B O 1
ATOM 5694 N N . ASN B 1 155 ? 7.602 10.688 9.586 1 98.69 155 ASN B N 1
ATOM 5695 C CA . ASN B 1 155 ? 6.262 10.125 9.703 1 98.69 155 ASN B CA 1
ATOM 5696 C C . ASN B 1 155 ? 5.812 10.023 11.156 1 98.69 155 ASN B C 1
ATOM 5698 O O . ASN B 1 155 ? 6.641 10.062 12.07 1 98.69 155 ASN B O 1
ATOM 5702 N N . TYR B 1 156 ? 4.578 10.031 11.391 1 98.94 156 TYR B N 1
ATOM 5703 C CA . TYR B 1 156 ? 3.951 9.703 12.664 1 98.94 156 TYR B CA 1
ATOM 5704 C C . TYR B 1 156 ? 2.664 8.914 12.453 1 98.94 156 TYR B C 1
ATOM 5706 O O . TYR B 1 156 ? 2.062 8.969 11.383 1 98.94 156 TYR B O 1
ATOM 5714 N N . ARG B 1 157 ? 2.289 8.078 13.422 1 98.62 157 ARG B N 1
ATOM 5715 C CA . ARG B 1 157 ? 1.092 7.25 13.281 1 98.62 157 ARG B CA 1
ATOM 5716 C C . ARG B 1 157 ? -0.151 8.117 13.109 1 98.62 157 ARG B C 1
ATOM 5718 O O . ARG B 1 157 ? -0.263 9.18 13.719 1 98.62 157 ARG B O 1
ATOM 5725 N N . LEU B 1 158 ? -1.144 7.637 12.328 1 98.88 158 LEU B N 1
ATOM 5726 C CA . LEU B 1 158 ? -2.281 8.422 11.859 1 98.88 158 LEU B CA 1
ATOM 5727 C C . LEU B 1 158 ? -3.598 7.754 12.242 1 98.88 158 LEU B C 1
ATOM 5729 O O . LEU B 1 158 ? -3.611 6.582 12.625 1 98.88 158 LEU B O 1
ATOM 5733 N N . GLY B 1 159 ? -4.652 8.5 12.18 1 98.56 159 GLY B N 1
ATOM 5734 C CA . GLY B 1 159 ? -6.004 7.973 12.266 1 98.56 159 GLY B CA 1
ATOM 5735 C C . GLY B 1 159 ? -6.242 7.137 13.508 1 98.56 159 GLY B C 1
ATOM 5736 O O . GLY B 1 159 ? -5.832 7.516 14.609 1 98.56 159 GLY B O 1
ATOM 5737 N N . PRO B 1 160 ? -6.914 6.027 13.344 1 98.38 160 PRO B N 1
ATOM 5738 C CA . PRO B 1 160 ? -7.32 5.223 14.5 1 98.38 160 PRO B CA 1
ATOM 5739 C C . PRO B 1 160 ? -6.16 4.449 15.117 1 98.38 160 PRO B C 1
ATOM 5741 O O . PRO B 1 160 ? -6.34 3.766 16.125 1 98.38 160 PRO B O 1
ATOM 5744 N N . ILE B 1 161 ? -5 4.582 14.508 1 98.06 161 ILE B N 1
ATOM 5745 C CA . ILE B 1 161 ? -3.818 3.99 15.125 1 98.06 161 ILE B CA 1
ATOM 5746 C C . ILE B 1 161 ? -3.074 5.051 15.938 1 98.06 161 ILE B C 1
ATOM 5748 O O . ILE B 1 161 ? -2.766 4.836 17.109 1 98.06 161 ILE B O 1
ATOM 5752 N N . GLY B 1 162 ? -2.889 6.191 15.391 1 98.75 162 GLY B N 1
ATOM 5753 C CA . GLY B 1 162 ? -2.135 7.254 16.031 1 98.75 162 GLY B CA 1
ATOM 5754 C C . GLY B 1 162 ? -2.934 8.008 17.078 1 98.75 162 GLY B C 1
ATOM 5755 O O . GLY B 1 162 ? -2.363 8.586 18.016 1 98.75 162 GLY B O 1
ATOM 5756 N N . PHE B 1 163 ? -4.262 7.965 16.938 1 98.88 163 PHE B N 1
ATOM 5757 C CA . PHE B 1 163 ? -5.078 8.805 17.797 1 98.88 163 PHE B CA 1
ATOM 5758 C C . PHE B 1 163 ? -6.219 8.008 18.406 1 98.88 163 PHE B C 1
ATOM 5760 O O . PHE B 1 163 ? -7.266 8.562 18.75 1 98.88 163 PHE B O 1
ATOM 5767 N N . PHE B 1 164 ? -5.977 6.711 18.484 1 98.25 164 PHE B N 1
ATOM 5768 C CA . PHE B 1 164 ? -6.82 5.824 19.281 1 98.25 164 PHE B CA 1
ATOM 5769 C C . PHE B 1 164 ? -6.797 6.23 20.75 1 98.25 164 PHE B C 1
ATOM 5771 O O . PHE B 1 164 ? -5.75 6.613 21.281 1 98.25 164 PHE B O 1
ATOM 5778 N N . SER B 1 165 ? -7.977 6.164 21.469 1 98.56 165 SER B N 1
ATOM 5779 C CA . SER B 1 165 ? -8.023 6.422 22.906 1 98.56 165 SER B CA 1
ATOM 5780 C C . SER B 1 165 ? -9.18 5.672 23.562 1 98.56 165 SER B C 1
ATOM 5782 O O . SER B 1 165 ? -10.273 5.598 23 1 98.56 165 SER B O 1
ATOM 5784 N N . THR B 1 166 ? -8.914 5.098 24.75 1 98.31 166 THR B N 1
ATOM 5785 C CA . THR B 1 166 ? -9.977 4.473 25.547 1 98.31 166 THR B CA 1
ATOM 5786 C C . THR B 1 166 ? -10.531 5.453 26.578 1 98.31 166 THR B C 1
ATOM 5788 O O . THR B 1 166 ? -11.453 5.117 27.312 1 98.31 166 THR B O 1
ATOM 5791 N N . GLY B 1 167 ? -9.977 6.656 26.641 1 97.19 167 GLY B N 1
ATOM 5792 C CA . GLY B 1 167 ? -10.461 7.676 27.562 1 97.19 167 GLY B CA 1
ATOM 5793 C C . GLY B 1 167 ? -10 7.461 28.984 1 97.19 167 GLY B C 1
ATOM 5794 O O . GLY B 1 167 ? -10.375 8.211 29.891 1 97.19 167 GLY B O 1
ATOM 5795 N N . ASP B 1 168 ? -9.219 6.395 29.219 1 96.94 168 ASP B N 1
ATOM 5796 C CA . ASP B 1 168 ? -8.641 6.074 30.516 1 96.94 168 ASP B CA 1
ATOM 5797 C C . ASP B 1 168 ? -7.148 5.77 30.391 1 96.94 168 ASP B C 1
ATOM 5799 O O . ASP B 1 168 ? -6.512 6.16 29.406 1 96.94 168 ASP B O 1
ATOM 5803 N N . SER B 1 169 ? -6.574 5.172 31.406 1 96.44 169 SER B N 1
ATOM 5804 C CA . SER B 1 169 ? -5.125 5.027 31.484 1 96.44 169 SER B CA 1
ATOM 5805 C C . SER B 1 169 ? -4.637 3.904 30.578 1 96.44 169 SER B C 1
ATOM 5807 O O . SER B 1 169 ? -3.438 3.783 30.312 1 96.44 169 SER B O 1
ATOM 5809 N N . VAL B 1 170 ? -5.523 3.047 30.062 1 97.44 170 VAL B N 1
ATOM 5810 C CA . VAL B 1 170 ? -5.117 1.929 29.219 1 97.44 170 VAL B CA 1
ATOM 5811 C C . VAL B 1 170 ? -4.508 2.455 27.922 1 97.44 170 VAL B C 1
ATOM 5813 O O . VAL B 1 170 ? -3.389 2.09 27.562 1 97.44 170 VAL B O 1
ATOM 5816 N N . VAL B 1 171 ? -5.184 3.318 27.188 1 98.12 171 VAL B N 1
ATOM 5817 C CA . VAL B 1 171 ? -4.684 4.102 26.062 1 98.12 171 VAL B CA 1
ATOM 5818 C C . VAL B 1 171 ? -5.18 5.543 26.172 1 98.12 171 VAL B C 1
ATOM 5820 O O . VAL B 1 171 ? -6.238 5.883 25.641 1 98.12 171 VAL B O 1
ATOM 5823 N N . PRO B 1 172 ? -4.438 6.395 26.781 1 97.69 172 PRO B N 1
ATOM 5824 C CA . PRO B 1 172 ? -4.91 7.754 27.062 1 97.69 172 PRO B CA 1
ATOM 5825 C C . PRO B 1 172 ? -5.125 8.578 25.797 1 97.69 172 PRO B C 1
ATOM 5827 O O . PRO B 1 172 ? -5.984 9.461 25.766 1 97.69 172 PRO B O 1
ATOM 5830 N N . GLY B 1 173 ? -4.266 8.328 24.734 1 97.81 173 GLY B N 1
ATOM 5831 C CA . GLY B 1 173 ? -4.438 9.031 23.484 1 97.81 173 GLY B CA 1
ATOM 5832 C C . GLY B 1 173 ? -3.168 9.703 22.984 1 97.81 173 GLY B C 1
ATOM 5833 O O . GLY B 1 173 ? -2.121 9.602 23.625 1 97.81 173 GLY B O 1
ATOM 5834 N N . ASN B 1 174 ? -3.256 10.227 21.781 1 98.75 174 ASN B N 1
ATOM 5835 C CA . ASN B 1 174 ? -2.303 11.148 21.188 1 98.75 174 ASN B CA 1
ATOM 5836 C C . ASN B 1 174 ? -0.982 10.461 20.859 1 98.75 174 ASN B C 1
ATOM 5838 O O . ASN B 1 174 ? 0.085 11.062 20.969 1 98.75 174 ASN B O 1
ATOM 5842 N N . ASN B 1 175 ? -1.04 9.156 20.547 1 98.81 175 ASN B N 1
ATOM 5843 C CA . ASN B 1 175 ? 0.196 8.492 20.141 1 98.81 175 ASN B CA 1
ATOM 5844 C C . ASN B 1 175 ? 0.819 9.164 18.922 1 98.81 175 ASN B C 1
ATOM 5846 O O . ASN B 1 175 ? 2.043 9.203 18.797 1 98.81 175 ASN B O 1
ATOM 5850 N N . GLY B 1 176 ? -0.019 9.727 17.984 1 98.88 176 GLY B N 1
ATOM 5851 C CA . GLY B 1 176 ? 0.504 10.469 16.844 1 98.88 176 GLY B CA 1
ATOM 5852 C C . GLY B 1 176 ? 1.335 11.672 17.25 1 98.88 176 GLY B C 1
ATOM 5853 O O . GLY B 1 176 ? 2.424 11.891 16.719 1 98.88 176 GLY B O 1
ATOM 5854 N N . LEU B 1 177 ? 0.857 12.43 18.203 1 98.94 177 LEU B N 1
ATOM 5855 C CA . LEU B 1 177 ? 1.6 13.586 18.688 1 98.94 177 LEU B CA 1
ATOM 5856 C C . LEU B 1 177 ? 2.809 13.148 19.5 1 98.94 177 LEU B C 1
ATOM 5858 O O . LEU B 1 177 ? 3.861 13.789 19.453 1 98.94 177 LEU B O 1
ATOM 5862 N N . LYS B 1 178 ? 2.662 12.094 20.266 1 98.88 178 LYS B N 1
ATOM 5863 C CA . LYS B 1 178 ? 3.777 11.578 21.047 1 98.88 178 LYS B CA 1
ATOM 5864 C C . LYS B 1 178 ? 4.859 10.984 20.141 1 98.88 178 LYS B C 1
ATOM 5866 O O . LYS B 1 178 ? 6.043 11.031 20.484 1 98.88 178 LYS B O 1
ATOM 5871 N N . ASP B 1 179 ? 4.441 10.398 18.984 1 98.88 179 ASP B N 1
ATOM 5872 C CA . ASP B 1 179 ? 5.43 10.047 17.969 1 98.88 179 ASP B CA 1
ATOM 5873 C C . ASP B 1 179 ? 6.246 11.266 17.547 1 98.88 179 ASP B C 1
ATOM 5875 O O . ASP B 1 179 ? 7.465 11.18 17.391 1 98.88 179 ASP B O 1
ATOM 5879 N N . GLN B 1 180 ? 5.582 12.398 17.344 1 98.94 180 GLN B N 1
ATOM 5880 C CA . GLN B 1 180 ? 6.266 13.633 16.969 1 98.94 180 GLN B CA 1
ATOM 5881 C C . GLN B 1 180 ? 7.246 14.078 18.047 1 98.94 180 GLN B C 1
ATOM 5883 O O . GLN B 1 180 ? 8.352 14.523 17.75 1 98.94 180 GLN B O 1
ATOM 5888 N N . VAL B 1 181 ? 6.852 13.93 19.328 1 98.81 181 VAL B N 1
ATOM 5889 C CA . VAL B 1 181 ? 7.75 14.234 20.438 1 98.81 181 VAL B CA 1
ATOM 5890 C C . VAL B 1 181 ? 8.992 13.359 20.359 1 98.81 181 VAL B C 1
ATOM 5892 O O . VAL B 1 181 ? 10.117 13.852 20.484 1 98.81 181 VAL B O 1
ATOM 5895 N N . GLN B 1 182 ? 8.758 12.086 20.109 1 98.75 182 GLN B N 1
ATOM 5896 C CA . GLN B 1 182 ? 9.883 11.164 20.016 1 98.75 182 GLN B CA 1
ATOM 5897 C C . GLN B 1 182 ? 10.805 11.531 18.859 1 98.75 182 GLN B C 1
ATOM 5899 O O . GLN B 1 182 ? 12.023 11.406 18.953 1 98.75 182 GLN B O 1
ATOM 5904 N N . ALA B 1 183 ? 10.219 11.93 17.719 1 98.88 183 ALA B N 1
ATOM 5905 C CA . ALA B 1 183 ? 11.016 12.375 16.578 1 98.88 183 ALA B CA 1
ATOM 5906 C C . ALA B 1 183 ? 11.844 13.609 16.938 1 98.88 183 ALA B C 1
ATOM 5908 O O . ALA B 1 183 ? 13.023 13.695 16.594 1 98.88 183 ALA B O 1
ATOM 5909 N N . LEU B 1 184 ? 11.234 14.586 17.641 1 98.88 184 LEU B N 1
ATOM 5910 C CA . LEU B 1 184 ? 11.938 15.805 18.047 1 98.88 184 LEU B CA 1
ATOM 5911 C C . LEU B 1 184 ? 13.062 15.477 19.016 1 98.88 184 LEU B C 1
ATOM 5913 O O . LEU B 1 184 ? 14.141 16.078 18.953 1 98.88 184 LEU B O 1
ATOM 5917 N N . LYS B 1 185 ? 12.828 14.555 19.938 1 98.69 185 LYS B N 1
ATOM 5918 C CA . LYS B 1 185 ? 13.883 14.109 20.844 1 98.69 185 LYS B CA 1
ATOM 5919 C C . LYS B 1 185 ? 15.031 13.469 20.078 1 98.69 185 LYS B C 1
ATOM 5921 O O . LYS B 1 185 ? 16.203 13.703 20.375 1 98.69 185 LYS B O 1
ATOM 5926 N N . TRP B 1 186 ? 14.656 12.656 19.125 1 98.56 186 TRP B N 1
ATOM 5927 C CA . TRP B 1 186 ? 15.68 12.055 18.266 1 98.56 186 TRP B CA 1
ATOM 5928 C C . TRP B 1 186 ? 16.516 13.125 17.562 1 98.56 186 TRP B C 1
ATOM 5930 O O . TRP B 1 186 ? 17.734 13.023 17.516 1 98.56 186 TRP B O 1
ATOM 5940 N N . VAL B 1 187 ? 15.875 14.141 16.984 1 98.81 187 VAL B N 1
ATOM 5941 C CA . VAL B 1 187 ? 16.562 15.242 16.312 1 98.81 187 VAL B CA 1
ATOM 5942 C C . VAL B 1 187 ? 17.516 15.93 17.297 1 98.81 187 VAL B C 1
ATOM 5944 O O . VAL B 1 187 ? 18.672 16.172 16.969 1 98.81 187 VAL B O 1
ATOM 5947 N N . ASN B 1 188 ? 17.047 16.219 18.453 1 98.25 188 ASN B N 1
ATOM 5948 C CA . ASN B 1 188 ? 17.844 16.875 19.469 1 98.25 188 ASN B CA 1
ATOM 5949 C C . ASN B 1 188 ? 19.109 16.094 19.781 1 98.25 188 ASN B C 1
ATOM 5951 O O . ASN B 1 188 ? 20.188 16.672 19.938 1 98.25 188 ASN B O 1
ATOM 5955 N N . ARG B 1 189 ? 19.031 14.805 19.781 1 97.75 189 ARG B N 1
ATOM 5956 C CA . ARG B 1 189 ? 20.141 13.953 20.203 1 97.75 189 ARG B CA 1
ATOM 5957 C C . ARG B 1 189 ? 21.078 13.664 19.031 1 97.75 189 ARG B C 1
ATOM 5959 O O . ARG B 1 189 ? 22.266 13.422 19.234 1 97.75 189 ARG B O 1
ATOM 5966 N N . ASN B 1 190 ? 20.547 13.766 17.812 1 98.31 190 ASN B N 1
ATOM 5967 C CA . ASN B 1 190 ? 21.312 13.172 16.719 1 98.31 190 ASN B CA 1
ATOM 5968 C C . ASN B 1 190 ? 21.688 14.211 15.672 1 98.31 190 ASN B C 1
ATOM 5970 O O . ASN B 1 190 ? 22.594 13.984 14.867 1 98.31 190 ASN B O 1
ATOM 5974 N N . ILE B 1 191 ? 21.094 15.359 15.648 1 98.5 191 ILE B N 1
ATOM 5975 C CA . ILE B 1 191 ? 21.172 16.234 14.484 1 98.5 191 ILE B CA 1
ATOM 5976 C C . ILE B 1 191 ? 22.594 16.781 14.359 1 98.5 191 ILE B C 1
ATOM 5978 O O . ILE B 1 191 ? 23.031 17.172 13.266 1 98.5 191 ILE B O 1
ATOM 5982 N N . LYS B 1 192 ? 23.359 16.844 15.445 1 96.81 192 LYS B N 1
ATOM 5983 C CA . LYS B 1 192 ? 24.734 17.328 15.438 1 96.81 192 LYS B CA 1
ATOM 5984 C C . LYS B 1 192 ? 25.609 16.469 14.531 1 96.81 192 LYS B C 1
ATOM 5986 O O . LYS B 1 192 ? 26.547 16.969 13.914 1 96.81 192 LYS B O 1
ATOM 5991 N N . TYR B 1 193 ? 25.312 15.203 14.406 1 96.62 193 TYR B N 1
ATOM 5992 C CA . TYR B 1 193 ? 26.094 14.289 13.578 1 96.62 193 TYR B CA 1
ATOM 5993 C C . TYR B 1 193 ? 25.891 14.586 12.094 1 96.62 193 TYR B C 1
ATOM 5995 O O . TYR B 1 193 ? 26.672 14.156 11.25 1 96.62 193 TYR B O 1
ATOM 6003 N N . PHE B 1 194 ? 24.859 15.32 11.758 1 97.88 194 PHE B N 1
ATOM 6004 C CA . PHE B 1 194 ? 24.547 15.719 10.391 1 97.88 194 PHE B CA 1
ATOM 6005 C C . PHE B 1 194 ? 24.906 17.172 10.148 1 97.88 194 PHE B C 1
ATOM 6007 O O . PHE B 1 194 ? 24.609 17.734 9.086 1 97.88 194 PHE B O 1
ATOM 6014 N N . GLY B 1 195 ? 25.469 17.828 11.195 1 97.5 195 GLY B N 1
ATOM 6015 C CA . GLY B 1 195 ? 25.922 19.203 11.062 1 97.5 195 GLY B CA 1
ATOM 6016 C C . GLY B 1 195 ? 24.906 20.203 11.57 1 97.5 195 GLY B C 1
ATOM 6017 O O . GLY B 1 195 ? 25.078 21.422 11.383 1 97.5 195 GLY B O 1
ATOM 6018 N N . GLY B 1 196 ? 23.875 19.734 12.203 1 98.31 196 GLY B N 1
ATOM 6019 C CA . GLY B 1 196 ? 22.844 20.609 12.727 1 98.31 196 GLY B CA 1
ATOM 6020 C C . GLY B 1 196 ? 23.078 21.031 14.164 1 98.31 196 GLY B C 1
ATOM 6021 O O . GLY B 1 196 ? 23.703 20.297 14.93 1 98.31 196 GLY B O 1
ATOM 6022 N N . ASP B 1 197 ? 22.578 22.172 14.562 1 98.25 197 ASP B N 1
ATOM 6023 C CA . ASP B 1 197 ? 22.641 22.688 15.93 1 98.25 197 ASP B CA 1
ATOM 6024 C C . ASP B 1 197 ? 21.391 22.312 16.719 1 98.25 197 ASP B C 1
ATOM 6026 O O . ASP B 1 197 ? 20.297 22.781 16.422 1 98.25 197 ASP B O 1
ATOM 6030 N N . PRO B 1 198 ? 21.469 21.5 17.766 1 98.06 198 PRO B N 1
ATOM 6031 C CA . PRO B 1 198 ? 20.281 21.094 18.547 1 98.06 198 PRO B CA 1
ATOM 6032 C C . PRO B 1 198 ? 19.656 22.266 19.297 1 98.06 198 PRO B C 1
ATOM 6034 O O . PRO B 1 198 ? 18.562 22.141 19.828 1 98.06 198 PRO B O 1
ATOM 6037 N N . GLU B 1 199 ? 20.328 23.438 19.328 1 98 199 GLU B N 1
ATOM 6038 C CA . GLU B 1 199 ? 19.812 24.609 20.031 1 98 199 GLU B CA 1
ATOM 6039 C C . GLU B 1 199 ? 19.219 25.609 19.047 1 98 199 GLU B C 1
ATOM 6041 O O . GLU B 1 199 ? 18.844 26.719 19.438 1 98 199 GLU B O 1
ATOM 6046 N N . LYS B 1 200 ? 19.188 25.297 17.812 1 98.5 200 LYS B N 1
ATOM 6047 C CA . LYS B 1 200 ? 18.625 26.156 16.781 1 98.5 200 LYS B CA 1
ATOM 6048 C C . LYS B 1 200 ? 17.641 25.375 15.898 1 98.5 200 LYS B C 1
ATOM 6050 O O . LYS B 1 200 ? 17.812 25.328 14.672 1 98.5 200 LYS B O 1
ATOM 6055 N N . ILE B 1 201 ? 16.641 24.875 16.516 1 98.88 201 ILE B N 1
ATOM 6056 C CA . ILE B 1 201 ? 15.641 24.062 15.844 1 98.88 201 ILE B CA 1
ATOM 6057 C C . ILE B 1 201 ? 14.367 24.875 15.648 1 98.88 201 ILE B C 1
ATOM 6059 O O . ILE B 1 201 ? 13.82 25.438 16.609 1 98.88 201 ILE B O 1
ATOM 6063 N N . THR B 1 202 ? 13.93 25.062 14.43 1 98.94 202 THR B N 1
ATOM 6064 C CA . THR B 1 202 ? 12.617 25.594 14.07 1 98.94 202 THR B CA 1
ATOM 6065 C C . THR B 1 202 ? 11.688 24.453 13.633 1 98.94 202 THR B C 1
ATOM 6067 O O . THR B 1 202 ? 12.016 23.703 12.719 1 98.94 202 THR B O 1
ATOM 6070 N N . ILE B 1 203 ? 10.562 24.266 14.312 1 98.94 203 ILE B N 1
ATOM 6071 C CA . ILE B 1 203 ? 9.578 23.297 13.859 1 98.94 203 ILE B CA 1
ATOM 6072 C C . ILE B 1 203 ? 8.516 24 13.016 1 98.94 203 ILE B C 1
ATOM 6074 O O . ILE B 1 203 ? 8.078 25.094 13.344 1 98.94 203 ILE B O 1
ATOM 6078 N N . SER B 1 204 ? 8.227 23.438 11.914 1 98.88 204 SER B N 1
ATOM 6079 C CA . SER B 1 204 ? 7.223 23.938 10.984 1 98.88 204 SER B CA 1
ATOM 6080 C C . SER B 1 204 ? 6.305 22.828 10.5 1 98.88 204 SER B C 1
ATOM 6082 O O . SER B 1 204 ? 6.637 21.641 10.625 1 98.88 204 SER B O 1
ATOM 6084 N N . GLY B 1 205 ? 5.16 23.156 10.031 1 98.81 205 GLY B N 1
ATOM 6085 C CA . GLY B 1 205 ? 4.223 22.203 9.477 1 98.81 205 GLY B CA 1
ATOM 6086 C C . GLY B 1 205 ? 3.078 22.844 8.719 1 98.81 205 GLY B C 1
ATOM 6087 O O . GLY B 1 205 ? 2.904 24.062 8.766 1 98.81 205 GLY B O 1
ATOM 6088 N N . MET B 1 206 ? 2.365 22.047 8.008 1 98.5 206 MET B N 1
ATOM 6089 C CA . MET B 1 206 ? 1.255 22.5 7.172 1 98.5 206 MET B CA 1
ATOM 6090 C C . MET B 1 206 ? -0.031 21.766 7.531 1 98.5 206 MET B C 1
ATOM 6092 O O . MET B 1 206 ? -0.026 20.547 7.707 1 98.5 206 MET B O 1
ATOM 6096 N N . SER B 1 207 ? -1.161 22.578 7.648 1 98.5 207 SER B N 1
ATOM 6097 C CA . SER B 1 207 ? -2.463 21.984 7.961 1 98.5 207 SER B CA 1
ATOM 6098 C C . SER B 1 207 ? -2.436 21.266 9.297 1 98.5 207 SER B C 1
ATOM 6100 O O . SER B 1 207 ? -2.084 21.844 10.328 1 98.5 207 SER B O 1
ATOM 6102 N N . ALA B 1 208 ? -2.637 19.922 9.312 1 98.88 208 ALA B N 1
ATOM 6103 C CA . ALA B 1 208 ? -2.48 19.172 10.562 1 98.88 208 ALA B CA 1
ATOM 6104 C C . ALA B 1 208 ? -1.062 19.312 11.109 1 98.88 208 ALA B C 1
ATOM 6106 O O . ALA B 1 208 ? -0.858 19.328 12.32 1 98.88 208 ALA B O 1
ATOM 6107 N N . GLY B 1 209 ? -0.104 19.453 10.234 1 98.88 209 GLY B N 1
ATOM 6108 C CA . GLY B 1 209 ? 1.254 19.75 10.672 1 98.88 209 GLY B CA 1
ATOM 6109 C C . GLY B 1 209 ? 1.397 21.109 11.312 1 98.88 209 GLY B C 1
ATOM 6110 O O . GLY B 1 209 ? 2.141 21.281 12.281 1 98.88 209 GLY B O 1
ATOM 6111 N N . GLY B 1 210 ? 0.724 22.109 10.688 1 98.94 210 GLY B N 1
ATOM 6112 C CA . GLY B 1 210 ? 0.686 23.422 11.32 1 98.94 210 GLY B CA 1
ATOM 6113 C C . GLY B 1 210 ? 0.043 23.406 12.695 1 98.94 210 GLY B C 1
ATOM 6114 O O . GLY B 1 210 ? 0.534 24.047 13.617 1 98.94 210 GLY B O 1
ATOM 6115 N N . ALA B 1 211 ? -1.01 22.688 12.82 1 98.94 211 ALA B N 1
ATOM 6116 C CA . ALA B 1 211 ? -1.635 22.484 14.125 1 98.94 211 ALA B CA 1
ATOM 6117 C C . ALA B 1 211 ? -0.694 21.766 15.078 1 98.94 211 ALA B C 1
ATOM 6119 O O . ALA B 1 211 ? -0.624 22.094 16.266 1 98.94 211 ALA B O 1
ATOM 6120 N N . SER B 1 212 ? 0.022 20.797 14.578 1 98.94 212 SER B N 1
ATOM 6121 C CA . SER B 1 212 ? 0.935 20 15.398 1 98.94 212 SER B CA 1
ATOM 6122 C C . SER B 1 212 ? 2.006 20.891 16.031 1 98.94 212 SER B C 1
ATOM 6124 O O . SER B 1 212 ? 2.26 20.797 17.234 1 98.94 212 SER B O 1
ATOM 6126 N N . VAL B 1 213 ? 2.639 21.734 15.242 1 98.94 213 VAL B N 1
ATOM 6127 C CA . VAL B 1 213 ? 3.727 22.516 15.812 1 98.94 213 VAL B CA 1
ATOM 6128 C C . VAL B 1 213 ? 3.17 23.5 16.844 1 98.94 213 VAL B C 1
ATOM 6130 O O . VAL B 1 213 ? 3.828 23.812 17.828 1 98.94 213 VAL B O 1
ATOM 6133 N N . HIS B 1 214 ? 1.918 23.984 16.609 1 98.94 214 HIS B N 1
ATOM 6134 C CA . HIS B 1 214 ? 1.265 24.781 17.641 1 98.94 214 HIS B CA 1
ATOM 6135 C C . HIS B 1 214 ? 0.989 23.953 18.891 1 98.94 214 HIS B C 1
ATOM 6137 O O . HIS B 1 214 ? 1.232 24.406 20.016 1 98.94 214 HIS B O 1
ATOM 6143 N N . PHE B 1 215 ? 0.525 22.703 18.75 1 98.94 215 PHE B N 1
ATOM 6144 C CA . PHE B 1 215 ? 0.335 21.797 19.859 1 98.94 215 PHE B CA 1
ATOM 6145 C C . PHE B 1 215 ? 1.635 21.594 20.641 1 98.94 215 PHE B C 1
ATOM 6147 O O . PHE B 1 215 ? 1.628 21.531 21.859 1 98.94 215 PHE B O 1
ATOM 6154 N N . HIS B 1 216 ? 2.701 21.5 19.953 1 98.94 216 HIS B N 1
ATOM 6155 C CA . HIS B 1 216 ? 3.988 21.328 20.609 1 98.94 216 HIS B CA 1
ATOM 6156 C C . HIS B 1 216 ? 4.336 22.516 21.484 1 98.94 216 HIS B C 1
ATOM 6158 O O . HIS B 1 216 ? 4.965 22.375 22.531 1 98.94 216 HIS B O 1
ATOM 6164 N N . MET B 1 217 ? 3.924 23.75 21.141 1 98.81 217 MET B N 1
ATOM 6165 C CA . MET B 1 217 ? 4.094 24.922 22 1 98.81 217 MET B CA 1
ATOM 6166 C C . MET B 1 217 ? 3.314 24.75 23.297 1 98.81 217 MET B C 1
ATOM 6168 O O . MET B 1 217 ? 3.676 25.344 24.328 1 98.81 217 MET B O 1
ATOM 6172 N N . LEU B 1 218 ? 2.27 23.953 23.234 1 98.75 218 LEU B N 1
ATOM 6173 C CA . LEU B 1 218 ? 1.333 23.859 24.359 1 98.75 218 LEU B CA 1
ATOM 6174 C C . LEU B 1 218 ? 1.683 22.688 25.266 1 98.75 218 LEU B C 1
ATOM 6176 O O . LEU B 1 218 ? 1.199 22.609 26.406 1 98.75 218 LEU B O 1
ATOM 6180 N N . SER B 1 219 ? 2.471 21.766 24.828 1 98.75 219 SER B N 1
ATOM 6181 C CA . SER B 1 219 ? 2.693 20.516 25.562 1 98.75 219 SER B CA 1
ATOM 6182 C C . SER B 1 219 ? 3.943 20.594 26.422 1 98.75 219 SER B C 1
ATOM 6184 O O . SER B 1 219 ? 5.016 20.984 25.938 1 98.75 219 SER B O 1
ATOM 6186 N N . PRO B 1 220 ? 3.863 20.125 27.641 1 98.06 220 PRO B N 1
ATOM 6187 C CA . PRO B 1 220 ? 5.07 20.047 28.469 1 98.06 220 PRO B CA 1
ATOM 6188 C C . PRO B 1 220 ? 6.086 19.031 27.938 1 98.06 220 PRO B C 1
ATOM 6190 O O . PRO B 1 220 ? 7.285 19.172 28.188 1 98.06 220 PRO B O 1
ATOM 6193 N N . LEU B 1 221 ? 5.609 18.031 27.188 1 98.19 221 LEU B N 1
ATOM 6194 C CA . LEU B 1 221 ? 6.488 16.984 26.672 1 98.19 221 LEU B CA 1
ATOM 6195 C C . LEU B 1 221 ? 7.469 17.547 25.656 1 98.19 221 LEU B C 1
ATOM 6197 O O . LEU B 1 221 ? 8.508 16.938 25.391 1 98.19 221 LEU B O 1
ATOM 6201 N N . SER B 1 222 ? 7.141 18.75 25.078 1 98.25 222 SER B N 1
ATOM 6202 C CA . SER B 1 222 ? 7.934 19.266 23.969 1 98.25 222 SER B CA 1
ATOM 6203 C C . SER B 1 222 ? 8.82 20.422 24.406 1 98.25 222 SER B C 1
ATOM 6205 O O . SER B 1 222 ? 9.578 20.969 23.594 1 98.25 222 SER B O 1
ATOM 6207 N N . ARG B 1 223 ? 8.742 20.781 25.656 1 97.5 223 ARG B N 1
ATOM 6208 C CA . ARG B 1 223 ? 9.5 21.922 26.156 1 97.5 223 ARG B CA 1
ATOM 6209 C C . ARG B 1 223 ? 11 21.719 25.984 1 97.5 223 ARG B C 1
ATOM 6211 O O . ARG B 1 223 ? 11.523 20.656 26.328 1 97.5 223 ARG B O 1
ATOM 6218 N N . GLY B 1 224 ? 11.609 22.703 25.391 1 98 224 GLY B N 1
ATOM 6219 C CA . GLY B 1 224 ? 13.055 22.688 25.25 1 98 224 GLY B CA 1
ATOM 6220 C C . GLY B 1 224 ? 13.516 22.031 23.969 1 98 224 GLY B C 1
ATOM 6221 O O . GLY B 1 224 ? 14.711 22.047 23.641 1 98 224 GLY B O 1
ATOM 6222 N N . LEU B 1 225 ? 12.578 21.562 23.109 1 98.69 225 LEU B N 1
ATOM 6223 C CA . LEU B 1 225 ? 12.961 20.781 21.953 1 98.69 225 LEU B CA 1
ATOM 6224 C C . LEU B 1 225 ? 13.016 21.656 20.703 1 98.69 225 LEU B C 1
ATOM 6226 O O . LEU B 1 225 ? 13.414 21.203 19.625 1 98.69 225 LEU B O 1
ATOM 6230 N N . PHE B 1 226 ? 12.664 22.953 20.797 1 98.81 226 PHE B N 1
ATOM 6231 C CA . PHE B 1 226 ? 12.672 23.859 19.656 1 98.81 226 PHE B CA 1
ATOM 6232 C C . PHE B 1 226 ? 12.812 25.312 20.141 1 98.81 226 PHE B C 1
ATOM 6234 O O . PHE B 1 226 ? 12.57 25.609 21.297 1 98.81 226 PHE B O 1
ATOM 6241 N N . GLN B 1 227 ? 13.156 26.219 19.156 1 98.56 227 GLN B N 1
ATOM 6242 C CA . GLN B 1 227 ? 13.398 27.625 19.516 1 98.56 227 GLN B CA 1
ATOM 6243 C C . GLN B 1 227 ? 12.492 28.562 18.719 1 98.56 227 GLN B C 1
ATOM 6245 O O . GLN B 1 227 ? 12.359 29.734 19.062 1 98.56 227 GLN B O 1
ATOM 6250 N N . ARG B 1 228 ? 11.914 28.062 17.656 1 98.75 228 ARG B N 1
ATOM 6251 C CA . ARG B 1 228 ? 10.992 28.812 16.812 1 98.75 228 ARG B CA 1
ATOM 6252 C C . ARG B 1 228 ? 9.914 27.906 16.219 1 98.75 228 ARG B C 1
ATOM 6254 O O . ARG B 1 228 ? 10.133 26.703 16.062 1 98.75 228 ARG B O 1
ATOM 6261 N N . VAL B 1 229 ? 8.75 28.5 15.906 1 98.94 229 VAL B N 1
ATOM 6262 C CA . VAL B 1 229 ? 7.625 27.719 15.414 1 98.94 229 VAL B CA 1
ATOM 6263 C C . VAL B 1 229 ? 7 28.406 14.203 1 98.94 229 VAL B C 1
ATOM 6265 O O . VAL B 1 229 ? 6.797 29.625 14.211 1 98.94 229 VAL B O 1
ATOM 6268 N N . PHE B 1 230 ? 6.746 27.719 13.148 1 98.88 230 PHE B N 1
ATOM 6269 C CA . PHE B 1 230 ? 6.062 28.203 11.953 1 98.88 230 PHE B CA 1
ATOM 6270 C C . PHE B 1 230 ? 4.875 27.312 11.609 1 98.88 230 PHE B C 1
ATOM 6272 O O . PHE B 1 230 ? 5.051 26.203 11.117 1 98.88 230 PHE B O 1
ATOM 6279 N N . SER B 1 231 ? 3.627 27.797 11.766 1 98.81 231 SER B N 1
ATOM 6280 C CA . SER B 1 231 ? 2.379 27.109 11.453 1 98.81 231 SER B CA 1
ATOM 6281 C C . SER B 1 231 ? 1.81 27.562 10.117 1 98.81 231 SER B C 1
ATOM 6283 O O . SER B 1 231 ? 1.357 28.703 9.992 1 98.81 231 SER B O 1
ATOM 6285 N N . GLN B 1 232 ? 1.729 26.625 9.18 1 98.69 232 GLN B N 1
ATOM 6286 C CA . GLN B 1 232 ? 1.062 26.953 7.926 1 98.69 232 GLN B CA 1
ATOM 6287 C C . GLN B 1 232 ? -0.362 26.406 7.902 1 98.69 232 GLN B C 1
ATOM 6289 O O . GLN B 1 232 ? -0.572 25.203 8.062 1 98.69 232 GLN B O 1
ATOM 6294 N N . SER B 1 233 ? -1.302 27.219 7.734 1 98.69 233 SER B N 1
ATOM 6295 C CA . SER B 1 233 ? -2.686 26.859 7.445 1 98.69 233 SER B CA 1
ATOM 6296 C C . SER B 1 233 ? -3.24 25.906 8.5 1 98.69 233 SER B C 1
ATOM 6298 O O . SER B 1 233 ? -3.902 24.922 8.164 1 98.69 233 SER B O 1
ATOM 6300 N N . GLY B 1 234 ? -2.891 26.109 9.766 1 98.69 234 GLY B N 1
ATOM 6301 C CA . GLY B 1 234 ? -3.43 25.297 10.844 1 98.69 234 GLY B CA 1
ATOM 6302 C C . GLY B 1 234 ? -2.883 25.672 12.203 1 98.69 234 GLY B C 1
ATOM 6303 O O . GLY B 1 234 ? -1.698 25.984 12.344 1 98.69 234 GLY B O 1
ATOM 6304 N N . THR B 1 235 ? -3.711 25.672 13.234 1 98.81 235 THR B N 1
ATOM 6305 C CA . THR B 1 235 ? -3.338 25.844 14.633 1 98.81 235 THR B CA 1
ATOM 6306 C C . THR B 1 235 ? -4.145 24.906 15.523 1 98.81 235 THR B C 1
ATOM 6308 O O . THR B 1 235 ? -5.121 24.297 15.07 1 98.81 235 THR B O 1
ATOM 6311 N N . ALA B 1 236 ? -3.754 24.797 16.719 1 98.81 236 ALA B N 1
ATOM 6312 C CA . ALA B 1 236 ? -4.402 23.922 17.688 1 98.81 236 ALA B CA 1
ATOM 6313 C C . ALA B 1 236 ? -5.82 24.391 18 1 98.81 236 ALA B C 1
ATOM 6315 O O . ALA B 1 236 ? -6.609 23.656 18.594 1 98.81 236 ALA B O 1
ATOM 6316 N N . LEU B 1 237 ? -6.18 25.625 17.531 1 98.62 237 LEU B N 1
ATOM 6317 C CA . LEU B 1 237 ? -7.5 26.156 17.844 1 98.62 237 LEU B CA 1
ATOM 6318 C C . LEU B 1 237 ? -8.5 25.828 16.75 1 98.62 237 LEU B C 1
ATOM 6320 O O . LEU B 1 237 ? -9.711 25.969 16.938 1 98.62 237 LEU B O 1
ATOM 6324 N N . CYS B 1 238 ? -8.031 25.422 15.562 1 98.62 238 CYS B N 1
ATOM 6325 C CA . CYS B 1 238 ? -8.961 25.094 14.484 1 98.62 238 CYS B CA 1
ATOM 6326 C C . CYS B 1 238 ? -9.977 24.047 14.938 1 98.62 238 CYS B C 1
ATOM 6328 O O . CYS B 1 238 ? -9.656 23.156 15.734 1 98.62 238 CYS B O 1
ATOM 6330 N N . PRO B 1 239 ? -11.18 24.094 14.422 1 97.75 239 PRO B N 1
ATOM 6331 C CA . PRO B 1 239 ? -12.266 23.281 14.984 1 97.75 239 PRO B CA 1
ATOM 6332 C C . PRO B 1 239 ? -12.062 21.781 14.766 1 97.75 239 PRO B C 1
ATOM 6334 O O . PRO B 1 239 ? -12.648 20.969 15.484 1 97.75 239 PRO B O 1
ATOM 6337 N N . TRP B 1 240 ? -11.227 21.406 13.844 1 98.19 240 TRP B N 1
ATOM 6338 C CA . TRP B 1 240 ? -11.055 20.016 13.469 1 98.19 240 TRP B CA 1
ATOM 6339 C C . TRP B 1 240 ? -9.852 19.406 14.18 1 98.19 240 TRP B C 1
ATOM 6341 O O . TRP B 1 240 ? -9.531 18.234 13.984 1 98.19 240 TRP B O 1
ATOM 6351 N N . THR B 1 241 ? -9.133 20.172 15.031 1 98.56 241 THR B N 1
ATOM 6352 C CA . THR B 1 241 ? -7.844 19.719 15.539 1 98.56 241 THR B CA 1
ATOM 6353 C C . THR B 1 241 ? -8.016 18.984 16.859 1 98.56 241 THR B C 1
ATOM 6355 O O . THR B 1 241 ? -7.125 18.234 17.281 1 98.56 241 THR B O 1
ATOM 6358 N N . ILE B 1 242 ? -9.109 19.188 17.578 1 97.81 242 ILE B N 1
ATOM 6359 C CA . ILE B 1 242 ? -9.5 18.359 18.703 1 97.81 242 ILE B CA 1
ATOM 6360 C C . ILE B 1 242 ? -10.656 17.453 18.312 1 97.81 242 ILE B C 1
ATOM 6362 O O . ILE B 1 242 ? -11.75 17.922 18 1 97.81 242 ILE B O 1
ATOM 6366 N N . ALA B 1 243 ? -10.383 16.203 18.359 1 97.69 243 ALA B N 1
ATOM 6367 C CA . ALA B 1 243 ? -11.414 15.266 17.938 1 97.69 243 ALA B CA 1
ATOM 6368 C C . ALA B 1 243 ? -12.391 14.977 19.078 1 97.69 243 ALA B C 1
ATOM 6370 O O . ALA B 1 243 ? -11.984 14.844 20.234 1 97.69 243 ALA B O 1
ATOM 6371 N N . GLU B 1 244 ? -13.648 14.898 18.766 1 96.25 244 GLU B N 1
ATOM 6372 C CA . GLU B 1 244 ? -14.695 14.625 19.75 1 96.25 244 GLU B CA 1
ATOM 6373 C C . GLU B 1 244 ? -14.969 13.133 19.859 1 96.25 244 GLU B C 1
ATOM 6375 O O . GLU B 1 244 ? -14.828 12.391 18.891 1 96.25 244 GLU B O 1
ATOM 6380 N N . ASN B 1 245 ? -15.297 12.664 21 1 97 245 ASN B N 1
ATOM 6381 C CA . ASN B 1 245 ? -15.852 11.344 21.281 1 97 245 ASN B CA 1
ATOM 6382 C C . ASN B 1 245 ? -14.898 10.234 20.844 1 97 245 ASN B C 1
ATOM 6384 O O . ASN B 1 245 ? -15.344 9.188 20.359 1 97 245 ASN B O 1
ATOM 6388 N N . VAL B 1 246 ? -13.609 10.445 20.969 1 98.25 246 VAL B N 1
ATOM 6389 C CA . VAL B 1 246 ? -12.633 9.5 20.453 1 98.25 246 VAL B CA 1
ATOM 6390 C C . VAL B 1 246 ? -12.742 8.172 21.203 1 98.25 246 VAL B C 1
ATOM 6392 O O . VAL B 1 246 ? -12.68 7.102 20.594 1 98.25 246 VAL B O 1
ATOM 6395 N N . PRO B 1 247 ? -12.984 8.148 22.562 1 98.19 247 PRO B N 1
ATOM 6396 C CA . PRO B 1 247 ? -13.172 6.859 23.234 1 98.19 247 PRO B CA 1
ATOM 6397 C C . PRO B 1 247 ? -14.344 6.059 22.672 1 98.19 247 PRO B C 1
ATOM 6399 O O . PRO B 1 247 ? -14.227 4.852 22.453 1 98.19 247 PRO B O 1
ATOM 6402 N N . ASP B 1 248 ? -15.43 6.715 22.391 1 98 248 ASP B N 1
ATOM 6403 C CA . ASP B 1 248 ? -16.594 6.043 21.812 1 98 248 ASP B CA 1
ATOM 6404 C C . ASP B 1 248 ? -16.297 5.547 20.406 1 98 248 ASP B C 1
ATOM 6406 O O . ASP B 1 248 ? -16.703 4.449 20.016 1 98 248 ASP B O 1
ATOM 6410 N N . LYS B 1 249 ? -15.656 6.383 19.609 1 98.44 249 LYS B N 1
ATOM 6411 C CA . LYS B 1 249 ? -15.289 5.984 18.25 1 98.44 249 LYS B CA 1
ATOM 6412 C C . LYS B 1 249 ? -14.328 4.797 18.266 1 98.44 249 LYS B C 1
ATOM 6414 O O . LYS B 1 249 ? -14.438 3.891 17.438 1 98.44 249 LYS B O 1
ATOM 6419 N N . SER B 1 250 ? -13.391 4.836 19.203 1 98.44 250 SER B N 1
ATOM 6420 C CA . SER B 1 250 ? -12.469 3.719 19.375 1 98.44 250 SER B CA 1
ATOM 6421 C C . SER B 1 250 ? -13.211 2.436 19.719 1 98.44 250 SER B C 1
ATOM 6423 O O . SER B 1 250 ? -12.914 1.372 19.172 1 98.44 250 SER B O 1
ATOM 6425 N N . ALA B 1 251 ? -14.156 2.518 20.625 1 98.31 251 ALA B N 1
ATOM 6426 C CA . ALA B 1 251 ? -14.992 1.369 20.984 1 98.31 251 ALA B CA 1
ATOM 6427 C C . ALA B 1 251 ? -15.789 0.879 19.766 1 98.31 251 ALA B C 1
ATOM 6429 O O . ALA B 1 251 ? -15.953 -0.327 19.578 1 98.31 251 ALA B O 1
ATOM 6430 N N . ALA B 1 252 ? -16.297 1.808 18.969 1 98.38 252 ALA B N 1
ATOM 6431 C CA . ALA B 1 252 ? -17.062 1.459 17.781 1 98.38 252 ALA B CA 1
ATOM 6432 C C . ALA B 1 252 ? -16.203 0.694 16.781 1 98.38 252 ALA B C 1
ATOM 6434 O O . ALA B 1 252 ? -16.688 -0.237 16.125 1 98.38 252 ALA B O 1
ATOM 6435 N N . VAL B 1 253 ? -14.953 1.109 16.609 1 98.19 253 VAL B N 1
ATOM 6436 C CA . VAL B 1 253 ? -14.016 0.374 15.758 1 98.19 253 VAL B CA 1
ATOM 6437 C C . VAL B 1 253 ? -13.875 -1.058 16.266 1 98.19 253 VAL B C 1
ATOM 6439 O O . VAL B 1 253 ? -13.914 -2.01 15.484 1 98.19 253 VAL B O 1
ATOM 6442 N N . GLY B 1 254 ? -13.664 -1.188 17.594 1 98.06 254 GLY B N 1
ATOM 6443 C CA . GLY B 1 254 ? -13.586 -2.512 18.188 1 98.06 254 GLY B CA 1
ATOM 6444 C C . GLY B 1 254 ? -14.828 -3.352 17.938 1 98.06 254 GLY B C 1
ATOM 6445 O O . GLY B 1 254 ? -14.719 -4.512 17.516 1 98.06 254 GLY B O 1
ATOM 6446 N N . ALA B 1 255 ? -15.977 -2.758 18.125 1 97.5 255 ALA B N 1
ATOM 6447 C CA . ALA B 1 255 ? -17.234 -3.459 17.906 1 97.5 255 ALA B CA 1
ATOM 6448 C C . ALA B 1 255 ? -17.375 -3.904 16.453 1 97.5 255 ALA B C 1
ATOM 6450 O O . ALA B 1 255 ? -17.797 -5.027 16.172 1 97.5 255 ALA B O 1
ATOM 6451 N N . TYR B 1 256 ? -17.031 -3.018 15.578 1 96.19 256 TYR B N 1
ATOM 6452 C CA . TYR B 1 256 ? -17.078 -3.307 14.148 1 96.19 256 TYR B CA 1
ATOM 6453 C C . TYR B 1 256 ? -16.219 -4.52 13.812 1 96.19 256 TYR B C 1
ATOM 6455 O O . TYR B 1 256 ? -16.562 -5.305 12.922 1 96.19 256 TYR B O 1
ATOM 6463 N N . LEU B 1 257 ? -15.156 -4.695 14.492 1 96.88 257 LEU B N 1
ATOM 6464 C CA . LEU B 1 257 ? -14.219 -5.773 14.211 1 96.88 257 LEU B CA 1
ATOM 6465 C C . LEU B 1 257 ? -14.461 -6.961 15.133 1 96.88 257 LEU B C 1
ATOM 6467 O O . LEU B 1 257 ? -13.602 -7.836 15.273 1 96.88 257 LEU B O 1
ATOM 6471 N N . GLY B 1 258 ? -15.586 -6.91 15.875 1 95.75 258 GLY B N 1
ATOM 6472 C CA . GLY B 1 258 ? -16.047 -8.047 16.656 1 95.75 258 GLY B CA 1
ATOM 6473 C C . GLY B 1 258 ? -15.352 -8.148 18 1 95.75 258 GLY B C 1
ATOM 6474 O O . GLY B 1 258 ? -15.312 -9.227 18.609 1 95.75 258 GLY B O 1
ATOM 6475 N N . CYS B 1 259 ? -14.758 -7.098 18.531 1 97.25 259 CYS B N 1
ATOM 6476 C CA . CYS B 1 259 ? -14.078 -7.078 19.812 1 97.25 259 CYS B CA 1
ATOM 6477 C C . CYS B 1 259 ? -15.047 -6.711 20.938 1 97.25 259 CYS B C 1
ATOM 6479 O O . CYS B 1 259 ? -16 -5.969 20.719 1 97.25 259 CYS B O 1
ATOM 6481 N N . PRO B 1 260 ? -14.734 -7.246 22.141 1 95.62 260 PRO B N 1
ATOM 6482 C CA . PRO B 1 260 ? -15.414 -6.648 23.297 1 95.62 260 PRO B CA 1
ATOM 6483 C C . PRO B 1 260 ? -15.055 -5.176 23.5 1 95.62 260 PRO B C 1
ATOM 6485 O O . PRO B 1 260 ? -13.906 -4.781 23.281 1 95.62 260 PRO B O 1
ATOM 6488 N N . THR B 1 261 ? -16.031 -4.367 23.812 1 95.62 261 THR B N 1
ATOM 6489 C CA . THR B 1 261 ? -15.773 -2.934 23.906 1 95.62 261 THR B CA 1
ATOM 6490 C C . THR B 1 261 ? -15.461 -2.539 25.344 1 95.62 261 THR B C 1
ATOM 6492 O O . THR B 1 261 ? -14.992 -1.427 25.609 1 95.62 261 THR B O 1
ATOM 6495 N N . ARG B 1 262 ? -15.742 -3.363 26.344 1 93.69 262 ARG B N 1
ATOM 6496 C CA . ARG B 1 262 ? -15.414 -3.176 27.75 1 93.69 262 ARG B CA 1
ATOM 6497 C C . ARG B 1 262 ? -14.992 -4.488 28.391 1 93.69 262 ARG B C 1
ATOM 6499 O O . ARG B 1 262 ? -15.469 -5.559 28.016 1 93.69 262 ARG B O 1
ATOM 6506 N N . PRO B 1 263 ? -14.109 -4.406 29.422 1 97.06 263 PRO B N 1
ATOM 6507 C CA . PRO B 1 263 ? -13.344 -3.221 29.812 1 97.06 263 PRO B CA 1
ATOM 6508 C C . PRO B 1 263 ? -12.328 -2.799 28.766 1 97.06 263 PRO B C 1
ATOM 6510 O O . PRO B 1 263 ? -12.102 -3.531 27.797 1 97.06 263 PRO B O 1
ATOM 6513 N N . SER B 1 264 ? -11.688 -1.628 28.906 1 97.94 264 SER B N 1
ATOM 6514 C CA . SER B 1 264 ? -10.75 -1.05 27.938 1 97.94 264 SER B CA 1
ATOM 6515 C C . SER B 1 264 ? -9.617 -2.014 27.625 1 97.94 264 SER B C 1
ATOM 6517 O O . SER B 1 264 ? -9.172 -2.113 26.484 1 97.94 264 SER B O 1
ATOM 6519 N N . LYS B 1 265 ? -9.18 -2.691 28.609 1 97.69 265 LYS B N 1
ATOM 6520 C CA . LYS B 1 265 ? -8.07 -3.621 28.422 1 97.69 265 LYS B CA 1
ATOM 6521 C C . LYS B 1 265 ? -8.422 -4.719 27.422 1 97.69 265 LYS B C 1
ATOM 6523 O O . LYS B 1 265 ? -7.602 -5.078 26.578 1 97.69 265 LYS B O 1
ATOM 6528 N N . ASP B 1 266 ? -9.641 -5.262 27.5 1 97.31 266 ASP B N 1
ATOM 6529 C CA . ASP B 1 266 ? -10.094 -6.312 26.578 1 97.31 266 ASP B CA 1
ATOM 6530 C C . ASP B 1 266 ? -10.211 -5.781 25.156 1 97.31 266 ASP B C 1
ATOM 6532 O O . ASP B 1 266 ? -9.891 -6.488 24.203 1 97.31 266 ASP B O 1
ATOM 6536 N N . LEU B 1 267 ? -10.727 -4.562 25.062 1 98 267 LEU B N 1
ATOM 6537 C CA . LEU B 1 267 ? -10.836 -3.916 23.75 1 98 267 LEU B CA 1
ATOM 6538 C C . LEU B 1 267 ? -9.469 -3.814 23.078 1 98 267 LEU B C 1
ATOM 6540 O O . LEU B 1 267 ? -9.305 -4.211 21.922 1 98 267 LEU B O 1
ATOM 6544 N N . VAL B 1 268 ? -8.492 -3.365 23.812 1 98.06 268 VAL B N 1
ATOM 6545 C CA . VAL B 1 268 ? -7.156 -3.115 23.266 1 98.06 268 VAL B CA 1
ATOM 6546 C C . VAL B 1 268 ? -6.477 -4.441 22.938 1 98.06 268 VAL B C 1
ATOM 6548 O O . VAL B 1 268 ? -5.867 -4.582 21.875 1 98.06 268 VAL B O 1
ATOM 6551 N N . GLU B 1 269 ? -6.602 -5.43 23.797 1 96.38 269 GLU B N 1
ATOM 6552 C CA . GLU B 1 269 ? -6.016 -6.746 23.562 1 96.38 269 GLU B CA 1
ATOM 6553 C C . GLU B 1 269 ? -6.594 -7.387 22.297 1 96.38 269 GLU B C 1
ATOM 6555 O O . GLU B 1 269 ? -5.863 -7.977 21.5 1 96.38 269 GLU B O 1
ATOM 6560 N N . CYS B 1 270 ? -7.879 -7.246 22.172 1 96.31 270 CYS B N 1
ATOM 6561 C CA . CYS B 1 270 ? -8.547 -7.777 21 1 96.31 270 CYS B CA 1
ATOM 6562 C C . CYS B 1 270 ? -8.07 -7.066 19.734 1 96.31 270 CYS B C 1
ATOM 6564 O O . CYS B 1 270 ? -7.719 -7.711 18.75 1 96.31 270 CYS B O 1
ATOM 6566 N N . LEU B 1 271 ? -7.996 -5.742 19.734 1 97.31 271 LEU B N 1
ATOM 6567 C CA . LEU B 1 271 ? -7.629 -4.953 18.562 1 97.31 271 LEU B CA 1
ATOM 6568 C C . LEU B 1 271 ? -6.168 -5.176 18.203 1 97.31 271 LEU B C 1
ATOM 6570 O O . LEU B 1 271 ? -5.781 -4.988 17.047 1 97.31 271 LEU B O 1
ATOM 6574 N N . MET B 1 272 ? -5.348 -5.59 19.109 1 95.06 272 MET B N 1
ATOM 6575 C CA . MET B 1 272 ? -3.955 -5.922 18.828 1 95.06 272 MET B CA 1
ATOM 6576 C C . MET B 1 272 ? -3.855 -7.16 17.953 1 95.06 272 MET B C 1
ATOM 6578 O O . MET B 1 272 ? -2.842 -7.375 17.281 1 95.06 272 MET B O 1
ATOM 6582 N N . THR B 1 273 ? -4.965 -7.953 17.906 1 92.56 273 THR B N 1
ATOM 6583 C CA . THR B 1 273 ? -4.949 -9.18 17.125 1 92.56 273 THR B CA 1
ATOM 6584 C C . THR B 1 273 ? -5.559 -8.938 15.734 1 92.56 273 THR B C 1
ATOM 6586 O O . THR B 1 273 ? -5.488 -9.812 14.867 1 92.56 273 THR B O 1
ATOM 6589 N N . ARG B 1 274 ? -6.219 -7.777 15.547 1 95.88 274 ARG B N 1
ATOM 6590 C CA . ARG B 1 274 ? -6.875 -7.496 14.281 1 95.88 274 ARG B CA 1
ATOM 6591 C C . ARG B 1 274 ? -5.902 -6.879 13.281 1 95.88 274 ARG B C 1
ATOM 6593 O O . ARG B 1 274 ? -4.977 -6.164 13.672 1 95.88 274 ARG B O 1
ATOM 6600 N N . PRO B 1 275 ? -6.078 -7.137 11.992 1 95.12 275 PRO B N 1
ATOM 6601 C CA . PRO B 1 275 ? -5.199 -6.516 11 1 95.12 275 PRO B CA 1
ATOM 6602 C C . PRO B 1 275 ? -5.305 -4.992 10.992 1 95.12 275 PRO B C 1
ATOM 6604 O O . PRO B 1 275 ? -6.406 -4.445 11.086 1 95.12 275 PRO B O 1
ATOM 6607 N N . ALA B 1 276 ? -4.129 -4.348 10.898 1 96.69 276 ALA B N 1
ATOM 6608 C CA . ALA B 1 276 ? -4.098 -2.889 10.836 1 96.69 276 ALA B CA 1
ATOM 6609 C C . ALA B 1 276 ? -4.98 -2.367 9.711 1 96.69 276 ALA B C 1
ATOM 6611 O O . ALA B 1 276 ? -5.648 -1.343 9.859 1 96.69 276 ALA B O 1
ATOM 6612 N N . LEU B 1 277 ? -4.977 -3.107 8.586 1 96.44 277 LEU B N 1
ATOM 6613 C CA . LEU B 1 277 ? -5.777 -2.732 7.43 1 96.44 277 LEU B CA 1
ATOM 6614 C C . LEU B 1 277 ? -7.242 -2.545 7.82 1 96.44 277 LEU B C 1
ATOM 6616 O O . LEU B 1 277 ? -7.859 -1.542 7.457 1 96.44 277 LEU B O 1
ATOM 6620 N N . HIS B 1 278 ? -7.84 -3.42 8.562 1 96.75 278 HIS B N 1
ATOM 6621 C CA . HIS B 1 278 ? -9.258 -3.387 8.898 1 96.75 278 HIS B CA 1
ATOM 6622 C C . HIS B 1 278 ? -9.547 -2.332 9.961 1 96.75 278 HIS B C 1
ATOM 6624 O O . HIS B 1 278 ? -10.617 -1.72 9.953 1 96.75 278 HIS B O 1
ATOM 6630 N N . ILE B 1 279 ? -8.539 -2.162 10.859 1 98.12 279 ILE B N 1
ATOM 6631 C CA . ILE B 1 279 ? -8.688 -1.093 11.844 1 98.12 279 ILE B CA 1
ATOM 6632 C C . ILE B 1 279 ? -8.797 0.253 11.133 1 98.12 279 ILE B C 1
ATOM 6634 O O . ILE B 1 279 ? -9.703 1.04 11.406 1 98.12 279 ILE B O 1
ATOM 6638 N N . VAL B 1 280 ? -7.918 0.502 10.18 1 98.38 280 VAL B N 1
ATOM 6639 C CA . VAL B 1 280 ? -7.895 1.764 9.453 1 98.38 280 VAL B CA 1
ATOM 6640 C C . VAL B 1 280 ? -9.117 1.86 8.547 1 98.38 280 VAL B C 1
ATOM 6642 O O . VAL B 1 280 ? -9.719 2.932 8.406 1 98.38 280 VAL B O 1
ATOM 6645 N N . GLU B 1 281 ? -9.523 0.783 8.008 1 96.75 281 GLU B N 1
ATOM 6646 C CA . GLU B 1 281 ? -10.703 0.759 7.148 1 96.75 281 GLU B CA 1
ATOM 6647 C C . GLU B 1 281 ? -11.961 1.162 7.914 1 96.75 281 GLU B C 1
ATOM 6649 O O . GLU B 1 281 ? -12.852 1.808 7.363 1 96.75 281 GLU B O 1
ATOM 6654 N N . ALA B 1 282 ? -12.062 0.839 9.18 1 97.25 282 ALA B N 1
ATOM 6655 C CA . ALA B 1 282 ? -13.234 1.084 10.016 1 97.25 282 ALA B CA 1
ATOM 6656 C C . ALA B 1 282 ? -13.508 2.578 10.156 1 97.25 282 ALA B C 1
ATOM 6658 O O . ALA B 1 282 ? -14.602 2.98 10.555 1 97.25 282 ALA B O 1
ATOM 6659 N N . VAL B 1 283 ? -12.57 3.449 9.758 1 97.25 283 VAL B N 1
ATOM 6660 C CA . VAL B 1 283 ? -12.734 4.895 9.859 1 97.25 283 VAL B CA 1
ATOM 6661 C C . VAL B 1 283 ? -13.906 5.34 8.984 1 97.25 283 VAL B C 1
ATOM 6663 O O . VAL B 1 283 ? -14.562 6.34 9.273 1 97.25 283 VAL B O 1
ATOM 6666 N N . LYS B 1 284 ? -14.203 4.566 7.98 1 96.62 284 LYS B N 1
ATOM 6667 C CA . LYS B 1 284 ? -15.258 4.891 7.023 1 96.62 284 LYS B CA 1
ATOM 6668 C C . LYS B 1 284 ? -16.609 5.047 7.723 1 96.62 284 LYS B C 1
ATOM 6670 O O . LYS B 1 284 ? -17.469 5.793 7.262 1 96.62 284 LYS B O 1
ATOM 6675 N N . ILE B 1 285 ? -16.719 4.414 8.922 1 95.69 285 ILE B N 1
ATOM 6676 C CA . ILE B 1 285 ? -17.953 4.453 9.703 1 95.69 285 ILE B CA 1
ATOM 6677 C C . ILE B 1 285 ? -18.219 5.883 10.164 1 95.69 285 ILE B C 1
ATOM 6679 O O . ILE B 1 285 ? -19.375 6.254 10.406 1 95.69 285 ILE B O 1
ATOM 6683 N N . PHE B 1 286 ? -17.219 6.684 10.172 1 97.88 286 PHE B N 1
ATOM 6684 C CA . PHE B 1 286 ? -17.344 8.008 10.766 1 97.88 286 PHE B CA 1
ATOM 6685 C C . PHE B 1 286 ? -17.312 9.086 9.695 1 97.88 286 PHE B C 1
ATOM 6687 O O . PHE B 1 286 ? -17.125 10.266 10 1 97.88 286 PHE B O 1
ATOM 6694 N N . LEU B 1 287 ? -17.438 8.648 8.43 1 97.88 287 LEU B N 1
ATOM 6695 C CA . LEU B 1 287 ? -17.406 9.578 7.309 1 97.88 287 LEU B CA 1
ATOM 6696 C C . LEU B 1 287 ? -18.734 9.578 6.559 1 97.88 287 LEU B C 1
ATOM 6698 O O . LEU B 1 287 ? -18.828 9.055 5.445 1 97.88 287 LEU B O 1
ATOM 6702 N N . PRO B 1 288 ? -19.734 10.258 7.07 1 96.75 288 PRO B N 1
ATOM 6703 C CA . PRO B 1 288 ? -21.078 10.172 6.5 1 96.75 288 PRO B CA 1
ATOM 6704 C C . PRO B 1 288 ? -21.203 10.844 5.137 1 96.75 288 PRO B C 1
ATOM 6706 O O . PRO B 1 288 ? -22.125 10.555 4.375 1 96.75 288 PRO B O 1
ATOM 6709 N N . PHE B 1 289 ? -20.297 11.812 4.844 1 97.69 289 PHE B N 1
ATOM 6710 C CA . PHE B 1 289 ? -20.328 12.469 3.543 1 97.69 289 PHE B CA 1
ATOM 6711 C C . PHE B 1 289 ? -18.922 12.508 2.93 1 97.69 289 PHE B C 1
ATOM 6713 O O . PHE B 1 289 ? -18.125 13.367 3.27 1 97.69 289 PHE B O 1
ATOM 6720 N N . LEU B 1 290 ? -18.734 11.586 1.907 1 97.38 290 LEU B N 1
ATOM 6721 C CA . LEU B 1 290 ? -17.406 11.414 1.324 1 97.38 290 LEU B CA 1
ATOM 6722 C C . LEU B 1 290 ? -16.344 11.266 2.412 1 97.38 290 LEU B C 1
ATOM 6724 O O . LEU B 1 290 ? -16.422 10.352 3.236 1 97.38 290 LEU B O 1
ATOM 6728 N N . TYR B 1 291 ? -15.398 12.172 2.523 1 98.06 291 TYR B N 1
ATOM 6729 C CA . TYR B 1 291 ? -14.328 12.078 3.506 1 98.06 291 TYR B CA 1
ATOM 6730 C C . TYR B 1 291 ? -14.578 13.008 4.684 1 98.06 291 TYR B C 1
ATOM 6732 O O . TYR B 1 291 ? -13.641 13.375 5.402 1 98.06 291 TYR B O 1
ATOM 6740 N N . ASN B 1 292 ? -15.75 13.562 4.973 1 98.19 292 ASN B N 1
ATOM 6741 C CA . ASN B 1 292 ? -16.047 14.547 6.004 1 98.19 292 ASN B CA 1
ATOM 6742 C C . ASN B 1 292 ? -16.953 13.969 7.09 1 98.19 292 ASN B C 1
ATOM 6744 O O . ASN B 1 292 ? -17.922 13.266 6.789 1 98.19 292 ASN B O 1
ATOM 6748 N N . PRO B 1 293 ? -16.719 14.414 8.273 1 98.12 293 PRO B N 1
ATOM 6749 C CA . PRO B 1 293 ? -15.609 15.25 8.758 1 98.12 293 PRO B CA 1
ATOM 6750 C C . PRO B 1 293 ? -14.242 14.602 8.539 1 98.12 293 PRO B C 1
ATOM 6752 O O . PRO B 1 293 ? -14.086 13.398 8.742 1 98.12 293 PRO B O 1
ATOM 6755 N N . TYR B 1 294 ? -13.266 15.367 8.172 1 97.88 294 TYR B N 1
ATOM 6756 C CA . TYR B 1 294 ? -12.055 14.75 7.625 1 97.88 294 TYR B CA 1
ATOM 6757 C C . TYR B 1 294 ? -11.07 14.406 8.734 1 97.88 294 TYR B C 1
ATOM 6759 O O . TYR B 1 294 ? -10 13.852 8.469 1 97.88 294 TYR B O 1
ATOM 6767 N N . SER B 1 295 ? -11.359 14.695 10.016 1 98.31 295 SER B N 1
ATOM 6768 C CA . SER B 1 295 ? -10.508 14.305 11.133 1 98.31 295 SER B CA 1
ATOM 6769 C C . SER B 1 295 ? -11.312 13.586 12.219 1 98.31 295 SER B C 1
ATOM 6771 O O . SER B 1 295 ? -11.359 14.039 13.359 1 98.31 295 SER B O 1
ATOM 6773 N N . PRO B 1 296 ? -11.859 12.445 11.883 1 98.25 296 PRO B N 1
ATOM 6774 C CA . PRO B 1 296 ? -12.625 11.727 12.906 1 98.25 296 PRO B CA 1
ATOM 6775 C C . PRO B 1 296 ? -11.75 11.266 14.078 1 98.25 296 PRO B C 1
ATOM 6777 O O . PRO B 1 296 ? -12.25 11.086 15.188 1 98.25 296 PRO B O 1
ATOM 6780 N N . PHE B 1 297 ? -10.531 11.031 13.805 1 98.69 297 PHE B N 1
ATOM 6781 C CA . PHE B 1 297 ? -9.531 10.766 14.836 1 98.69 297 PHE B CA 1
ATOM 6782 C C . PHE B 1 297 ? -8.461 11.852 14.836 1 98.69 297 PHE B C 1
ATOM 6784 O O . PHE B 1 297 ? -7.957 12.242 13.781 1 98.69 297 PHE B O 1
ATOM 6791 N N . GLY B 1 298 ? -8.125 12.359 15.938 1 98.62 298 GLY B N 1
ATOM 6792 C CA . GLY B 1 298 ? -7.152 13.422 16.141 1 98.62 298 GLY B CA 1
ATOM 6793 C C . GLY B 1 298 ? -6.812 13.641 17.609 1 98.62 298 GLY B C 1
ATOM 6794 O O . GLY B 1 298 ? -7.133 12.805 18.453 1 98.62 298 GLY B O 1
ATOM 6795 N N . PRO B 1 299 ? -6.168 14.695 17.922 1 98.81 299 PRO B N 1
ATOM 6796 C CA . PRO B 1 299 ? -5.742 15 19.297 1 98.81 299 PRO B CA 1
ATOM 6797 C C . PRO B 1 299 ? -6.91 15.039 20.281 1 98.81 299 PRO B C 1
ATOM 6799 O O . PRO B 1 299 ? -8.016 15.461 19.922 1 98.81 299 PRO B O 1
ATOM 6802 N N . VAL B 1 300 ? -6.652 14.594 21.484 1 98.44 300 VAL B N 1
ATOM 6803 C CA . VAL B 1 300 ? -7.641 14.609 22.562 1 98.44 300 VAL B CA 1
ATOM 6804 C C . VAL B 1 300 ? -7.012 15.18 23.844 1 98.44 300 VAL B C 1
ATOM 6806 O O . VAL B 1 300 ? -5.789 15.312 23.922 1 98.44 300 VAL B O 1
ATOM 6809 N N . ILE B 1 301 ? -7.863 15.609 24.734 1 97.38 301 ILE B N 1
ATOM 6810 C CA . ILE B 1 301 ? -7.422 15.969 26.078 1 97.38 301 ILE B CA 1
ATOM 6811 C C . ILE B 1 301 ? -7.25 14.711 26.922 1 97.38 301 ILE B C 1
ATOM 6813 O O . ILE B 1 301 ? -8.18 13.906 27.047 1 97.38 301 ILE B O 1
ATOM 6817 N N . GLU B 1 302 ? -6.078 14.539 27.438 1 97.94 302 GLU B N 1
ATOM 6818 C CA . GLU B 1 302 ? -5.785 13.328 28.188 1 97.94 302 GLU B CA 1
ATOM 6819 C C . GLU B 1 302 ? -6.027 13.523 29.688 1 97.94 302 GLU B C 1
ATOM 6821 O O . GLU B 1 302 ? -6.031 14.656 30.172 1 97.94 302 GLU B O 1
ATOM 6826 N N . ILE B 1 303 ? -6.211 12.398 30.391 1 96.19 303 ILE B N 1
ATOM 6827 C CA . ILE B 1 303 ? -6.203 12.43 31.844 1 96.19 303 ILE B CA 1
ATOM 6828 C C . ILE B 1 303 ? -4.805 12.781 32.344 1 96.19 303 ILE B C 1
ATOM 6830 O O . I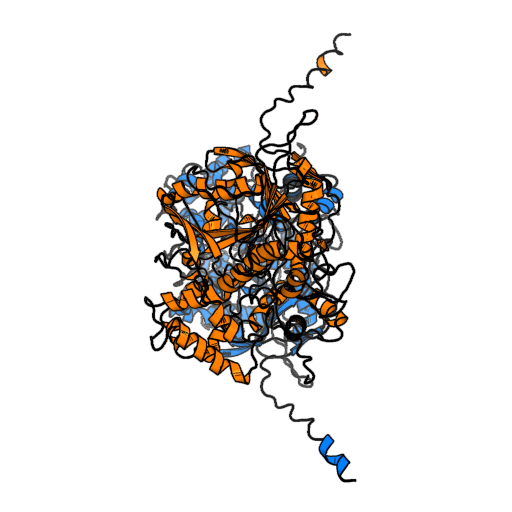LE B 1 303 ? -3.803 12.406 31.734 1 96.19 303 ILE B O 1
ATOM 6834 N N . PRO B 1 304 ? -4.754 13.539 33.406 1 95.31 304 PRO B N 1
ATOM 6835 C CA . PRO B 1 304 ? -3.441 13.953 33.906 1 95.31 304 PRO B CA 1
ATOM 6836 C C . PRO B 1 304 ? -2.531 12.773 34.219 1 95.31 304 PRO B C 1
ATOM 6838 O O . PRO B 1 304 ? -2.963 11.82 34.875 1 95.31 304 PRO B O 1
ATOM 6841 N N . SER B 1 305 ? -1.422 12.742 33.688 1 95.56 305 SER B N 1
ATOM 6842 C CA . SER B 1 305 ? -0.34 11.797 33.938 1 95.56 305 SER B CA 1
ATOM 6843 C C . SER B 1 305 ? 1.007 12.375 33.531 1 95.56 305 SER B C 1
ATOM 6845 O O . SER B 1 305 ? 1.063 13.422 32.875 1 95.56 305 SER B O 1
ATOM 6847 N N . GLU B 1 306 ? 2.082 11.742 33.906 1 94 306 GLU B N 1
ATOM 6848 C CA . GLU B 1 306 ? 3.426 12.219 33.594 1 94 306 GLU B CA 1
ATOM 6849 C C . GLU B 1 306 ? 3.67 12.234 32.094 1 94 306 GLU B C 1
ATOM 6851 O O . GLU B 1 306 ? 4.43 13.062 31.578 1 94 306 GLU B O 1
ATOM 6856 N N . ASN B 1 307 ? 2.98 11.383 31.391 1 95.62 307 ASN B N 1
ATOM 6857 C CA . ASN B 1 307 ? 3.24 11.25 29.969 1 95.62 307 ASN B CA 1
ATOM 6858 C C . ASN B 1 307 ? 2.102 11.828 29.125 1 95.62 307 ASN B C 1
ATOM 6860 O O . ASN B 1 307 ? 2.035 11.602 27.922 1 95.62 307 ASN B O 1
ATOM 6864 N N . ALA B 1 308 ? 1.233 12.609 29.766 1 98.19 308 ALA B N 1
ATOM 6865 C CA . ALA B 1 308 ? 0.14 13.219 29 1 98.19 308 ALA B CA 1
ATOM 6866 C C . ALA B 1 308 ? 0.655 14.312 28.078 1 98.19 308 ALA B C 1
ATOM 6868 O O . ALA B 1 308 ? 1.499 15.125 28.469 1 98.19 308 ALA B O 1
ATOM 6869 N N . PHE B 1 309 ? 0.174 14.297 26.875 1 98.56 309 PHE B N 1
ATOM 6870 C CA . PHE B 1 309 ? 0.589 15.32 25.922 1 98.56 309 PHE B CA 1
ATOM 6871 C C . PHE B 1 309 ? -0.008 16.672 26.297 1 98.56 309 PHE B C 1
ATOM 6873 O O . PHE B 1 309 ? 0.716 17.656 26.438 1 98.56 309 PHE B O 1
ATOM 6880 N N . ILE B 1 310 ? -1.299 16.781 26.422 1 98.19 310 ILE B N 1
ATOM 6881 C CA . ILE B 1 310 ? -1.996 17.922 27.031 1 98.19 310 ILE B CA 1
ATOM 6882 C C . ILE B 1 310 ? -3.123 17.406 27.922 1 98.19 310 ILE B C 1
ATOM 6884 O O . ILE B 1 310 ? -3.725 16.375 27.656 1 98.19 310 ILE B O 1
ATOM 6888 N N . THR B 1 311 ? -3.447 18.156 28.938 1 97.44 311 THR B N 1
ATOM 6889 C CA . THR B 1 311 ? -4.48 17.75 29.875 1 97.44 311 THR B CA 1
ATOM 6890 C C . THR B 1 311 ? -5.594 18.797 29.953 1 97.44 311 THR B C 1
ATOM 6892 O O . THR B 1 311 ? -6.52 18.672 30.75 1 97.44 311 THR B O 1
ATOM 6895 N N . GLU B 1 312 ? -5.438 19.828 29.141 1 95.88 312 GLU B N 1
ATOM 6896 C CA . GLU B 1 312 ? -6.43 20.891 29.031 1 95.88 312 GLU B CA 1
ATOM 6897 C C . GLU B 1 312 ? -6.641 21.297 27.578 1 95.88 312 GLU B C 1
ATOM 6899 O O . GLU B 1 312 ? -5.789 21.047 26.719 1 95.88 312 GLU B O 1
ATOM 6904 N N . LEU B 1 313 ? -7.773 21.984 27.359 1 97.12 313 LEU B N 1
ATOM 6905 C CA . LEU B 1 313 ? -8.047 22.484 26.031 1 97.12 313 LEU B CA 1
ATOM 6906 C C . LEU B 1 313 ? -7.008 23.531 25.609 1 97.12 313 LEU B C 1
ATOM 6908 O O . LEU B 1 313 ? -6.559 24.328 26.438 1 97.12 313 LEU B O 1
ATOM 6912 N N . PRO B 1 314 ? -6.672 23.578 24.328 1 98.44 314 PRO B N 1
ATOM 6913 C CA . PRO B 1 314 ? -5.656 24.516 23.844 1 98.44 314 PRO B CA 1
ATOM 6914 C C . PRO B 1 314 ? -5.957 25.953 24.203 1 98.44 314 PRO B C 1
ATOM 6916 O O . PRO B 1 314 ? -5.062 26.688 24.641 1 98.44 314 PRO B O 1
ATOM 6919 N N . TYR B 1 315 ? -7.191 26.328 24.047 1 97.69 315 TYR B N 1
ATOM 6920 C CA . TYR B 1 315 ? -7.551 27.703 24.359 1 97.69 315 TYR B CA 1
ATOM 6921 C C . TYR B 1 315 ? -7.227 28.031 25.812 1 97.69 315 TYR B C 1
ATOM 6923 O O . TYR B 1 315 ? -6.715 29.109 26.109 1 97.69 315 TYR B O 1
ATOM 6931 N N . HIS B 1 316 ? -7.516 27.125 26.688 1 97.31 316 HIS B N 1
ATOM 6932 C CA . HIS B 1 316 ? -7.281 27.359 28.109 1 97.31 316 HIS B CA 1
ATOM 6933 C C . HIS B 1 316 ? -5.789 27.438 28.406 1 97.31 316 HIS B C 1
ATOM 6935 O O . HIS B 1 316 ? -5.359 28.266 29.219 1 97.31 316 HIS B O 1
ATOM 6941 N N . ILE B 1 317 ? -5.039 26.594 27.797 1 98.06 317 ILE B N 1
ATOM 6942 C CA . ILE B 1 317 ? -3.59 26.609 27.984 1 98.06 317 ILE B CA 1
ATOM 6943 C C . ILE B 1 317 ? -3.039 27.969 27.547 1 98.06 317 ILE B C 1
ATOM 6945 O O . ILE B 1 317 ? -2.244 28.578 28.25 1 98.06 317 ILE B O 1
ATOM 6949 N N . LEU B 1 318 ? -3.477 28.469 26.438 1 98.12 318 LEU B N 1
ATOM 6950 C CA . LEU B 1 318 ? -3.035 29.766 25.906 1 98.12 318 LEU B CA 1
ATOM 6951 C C . LEU B 1 318 ? -3.449 30.906 26.828 1 98.12 318 LEU B C 1
ATOM 6953 O O . LEU B 1 318 ? -2.637 31.766 27.141 1 98.12 318 LEU B O 1
ATOM 6957 N N . ALA B 1 319 ? -4.719 30.844 27.25 1 96.38 319 ALA B N 1
ATOM 6958 C CA . ALA B 1 319 ? -5.277 31.922 28.062 1 96.38 319 ALA B CA 1
ATOM 6959 C C . ALA B 1 319 ? -4.559 32.031 29.406 1 96.38 319 ALA B C 1
ATOM 6961 O O . ALA B 1 319 ? -4.465 33.094 29.984 1 96.38 319 ALA B O 1
ATOM 6962 N N . LYS B 1 320 ? -4.012 30.906 29.844 1 96.81 320 LYS B N 1
ATOM 6963 C CA . LYS B 1 320 ? -3.322 30.844 31.125 1 96.81 320 LYS B CA 1
ATOM 6964 C C . LYS B 1 320 ? -1.856 31.25 30.984 1 96.81 320 LYS B C 1
ATOM 6966 O O . LYS B 1 320 ? -1.123 31.312 31.969 1 96.81 320 LYS B O 1
ATOM 6971 N N . GLY B 1 321 ? -1.428 31.469 29.781 1 96.94 321 GLY B N 1
ATOM 6972 C CA . GLY B 1 321 ? -0.045 31.859 29.547 1 96.94 321 GLY B CA 1
ATOM 6973 C C . GLY B 1 321 ? 0.928 30.703 29.672 1 96.94 321 GLY B C 1
ATOM 6974 O O . GLY B 1 321 ? 2.08 30.906 30.062 1 96.94 321 GLY B O 1
ATOM 6975 N N . LEU B 1 322 ? 0.498 29.516 29.359 1 97.5 322 LEU B N 1
ATOM 6976 C CA . LEU B 1 322 ? 1.299 28.344 29.656 1 97.5 322 LEU B CA 1
ATOM 6977 C C . LEU B 1 322 ? 2.008 27.828 28.406 1 97.5 322 LEU B C 1
ATOM 6979 O O . LEU B 1 322 ? 2.805 26.891 28.484 1 97.5 322 LEU B O 1
ATOM 6983 N N . ALA B 1 323 ? 1.799 28.391 27.25 1 98.31 323 ALA B N 1
ATOM 6984 C CA . ALA B 1 323 ? 2.473 27.969 26.031 1 98.31 323 ALA B CA 1
ATOM 6985 C C . ALA B 1 323 ? 3.945 28.359 26.047 1 98.31 323 ALA B C 1
ATOM 6987 O O . ALA B 1 323 ? 4.328 29.328 26.703 1 98.31 323 ALA B O 1
ATOM 6988 N N . THR B 1 324 ? 4.758 27.562 25.406 1 98.5 324 THR B N 1
ATOM 6989 C CA . THR B 1 324 ? 6.152 27.953 25.219 1 98.5 324 THR B CA 1
ATOM 6990 C C . THR B 1 324 ? 6.25 29.297 24.5 1 98.5 324 THR B C 1
ATOM 6992 O O . THR B 1 324 ? 5.613 29.5 23.469 1 98.5 324 THR B O 1
ATOM 6995 N N . ASP B 1 325 ? 7.031 30.188 25.047 1 98.44 325 ASP B N 1
ATOM 6996 C CA . ASP B 1 325 ? 7.145 31.562 24.547 1 98.44 325 ASP B CA 1
ATOM 6997 C C . ASP B 1 325 ? 8.32 31.688 23.594 1 98.44 325 ASP B C 1
ATOM 6999 O O . ASP B 1 325 ? 9.422 32.094 23.984 1 98.44 325 ASP B O 1
ATOM 7003 N N . VAL B 1 326 ? 8.07 31.453 22.328 1 98.62 326 VAL B N 1
ATOM 7004 C CA . VAL B 1 326 ? 9.055 31.562 21.266 1 98.62 326 VAL B CA 1
ATOM 7005 C C . VAL B 1 326 ? 8.461 32.312 20.078 1 98.62 326 VAL B C 1
ATOM 7007 O O . VAL B 1 326 ? 7.238 32.406 19.938 1 98.62 326 VAL B O 1
ATOM 7010 N N . PRO B 1 327 ? 9.336 32.906 19.172 1 98.69 327 PRO B N 1
ATOM 7011 C CA . PRO B 1 327 ? 8.797 33.531 17.969 1 98.69 327 PRO B CA 1
ATOM 7012 C C . PRO B 1 327 ? 7.914 32.594 17.156 1 98.69 327 PRO B C 1
ATOM 7014 O O . PRO B 1 327 ? 8.227 31.406 17.031 1 98.69 327 PRO B O 1
ATOM 7017 N N . TRP B 1 328 ? 6.805 33.125 16.688 1 98.88 328 TRP B N 1
ATOM 7018 C CA . TRP B 1 328 ? 5.828 32.312 15.977 1 98.88 328 TRP B CA 1
ATOM 7019 C C . TRP B 1 328 ? 5.445 32.938 14.641 1 98.88 328 TRP B C 1
ATOM 7021 O O . TRP B 1 328 ? 5.105 34.125 14.594 1 98.88 328 TRP B O 1
ATOM 7031 N N . LEU B 1 329 ? 5.652 32.25 13.539 1 98.88 329 LEU B N 1
ATOM 7032 C CA . LEU B 1 329 ? 5.156 32.594 12.211 1 98.88 329 LEU B CA 1
ATOM 7033 C C . LEU B 1 329 ? 3.949 31.75 11.836 1 98.88 329 LEU B C 1
ATOM 7035 O O . LEU B 1 329 ? 3.953 30.531 12.047 1 98.88 329 LEU B O 1
ATOM 7039 N N . SER B 1 330 ? 2.873 32.344 11.398 1 98.69 330 SER B N 1
ATOM 7040 C CA . SER B 1 330 ? 1.688 31.625 10.938 1 98.69 330 SER B CA 1
ATOM 7041 C C . SER B 1 330 ? 1.218 32.156 9.586 1 98.69 330 SER B C 1
ATOM 7043 O O . SER B 1 330 ? 1.627 33.219 9.148 1 98.69 330 SER B O 1
ATOM 7045 N N . SER B 1 331 ? 0.441 31.359 8.875 1 98.69 331 SER B N 1
ATOM 7046 C CA . SER B 1 331 ? -0.021 31.797 7.562 1 98.69 331 SER B CA 1
ATOM 7047 C C . SER B 1 331 ? -1.399 31.234 7.242 1 98.69 331 SER B C 1
ATOM 7049 O O . SER B 1 331 ? -1.829 30.25 7.855 1 98.69 331 SER B O 1
ATOM 7051 N N . VAL B 1 332 ? -2.119 31.906 6.332 1 98.5 332 VAL B N 1
ATOM 7052 C CA . VAL B 1 332 ? -3.346 31.438 5.699 1 98.5 332 VAL B CA 1
ATOM 7053 C C . VAL B 1 332 ? -3.264 31.656 4.188 1 98.5 332 VAL B C 1
ATOM 7055 O O . VAL B 1 332 ? -2.525 32.531 3.721 1 98.5 332 VAL B O 1
ATOM 7058 N N . ALA B 1 333 ? -3.953 30.844 3.504 1 98.62 333 ALA B N 1
ATOM 7059 C CA . ALA B 1 333 ? -4.168 31.094 2.082 1 98.62 333 ALA B CA 1
ATOM 7060 C C . ALA B 1 333 ? -5.496 31.812 1.843 1 98.62 333 ALA B C 1
ATOM 7062 O O . ALA B 1 333 ? -6.418 31.703 2.656 1 98.62 333 ALA B O 1
ATOM 7063 N N . THR B 1 334 ? -5.594 32.469 0.71 1 98.25 334 THR B N 1
ATOM 7064 C CA . THR B 1 334 ? -6.812 33.219 0.412 1 98.25 334 THR B CA 1
ATOM 7065 C C . THR B 1 334 ? -7.988 32.281 0.19 1 98.25 334 THR B C 1
ATOM 7067 O O . THR B 1 334 ? -9.141 32.656 0.445 1 98.25 334 THR B O 1
ATOM 7070 N N . HIS B 1 335 ? -7.688 31.141 -0.289 1 98.5 335 HIS B N 1
ATOM 7071 C CA . HIS B 1 335 ? -8.734 30.156 -0.575 1 98.5 335 HIS B CA 1
ATOM 7072 C C . HIS B 1 335 ? -8.469 28.844 0.153 1 98.5 335 HIS B C 1
ATOM 7074 O O . HIS B 1 335 ? -8.5 27.766 -0.46 1 98.5 335 HIS B O 1
ATOM 7080 N N . GLU B 1 336 ? -8.305 28.922 1.462 1 98.56 336 GLU B N 1
ATOM 7081 C CA . GLU B 1 336 ? -8.078 27.766 2.326 1 98.56 336 GLU B CA 1
ATOM 7082 C C . GLU B 1 336 ? -9.141 26.688 2.109 1 98.56 336 GLU B C 1
ATOM 7084 O O . GLU B 1 336 ? -8.836 25.5 2.141 1 98.56 336 GLU B O 1
ATOM 7089 N N . GLY B 1 337 ? -10.328 27.156 1.802 1 98.75 337 GLY B N 1
ATOM 7090 C CA . GLY B 1 337 ? -11.492 26.281 1.752 1 98.75 337 GLY B CA 1
ATOM 7091 C C . GLY B 1 337 ? -11.492 25.359 0.555 1 98.75 337 GLY B C 1
ATOM 7092 O O . GLY B 1 337 ? -12.328 24.453 0.461 1 98.75 337 GLY B O 1
ATOM 7093 N N . LEU B 1 338 ? -10.523 25.578 -0.304 1 98.25 338 LEU B N 1
ATOM 7094 C CA . LEU B 1 338 ? -10.398 24.641 -1.409 1 98.25 338 LEU B CA 1
ATOM 7095 C C . LEU B 1 338 ? -10.031 23.25 -0.899 1 98.25 338 LEU B C 1
ATOM 7097 O O . LEU B 1 338 ? -10.219 22.25 -1.605 1 98.25 338 LEU B O 1
ATOM 7101 N N . TYR B 1 339 ? -9.555 23.219 0.324 1 97.62 339 TYR B N 1
ATOM 7102 C CA . TYR B 1 339 ? -9.617 21.953 1.04 1 97.62 339 TYR B CA 1
ATOM 7103 C C . TYR B 1 339 ? -10.656 22 2.152 1 97.62 339 TYR B C 1
ATOM 7105 O O . TYR B 1 339 ? -10.57 22.844 3.055 1 97.62 339 TYR B O 1
ATOM 7113 N N . PRO B 1 340 ? -11.562 21.172 2.125 1 97.75 340 PRO B N 1
ATOM 7114 C CA . PRO B 1 340 ? -11.758 20.078 1.173 1 97.75 340 PRO B CA 1
ATOM 7115 C C . PRO B 1 340 ? -12.672 20.469 0.013 1 97.75 340 PRO B C 1
ATOM 7117 O O . PRO B 1 340 ? -13.086 19.594 -0.767 1 97.75 340 PRO B O 1
ATOM 7120 N N . GLY B 1 341 ? -13.016 21.672 -0.167 1 98.19 341 GLY B N 1
ATOM 7121 C CA . GLY B 1 341 ? -14.062 22.141 -1.06 1 98.19 341 GLY B CA 1
ATOM 7122 C C . GLY B 1 341 ? -13.82 21.766 -2.512 1 98.19 341 GLY B C 1
ATOM 7123 O O . GLY B 1 341 ? -14.773 21.578 -3.277 1 98.19 341 GLY B O 1
ATOM 7124 N N . SER B 1 342 ? -12.594 21.625 -2.896 1 97.62 342 SER B N 1
ATOM 7125 C CA . SER B 1 342 ? -12.281 21.375 -4.297 1 97.62 342 SER B CA 1
ATOM 7126 C C . SER B 1 342 ? -12.758 19.984 -4.719 1 97.62 342 SER B C 1
ATOM 7128 O O . SER B 1 342 ? -12.93 19.719 -5.91 1 97.62 342 SER B O 1
ATOM 7130 N N . GLU B 1 343 ? -12.953 19.109 -3.75 1 96.81 343 GLU B N 1
ATOM 7131 C CA . GLU B 1 343 ? -13.477 17.797 -4.09 1 96.81 343 GLU B CA 1
ATOM 7132 C C . GLU B 1 343 ? -14.891 17.875 -4.645 1 96.81 343 GLU B C 1
ATOM 7134 O O . GLU B 1 343 ? -15.336 17 -5.375 1 96.81 343 GLU B O 1
ATOM 7139 N N . PHE B 1 344 ? -15.617 19.016 -4.363 1 97.19 344 PHE B N 1
ATOM 7140 C CA . PHE B 1 344 ? -17.031 19.141 -4.672 1 97.19 344 PHE B CA 1
ATOM 7141 C C . PHE B 1 344 ? -17.25 20.047 -5.875 1 97.19 344 PHE B C 1
ATOM 7143 O O . PHE B 1 344 ? -18.172 19.828 -6.672 1 97.19 344 PHE B O 1
ATOM 7150 N N . ILE B 1 345 ? -16.5 21.016 -6.02 1 96.38 345 ILE B N 1
ATOM 7151 C CA . ILE B 1 345 ? -16.906 22.219 -6.734 1 96.38 345 ILE B CA 1
ATOM 7152 C C . ILE B 1 345 ? -16.859 21.953 -8.242 1 96.38 345 ILE B C 1
ATOM 7154 O O . ILE B 1 345 ? -17.391 22.75 -9.023 1 96.38 345 ILE B O 1
ATOM 7158 N N . ASN B 1 346 ? -16.141 20.938 -8.633 1 96.12 346 ASN B N 1
ATOM 7159 C CA . ASN B 1 346 ? -16.109 20.609 -10.055 1 96.12 346 ASN B CA 1
ATOM 7160 C C . ASN B 1 346 ? -17.094 19.484 -10.391 1 96.12 346 ASN B C 1
ATOM 7162 O O . ASN B 1 346 ? -17.062 18.938 -11.492 1 96.12 346 ASN B O 1
ATOM 7166 N N . ASN B 1 347 ? -17.969 19.078 -9.492 1 97 347 ASN B N 1
ATOM 7167 C CA . ASN B 1 347 ? -18.953 18.016 -9.672 1 97 347 ASN B CA 1
ATOM 7168 C C . ASN B 1 347 ? -20.375 18.547 -9.523 1 97 347 ASN B C 1
ATOM 7170 O O . ASN B 1 347 ? -20.906 18.625 -8.414 1 97 347 ASN B O 1
ATOM 7174 N N . PRO B 1 348 ? -21.047 18.766 -10.656 1 97 348 PRO B N 1
ATOM 7175 C CA . PRO B 1 348 ? -22.375 19.375 -10.594 1 97 348 PRO B CA 1
ATOM 7176 C C . PRO B 1 348 ? -23.359 18.547 -9.773 1 97 348 PRO B C 1
ATOM 7178 O O . PRO B 1 348 ? -24.203 19.109 -9.062 1 97 348 PRO B O 1
ATOM 7181 N N . GLU B 1 349 ? -23.234 17.266 -9.852 1 97.25 349 GLU B N 1
ATOM 7182 C CA . GLU B 1 349 ? -24.156 16.406 -9.102 1 97.25 349 GLU B CA 1
ATOM 7183 C C . GLU B 1 349 ? -23.922 16.531 -7.598 1 97.25 349 GLU B C 1
ATOM 7185 O O . GLU B 1 349 ? -24.875 16.578 -6.816 1 97.25 349 GLU B O 1
ATOM 7190 N N . LEU B 1 350 ? -22.75 16.609 -7.215 1 97.06 350 LEU B N 1
ATOM 7191 C CA . LEU B 1 350 ? -22.422 16.75 -5.801 1 97.06 350 LEU B CA 1
ATOM 7192 C C . LEU B 1 350 ? -22.844 18.109 -5.277 1 97.06 350 LEU B C 1
ATOM 7194 O O . LEU B 1 350 ? -23.328 18.219 -4.152 1 97.06 350 LEU B O 1
ATOM 7198 N N . LEU B 1 351 ? -22.609 19.141 -6.051 1 98 351 LEU B N 1
ATOM 7199 C CA . LEU B 1 351 ? -23.016 20.469 -5.645 1 98 351 LEU B CA 1
ATOM 7200 C C . LEU B 1 351 ? -24.531 20.547 -5.469 1 98 351 LEU B C 1
ATOM 7202 O O . LEU B 1 351 ? -25.016 21.172 -4.516 1 98 351 LEU B O 1
ATOM 7206 N N . LYS B 1 352 ? -25.203 19.969 -6.426 1 97.69 352 LYS B N 1
ATOM 7207 C CA . LYS B 1 352 ? -26.656 19.922 -6.32 1 97.69 352 LYS B CA 1
ATOM 7208 C C . LYS B 1 352 ? -27.109 19.188 -5.055 1 97.69 352 LYS B C 1
ATOM 7210 O O . LYS B 1 352 ? -28 19.656 -4.344 1 97.69 352 LYS B O 1
ATOM 7215 N N . TYR B 1 353 ? -26.516 18.094 -4.801 1 98.12 353 TYR B N 1
ATOM 7216 C CA . TYR B 1 353 ? -26.828 17.328 -3.607 1 98.12 353 TYR B CA 1
ATOM 7217 C C . TYR B 1 353 ? -26.578 18.141 -2.346 1 98.12 353 TYR B C 1
ATOM 7219 O O . TYR B 1 353 ? -27.406 18.156 -1.436 1 98.12 353 TYR B O 1
ATOM 7227 N N . ILE B 1 354 ? -25.438 18.812 -2.283 1 98.44 354 ILE B N 1
ATOM 7228 C CA . ILE B 1 354 ? -25.094 19.625 -1.127 1 98.44 354 ILE B CA 1
ATOM 7229 C C . ILE B 1 354 ? -26.109 20.75 -0.961 1 98.44 354 ILE B C 1
ATOM 7231 O O . ILE B 1 354 ? -26.578 21.016 0.148 1 98.44 354 ILE B O 1
ATOM 7235 N N . ASP B 1 355 ? -26.391 21.375 -2.051 1 98.06 355 ASP B N 1
ATOM 7236 C CA . ASP B 1 355 ? -27.344 22.469 -2.023 1 98.06 355 ASP B CA 1
ATOM 7237 C C . ASP B 1 355 ? -28.703 22.016 -1.498 1 98.06 355 ASP B C 1
ATOM 7239 O O . ASP B 1 355 ? -29.312 22.688 -0.662 1 98.06 355 ASP B O 1
ATOM 7243 N N . GLU B 1 356 ? -29.156 20.875 -1.984 1 97.56 356 GLU B N 1
ATOM 7244 C CA . GLU B 1 356 ? -30.484 20.359 -1.658 1 97.56 356 GLU B CA 1
ATOM 7245 C C . GLU B 1 356 ? -30.516 19.766 -0.254 1 97.56 356 GLU B C 1
ATOM 7247 O O . GLU B 1 356 ? -31.578 19.672 0.368 1 97.56 356 GLU B O 1
ATOM 7252 N N . ASN B 1 357 ? -29.391 19.328 0.225 1 98.25 357 ASN B N 1
ATOM 7253 C CA . ASN B 1 357 ? -29.281 18.688 1.535 1 98.25 357 ASN B CA 1
ATOM 7254 C C . ASN B 1 357 ? -28.375 19.469 2.473 1 98.25 357 ASN B C 1
ATOM 7256 O O . ASN B 1 357 ? -27.641 18.891 3.264 1 98.25 357 ASN B O 1
ATOM 7260 N N . TRP B 1 358 ? -28.438 20.75 2.4 1 98 358 TRP B N 1
ATOM 7261 C CA . TRP B 1 358 ? -27.531 21.688 3.068 1 98 358 TRP B CA 1
ATOM 7262 C C . TRP B 1 358 ? -27.438 21.375 4.559 1 98 358 TRP B C 1
ATOM 7264 O O . TRP B 1 358 ? -26.344 21.188 5.094 1 98 358 TRP B O 1
ATOM 7274 N N . ASN B 1 359 ? -28.547 21.266 5.254 1 97.94 359 ASN B N 1
ATOM 7275 C CA . ASN B 1 359 ? -28.578 21.109 6.703 1 97.94 359 ASN B CA 1
ATOM 7276 C C . ASN B 1 359 ? -28.016 19.75 7.121 1 97.94 359 ASN B C 1
ATOM 7278 O O . ASN B 1 359 ? -27.484 19.609 8.227 1 97.94 359 ASN B O 1
ATOM 7282 N N . LYS B 1 360 ? -28.094 18.812 6.242 1 97.62 360 LYS B N 1
ATOM 7283 C CA . LYS B 1 360 ? -27.625 17.453 6.535 1 97.62 360 LYS B CA 1
ATOM 7284 C C . LYS B 1 360 ? -26.109 17.344 6.336 1 97.62 360 LYS B C 1
ATOM 7286 O O . LYS B 1 360 ? -25.438 16.625 7.074 1 97.62 360 LYS B O 1
ATOM 7291 N N . VAL B 1 361 ? -25.562 18.078 5.395 1 98.12 361 VAL B N 1
ATOM 7292 C CA . VAL B 1 361 ? -24.203 17.828 4.918 1 98.12 361 VAL B CA 1
ATOM 7293 C C . VAL B 1 361 ? -23.25 18.828 5.57 1 98.12 361 VAL B C 1
ATOM 7295 O O . VAL B 1 361 ? -22.109 18.469 5.91 1 98.12 361 VAL B O 1
ATOM 7298 N N . MET B 1 362 ? -23.641 20.031 5.84 1 98.19 362 MET B N 1
ATOM 7299 C CA . MET B 1 362 ? -22.734 21.125 6.207 1 98.19 362 MET B CA 1
ATOM 7300 C C . MET B 1 362 ? -22.141 20.906 7.586 1 98.19 362 MET B C 1
ATOM 7302 O O . MET B 1 362 ? -20.984 21.25 7.824 1 98.19 362 MET B O 1
ATOM 7306 N N . PRO B 1 363 ? -22.922 20.281 8.57 1 98.31 363 PRO B N 1
ATOM 7307 C CA . PRO B 1 363 ? -22.281 20.031 9.867 1 98.31 363 PRO B CA 1
ATOM 7308 C C . PRO B 1 363 ? -21.031 19.156 9.758 1 98.31 363 PRO B C 1
ATOM 7310 O O . PRO B 1 363 ? -20.109 19.297 10.555 1 98.31 363 PRO B O 1
ATOM 7313 N N . HIS B 1 364 ? -21.016 18.297 8.727 1 98.25 364 HIS B N 1
ATOM 7314 C CA . HIS B 1 364 ? -19.875 17.391 8.539 1 98.25 364 HIS B CA 1
ATOM 7315 C C . HIS B 1 364 ? -18.75 18.062 7.762 1 98.25 364 HIS B C 1
ATOM 7317 O O . HIS B 1 364 ? -17.578 17.859 8.055 1 98.25 364 HIS B O 1
ATOM 7323 N N . ILE B 1 365 ? -19.094 18.891 6.785 1 98.5 365 ILE B N 1
ATOM 7324 C CA . ILE B 1 365 ? -18.094 19.609 5.992 1 98.5 365 ILE B CA 1
ATOM 7325 C C . ILE B 1 365 ? -17.406 20.672 6.855 1 98.5 365 ILE B C 1
ATOM 7327 O O . ILE B 1 365 ? -16.188 20.859 6.773 1 98.5 365 ILE B O 1
ATOM 7331 N N . LEU B 1 366 ? -18.188 21.312 7.719 1 98.69 366 LEU B N 1
ATOM 7332 C CA . LEU B 1 366 ? -17.688 22.438 8.5 1 98.69 366 LEU B CA 1
ATOM 7333 C C . LEU B 1 366 ? -17.344 22 9.922 1 98.69 366 LEU B C 1
ATOM 7335 O O . LEU B 1 366 ? -17 22.844 10.766 1 98.69 366 LEU B O 1
ATOM 7339 N N . ASP B 1 367 ? -17.531 20.781 10.25 1 98.12 367 ASP B N 1
ATOM 7340 C CA . ASP B 1 367 ? -17.062 20.141 11.469 1 98.12 367 ASP B CA 1
ATOM 7341 C C . ASP B 1 367 ? -17.75 20.719 12.703 1 98.12 367 ASP B C 1
ATOM 7343 O O . ASP B 1 367 ? -17.094 21.094 13.68 1 98.12 367 ASP B O 1
ATOM 7347 N N . TYR B 1 368 ? -19.078 20.844 12.719 1 97.56 368 TYR B N 1
ATOM 7348 C CA . TYR B 1 368 ? -19.781 21.297 13.914 1 97.56 368 TYR B CA 1
ATOM 7349 C C . TYR B 1 368 ? -20.875 20.312 14.312 1 97.56 368 TYR B C 1
ATOM 7351 O O . TYR B 1 368 ? -21.766 20.656 15.102 1 97.56 368 TYR B O 1
ATOM 7359 N N . ASN B 1 369 ? -20.812 19.078 13.773 1 95.81 369 ASN B N 1
ATOM 7360 C CA . ASN B 1 369 ? -21.812 18.047 14.008 1 95.81 369 ASN B CA 1
ATOM 7361 C C . ASN B 1 369 ? -21.859 17.641 15.484 1 95.81 369 ASN B C 1
ATOM 7363 O O . ASN B 1 369 ? -22.859 17.109 15.953 1 95.81 369 ASN B O 1
ATOM 7367 N N . TYR B 1 370 ? -20.797 17.922 16.234 1 95.56 370 TYR B N 1
ATOM 7368 C CA . TYR B 1 370 ? -20.766 17.531 17.641 1 95.56 370 TYR B CA 1
ATOM 7369 C C . TYR B 1 370 ? -20.656 18.75 18.531 1 95.56 370 TYR B C 1
ATOM 7371 O O . TYR B 1 370 ? -20.625 18.625 19.766 1 95.56 370 TYR B O 1
ATOM 7379 N N . THR B 1 371 ? -20.594 19.953 18 1 96.25 371 THR B N 1
ATOM 7380 C CA . THR B 1 371 ? -20.25 21.094 18.828 1 96.25 371 THR B CA 1
ATOM 7381 C C . THR B 1 371 ? -21.422 22.062 18.906 1 96.25 371 THR B C 1
ATOM 7383 O O . THR B 1 371 ? -21.281 23.172 19.453 1 96.25 371 THR B O 1
ATOM 7386 N N . ILE B 1 372 ? -22.5 21.703 18.312 1 94.81 372 ILE B N 1
ATOM 7387 C CA . ILE B 1 372 ? -23.781 22.391 18.438 1 94.81 372 ILE B CA 1
ATOM 7388 C C . ILE B 1 372 ? -24.859 21.422 18.906 1 94.81 372 ILE B C 1
ATOM 7390 O O . ILE B 1 372 ? -24.859 20.25 18.5 1 94.81 372 ILE B O 1
ATOM 7394 N N . PRO B 1 373 ? -25.75 21.922 19.812 1 93.5 373 PRO B N 1
ATOM 7395 C CA . PRO B 1 373 ? -26.859 21.047 20.188 1 93.5 373 PRO B CA 1
ATOM 7396 C C . PRO B 1 373 ? -27.641 20.547 18.969 1 93.5 373 PRO B C 1
ATOM 7398 O O . PRO B 1 373 ? -27.875 21.312 18.031 1 93.5 373 PRO B O 1
ATOM 7401 N N . GLN B 1 374 ? -28.062 19.344 19.094 1 93.69 374 GLN B N 1
ATOM 7402 C CA . GLN B 1 374 ? -28.703 18.672 17.969 1 93.69 374 GLN B CA 1
ATOM 7403 C C . GLN B 1 374 ? -29.922 19.469 17.484 1 93.69 374 GLN B C 1
ATOM 7405 O O . GLN B 1 374 ? -30.172 19.547 16.281 1 93.69 374 GLN B O 1
ATOM 7410 N N . ASP B 1 375 ? -30.625 20.016 18.359 1 95.31 375 ASP B N 1
ATOM 7411 C CA . ASP B 1 375 ? -31.875 20.703 18.016 1 95.31 375 ASP B CA 1
ATOM 7412 C C . ASP B 1 375 ? -31.594 22.062 17.375 1 95.31 375 ASP B C 1
ATOM 7414 O O . ASP B 1 375 ? -32.5 22.719 16.859 1 95.31 375 ASP B O 1
ATOM 7418 N N . LYS B 1 376 ? -30.328 22.484 17.359 1 96.75 376 LYS B N 1
ATOM 7419 C CA . LYS B 1 376 ? -29.969 23.797 16.812 1 96.75 376 LYS B CA 1
ATOM 7420 C C . LYS B 1 376 ? -29.188 23.656 15.516 1 96.75 376 LYS B C 1
ATOM 7422 O O . LYS B 1 376 ? -28.875 24.656 14.859 1 96.75 376 LYS B O 1
ATOM 7427 N N . ILE B 1 377 ? -28.891 22.516 15.086 1 97.25 377 ILE B N 1
ATOM 7428 C CA . ILE B 1 377 ? -28.031 22.266 13.93 1 97.25 377 ILE B CA 1
ATOM 7429 C C . ILE B 1 377 ? -28.656 22.875 12.68 1 97.25 377 ILE B C 1
ATOM 7431 O O . ILE B 1 377 ? -27.984 23.578 11.914 1 97.25 377 ILE B O 1
ATOM 7435 N N . ASP B 1 378 ? -29.969 22.656 12.453 1 97.81 378 ASP B N 1
ATOM 7436 C CA . ASP B 1 378 ? -30.625 23.172 11.25 1 97.81 378 ASP B CA 1
ATOM 7437 C C . ASP B 1 378 ? -30.609 24.688 11.227 1 97.81 378 ASP B C 1
ATOM 7439 O O . ASP B 1 378 ? -30.281 25.297 10.203 1 97.81 378 ASP B O 1
ATOM 7443 N N . SER B 1 379 ? -30.922 25.266 12.336 1 97.88 379 SER B N 1
ATOM 7444 C CA . SER B 1 379 ? -30.984 26.719 12.406 1 97.88 379 SER B CA 1
ATOM 7445 C C . SER B 1 379 ? -29.609 27.344 12.164 1 97.88 379 SER B C 1
ATOM 7447 O O . SER B 1 379 ? -29.484 28.344 11.453 1 97.88 379 SER B O 1
ATOM 7449 N N . VAL B 1 380 ? -28.609 26.797 12.797 1 98.19 380 VAL B N 1
ATOM 7450 C CA . VAL B 1 380 ? -27.25 27.281 12.625 1 98.19 380 VAL B CA 1
ATOM 7451 C C . VAL B 1 380 ? -26.812 27.125 11.164 1 98.19 380 VAL B C 1
ATOM 7453 O O . VAL B 1 380 ? -26.203 28.031 10.594 1 98.19 380 VAL B O 1
ATOM 7456 N N . SER B 1 381 ? -27.156 25.984 10.531 1 98.44 381 SER B N 1
ATOM 7457 C CA . SER B 1 381 ? -26.844 25.75 9.133 1 98.44 381 SER B CA 1
ATOM 7458 C C . SER B 1 381 ? -27.484 26.797 8.227 1 98.44 381 SER B C 1
ATOM 7460 O O . SER B 1 381 ? -26.844 27.266 7.277 1 98.44 381 SER B O 1
ATOM 7462 N N . GLU B 1 382 ? -28.656 27.141 8.539 1 98.19 382 GLU B N 1
ATOM 7463 C CA . GLU B 1 382 ? -29.375 28.125 7.742 1 98.19 382 GLU B CA 1
ATOM 7464 C C . GLU B 1 382 ? -28.766 29.516 7.91 1 98.19 382 GLU B C 1
ATOM 7466 O O . GLU B 1 382 ? -28.688 30.281 6.953 1 98.19 382 GLU B O 1
ATOM 7471 N N . LEU B 1 383 ? -28.328 29.844 9.117 1 98.5 383 LEU B N 1
ATOM 7472 C CA . LEU B 1 383 ? -27.672 31.125 9.352 1 98.5 383 LEU B CA 1
ATOM 7473 C C . LEU B 1 383 ? -26.375 31.234 8.562 1 98.5 383 LEU B C 1
ATOM 7475 O O . LEU B 1 383 ? -26.062 32.281 8.016 1 98.5 383 LEU B O 1
ATOM 7479 N N . ILE B 1 384 ? -25.656 30.141 8.539 1 98.75 384 ILE B N 1
ATOM 7480 C CA . ILE B 1 384 ? -24.406 30.094 7.797 1 98.75 384 ILE B CA 1
ATOM 7481 C C . ILE B 1 384 ? -24.688 30.297 6.309 1 98.75 384 ILE B C 1
ATOM 7483 O O . ILE B 1 384 ? -24 31.078 5.641 1 98.75 384 ILE B O 1
ATOM 7487 N N . ARG B 1 385 ? -25.688 29.609 5.805 1 98.56 385 ARG B N 1
ATOM 7488 C CA . ARG B 1 385 ? -26.047 29.781 4.398 1 98.56 385 ARG B CA 1
ATOM 7489 C C . ARG B 1 385 ? -26.422 31.234 4.098 1 98.56 385 ARG B C 1
ATOM 7491 O O . ARG B 1 385 ? -25.969 31.781 3.094 1 98.56 385 ARG B O 1
ATOM 7498 N N . LYS B 1 386 ? -27.234 31.766 4.902 1 98.44 386 LYS B N 1
ATOM 7499 C CA . LYS B 1 386 ? -27.688 33.156 4.715 1 98.44 386 LYS B CA 1
ATOM 7500 C C . LYS B 1 386 ? -26.5 34.125 4.672 1 98.44 386 LYS B C 1
ATOM 7502 O O . LYS B 1 386 ? -26.469 35.031 3.844 1 98.44 386 LYS B O 1
ATOM 7507 N N . GLU B 1 387 ? -25.562 33.906 5.539 1 98.38 387 GLU B N 1
ATOM 7508 C CA . GLU B 1 387 ? -24.422 34.781 5.664 1 98.38 387 GLU B CA 1
ATOM 7509 C C . GLU B 1 387 ? -23.547 34.75 4.41 1 98.38 387 GLU B C 1
ATOM 7511 O O . GLU B 1 387 ? -23.016 35.781 3.986 1 98.38 387 GLU B O 1
ATOM 7516 N N . TYR B 1 388 ? -23.391 33.625 3.793 1 98.44 388 TYR B N 1
ATOM 7517 C CA . TYR B 1 388 ? -22.391 33.469 2.752 1 98.44 388 TYR B CA 1
ATOM 7518 C C . TYR B 1 388 ? -23.031 33.375 1.376 1 98.44 388 TYR B C 1
ATOM 7520 O O . TYR B 1 388 ? -22.531 33.938 0.403 1 98.44 388 TYR B O 1
ATOM 7528 N N . LEU B 1 389 ? -24.109 32.688 1.292 1 97.31 389 LEU B N 1
ATOM 7529 C CA . LEU B 1 389 ? -24.672 32.375 -0.021 1 97.31 389 LEU B CA 1
ATOM 7530 C C . LEU B 1 389 ? -26 33.094 -0.219 1 97.31 389 LEU B C 1
ATOM 7532 O O . LEU B 1 389 ? -26.406 33.344 -1.354 1 97.31 389 LEU B O 1
ATOM 7536 N N . GLY B 1 390 ? -26.672 33.375 0.846 1 96.38 390 GLY B N 1
ATOM 7537 C CA . GLY B 1 390 ? -28.016 33.906 0.716 1 96.38 390 GLY B CA 1
ATOM 7538 C C . GLY B 1 390 ? -28.969 32.969 0.009 1 96.38 390 GLY B C 1
ATOM 7539 O O . GLY B 1 390 ? -29.062 31.797 0.372 1 96.38 390 GLY B O 1
ATOM 7540 N N . SER B 1 391 ? -29.625 33.5 -1.031 1 94.12 391 SER B N 1
ATOM 7541 C CA . SER B 1 391 ? -30.594 32.688 -1.772 1 94.12 391 SER B CA 1
ATOM 7542 C C . SER B 1 391 ? -29.984 32.125 -3.043 1 94.12 391 SER B C 1
ATOM 7544 O O . SER B 1 391 ? -30.672 31.453 -3.816 1 94.12 391 SER B O 1
ATOM 7546 N N . GLU B 1 392 ? -28.766 32.281 -3.238 1 95.44 392 GLU B N 1
ATOM 7547 C CA . GLU B 1 392 ? -28.125 31.828 -4.461 1 95.44 392 GLU B CA 1
ATOM 7548 C C . GLU B 1 392 ? -27.969 30.312 -4.461 1 95.44 392 GLU B C 1
ATOM 7550 O O . GLU B 1 392 ? -27.719 29.703 -3.42 1 95.44 392 GLU B O 1
ATOM 7555 N N . GLU B 1 393 ? -28.078 29.797 -5.633 1 95.25 393 GLU B N 1
ATOM 7556 C CA . GLU B 1 393 ? -27.875 28.359 -5.789 1 95.25 393 GLU B CA 1
ATOM 7557 C C . GLU B 1 393 ? -26.391 28.016 -5.848 1 95.25 393 GLU B C 1
ATOM 7559 O O . GLU B 1 393 ? -25.594 28.766 -6.398 1 95.25 393 GLU B O 1
ATOM 7564 N N . LEU B 1 394 ? -26.062 26.938 -5.238 1 96.88 394 LEU B N 1
ATOM 7565 C CA . LEU B 1 394 ? -24.703 26.406 -5.32 1 96.88 394 LEU B CA 1
ATOM 7566 C C . LEU B 1 394 ? -24.531 25.578 -6.582 1 96.88 394 LEU B C 1
ATOM 7568 O O . LEU B 1 394 ? -25.062 24.484 -6.691 1 96.88 394 LEU B O 1
ATOM 7572 N N . VAL B 1 395 ? -23.812 26.094 -7.582 1 96.31 395 VAL B N 1
ATOM 7573 C CA . VAL B 1 395 ? -23.609 25.438 -8.867 1 96.31 395 VAL B CA 1
ATOM 7574 C C . VAL B 1 395 ? -22.156 25.609 -9.305 1 96.31 395 VAL B C 1
ATOM 7576 O O . VAL B 1 395 ? -21.453 26.5 -8.82 1 96.31 395 VAL B O 1
ATOM 7579 N N . LYS B 1 396 ? -21.812 24.641 -10.195 1 95.56 396 LYS B N 1
ATOM 7580 C CA . LYS B 1 396 ? -20.469 24.766 -10.773 1 95.56 396 LYS B CA 1
ATOM 7581 C C . LYS B 1 396 ? -20.266 26.156 -11.391 1 95.56 396 LYS B C 1
ATOM 7583 O O . LYS B 1 396 ? -21.141 26.656 -12.102 1 95.56 396 LYS B O 1
ATOM 7588 N N . GLY B 1 397 ? -19.172 26.812 -11.125 1 92.81 397 GLY B N 1
ATOM 7589 C CA . GLY B 1 397 ? -18.891 28.141 -11.641 1 92.81 397 GLY B CA 1
ATOM 7590 C C . GLY B 1 397 ? -19.297 29.25 -10.688 1 92.81 397 GLY B C 1
ATOM 7591 O O . GLY B 1 397 ? -18.859 30.391 -10.844 1 92.81 397 GLY B O 1
ATOM 7592 N N . ASN B 1 398 ? -20.109 28.984 -9.719 1 94.19 398 ASN B N 1
ATOM 7593 C CA . ASN B 1 398 ? -20.5 29.938 -8.688 1 94.19 398 ASN B CA 1
ATOM 7594 C C . ASN B 1 398 ? -20.266 29.391 -7.285 1 94.19 398 ASN B C 1
ATOM 7596 O O . ASN B 1 398 ? -21.219 29.172 -6.535 1 94.19 398 ASN B O 1
ATOM 7600 N N . THR B 1 399 ? -19.0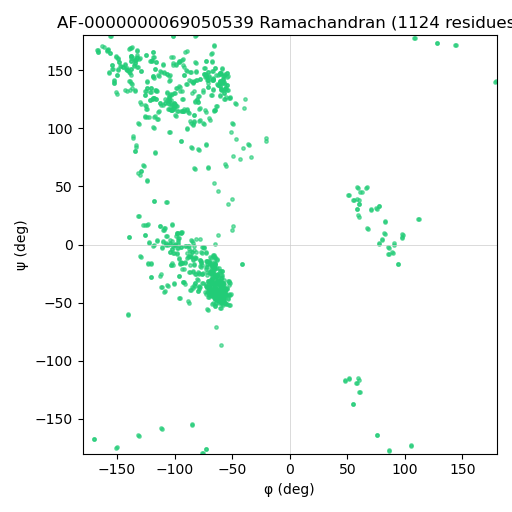31 29.219 -6.926 1 97.12 399 THR B N 1
ATOM 7601 C CA . THR B 1 399 ? -18.703 28.516 -5.688 1 97.12 399 THR B CA 1
ATOM 7602 C C . THR B 1 399 ? -17.797 29.375 -4.809 1 97.12 399 THR B C 1
ATOM 7604 O O . THR B 1 399 ? -17.297 28.906 -3.783 1 97.12 399 THR B O 1
ATOM 7607 N N . GLU B 1 400 ? -17.562 30.625 -5.145 1 96.44 400 GLU B N 1
ATOM 7608 C CA . GLU B 1 400 ? -16.594 31.469 -4.453 1 96.44 400 GLU B CA 1
ATOM 7609 C C . GLU B 1 400 ? -16.969 31.656 -2.986 1 96.44 400 GLU B C 1
ATOM 7611 O O . GLU B 1 400 ? -16.125 31.484 -2.1 1 96.44 400 GLU B O 1
ATOM 7616 N N . GLN B 1 401 ? -18.203 32 -2.736 1 97.75 401 GLN B N 1
ATOM 7617 C CA . GLN B 1 401 ? -18.641 32.25 -1.365 1 97.75 401 GLN B CA 1
ATOM 7618 C C . GLN B 1 401 ? -18.688 30.953 -0.565 1 97.75 401 GLN B C 1
ATOM 7620 O O . GLN B 1 401 ? -18.422 30.953 0.639 1 97.75 401 GLN B O 1
ATOM 7625 N N . PHE B 1 402 ? -19 29.875 -1.247 1 98.31 402 PHE B N 1
ATOM 7626 C CA . PHE B 1 402 ? -18.969 28.562 -0.625 1 98.31 402 PHE B CA 1
ATOM 7627 C C . PHE B 1 402 ? -17.562 28.219 -0.142 1 98.31 402 PHE B C 1
ATOM 7629 O O . PHE B 1 402 ? -17.391 27.781 0.993 1 98.31 402 PHE B O 1
ATOM 7636 N N . ILE B 1 403 ? -16.594 28.5 -1.004 1 98.56 403 ILE B N 1
ATOM 7637 C CA . ILE B 1 403 ? -15.195 28.266 -0.67 1 98.56 403 ILE B CA 1
ATOM 7638 C C . ILE B 1 403 ? -14.758 29.219 0.44 1 98.56 403 ILE B C 1
ATOM 7640 O O . ILE B 1 403 ? -14.023 28.812 1.349 1 98.56 403 ILE B O 1
ATOM 7644 N N . GLN B 1 404 ? -15.172 30.406 0.417 1 98.56 404 GLN B N 1
ATOM 7645 C CA . GLN B 1 404 ? -14.844 31.375 1.469 1 98.56 404 GLN B CA 1
ATOM 7646 C C . GLN B 1 404 ? -15.414 30.922 2.812 1 98.56 404 GLN B C 1
ATOM 7648 O O . GLN B 1 404 ? -14.773 31.094 3.85 1 98.56 404 GLN B O 1
ATOM 7653 N N . MET B 1 405 ? -16.641 30.438 2.752 1 98.62 405 MET B N 1
ATOM 7654 C CA . MET B 1 405 ? -17.281 29.891 3.947 1 98.62 405 MET B CA 1
ATOM 7655 C C . MET B 1 405 ? -16.422 28.812 4.586 1 98.62 405 MET B C 1
ATOM 7657 O O . MET B 1 405 ? -16.141 28.859 5.785 1 98.62 405 MET B O 1
ATOM 7661 N N . ILE B 1 406 ? -16 27.844 3.803 1 98.81 406 ILE B N 1
ATOM 7662 C CA . ILE B 1 406 ? -15.172 26.75 4.289 1 98.81 406 ILE B CA 1
ATOM 7663 C C . ILE B 1 406 ? -13.828 27.297 4.785 1 98.81 406 ILE B C 1
ATOM 7665 O O . ILE B 1 406 ? -13.328 26.859 5.824 1 98.81 406 ILE B O 1
ATOM 7669 N N . SER B 1 407 ? -13.266 28.281 4.09 1 98.81 407 SER B N 1
ATOM 7670 C CA . SER B 1 407 ? -12.008 28.906 4.465 1 98.81 407 SER B CA 1
ATOM 7671 C C . SER B 1 407 ? -12.086 29.516 5.863 1 98.81 407 SER B C 1
ATOM 7673 O O . SER B 1 407 ? -11.227 29.25 6.707 1 98.81 407 SER B O 1
ATOM 7675 N N . ASP B 1 408 ? -13.102 30.281 6.02 1 98.81 408 ASP B N 1
ATOM 7676 C CA . ASP B 1 408 ? -13.25 31.016 7.273 1 98.81 408 ASP B CA 1
ATOM 7677 C C . ASP B 1 408 ? -13.453 30.062 8.445 1 98.81 408 ASP B C 1
ATOM 7679 O O . ASP B 1 408 ? -12.75 30.156 9.453 1 98.81 408 ASP B O 1
ATOM 7683 N N . ARG B 1 409 ? -14.297 29.141 8.273 1 98.69 409 ARG B N 1
ATOM 7684 C CA . ARG B 1 409 ? -14.719 28.266 9.359 1 98.69 409 ARG B CA 1
ATOM 7685 C C . ARG B 1 409 ? -13.602 27.312 9.766 1 98.69 409 ARG B C 1
ATOM 7687 O O . ARG B 1 409 ? -13.32 27.141 10.953 1 98.69 409 ARG B O 1
ATOM 7694 N N . LEU B 1 410 ? -12.961 26.734 8.805 1 98.81 410 LEU B N 1
ATOM 7695 C CA . LEU B 1 410 ? -12.07 25.625 9.117 1 98.81 410 LEU B CA 1
ATOM 7696 C C . LEU B 1 410 ? -10.656 26.109 9.383 1 98.81 410 LEU B C 1
ATOM 7698 O O . LEU B 1 410 ? -9.844 25.406 9.969 1 98.81 410 LEU B O 1
ATOM 7702 N N . PHE B 1 411 ? -10.328 27.422 8.977 1 98.81 411 PHE B N 1
ATOM 7703 C CA . PHE B 1 411 ? -8.93 27.812 9.047 1 98.81 411 PHE B CA 1
ATOM 7704 C C . PHE B 1 411 ? -8.789 29.25 9.531 1 98.81 411 PHE B C 1
ATOM 7706 O O . PHE B 1 411 ? -8.328 29.5 10.648 1 98.81 411 PHE B O 1
ATOM 7713 N N . VAL B 1 412 ? -9.336 30.188 8.836 1 98.69 412 VAL B N 1
ATOM 7714 C CA . VAL B 1 412 ? -8.977 31.594 8.961 1 98.69 412 VAL B CA 1
ATOM 7715 C C . VAL B 1 412 ? -9.344 32.094 10.359 1 98.69 412 VAL B C 1
ATOM 7717 O O . VAL B 1 412 ? -8.508 32.656 11.062 1 98.69 412 VAL B O 1
ATOM 7720 N N . VAL B 1 413 ? -10.555 31.875 10.805 1 97.88 413 VAL B N 1
ATOM 7721 C CA . VAL B 1 413 ? -11.07 32.438 12.047 1 97.88 413 VAL B CA 1
ATOM 7722 C C . VAL B 1 413 ? -10.156 32.031 13.211 1 97.88 413 VAL B C 1
ATOM 7724 O O . VAL B 1 413 ? -9.664 32.906 13.938 1 97.88 413 VAL B O 1
ATOM 7727 N N . ASP B 1 414 ? -9.875 30.797 13.297 1 98.12 414 ASP B N 1
ATOM 7728 C CA . ASP B 1 414 ? -9.188 30.328 14.492 1 98.12 414 ASP B CA 1
ATOM 7729 C C . ASP B 1 414 ? -7.68 30.531 14.383 1 98.12 414 ASP B C 1
ATOM 7731 O O . ASP B 1 414 ? -6.984 30.625 15.398 1 98.12 414 ASP B O 1
ATOM 7735 N N . ILE B 1 415 ? -7.133 30.625 13.195 1 98.62 415 ILE B N 1
ATOM 7736 C CA . ILE B 1 415 ? -5.723 30.969 13.023 1 98.62 415 ILE B CA 1
ATOM 7737 C C . ILE B 1 415 ? -5.484 32.406 13.453 1 98.62 415 ILE B C 1
ATOM 7739 O O . ILE B 1 415 ? -4.527 32.719 14.172 1 98.62 415 ILE B O 1
ATOM 7743 N N . ILE B 1 416 ? -6.398 33.281 13.047 1 97.88 416 ILE B N 1
ATOM 7744 C CA . ILE B 1 416 ? -6.285 34.688 13.414 1 97.88 416 ILE B CA 1
ATOM 7745 C C . ILE B 1 416 ? -6.465 34.844 14.93 1 97.88 416 ILE B C 1
ATOM 7747 O O . ILE B 1 416 ? -5.727 35.562 15.578 1 97.88 416 ILE B O 1
ATOM 7751 N N . LYS B 1 417 ? -7.418 34.094 15.461 1 96.5 417 LYS B N 1
ATOM 7752 C CA . LYS B 1 417 ? -7.621 34.094 16.906 1 96.5 417 LYS B CA 1
ATOM 7753 C C . LYS B 1 417 ? -6.355 33.688 17.656 1 96.5 417 LYS B C 1
ATOM 7755 O O . LYS B 1 417 ? -5.953 34.344 18.609 1 96.5 417 LYS B O 1
ATOM 7760 N N . ALA B 1 418 ? -5.746 32.625 17.234 1 98.38 418 ALA B N 1
ATOM 7761 C CA . ALA B 1 418 ? -4.527 32.125 17.875 1 98.38 418 ALA B CA 1
ATOM 7762 C C . ALA B 1 418 ? -3.406 33.188 17.781 1 98.38 418 ALA B C 1
ATOM 7764 O O . ALA B 1 418 ? -2.707 33.438 18.766 1 98.38 418 ALA B O 1
ATOM 7765 N N . ALA B 1 419 ? -3.221 33.75 16.609 1 98.12 419 ALA B N 1
ATOM 7766 C CA . ALA B 1 419 ? -2.176 34.75 16.406 1 98.12 419 ALA B CA 1
ATOM 7767 C C . ALA B 1 419 ? -2.359 35.938 17.344 1 98.12 419 ALA B C 1
ATOM 7769 O O . ALA B 1 419 ? -1.396 36.406 17.969 1 98.12 419 ALA B O 1
ATOM 7770 N N . LYS B 1 420 ? -3.547 36.375 17.516 1 96.75 420 LYS B N 1
ATOM 7771 C CA . LYS B 1 420 ? -3.836 37.531 18.375 1 96.75 420 LYS B CA 1
ATOM 7772 C C . LYS B 1 420 ? -3.6 37.188 19.844 1 96.75 420 LYS B C 1
ATOM 7774 O O . LYS B 1 420 ? -3.021 37.969 20.578 1 96.75 420 LYS B O 1
ATOM 7779 N N . ILE B 1 421 ? -4.055 36 20.234 1 96.88 421 ILE B N 1
ATOM 7780 C CA . ILE B 1 421 ? -3.877 35.562 21.625 1 96.88 421 ILE B CA 1
ATOM 7781 C C . ILE B 1 421 ? -2.387 35.531 21.953 1 96.88 421 ILE B C 1
ATOM 7783 O O . ILE B 1 421 ? -1.952 36.031 22.984 1 96.88 421 ILE B O 1
ATOM 7787 N N . HIS B 1 422 ? -1.601 34.906 21.094 1 98.06 422 HIS B N 1
ATOM 7788 C CA . HIS B 1 422 ? -0.161 34.812 21.312 1 98.06 422 HIS B CA 1
ATOM 7789 C C . HIS B 1 422 ? 0.466 36.219 21.391 1 98.06 422 HIS B C 1
ATOM 7791 O O . HIS B 1 422 ? 1.304 36.469 22.25 1 98.06 422 HIS B O 1
ATOM 7797 N N . ALA B 1 423 ? 0.098 37.062 20.438 1 97.81 423 ALA B N 1
ATOM 7798 C CA . ALA B 1 423 ? 0.671 38.406 20.391 1 97.81 423 ALA B CA 1
ATOM 7799 C C . ALA B 1 423 ? 0.378 39.188 21.672 1 97.81 423 ALA B C 1
ATOM 7801 O O . ALA B 1 423 ? 1.248 39.875 22.203 1 97.81 423 ALA B O 1
ATOM 7802 N N . GLN B 1 424 ? -0.75 39.031 22.188 1 96.5 424 GLN B N 1
ATOM 7803 C CA . GLN B 1 424 ? -1.214 39.844 23.328 1 96.5 424 GLN B CA 1
ATOM 7804 C C . GLN B 1 424 ? -0.698 39.281 24.641 1 96.5 424 GLN B C 1
ATOM 7806 O O . GLN B 1 424 ? -0.365 40.031 25.562 1 96.5 424 GLN B O 1
ATOM 7811 N N . LEU B 1 425 ? -0.594 37.969 24.75 1 97.06 425 LEU B N 1
ATOM 7812 C CA . LEU B 1 425 ? -0.372 37.344 26.062 1 97.06 425 LEU B CA 1
ATOM 7813 C C . LEU B 1 425 ? 1.086 36.938 26.219 1 97.06 425 LEU B C 1
ATOM 7815 O O . LEU B 1 425 ? 1.535 36.656 27.344 1 97.06 425 LEU B O 1
ATOM 7819 N N . TYR B 1 426 ? 1.809 36.875 25.219 1 97.62 426 TYR B N 1
ATOM 7820 C CA . TYR B 1 426 ? 3.184 36.406 25.281 1 97.62 426 TYR B CA 1
ATOM 7821 C C . TYR B 1 426 ? 4.164 37.469 24.844 1 97.62 426 TYR B C 1
ATOM 7823 O O . TYR B 1 426 ? 3.76 38.469 24.25 1 97.62 426 TYR B O 1
ATOM 7831 N N . LYS B 1 427 ? 5.457 37.25 25.141 1 97.88 427 LYS B N 1
ATOM 7832 C CA . LYS B 1 427 ? 6.484 38.25 24.891 1 97.88 427 LYS B CA 1
ATOM 7833 C C . LYS B 1 427 ? 7.012 38.156 23.453 1 97.88 427 LYS B C 1
ATOM 7835 O O . LYS B 1 427 ? 7.289 39.156 22.812 1 97.88 427 LYS B O 1
ATOM 7840 N N . SER B 1 428 ? 7.172 37 22.969 1 98.25 428 SER B N 1
ATOM 7841 C CA . SER B 1 428 ? 7.773 36.781 21.656 1 98.25 428 SER B CA 1
ATOM 7842 C C . SER B 1 428 ? 6.879 37.312 20.531 1 98.25 428 SER B C 1
ATOM 7844 O O . SER B 1 428 ? 5.652 37.312 20.656 1 98.25 428 SER B O 1
ATOM 7846 N N . PRO B 1 429 ? 7.453 37.75 19.453 1 98.12 429 PRO B N 1
ATOM 7847 C CA . PRO B 1 429 ? 6.66 38.312 18.344 1 98.12 429 PRO B CA 1
ATOM 7848 C C . PRO B 1 429 ? 5.914 37.219 17.562 1 98.12 429 PRO B C 1
ATOM 7850 O O . PRO B 1 429 ? 6.359 36.094 17.516 1 98.12 429 PRO B O 1
ATOM 7853 N N . VAL B 1 430 ? 4.828 37.656 17.016 1 98.62 430 VAL B N 1
ATOM 7854 C CA . VAL B 1 430 ? 4.027 36.844 16.109 1 98.62 430 VAL B CA 1
ATOM 7855 C C . VAL B 1 430 ? 3.967 37.5 14.734 1 98.62 430 VAL B C 1
ATOM 7857 O O . VAL B 1 430 ? 3.654 38.688 14.617 1 98.62 430 VAL B O 1
ATOM 7860 N N . TYR B 1 431 ? 4.324 36.781 13.734 1 98.62 431 TYR B N 1
ATOM 7861 C CA . TYR B 1 431 ? 4.207 37.25 12.352 1 98.62 431 TYR B CA 1
ATOM 7862 C C . TYR B 1 431 ? 3.152 36.438 11.602 1 98.62 431 TYR B C 1
ATOM 7864 O O . TYR B 1 431 ? 2.928 35.281 11.891 1 98.62 431 TYR B O 1
ATOM 7872 N N . LEU B 1 432 ? 2.521 37.125 10.656 1 98.62 432 LEU B N 1
ATOM 7873 C CA . LEU B 1 432 ? 1.455 36.531 9.867 1 98.62 432 LEU B CA 1
ATOM 7874 C C . LEU B 1 432 ? 1.588 36.906 8.398 1 98.62 432 LEU B C 1
ATOM 7876 O O . LEU B 1 432 ? 1.91 38.062 8.07 1 98.62 432 LEU B O 1
ATOM 7880 N N . TYR B 1 433 ? 1.363 35.938 7.516 1 98.5 433 TYR B N 1
ATOM 7881 C CA . TYR B 1 433 ? 1.188 36.312 6.117 1 98.5 433 TYR B CA 1
ATOM 7882 C C . TYR B 1 433 ? -0.012 35.594 5.512 1 98.5 433 TYR B C 1
ATOM 7884 O O . TYR B 1 433 ? -0.487 34.594 6.055 1 98.5 433 TYR B O 1
ATOM 7892 N N . GLN B 1 434 ? -0.549 36.156 4.492 1 98.69 434 GLN B N 1
ATOM 7893 C CA . GLN B 1 434 ? -1.586 35.562 3.65 1 98.69 434 GLN B CA 1
ATOM 7894 C C . GLN B 1 434 ? -1.058 35.281 2.246 1 98.69 434 GLN B C 1
ATOM 7896 O O . GLN B 1 434 ? -0.562 36.156 1.568 1 98.69 434 GLN B O 1
ATOM 7901 N N . PHE B 1 435 ? -1.146 34.031 1.896 1 98.69 435 PHE B N 1
ATOM 7902 C CA . PHE B 1 435 ? -0.707 33.625 0.569 1 98.69 435 PHE B CA 1
ATOM 7903 C C . PHE B 1 435 ? -1.849 33.719 -0.436 1 98.69 435 PHE B C 1
ATOM 7905 O O . PHE B 1 435 ? -2.844 33 -0.329 1 98.69 435 PHE B O 1
ATOM 7912 N N . GLY B 1 436 ? -1.72 34.594 -1.424 1 98.44 436 GLY B N 1
ATOM 7913 C CA . GLY B 1 436 ? -2.787 34.812 -2.385 1 98.44 436 GLY B CA 1
ATOM 7914 C C . GLY B 1 436 ? -2.354 34.594 -3.822 1 98.44 436 GLY B C 1
ATOM 7915 O O . GLY B 1 436 ? -3.053 35 -4.754 1 98.44 436 GLY B O 1
ATOM 7916 N N . TYR B 1 437 ? -1.217 33.906 -4.02 1 98 437 TYR B N 1
ATOM 7917 C CA . TYR B 1 437 ? -0.702 33.688 -5.363 1 98 437 TYR B CA 1
ATOM 7918 C C . TYR B 1 437 ? -1.21 32.375 -5.922 1 98 437 TYR B C 1
ATOM 7920 O O . TYR B 1 437 ? -0.87 31.297 -5.406 1 98 437 TYR B O 1
ATOM 7928 N N . ARG B 1 438 ? -1.999 32.469 -6.949 1 97.25 438 ARG B N 1
ATOM 7929 C CA . ARG B 1 438 ? -2.4 31.266 -7.676 1 97.25 438 ARG B CA 1
ATOM 7930 C C . ARG B 1 438 ? -1.412 30.953 -8.789 1 97.25 438 ARG B C 1
ATOM 7932 O O . ARG B 1 438 ? -1.459 31.547 -9.867 1 97.25 438 ARG B O 1
ATOM 7939 N N . GLY B 1 439 ? -0.502 29.984 -8.531 1 96.38 439 GLY B N 1
ATOM 7940 C CA . GLY B 1 439 ? 0.452 29.562 -9.547 1 96.38 439 GLY B CA 1
ATOM 7941 C C . GLY B 1 439 ? -0.179 28.75 -10.656 1 96.38 439 GLY B C 1
ATOM 7942 O O . GLY B 1 439 ? -1.404 28.625 -10.727 1 96.38 439 GLY B O 1
ATOM 7943 N N . ARG B 1 440 ? 0.663 28.281 -11.547 1 96.5 440 ARG B N 1
ATOM 7944 C CA . ARG B 1 440 ? 0.207 27.438 -12.648 1 96.5 440 ARG B CA 1
ATOM 7945 C C . ARG B 1 440 ? -0.455 26.172 -12.133 1 96.5 440 ARG B C 1
ATOM 7947 O O . ARG B 1 440 ? -1.409 25.672 -12.734 1 96.5 440 ARG B O 1
ATOM 7954 N N . HIS B 1 441 ? 0.102 25.625 -11.016 1 95.88 441 HIS B N 1
ATOM 7955 C CA . HIS B 1 441 ? -0.439 24.422 -10.391 1 95.88 441 HIS B CA 1
ATOM 7956 C C . HIS B 1 441 ? -0.857 24.688 -8.945 1 95.88 441 HIS B C 1
ATOM 7958 O O . HIS B 1 441 ? -0.429 25.688 -8.344 1 95.88 441 HIS B O 1
ATOM 7964 N N . SER B 1 442 ? -1.743 23.859 -8.453 1 95.81 442 SER B N 1
ATOM 7965 C CA . SER B 1 442 ? -2.34 24 -7.129 1 95.81 442 SER B CA 1
ATOM 7966 C C . SER B 1 442 ? -2.797 22.656 -6.586 1 95.81 442 SER B C 1
ATOM 7968 O O . SER B 1 442 ? -3.111 21.75 -7.352 1 95.81 442 SER B O 1
ATOM 7970 N N . LEU B 1 443 ? -2.781 22.547 -5.238 1 95.25 443 LEU B N 1
ATOM 7971 C CA . LEU B 1 443 ? -3.348 21.359 -4.605 1 95.25 443 LEU B CA 1
ATOM 7972 C C . LEU B 1 443 ? -4.777 21.125 -5.074 1 95.25 443 LEU B C 1
ATOM 7974 O O . LEU B 1 443 ? -5.215 19.984 -5.191 1 95.25 443 LEU B O 1
ATOM 7978 N N . SER B 1 444 ? -5.516 22.188 -5.383 1 95.75 444 SER B N 1
ATOM 7979 C CA . SER B 1 444 ? -6.914 22.078 -5.773 1 95.75 444 SER B CA 1
ATOM 7980 C C . SER B 1 444 ? -7.078 21.203 -7.012 1 95.75 444 SER B C 1
ATOM 7982 O O . SER B 1 444 ? -8.125 20.594 -7.215 1 95.75 444 SER B O 1
ATOM 7984 N N . GLU B 1 445 ? -6.039 21.109 -7.855 1 96 445 GLU B N 1
ATOM 7985 C CA . GLU B 1 445 ? -6.098 20.297 -9.062 1 96 445 GLU B CA 1
ATOM 7986 C C . GLU B 1 445 ? -6.258 18.812 -8.719 1 96 445 GLU B C 1
ATOM 7988 O O . GLU B 1 445 ? -6.941 18.078 -9.43 1 96 445 GLU B O 1
ATOM 7993 N N . HIS B 1 446 ? -5.676 18.469 -7.625 1 93.38 446 HIS B N 1
ATOM 7994 C CA . HIS B 1 446 ? -5.656 17.078 -7.215 1 93.38 446 HIS B CA 1
ATOM 7995 C C . HIS B 1 446 ? -7.039 16.609 -6.781 1 93.38 446 HIS B C 1
ATOM 7997 O O . HIS B 1 446 ? -7.461 15.5 -7.121 1 93.38 446 HIS B O 1
ATOM 8003 N N . PHE B 1 447 ? -7.785 17.422 -6.102 1 94.25 447 PHE B N 1
ATOM 8004 C CA . PHE B 1 447 ? -9.086 17.016 -5.57 1 94.25 447 PHE B CA 1
ATOM 8005 C C . PHE B 1 447 ? -10.195 17.344 -6.555 1 94.25 447 PHE B C 1
ATOM 8007 O O . PHE B 1 447 ? -11.188 16.609 -6.652 1 94.25 447 PHE B O 1
ATOM 8014 N N . ALA B 1 448 ? -10.023 18.422 -7.312 1 95.56 448 ALA B N 1
ATOM 8015 C CA . ALA B 1 448 ? -11.062 18.844 -8.258 1 95.56 448 ALA B CA 1
ATOM 8016 C C . ALA B 1 448 ? -10.953 18.062 -9.562 1 95.56 448 ALA B C 1
ATOM 8018 O O . ALA B 1 448 ? -11.891 18.062 -10.375 1 95.56 448 ALA B O 1
ATOM 8019 N N . GLN B 1 449 ? -9.766 17.422 -9.758 1 94.12 449 GLN B N 1
ATOM 8020 C CA . GLN B 1 449 ? -9.469 16.781 -11.031 1 94.12 449 GLN B CA 1
ATOM 8021 C C . GLN B 1 449 ? -9.711 17.734 -12.203 1 94.12 449 GLN B C 1
ATOM 8023 O O . GLN B 1 449 ? -10.352 17.359 -13.188 1 94.12 449 GLN B O 1
ATOM 8028 N N . SER B 1 450 ? -9.281 18.922 -11.977 1 94.56 450 SER B N 1
ATOM 8029 C CA . SER B 1 450 ? -9.398 20.016 -12.938 1 94.56 450 SER B CA 1
ATOM 8030 C C . SER B 1 450 ? -8.258 21.016 -12.797 1 94.56 450 SER B C 1
ATOM 8032 O O . SER B 1 450 ? -7.785 21.266 -11.688 1 94.56 450 SER B O 1
ATOM 8034 N N . ASN B 1 451 ? -7.816 21.594 -13.852 1 93.06 451 ASN B N 1
ATOM 8035 C CA . ASN B 1 451 ? -6.77 22.609 -13.82 1 93.06 451 ASN B CA 1
ATOM 8036 C C . ASN B 1 451 ? -7.352 24.016 -13.781 1 93.06 451 ASN B C 1
ATOM 8038 O O . ASN B 1 451 ? -6.629 25 -13.977 1 93.06 451 ASN B O 1
ATOM 8042 N N . GLU B 1 452 ? -8.648 24.125 -13.57 1 94.69 452 GLU B N 1
ATOM 8043 C CA . GLU B 1 452 ? -9.289 25.422 -13.461 1 94.69 452 GLU B CA 1
ATOM 8044 C C . GLU B 1 452 ? -8.719 26.234 -12.297 1 94.69 452 GLU B C 1
ATOM 8046 O O . GLU B 1 452 ? -8.344 25.656 -11.273 1 94.69 452 GLU B O 1
ATOM 8051 N N . ASN B 1 453 ? -8.688 27.562 -12.461 1 95.62 453 ASN B N 1
ATOM 8052 C CA . ASN B 1 453 ? -8.195 28.453 -11.414 1 95.62 453 ASN B CA 1
ATOM 8053 C C . ASN B 1 453 ? -9.281 28.75 -10.375 1 95.62 453 ASN B C 1
ATOM 8055 O O . ASN B 1 453 ? -10.188 29.547 -10.641 1 95.62 453 ASN B O 1
ATOM 8059 N N . TYR B 1 454 ? -9.094 28.25 -9.219 1 96.69 454 TYR B N 1
ATOM 8060 C CA . TYR B 1 454 ? -10.062 28.469 -8.156 1 96.69 454 TYR B CA 1
ATOM 8061 C C . TYR B 1 454 ? -9.492 29.391 -7.082 1 96.69 454 TYR B C 1
ATOM 8063 O O . TYR B 1 454 ? -10.148 29.656 -6.07 1 96.69 454 TYR B O 1
ATOM 8071 N N . GLY B 1 455 ? -8.25 29.875 -7.324 1 97.19 455 GLY B N 1
ATOM 8072 C CA . GLY B 1 455 ? -7.574 30.703 -6.348 1 97.19 455 GLY B CA 1
ATOM 8073 C C . GLY B 1 455 ? -6.426 30 -5.648 1 97.19 455 GLY B C 1
ATOM 8074 O O . GLY B 1 455 ? -6.129 28.844 -5.949 1 97.19 455 GLY B O 1
ATOM 8075 N N . ALA B 1 456 ? -5.723 30.703 -4.777 1 98 456 ALA B N 1
ATOM 8076 C CA . ALA B 1 456 ? -4.609 30.141 -4.016 1 98 456 ALA B CA 1
ATOM 8077 C C . ALA B 1 456 ? -5.117 29.203 -2.918 1 98 456 ALA B C 1
ATOM 8079 O O . ALA B 1 456 ? -5.703 29.656 -1.932 1 98 456 ALA B O 1
ATOM 8080 N N . SER B 1 457 ? -4.781 27.984 -3.045 1 97.5 457 SER B N 1
ATOM 8081 C CA . SER B 1 457 ? -5.402 26.938 -2.246 1 97.5 457 SER B CA 1
ATOM 8082 C C . SER B 1 457 ? -4.625 26.688 -0.957 1 97.5 457 SER B C 1
ATOM 8084 O O . SER B 1 457 ? -3.498 27.172 -0.804 1 97.5 457 SER B O 1
ATOM 8086 N N . HIS B 1 458 ? -5.344 25.953 -0.083 1 94.38 458 HIS B N 1
ATOM 8087 C CA . HIS B 1 458 ? -4.734 25.312 1.076 1 94.38 458 HIS B CA 1
ATOM 8088 C C . HIS B 1 458 ? -3.451 24.578 0.691 1 94.38 458 HIS B C 1
ATOM 8090 O O . HIS B 1 458 ? -3.451 23.766 -0.231 1 94.38 458 HIS B O 1
ATOM 8096 N N . ALA B 1 459 ? -2.309 24.922 1.282 1 96.12 459 ALA B N 1
ATOM 8097 C CA . ALA B 1 459 ? -1.041 24.203 1.174 1 96.12 459 ALA B CA 1
ATOM 8098 C C . ALA B 1 459 ? -0.256 24.656 -0.053 1 96.12 459 ALA B C 1
ATOM 8100 O O . ALA B 1 459 ? 0.867 24.203 -0.283 1 96.12 459 ALA B O 1
ATOM 8101 N N . ASP B 1 460 ? -0.781 25.562 -0.905 1 97.56 460 ASP B N 1
ATOM 8102 C CA . ASP B 1 460 ? -0.063 25.969 -2.109 1 97.56 460 ASP B CA 1
ATOM 8103 C C . ASP B 1 460 ? 1.295 26.578 -1.761 1 97.56 460 ASP B C 1
ATOM 8105 O O . ASP B 1 460 ? 2.283 26.344 -2.457 1 97.56 460 ASP B O 1
ATOM 8109 N N . ASP B 1 461 ? 1.347 27.375 -0.747 1 97.38 461 ASP B N 1
ATOM 8110 C CA . ASP B 1 461 ? 2.561 28.109 -0.396 1 97.38 461 ASP B CA 1
ATOM 8111 C C . ASP B 1 461 ? 3.691 27.141 -0.028 1 97.38 461 ASP B C 1
ATOM 8113 O O . ASP B 1 461 ? 4.859 27.422 -0.311 1 97.38 461 ASP B O 1
ATOM 8117 N N . THR B 1 462 ? 3.373 25.969 0.569 1 98.12 462 THR B N 1
ATOM 8118 C CA . THR B 1 462 ? 4.379 25 0.966 1 98.12 462 THR B CA 1
ATOM 8119 C C . THR B 1 462 ? 5.195 24.547 -0.24 1 98.12 462 THR B C 1
ATOM 8121 O O . THR B 1 462 ? 6.398 24.297 -0.123 1 98.12 462 THR B O 1
ATOM 8124 N N . GLY B 1 463 ? 4.566 24.469 -1.427 1 97.56 463 GLY B N 1
ATOM 8125 C CA . GLY B 1 463 ? 5.203 23.953 -2.631 1 97.56 463 GLY B CA 1
ATOM 8126 C C . GLY B 1 463 ? 6.301 24.859 -3.16 1 97.56 463 GLY B C 1
ATOM 8127 O O . GLY B 1 463 ? 7.094 24.453 -4.008 1 97.56 463 GLY B O 1
ATOM 8128 N N . TYR B 1 464 ? 6.387 26.047 -2.639 1 98 464 TYR B N 1
ATOM 8129 C CA . TYR B 1 464 ? 7.402 27 -3.1 1 98 464 TYR B CA 1
ATOM 8130 C C . TYR B 1 464 ? 8.609 26.984 -2.174 1 98 464 TYR B C 1
ATOM 8132 O O . TYR B 1 464 ? 9.633 27.609 -2.469 1 98 464 TYR B O 1
ATOM 8140 N N . ALA B 1 465 ? 8.539 26.297 -1.051 1 98.06 465 ALA B N 1
ATOM 8141 C CA . ALA B 1 465 ? 9.68 26.125 -0.156 1 98.06 465 ALA B CA 1
ATOM 8142 C C . ALA B 1 465 ? 10.156 24.672 -0.155 1 98.06 465 ALA B C 1
ATOM 8144 O O . ALA B 1 465 ? 11.352 24.406 0.013 1 98.06 465 ALA B O 1
ATOM 8145 N N . LEU B 1 466 ? 9.266 23.766 -0.239 1 98.5 466 LEU B N 1
ATOM 8146 C CA . LEU B 1 466 ? 9.539 22.328 -0.284 1 98.5 466 LEU B CA 1
ATOM 8147 C C . LEU B 1 466 ? 8.922 21.703 -1.529 1 98.5 466 LEU B C 1
ATOM 8149 O O . LEU B 1 466 ? 7.703 21.672 -1.671 1 98.5 466 LEU B O 1
ATOM 8153 N N . LYS B 1 467 ? 9.781 21.203 -2.344 1 97.81 467 LYS B N 1
ATOM 8154 C CA . LYS B 1 467 ? 9.289 20.547 -3.553 1 97.81 467 LYS B CA 1
ATOM 8155 C C . LYS B 1 467 ? 8.383 19.375 -3.209 1 97.81 467 LYS B C 1
ATOM 8157 O O . LYS B 1 467 ? 8.688 18.594 -2.307 1 97.81 467 LYS B O 1
ATOM 8162 N N . ASN B 1 468 ? 7.254 19.281 -3.865 1 95.12 468 ASN B N 1
ATOM 8163 C CA . ASN B 1 468 ? 6.32 18.188 -3.66 1 95.12 468 ASN B CA 1
ATOM 8164 C C . ASN B 1 468 ? 5.516 17.891 -4.926 1 95.12 468 ASN B C 1
ATOM 8166 O O . ASN B 1 468 ? 5.785 18.453 -5.984 1 95.12 468 ASN B O 1
ATOM 8170 N N . VAL B 1 469 ? 4.551 16.969 -4.84 1 90.38 469 VAL B N 1
ATOM 8171 C CA . VAL B 1 469 ? 3.898 16.438 -6.027 1 90.38 469 VAL B CA 1
ATOM 8172 C C . VAL B 1 469 ? 2.756 17.359 -6.453 1 90.38 469 VAL B C 1
ATOM 8174 O O . VAL B 1 469 ? 2.217 17.219 -7.555 1 90.38 469 VAL B O 1
ATOM 8177 N N . TYR B 1 470 ? 2.414 18.375 -5.715 1 88.81 470 TYR B N 1
ATOM 8178 C CA . TYR B 1 470 ? 1.216 19.172 -5.961 1 88.81 470 TYR B CA 1
ATOM 8179 C C . TYR B 1 470 ? 1.549 20.422 -6.762 1 88.81 470 TYR B C 1
ATOM 8181 O O . TYR B 1 470 ? 0.673 21.016 -7.398 1 88.81 470 TYR B O 1
ATOM 8189 N N . VAL B 1 471 ? 2.789 20.859 -6.617 1 89 471 VAL B N 1
ATOM 8190 C CA . VAL B 1 471 ? 3.219 22.078 -7.293 1 89 471 VAL B CA 1
ATOM 8191 C C . VAL B 1 471 ? 4.469 21.797 -8.125 1 89 471 VAL B C 1
ATOM 8193 O O . VAL B 1 471 ? 5.41 21.172 -7.645 1 89 471 VAL B O 1
ATOM 8196 N N . ASN B 1 472 ? 4.461 22.156 -9.367 1 92.44 472 ASN B N 1
ATOM 8197 C CA . ASN B 1 472 ? 5.621 22.172 -10.25 1 92.44 472 ASN B CA 1
ATOM 8198 C C . ASN B 1 472 ? 5.938 23.594 -10.727 1 92.44 472 ASN B C 1
ATOM 8200 O O . ASN B 1 472 ? 5.223 24.141 -11.562 1 92.44 472 ASN B O 1
ATOM 8204 N N . VAL B 1 473 ? 6.984 24.141 -10.297 1 95.06 473 VAL B N 1
ATOM 8205 C CA . VAL B 1 473 ? 7.27 25.547 -10.531 1 95.06 473 VAL B CA 1
ATOM 8206 C C . VAL B 1 473 ? 7.879 25.734 -11.914 1 95.06 473 VAL B C 1
ATOM 8208 O O . VAL B 1 473 ? 7.965 26.859 -12.422 1 95.06 473 VAL B O 1
ATOM 8211 N N . GLU B 1 474 ? 8.266 24.625 -12.57 1 93.94 474 GLU B N 1
ATOM 8212 C CA . GLU B 1 474 ? 9.023 24.703 -13.82 1 93.94 474 GLU B CA 1
ATOM 8213 C C . GLU B 1 474 ? 8.148 25.188 -14.969 1 93.94 474 GLU B C 1
ATOM 8215 O O . GLU B 1 474 ? 8.656 25.641 -16 1 93.94 474 GLU B O 1
ATOM 8220 N N . ASP B 1 475 ? 6.887 25.188 -14.789 1 94.06 475 ASP B N 1
ATOM 8221 C CA . ASP B 1 475 ? 5.969 25.469 -15.891 1 94.06 475 ASP B CA 1
ATOM 8222 C C . ASP B 1 475 ? 5.652 26.953 -15.969 1 94.06 475 ASP B C 1
ATOM 8224 O O . ASP B 1 475 ? 4.898 27.391 -16.844 1 94.06 475 ASP B O 1
ATOM 8228 N N . SER B 1 476 ? 6.172 27.797 -15.086 1 95.69 476 SER B N 1
ATOM 8229 C CA . SER B 1 476 ? 5.863 29.234 -15.055 1 95.69 476 SER B CA 1
ATOM 8230 C C . SER B 1 476 ? 7.039 30.047 -14.523 1 95.69 476 SER B C 1
ATOM 8232 O O . SER B 1 476 ? 7.555 29.766 -13.438 1 95.69 476 SER B O 1
ATOM 8234 N N . GLU B 1 477 ? 7.402 31.062 -15.25 1 96.81 477 GLU B N 1
ATOM 8235 C CA . GLU B 1 477 ? 8.484 31.938 -14.797 1 96.81 477 GLU B CA 1
ATOM 8236 C C . GLU B 1 477 ? 8.109 32.656 -13.508 1 96.81 477 GLU B C 1
ATOM 8238 O O . GLU B 1 477 ? 8.961 32.906 -12.648 1 96.81 477 GLU B O 1
ATOM 8243 N N . SER B 1 478 ? 6.91 33 -13.422 1 96.94 478 SER B N 1
ATOM 8244 C CA . SER B 1 478 ? 6.441 33.656 -12.195 1 96.94 478 SER B CA 1
ATOM 8245 C C . SER B 1 478 ? 6.555 32.719 -11 1 96.94 478 SER B C 1
ATOM 8247 O O . SER B 1 478 ? 6.918 33.156 -9.906 1 96.94 478 SER B O 1
ATOM 8249 N N . ASP B 1 479 ? 6.188 31.453 -11.273 1 97.81 479 ASP B N 1
ATOM 8250 C CA . ASP B 1 479 ? 6.328 30.453 -10.211 1 97.81 479 ASP B CA 1
ATOM 8251 C C . ASP B 1 479 ? 7.785 30.344 -9.766 1 97.81 479 ASP B C 1
ATOM 8253 O O . ASP B 1 479 ? 8.07 30.297 -8.57 1 97.81 479 ASP B O 1
ATOM 8257 N N . LYS B 1 480 ? 8.664 30.312 -10.703 1 98.06 480 LYS B N 1
ATOM 8258 C CA . LYS B 1 480 ? 10.094 30.219 -10.406 1 98.06 480 LYS B CA 1
ATOM 8259 C C . LYS B 1 480 ? 10.57 31.422 -9.602 1 98.06 480 LYS B C 1
ATOM 8261 O O . LYS B 1 480 ? 11.391 31.281 -8.695 1 98.06 480 LYS B O 1
ATOM 8266 N N . SER B 1 481 ? 10.023 32.562 -9.93 1 97.75 481 SER B N 1
ATOM 8267 C CA . SER B 1 481 ? 10.453 33.781 -9.289 1 97.75 481 SER B CA 1
ATOM 8268 C C . SER B 1 481 ? 9.953 33.875 -7.848 1 97.75 481 SER B C 1
ATOM 8270 O O . SER B 1 481 ? 10.516 34.625 -7.035 1 97.75 481 SER B O 1
ATOM 8272 N N . LEU B 1 482 ? 8.961 33.125 -7.531 1 98.06 482 LEU B N 1
ATOM 8273 C CA . LEU B 1 482 ? 8.391 33.156 -6.188 1 98.06 482 LEU B CA 1
ATOM 8274 C C . LEU B 1 482 ? 9.203 32.281 -5.238 1 98.06 482 LEU B C 1
ATOM 8276 O O . LEU B 1 482 ? 9.242 32.531 -4.031 1 98.06 482 LEU B O 1
ATOM 8280 N N . VAL B 1 483 ? 9.906 31.281 -5.738 1 98.31 483 VAL B N 1
ATOM 8281 C CA . VAL B 1 483 ? 10.602 30.281 -4.938 1 98.31 483 VAL B CA 1
ATOM 8282 C C . VAL B 1 483 ? 11.633 30.953 -4.035 1 98.31 483 VAL B C 1
ATOM 8284 O O . VAL B 1 483 ? 11.594 30.797 -2.812 1 98.31 483 VAL B O 1
ATOM 8287 N N . PRO B 1 484 ? 12.516 31.844 -4.539 1 97.94 484 PRO B N 1
ATOM 8288 C CA . PRO B 1 484 ? 13.5 32.469 -3.65 1 97.94 484 PRO B CA 1
ATOM 8289 C C . PRO B 1 484 ? 12.859 33.312 -2.57 1 97.94 484 PRO B C 1
ATOM 8291 O O . PRO B 1 484 ? 13.383 33.406 -1.457 1 97.94 484 PRO B O 1
ATOM 8294 N N . ILE B 1 485 ? 11.766 33.906 -2.848 1 98 485 ILE B N 1
ATOM 8295 C CA . ILE B 1 485 ? 11.086 34.781 -1.89 1 98 485 ILE B CA 1
ATOM 8296 C C . ILE B 1 485 ? 10.555 33.938 -0.726 1 98 485 ILE B C 1
ATOM 8298 O O . ILE B 1 485 ? 10.789 34.281 0.439 1 98 485 ILE B O 1
ATOM 8302 N N . VAL B 1 486 ? 9.844 32.906 -1.03 1 98.44 486 VAL B N 1
ATOM 8303 C CA . VAL B 1 486 ? 9.273 32.031 0.001 1 98.44 486 VAL B CA 1
ATOM 8304 C C . VAL B 1 486 ? 10.398 31.359 0.791 1 98.44 486 VAL B C 1
ATOM 8306 O O . VAL B 1 486 ? 10.32 31.25 2.016 1 98.44 486 VAL B O 1
ATOM 8309 N N . VAL B 1 487 ? 11.438 30.922 0.134 1 98.62 487 VAL B N 1
ATOM 8310 C CA . VAL B 1 487 ? 12.594 30.328 0.797 1 98.62 487 VAL B CA 1
ATOM 8311 C C . VAL B 1 487 ? 13.227 31.328 1.75 1 98.62 487 VAL B C 1
ATOM 8313 O O . VAL B 1 487 ? 13.625 30.984 2.863 1 98.62 487 VAL B O 1
ATOM 8316 N N . ASP B 1 488 ? 13.32 32.594 1.351 1 98.31 488 ASP B N 1
ATOM 8317 C CA . ASP B 1 488 ? 13.867 33.625 2.213 1 98.31 488 ASP B CA 1
ATOM 8318 C C . ASP B 1 488 ? 13 33.844 3.449 1 98.31 488 ASP B C 1
ATOM 8320 O O . ASP B 1 488 ? 13.516 34.031 4.551 1 98.31 488 ASP B O 1
ATOM 8324 N N . ILE B 1 489 ? 11.719 33.812 3.268 1 98.5 489 ILE B N 1
ATOM 8325 C CA . ILE B 1 489 ? 10.805 33.938 4.402 1 98.5 489 ILE B CA 1
ATOM 8326 C C . ILE B 1 489 ? 11.062 32.812 5.402 1 98.5 489 ILE B C 1
ATOM 8328 O O . ILE B 1 489 ? 11.258 33.062 6.59 1 98.5 489 ILE B O 1
ATOM 8332 N N . TRP B 1 490 ? 11.117 31.594 4.914 1 98.62 490 TRP B N 1
ATOM 8333 C CA . TRP B 1 490 ? 11.289 30.422 5.777 1 98.62 490 TRP B CA 1
ATOM 8334 C C . TRP B 1 490 ? 12.648 30.469 6.48 1 98.62 490 TRP B C 1
ATOM 8336 O O . TRP B 1 490 ? 12.727 30.281 7.695 1 98.62 490 TRP B O 1
ATOM 8346 N N . THR B 1 491 ? 13.703 30.75 5.73 1 98.56 491 THR B N 1
ATOM 8347 C CA . THR B 1 491 ? 15.047 30.594 6.27 1 98.56 491 THR B CA 1
ATOM 8348 C C . THR B 1 491 ? 15.406 31.766 7.168 1 98.56 491 THR B C 1
ATOM 8350 O O . THR B 1 491 ? 16.047 31.594 8.203 1 98.56 491 THR B O 1
ATOM 8353 N N . SER B 1 492 ? 15.008 33 6.828 1 98.25 492 SER B N 1
ATOM 8354 C CA . SER B 1 492 ? 15.266 34.125 7.715 1 98.25 492 SER B CA 1
ATOM 8355 C C . SER B 1 492 ? 14.586 33.938 9.07 1 98.25 492 SER B C 1
ATOM 8357 O O . SER B 1 492 ? 15.172 34.25 10.109 1 98.25 492 SER B O 1
ATOM 8359 N N . PHE B 1 493 ? 13.414 33.469 9.039 1 98.44 493 PHE B N 1
ATOM 8360 C CA . PHE B 1 493 ? 12.719 33.188 10.289 1 98.44 493 PHE B CA 1
ATOM 8361 C C . PHE B 1 493 ? 13.453 32.094 11.078 1 98.44 493 PHE B C 1
ATOM 8363 O O . PHE B 1 493 ? 13.633 32.219 12.289 1 98.44 493 PHE B O 1
ATOM 8370 N N . ALA B 1 494 ? 13.828 31.031 10.422 1 98.69 494 ALA B N 1
ATOM 8371 C CA . ALA B 1 494 ? 14.547 29.938 11.078 1 98.69 494 ALA B CA 1
ATOM 8372 C C . ALA B 1 494 ? 15.867 30.438 11.672 1 98.69 494 ALA B C 1
ATOM 8374 O O . ALA B 1 494 ? 16.281 29.969 12.727 1 98.69 494 ALA B O 1
ATOM 8375 N N . PHE B 1 495 ? 16.531 31.359 10.992 1 97.94 495 PHE B N 1
ATOM 8376 C CA . PHE B 1 495 ? 17.859 31.828 11.398 1 97.94 495 PHE B CA 1
ATOM 8377 C C . PHE 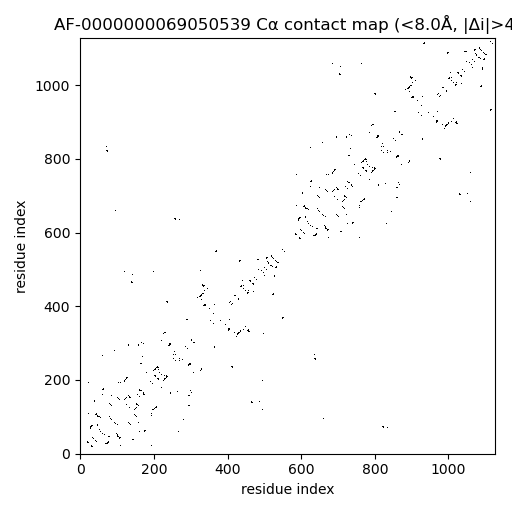B 1 495 ? 17.75 32.844 12.539 1 97.94 495 PHE B C 1
ATOM 8379 O O . PHE B 1 495 ? 18.531 32.75 13.5 1 97.94 495 PHE B O 1
ATOM 8386 N N . GLU B 1 496 ? 16.719 33.75 12.438 1 96.5 496 GLU B N 1
ATOM 8387 C CA . GLU B 1 496 ? 16.781 34.906 13.32 1 96.5 496 GLU B CA 1
ATOM 8388 C C . GLU B 1 496 ? 15.461 35.094 14.07 1 96.5 496 GLU B C 1
ATOM 8390 O O . GLU B 1 496 ? 15.375 35.938 14.977 1 96.5 496 GLU B O 1
ATOM 8395 N N . GLY B 1 497 ? 14.477 34.375 13.672 1 97.25 497 GLY B N 1
ATOM 8396 C CA . GLY B 1 497 ? 13.164 34.562 14.281 1 97.25 497 GLY B CA 1
ATOM 8397 C C . GLY B 1 497 ? 12.414 35.75 13.727 1 97.25 497 GLY B C 1
ATOM 8398 O O . GLY B 1 497 ? 11.352 36.125 14.234 1 97.25 497 GLY B O 1
ATOM 8399 N N . ILE B 1 498 ? 12.961 36.438 12.727 1 97.31 498 ILE B N 1
ATOM 8400 C CA . ILE B 1 498 ? 12.344 37.562 12.023 1 97.31 498 ILE B CA 1
ATOM 8401 C C . ILE B 1 498 ? 12.25 37.25 10.531 1 97.31 498 ILE B C 1
ATOM 8403 O O . ILE B 1 498 ? 13.266 37.219 9.836 1 97.31 498 ILE B O 1
ATOM 8407 N N . PRO B 1 499 ? 11.016 37.031 10.055 1 97.75 499 PRO B N 1
ATOM 8408 C CA . PRO B 1 499 ? 10.891 36.656 8.641 1 97.75 499 PRO B CA 1
ATOM 8409 C C . PRO B 1 499 ? 11.141 37.844 7.707 1 97.75 499 PRO B C 1
ATOM 8411 O O . PRO B 1 499 ? 10.773 38.969 8.031 1 97.75 499 PRO B O 1
ATOM 8414 N N . SER B 1 500 ? 11.766 37.531 6.578 1 97.31 500 SER B N 1
ATOM 8415 C CA . SER B 1 500 ? 12.039 38.5 5.527 1 97.31 500 SER B CA 1
ATOM 8416 C C . SER B 1 500 ? 11.781 37.938 4.145 1 97.31 500 SER B C 1
ATOM 8418 O O . SER B 1 500 ? 12.023 36.75 3.918 1 97.31 500 SER B O 1
ATOM 8420 N N . THR B 1 501 ? 11.328 38.75 3.223 1 96.38 501 THR B N 1
ATOM 8421 C CA . THR B 1 501 ? 11.094 38.344 1.85 1 96.38 501 THR B CA 1
ATOM 8422 C C . THR B 1 501 ? 12.375 38.406 1.027 1 96.38 501 THR B C 1
ATOM 8424 O O . THR B 1 501 ? 12.438 37.906 -0.092 1 96.38 501 THR B O 1
ATOM 8427 N N . GLY B 1 502 ? 13.367 39.031 1.551 1 93.5 502 GLY B N 1
ATOM 8428 C CA . GLY B 1 502 ? 14.57 39.344 0.792 1 93.5 502 GLY B CA 1
ATOM 8429 C C . GLY B 1 502 ? 14.477 40.625 0.016 1 93.5 502 GLY B C 1
ATOM 8430 O O . GLY B 1 502 ? 15.469 41.094 -0.551 1 93.5 502 GLY B O 1
ATOM 8431 N N . ILE B 1 503 ? 13.32 41.188 -0.011 1 90.38 503 ILE B N 1
ATOM 8432 C CA . ILE B 1 503 ? 13.102 42.469 -0.654 1 90.38 503 ILE B CA 1
ATOM 8433 C C . ILE B 1 503 ? 13.273 43.594 0.368 1 90.38 503 ILE B C 1
ATOM 8435 O O . ILE B 1 503 ? 12.469 43.719 1.296 1 90.38 503 ILE B O 1
ATOM 8439 N N . SER B 1 504 ? 14.203 44.406 0.194 1 86.56 504 SER B N 1
ATOM 8440 C CA . SER B 1 504 ? 14.656 45.375 1.185 1 86.56 504 SER B CA 1
ATOM 8441 C C . SER B 1 504 ? 13.57 46.375 1.493 1 86.56 504 SER B C 1
ATOM 8443 O O . SER B 1 504 ? 13.508 46.906 2.604 1 86.56 504 SER B O 1
ATOM 8445 N N . SER B 1 505 ? 12.719 46.625 0.639 1 86.12 505 SER B N 1
ATOM 8446 C CA . SER B 1 505 ? 11.727 47.688 0.797 1 86.12 505 SER B CA 1
ATOM 8447 C C . SER B 1 505 ? 10.555 47.219 1.653 1 86.12 505 SER B C 1
ATOM 8449 O O . SER B 1 505 ? 9.711 48.031 2.045 1 86.12 505 SER B O 1
ATOM 8451 N N . ILE B 1 506 ? 10.492 46.062 2.002 1 89.5 506 ILE B N 1
ATOM 8452 C CA . ILE B 1 506 ? 9.352 45.531 2.744 1 89.5 506 ILE B CA 1
ATOM 8453 C C . ILE B 1 506 ? 9.719 45.375 4.219 1 89.5 506 ILE B C 1
ATOM 8455 O O . ILE B 1 506 ? 10.594 44.594 4.562 1 89.5 506 ILE B O 1
ATOM 8459 N N . ASP B 1 507 ? 9.078 46.094 5.016 1 89.5 507 ASP B N 1
ATOM 8460 C CA . ASP B 1 507 ? 9.195 45.969 6.465 1 89.5 507 ASP B CA 1
ATOM 8461 C C . ASP B 1 507 ? 8.047 45.156 7.035 1 89.5 507 ASP B C 1
ATOM 8463 O O . ASP B 1 507 ? 6.898 45.625 7.055 1 89.5 507 ASP B O 1
ATOM 8467 N N . TRP B 1 508 ? 8.312 44.031 7.492 1 95.88 508 TRP B N 1
ATOM 8468 C CA . TRP B 1 508 ? 7.293 43.125 7.992 1 95.88 508 TRP B CA 1
ATOM 8469 C C . TRP B 1 508 ? 6.973 43.406 9.453 1 95.88 508 TRP B C 1
ATOM 8471 O O . TRP B 1 508 ? 7.75 43.062 10.352 1 95.88 508 TRP B O 1
ATOM 8481 N N . THR B 1 509 ? 5.828 44.031 9.695 1 95.19 509 THR B N 1
ATOM 8482 C CA . THR B 1 509 ? 5.398 44.375 11.047 1 95.19 509 THR B CA 1
ATOM 8483 C C . THR B 1 509 ? 4.719 43.188 11.719 1 95.19 509 THR B C 1
ATOM 8485 O O . THR B 1 509 ? 3.842 42.562 11.133 1 95.19 509 THR B O 1
ATOM 8488 N N . PRO B 1 510 ? 5.078 42.875 12.93 1 97.31 510 PRO B N 1
ATOM 8489 C CA . PRO B 1 510 ? 4.422 41.781 13.648 1 97.31 510 PRO B CA 1
ATOM 8490 C C . PRO B 1 510 ? 2.971 42.094 14 1 97.31 510 PRO B C 1
ATOM 8492 O O . PRO B 1 510 ? 2.553 43.25 13.93 1 97.31 510 PRO B O 1
ATOM 8495 N N . VAL B 1 511 ? 2.232 41.094 14.344 1 97.88 511 VAL B N 1
ATOM 8496 C CA . VAL B 1 511 ? 0.876 41.25 14.852 1 97.88 511 VAL B CA 1
ATOM 8497 C C . VAL B 1 511 ? 0.901 42.125 16.109 1 97.88 511 VAL B C 1
ATOM 8499 O O . VAL B 1 511 ? 1.761 41.938 16.984 1 97.88 511 VAL B O 1
ATOM 8502 N N . SER B 1 512 ? -0.039 43 16.219 1 96.56 512 SER B N 1
ATOM 8503 C CA . SER B 1 512 ? -0.058 43.969 17.297 1 96.56 512 SER B CA 1
ATOM 8504 C C . SER B 1 512 ? -0.278 43.281 18.656 1 96.56 512 SER B C 1
ATOM 8506 O O . SER B 1 512 ? -1.093 42.375 18.766 1 96.56 512 SER B O 1
ATOM 8508 N N . LYS B 1 513 ? 0.41 43.781 19.656 1 95.62 513 LYS B N 1
ATOM 8509 C CA . LYS B 1 513 ? 0.254 43.312 21.031 1 95.62 513 LYS B CA 1
ATOM 8510 C C . LYS B 1 513 ? -0.867 44.062 21.75 1 95.62 513 LYS B C 1
ATOM 8512 O O . LYS B 1 513 ? -1.286 43.656 22.828 1 95.62 513 LYS B O 1
ATOM 8517 N N . ASP B 1 514 ? -1.334 45.094 21.094 1 94 514 ASP B N 1
ATOM 8518 C CA . ASP B 1 514 ? -2.371 45.938 21.703 1 94 514 ASP B CA 1
ATOM 8519 C C . ASP B 1 514 ? -3.74 45.25 21.594 1 94 514 ASP B C 1
ATOM 8521 O O . ASP B 1 514 ? -4.293 45.125 20.5 1 94 514 ASP B O 1
ATOM 8525 N N . PRO B 1 515 ? -4.277 44.969 22.703 1 89.12 515 PRO B N 1
ATOM 8526 C CA . PRO B 1 515 ? -5.59 44.312 22.672 1 89.12 515 PRO B CA 1
ATOM 8527 C C . PRO B 1 515 ? -6.68 45.188 22.094 1 89.12 515 PRO B C 1
ATOM 8529 O O . PRO B 1 515 ? -7.738 44.719 21.688 1 89.12 515 PRO B O 1
ATOM 8532 N N . ASN B 1 516 ? -6.414 46.469 22.031 1 89.94 516 ASN B N 1
ATOM 8533 C CA . ASN B 1 516 ? -7.398 47.406 21.5 1 89.94 516 ASN B CA 1
ATOM 8534 C C . ASN B 1 516 ? -7.266 47.562 19.984 1 89.94 516 ASN B C 1
ATOM 8536 O O . ASN B 1 516 ? -8.117 48.156 19.344 1 89.94 516 ASN B O 1
ATOM 8540 N N . HIS B 1 517 ? -6.211 47.031 19.531 1 89.56 517 HIS B N 1
ATOM 8541 C CA . HIS B 1 517 ? -6.047 47.031 18.078 1 89.56 517 HIS B CA 1
ATOM 8542 C C . HIS B 1 517 ? -6.871 45.938 17.438 1 89.56 517 HIS B C 1
ATOM 8544 O O . HIS B 1 517 ? -6.453 44.75 17.438 1 89.56 517 HIS B O 1
ATOM 8550 N N . LEU B 1 518 ? -7.945 46.25 16.797 1 87.44 518 LEU B N 1
ATOM 8551 C CA . LEU B 1 518 ? -8.922 45.281 16.328 1 87.44 518 LEU B CA 1
ATOM 8552 C C . LEU B 1 518 ? -8.453 44.625 15.023 1 87.44 518 LEU B C 1
ATOM 8554 O O . LEU B 1 518 ? -8.781 43.469 14.742 1 87.44 518 LEU B O 1
ATOM 8558 N N . ALA B 1 519 ? -7.734 45.344 14.281 1 94.06 519 ALA B N 1
ATOM 8559 C CA . ALA B 1 519 ? -7.293 44.812 12.992 1 94.06 519 ALA B CA 1
ATOM 8560 C C . ALA B 1 519 ? -6.086 43.906 13.148 1 94.06 519 ALA B C 1
ATOM 8562 O O . ALA B 1 519 ? -5.324 44.031 14.117 1 94.06 519 ALA B O 1
ATOM 8563 N N . VAL B 1 520 ? -5.953 42.938 12.328 1 96.12 520 VAL B N 1
ATOM 8564 C CA . VAL B 1 520 ? -4.777 42.094 12.297 1 96.12 520 VAL B CA 1
ATOM 8565 C C . VAL B 1 520 ? -3.885 42.469 11.117 1 96.12 520 VAL B C 1
ATOM 8567 O O . VAL B 1 520 ? -4.363 42.594 9.992 1 96.12 520 VAL B O 1
ATOM 8570 N N . SER B 1 521 ? -2.646 42.688 11.398 1 95.75 521 SER B N 1
ATOM 8571 C CA . SER B 1 521 ? -1.657 43 10.367 1 95.75 521 SER B CA 1
ATOM 8572 C C . SER B 1 521 ? -1.015 41.719 9.82 1 95.75 521 SER B C 1
ATOM 8574 O O . SER B 1 521 ? -0.717 40.781 10.578 1 95.75 521 SER B O 1
ATOM 8576 N N . PHE B 1 522 ? -0.843 41.688 8.547 1 97.69 522 PHE B N 1
ATOM 8577 C CA . PHE B 1 522 ? -0.212 40.531 7.906 1 97.69 522 PHE B CA 1
ATOM 8578 C C . PHE B 1 522 ? 0.441 40.938 6.59 1 97.69 522 PHE B C 1
ATOM 8580 O O . PHE B 1 522 ? 0.111 41.969 6.023 1 97.69 522 PHE B O 1
ATOM 8587 N N . LEU B 1 523 ? 1.436 40.188 6.195 1 98.31 523 LEU B N 1
ATOM 8588 C CA . LEU B 1 523 ? 2.025 40.344 4.867 1 98.31 523 LEU B CA 1
ATOM 8589 C C . LEU B 1 523 ? 1.178 39.625 3.814 1 98.31 523 LEU B C 1
ATOM 8591 O O . LEU B 1 523 ? 0.888 38.438 3.938 1 98.31 523 LEU B O 1
ATOM 8595 N N . LYS B 1 524 ? 0.748 40.312 2.787 1 98.31 524 LYS B N 1
ATOM 8596 C CA . LYS B 1 524 ? -0.019 39.719 1.69 1 98.31 524 LYS B CA 1
ATOM 8597 C C . LYS B 1 524 ? 0.875 39.438 0.49 1 98.31 524 LYS B C 1
ATOM 8599 O O . LYS B 1 524 ? 1.517 40.344 -0.051 1 98.31 524 LYS B O 1
ATOM 8604 N N . ILE B 1 525 ? 0.939 38.219 0.1 1 98.5 525 ILE B N 1
ATOM 8605 C CA . ILE B 1 525 ? 1.703 37.781 -1.065 1 98.5 525 ILE B CA 1
ATOM 8606 C C . ILE B 1 525 ? 0.755 37.5 -2.227 1 98.5 525 ILE B C 1
ATOM 8608 O O . ILE B 1 525 ? 0.234 36.375 -2.348 1 98.5 525 ILE B O 1
ATOM 8612 N N . SER B 1 526 ? 0.579 38.438 -3.107 1 97.88 526 SER B N 1
ATOM 8613 C CA . SER B 1 526 ? -0.343 38.281 -4.23 1 97.88 526 SER B CA 1
ATOM 8614 C C . SER B 1 526 ? 0.367 37.75 -5.465 1 97.88 526 SER B C 1
ATOM 8616 O O . SER B 1 526 ? -0.245 37.062 -6.289 1 97.88 526 SER B O 1
ATOM 8618 N N . SER B 1 527 ? 1.575 38.094 -5.613 1 97.19 527 SER B N 1
ATOM 8619 C CA . SER B 1 527 ? 2.496 37.625 -6.645 1 97.19 527 SER B CA 1
ATOM 8620 C C . SER B 1 527 ? 3.945 37.938 -6.266 1 97.19 527 SER B C 1
ATOM 8622 O O . SER B 1 527 ? 4.207 38.625 -5.277 1 97.19 527 SER B O 1
ATOM 8624 N N . PRO B 1 528 ? 4.867 37.375 -7.047 1 96.56 528 PRO B N 1
ATOM 8625 C CA . PRO B 1 528 ? 6.266 37.656 -6.738 1 96.56 528 PRO B CA 1
ATOM 8626 C C . PRO B 1 528 ? 6.586 39.156 -6.824 1 96.56 528 PRO B C 1
ATOM 8628 O O . PRO B 1 528 ? 7.539 39.625 -6.199 1 96.56 528 PRO B O 1
ATOM 8631 N N . THR B 1 529 ? 5.781 39.906 -7.57 1 96.38 529 THR B N 1
ATOM 8632 C CA . THR B 1 529 ? 6.055 41.312 -7.758 1 96.38 529 THR B CA 1
ATOM 8633 C C . THR B 1 529 ? 5.051 42.188 -6.98 1 96.38 529 THR B C 1
ATOM 8635 O O . THR B 1 529 ? 5.07 43.406 -7.07 1 96.38 529 THR B O 1
ATOM 8638 N N . ASN B 1 530 ? 4.168 41.594 -6.301 1 97.31 530 ASN B N 1
ATOM 8639 C CA . ASN B 1 530 ? 3.158 42.312 -5.52 1 97.31 530 ASN B CA 1
ATOM 8640 C C . ASN B 1 530 ? 3.035 41.719 -4.109 1 97.31 530 ASN B C 1
ATOM 8642 O O . ASN B 1 530 ? 2.146 40.906 -3.842 1 97.31 530 ASN B O 1
ATOM 8646 N N . ILE B 1 531 ? 3.883 42.188 -3.199 1 98 531 ILE B N 1
ATOM 8647 C CA . ILE B 1 531 ? 3.938 41.812 -1.79 1 98 531 ILE B CA 1
ATOM 8648 C C . ILE B 1 531 ? 3.85 43.062 -0.921 1 98 531 ILE B C 1
ATOM 8650 O O . ILE B 1 531 ? 4.676 43.969 -1.047 1 98 531 ILE B O 1
ATOM 8654 N N . THR B 1 532 ? 2.805 43.125 -0.07 1 97 532 THR B N 1
ATOM 8655 C CA . THR B 1 532 ? 2.572 44.344 0.709 1 97 532 THR B CA 1
ATOM 8656 C C . THR B 1 532 ? 2.025 44 2.092 1 97 532 THR B C 1
ATOM 8658 O O . THR B 1 532 ? 1.45 42.906 2.289 1 97 532 THR B O 1
ATOM 8661 N N . MET B 1 533 ? 2.283 44.844 3.031 1 97 533 MET B N 1
ATOM 8662 C CA . MET B 1 533 ? 1.606 44.719 4.32 1 97 533 MET B CA 1
ATOM 8663 C C . MET B 1 533 ? 0.133 45.094 4.195 1 97 533 MET B C 1
ATOM 8665 O O . MET B 1 533 ? -0.219 46 3.455 1 97 533 MET B O 1
ATOM 8669 N N . SER B 1 534 ? -0.67 44.406 4.852 1 96.19 534 SER B N 1
ATOM 8670 C CA . SER B 1 534 ? -2.104 44.656 4.902 1 96.19 534 SER B CA 1
ATOM 8671 C C . SER B 1 534 ? -2.631 44.562 6.332 1 96.19 534 SER B C 1
ATOM 8673 O O . SER B 1 534 ? -1.968 44.031 7.211 1 96.19 534 SER B O 1
ATOM 8675 N N . GLU B 1 535 ? -3.791 45.156 6.531 1 95.31 535 GLU B N 1
ATOM 8676 C CA . GLU B 1 535 ? -4.5 45.094 7.809 1 95.31 535 GLU B CA 1
ATOM 8677 C C . GLU B 1 535 ? -6.004 44.969 7.598 1 95.31 535 GLU B C 1
ATOM 8679 O O . GLU B 1 535 ? -6.586 45.688 6.781 1 95.31 535 GLU B O 1
ATOM 8684 N N . VAL B 1 536 ? -6.578 44.094 8.266 1 95.38 536 VAL B N 1
ATOM 8685 C CA . VAL B 1 536 ? -8.008 43.844 8.094 1 95.38 536 VAL B CA 1
ATOM 8686 C C . VAL B 1 536 ? -8.672 43.656 9.453 1 95.38 536 VAL B C 1
ATOM 8688 O O . VAL B 1 536 ? -8.109 43 10.344 1 95.38 536 VAL B O 1
ATOM 8691 N N . GLU B 1 537 ? -9.781 44.312 9.586 1 94.62 537 GLU B N 1
ATOM 8692 C CA . GLU B 1 537 ? -10.617 44.062 10.75 1 94.62 537 GLU B CA 1
ATOM 8693 C C . GLU B 1 537 ? -11.578 42.906 10.484 1 94.62 537 GLU B C 1
ATOM 8695 O O . GLU B 1 537 ? -12.086 42.75 9.375 1 94.62 537 GLU B O 1
ATOM 8700 N N . ASP B 1 538 ? -11.844 42.062 11.406 1 95.62 538 ASP B N 1
ATOM 8701 C CA . ASP B 1 538 ? -12.812 40.969 11.367 1 95.62 538 ASP B CA 1
ATOM 8702 C C . ASP B 1 538 ? -12.516 40 10.227 1 95.62 538 ASP B C 1
ATOM 8704 O O . ASP B 1 538 ? -13.414 39.594 9.477 1 95.62 538 ASP B O 1
ATOM 8708 N N . MET B 1 539 ? -11.227 39.719 9.992 1 95.69 539 MET B N 1
ATOM 8709 C CA . MET B 1 539 ? -10.812 38.781 8.969 1 95.69 539 MET B CA 1
ATOM 8710 C C . MET B 1 539 ? -11.484 37.406 9.18 1 95.69 539 MET B C 1
ATOM 8712 O O . MET B 1 539 ? -11.469 36.875 10.281 1 95.69 539 MET B O 1
ATOM 8716 N N . GLY B 1 540 ? -12.141 36.906 8.125 1 96.62 540 GLY B N 1
ATOM 8717 C CA . GLY B 1 540 ? -12.828 35.656 8.188 1 96.62 540 GLY B CA 1
ATOM 8718 C C . GLY B 1 540 ? -14.219 35.75 8.797 1 96.62 540 GLY B C 1
ATOM 8719 O O . GLY B 1 540 ? -14.812 34.719 9.164 1 96.62 540 GLY B O 1
ATOM 8720 N N . ARG B 1 541 ? -14.688 36.938 9.008 1 97.38 541 ARG B N 1
ATOM 8721 C CA . ARG B 1 541 ? -15.977 37.188 9.648 1 97.38 541 ARG B CA 1
ATOM 8722 C C . ARG B 1 541 ? -16.016 36.562 11.047 1 97.38 541 ARG B C 1
ATOM 8724 O O . ARG B 1 541 ? -16.953 35.844 11.383 1 97.38 541 ARG B O 1
ATOM 8731 N N . ILE B 1 542 ? -15.039 36.812 11.812 1 96.44 542 ILE B N 1
ATOM 8732 C CA . ILE B 1 542 ? -14.844 36.25 13.148 1 96.44 542 ILE B CA 1
ATOM 8733 C C . ILE B 1 542 ? -16.062 36.562 14.016 1 96.44 542 ILE B C 1
ATOM 8735 O O . ILE B 1 542 ? -16.547 35.688 14.758 1 96.44 542 ILE B O 1
ATOM 8739 N N . ARG B 1 543 ? -16.609 37.75 13.922 1 95.62 543 ARG B N 1
ATOM 8740 C CA . ARG B 1 543 ? -17.766 38.125 14.727 1 95.62 543 ARG B CA 1
ATOM 8741 C C . ARG B 1 543 ? -18.969 37.25 14.43 1 95.62 543 ARG B C 1
ATOM 8743 O O . ARG B 1 543 ? -19.703 36.875 15.352 1 95.62 543 ARG B O 1
ATOM 8750 N N . PHE B 1 544 ? -19.188 37 13.227 1 97.56 544 PHE B N 1
ATOM 8751 C CA . PHE B 1 544 ? -20.297 36.156 12.836 1 97.56 544 PHE B CA 1
ATOM 8752 C C . PHE B 1 544 ? -20.141 34.75 13.453 1 97.56 544 PHE B C 1
ATOM 8754 O O . PHE B 1 544 ? -21.062 34.25 14.109 1 97.56 544 PHE B O 1
ATOM 8761 N N . TRP B 1 545 ? -19 34.156 13.18 1 97.62 545 TRP B N 1
ATOM 8762 C CA . TRP B 1 545 ? -18.766 32.781 13.664 1 97.62 545 TRP B CA 1
ATOM 8763 C C . TRP B 1 545 ? -18.812 32.75 15.188 1 97.62 545 TRP B C 1
ATOM 8765 O O . TRP B 1 545 ? -19.328 31.781 15.766 1 97.62 545 TRP B O 1
ATOM 8775 N N . ASP B 1 546 ? -18.344 33.812 15.891 1 94.25 546 ASP B N 1
ATOM 8776 C CA . ASP B 1 546 ? -18.406 33.906 17.344 1 94.25 546 ASP B CA 1
ATOM 8777 C C . ASP B 1 546 ? -19.859 33.969 17.828 1 94.25 546 ASP B C 1
ATOM 8779 O O . ASP B 1 546 ? -20.172 33.531 18.938 1 94.25 546 ASP B O 1
ATOM 8783 N N . SER B 1 547 ? -20.688 34.469 17 1 95.5 547 SER B N 1
ATOM 8784 C CA . SER B 1 547 ? -22.094 34.656 17.391 1 95.5 547 SER B CA 1
ATOM 8785 C C . SER B 1 547 ? -22.844 33.344 17.375 1 95.5 547 SER B C 1
ATOM 8787 O O . SER B 1 547 ? -23.953 33.25 17.922 1 95.5 547 SER B O 1
ATOM 8789 N N . LEU B 1 548 ? -22.344 32.344 16.734 1 95.5 548 LEU B N 1
ATOM 8790 C CA . LEU B 1 548 ? -23.047 31.078 16.578 1 95.5 548 LEU B CA 1
ATOM 8791 C C . LEU B 1 548 ? -22.859 30.203 17.812 1 95.5 548 LEU B C 1
ATOM 8793 O O . LEU B 1 548 ? -23.547 29.188 17.969 1 95.5 548 LEU B O 1
ATOM 8797 N N . ASP B 1 549 ? -22.016 30.484 18.719 1 89.44 549 ASP B N 1
ATOM 8798 C CA . ASP B 1 549 ? -21.844 29.906 20.047 1 89.44 549 ASP B CA 1
ATOM 8799 C C . ASP B 1 549 ? -21.516 28.406 19.953 1 89.44 549 ASP B C 1
ATOM 8801 O O . ASP B 1 549 ? -22.172 27.594 20.594 1 89.44 549 ASP B O 1
ATOM 8805 N N . PHE B 1 550 ? -20.641 28 19.094 1 94.31 550 PHE B N 1
ATOM 8806 C CA . PHE B 1 550 ? -20.109 26.641 19.062 1 94.31 550 PHE B CA 1
ATOM 8807 C C . PHE B 1 550 ? -19.484 26.266 20.406 1 94.31 550 PHE B C 1
ATOM 8809 O O . PHE B 1 550 ? -18.828 27.094 21.031 1 94.31 550 PHE B O 1
ATOM 8816 N N . ASN B 1 551 ? -19.719 25.062 20.875 1 94.19 551 ASN B N 1
ATOM 8817 C CA . ASN B 1 551 ? -19.016 24.562 22.062 1 94.19 551 ASN B CA 1
ATOM 8818 C C . ASN B 1 551 ? -17.547 24.281 21.766 1 94.19 551 ASN B C 1
ATOM 8820 O O . ASN B 1 551 ? -17.109 23.125 21.812 1 94.19 551 ASN B O 1
ATOM 8824 N N . GLU B 1 552 ? -16.797 25.312 21.469 1 94.56 552 GLU B N 1
ATOM 8825 C CA . GLU B 1 552 ? -15.398 25.266 21.047 1 94.56 552 GLU B CA 1
ATOM 8826 C C . GLU B 1 552 ? -14.594 26.391 21.703 1 94.56 552 GLU B C 1
ATOM 8828 O O . GLU B 1 552 ? -15.141 27.438 22.047 1 94.56 552 GLU B O 1
ATOM 8833 N N . ASN B 1 553 ? -13.266 26.141 21.969 1 94.38 553 ASN B N 1
ATOM 8834 C CA . ASN B 1 553 ? -12.312 27.156 22.422 1 94.38 553 ASN B CA 1
ATOM 8835 C C . ASN B 1 553 ? -12.844 27.922 23.625 1 94.38 553 ASN B C 1
ATOM 8837 O O . ASN B 1 553 ? -13.195 27.328 24.641 1 94.38 553 ASN B O 1
ATOM 8841 N N . GLU B 1 554 ? -13.102 29.156 23.578 1 88.06 554 GLU B N 1
ATOM 8842 C CA . GLU B 1 554 ? -13.477 30 24.703 1 88.06 554 GLU B CA 1
ATOM 8843 C C . GLU B 1 554 ? -14.867 29.641 25.234 1 88.06 554 GLU B C 1
ATOM 8845 O O . GLU B 1 554 ? -15.211 29.969 26.359 1 88.06 554 GLU B O 1
ATOM 8850 N N . HIS B 1 555 ? -15.617 28.906 24.438 1 84.75 555 HIS B N 1
ATOM 8851 C CA . HIS B 1 555 ? -17 28.609 24.797 1 84.75 555 HIS B CA 1
ATOM 8852 C C . HIS B 1 555 ? -17.156 27.156 25.219 1 84.75 555 HIS B C 1
ATOM 8854 O O . HIS B 1 555 ? -18.266 26.688 25.453 1 84.75 555 HIS B O 1
ATOM 8860 N N . TYR B 1 556 ? -16.031 26.547 25.312 1 84.25 556 TYR B N 1
ATOM 8861 C CA . TYR B 1 556 ? -16.109 25.109 25.609 1 84.25 556 TYR B CA 1
ATOM 8862 C C . TYR B 1 556 ? -16.688 24.875 27 1 84.25 556 TYR B C 1
ATOM 8864 O O . TYR B 1 556 ? -16.203 25.438 27.984 1 84.25 556 TYR B O 1
ATOM 8872 N N . SER B 1 557 ? -17.797 24.281 27.094 1 72.38 557 SER B N 1
ATOM 8873 C CA . SER B 1 557 ? -18.422 23.859 28.344 1 72.38 557 SER B CA 1
ATOM 8874 C C . SER B 1 557 ? -18.5 22.328 28.422 1 72.38 557 SER B C 1
ATOM 8876 O O . SER B 1 557 ? -18.828 21.672 27.438 1 72.38 557 SER B O 1
ATOM 8878 N N . TYR B 1 558 ? -17.781 21.734 29.344 1 59.28 558 TYR B N 1
ATOM 8879 C CA . TYR B 1 558 ? -17.797 20.297 29.516 1 59.28 558 TYR B CA 1
ATOM 8880 C C . TYR B 1 558 ? -19.203 19.781 29.734 1 59.28 558 TYR B C 1
ATOM 8882 O O . TYR B 1 558 ? -19.922 20.281 30.609 1 59.28 558 TYR B O 1
ATOM 8890 N N . HIS B 1 559 ? -20.062 19.812 28.859 1 48.5 559 HIS B N 1
ATOM 8891 C CA . HIS B 1 559 ? -21.344 19.188 29.172 1 48.5 559 HIS B CA 1
ATOM 8892 C C . HIS B 1 559 ? -21.156 17.812 29.797 1 48.5 559 HIS B C 1
ATOM 8894 O O . HIS B 1 559 ? -20.422 16.984 29.25 1 48.5 559 HIS B O 1
ATOM 8900 N N . GLU B 1 560 ? -21.062 17.625 31.031 1 40.5 560 GLU B N 1
ATOM 8901 C CA . GLU B 1 560 ? -21.312 16.328 31.656 1 40.5 560 GLU B CA 1
ATOM 8902 C C . GLU B 1 560 ? -22.406 15.57 30.922 1 40.5 560 GLU B C 1
ATOM 8904 O O . GLU B 1 560 ? -23.531 16.062 30.812 1 40.5 560 GLU B O 1
ATOM 8909 N N . ASN B 1 561 ? -22.203 15.047 29.875 1 37.31 561 ASN B N 1
ATOM 8910 C CA . ASN B 1 561 ? -23.234 14.141 29.344 1 37.31 561 ASN B CA 1
ATOM 8911 C C . ASN B 1 561 ? -23.781 13.227 30.438 1 37.31 561 ASN B C 1
ATOM 8913 O O . ASN B 1 561 ? -23.094 12.312 30.891 1 37.31 561 ASN B O 1
ATOM 8917 N N . LYS B 1 562 ? -24.562 13.57 31.359 1 31.38 562 LYS B N 1
ATOM 8918 C CA . LYS B 1 562 ? -25.359 12.781 32.281 1 31.38 562 LYS B CA 1
ATOM 8919 C C . LYS B 1 562 ? -26.234 11.773 31.562 1 31.38 562 LYS B C 1
ATOM 8921 O O . LYS B 1 562 ? -26.906 10.945 32.188 1 31.38 562 LYS B O 1
ATOM 8926 N N . ASP B 1 563 ? -26.766 12.023 30.406 1 28.53 563 ASP B N 1
ATOM 8927 C CA . ASP B 1 563 ? -27.781 11.086 29.938 1 28.53 563 ASP B CA 1
ATOM 8928 C C . ASP B 1 563 ? -27.125 9.844 29.312 1 28.53 563 ASP B C 1
ATOM 8930 O O . ASP B 1 563 ? -27.812 9.039 28.672 1 28.53 563 ASP B O 1
ATOM 8934 N N . VAL B 1 564 ? -25.859 9.672 29.328 1 26.06 564 VAL B N 1
ATOM 8935 C CA . VAL B 1 564 ? -25.781 8.273 28.938 1 26.06 564 VAL B CA 1
ATOM 8936 C C . VAL B 1 564 ? -26.125 7.379 30.125 1 26.06 564 VAL B C 1
ATOM 8938 O O . VAL B 1 564 ? -25.703 7.656 31.25 1 26.06 564 VAL B O 1
#

Secondary structure (DSSP, 8-state):
-GGGGGGSTTS--------SS-EEE-SS-EEE-EEEE-TT--EEEEEEEEE-S----GGGTTSPP-PPPP-SS-EE-BS--PPBPEE-TTT--EE-BS---EEEEEES--PPTTS--PPEEEEEEE--STTTS--GGGSB-TTGGGSS-EEEEE----HHHHT---SSSSS-S-HHHHHHHHHHHHHHHHGGGGTEEEEEEEEEEETHHHHHHHHHHH-GGGTTS-SEEEEES--TTSTTSS-SSHHHHHHHHHHHTT---SSHHHHHHHHTTS-HHHHHHGGGGG-SBTTBSS-SS---PPPS-TT-S-SS-HHHHHHTT-S----EEEEEETBTTHHHHHHHHT-HHHHHHHHHTHHHHHHHHTT-TTTS-GGGHHHHHHHHHHHHTTT---BTTB-HHHHHHHHIIIIIHHHHHHHHHHHHHSSS-EEEEEE----S--HHHHHHTS-----SBTTGGGGGTSB-SS--GGG-HHHHHHHHHHHHHHHHHHHHS----S-TT---PPPP--TT--SEEEEEEEETTEEEEEEESSTT-HHHHHHT--SSGGG---------/-GGGGGGSTTS--------SS-EEEETTEEEE-EEEE-TT--EEEEEEEEE-S----GGGTTSPP-PPPPPSS-EE-BS--PPBPEE-TTT--EE-BS---EEEEEES--PPTTS---PEEEEEEE--STTTS--GGGSB-TTGGGSS-EEEEE----HHHHT---SSSSS-S-HHHHHHHHHHHHHHHHGGGGTEEEEEEEEEEETHHHHHHHHHHH-GGGTTS-SEEEEES--TTSTTSS-SSHHHHHHHHHHHTT---SSHHHHHHHHTTS-HHHHHHGGGGG-SBTTBSS-SS---PPPS-TT-S-SS-HHHHHHTT-S----EEEEEETBTTHHHHHHHHT-HHHHHHHHHTHHHHHHHHTT-TTTS-GGGHHHHHHHHHHHHTTT---BTTB-HHHHHHHHIIIIIHHHHHHHHHHHHHSSS-EEEEEE----S--THHHHHTS-----SBTTGGGGGTSB-SS--GGG-HHHHHHHHHHHHHHHHHHHHS----S-TT---PPPP--TT--SEEEEEEEETTEEEEEEESSTT-HHHHHHT--SSGGG---------

Solvent-accessible surface area (backbone atoms only — not comparable to full-atom values): 57626 Å² total; per-residue (Å²): 128,79,84,68,65,76,75,64,69,82,67,69,82,72,66,81,63,80,57,71,54,46,71,39,67,46,93,42,37,36,34,27,21,27,71,42,62,26,73,90,59,49,66,29,41,36,34,19,32,41,69,46,29,42,64,37,47,60,91,33,44,76,42,70,68,39,74,49,70,70,53,71,50,34,42,56,12,67,49,70,53,49,40,29,41,22,53,28,81,89,75,72,42,75,49,56,29,63,62,13,46,22,33,30,42,36,24,66,52,67,62,54,89,94,53,92,65,82,59,26,40,29,39,35,42,35,47,34,42,44,44,23,27,71,43,19,84,56,56,34,59,31,51,43,48,75,43,90,38,28,45,33,29,33,34,45,48,22,22,65,56,8,22,34,20,60,73,40,86,83,29,45,46,31,34,22,60,44,27,48,42,44,44,43,52,40,42,51,74,35,32,53,55,46,26,25,31,57,83,34,22,22,35,27,17,35,33,39,8,2,14,45,46,45,42,41,35,57,17,75,78,37,65,83,59,54,56,33,38,35,22,30,51,32,29,51,62,21,61,62,44,52,28,69,64,38,34,60,53,41,32,48,44,27,45,68,50,25,22,47,57,67,60,59,64,52,22,52,59,35,54,51,72,48,59,66,69,60,57,42,55,47,55,58,79,58,24,88,52,78,66,20,35,62,29,63,27,29,40,58,70,21,67,87,56,95,82,37,56,36,63,56,58,59,50,58,40,53,75,70,60,62,40,61,78,43,30,33,39,38,38,41,36,72,24,28,6,34,56,72,43,20,58,36,54,71,34,58,68,54,28,44,49,43,56,77,35,40,61,76,46,44,34,30,73,65,51,40,69,82,33,42,59,78,90,44,44,53,61,54,42,49,52,54,38,49,74,52,51,50,89,59,75,51,42,65,93,53,47,65,46,60,28,46,48,42,15,16,64,57,36,44,29,33,41,53,51,50,51,45,50,45,16,49,69,40,85,38,57,26,39,39,34,37,40,44,46,60,55,94,48,37,44,38,31,72,52,31,72,40,84,72,88,82,56,13,22,44,70,41,71,52,36,39,31,27,38,36,95,50,34,61,46,85,82,31,71,64,41,50,59,32,25,62,31,48,28,29,28,55,49,33,24,54,73,70,58,53,59,37,55,80,50,85,88,63,78,80,63,53,35,61,50,49,86,80,55,72,48,49,38,26,39,36,35,50,40,75,89,43,67,46,78,45,72,40,64,56,59,54,46,37,66,62,61,63,69,66,63,50,51,45,65,95,51,53,62,86,68,78,73,67,82,109,129,77,84,67,64,75,77,64,69,85,67,70,85,74,65,81,63,81,58,71,55,46,72,38,67,44,93,46,37,37,35,28,20,28,70,44,62,28,73,88,60,48,66,29,42,36,33,18,32,42,68,48,29,41,64,37,48,60,92,32,43,73,41,70,68,38,77,51,71,69,54,70,51,36,42,55,10,68,47,70,54,48,39,29,40,22,52,29,82,90,76,71,42,75,49,55,27,64,62,15,46,22,32,30,42,36,24,66,51,68,62,53,89,96,51,93,66,82,59,26,38,28,41,36,41,34,46,32,43,44,44,24,26,72,42,18,82,56,56,35,59,30,51,42,48,74,43,91,38,29,45,33,30,34,35,45,48,23,21,66,57,7,22,35,19,61,74,42,86,84,28,46,46,31,32,21,60,45,28,48,42,45,45,41,51,41,42,51,73,35,33,52,53,48,26,25,32,58,83,36,23,20,35,28,17,34,34,38,8,2,15,44,43,44,42,41,36,56,16,74,76,38,64,83,59,56,56,32,37,36,22,30,51,33,30,51,63,19,60,61,45,53,27,68,63,38,35,60,52,40,33,48,44,27,45,69,50,25,23,47,56,68,58,58,64,52,22,51,58,35,54,53,71,48,58,67,67,59,57,41,54,45,54,59,79,58,23,88,52,79,67,20,35,62,29,62,26,29,39,58,70,21,67,87,55,96,81,38,58,38,64,57,58,58,49,57,42,53,75,69,59,62,41,62,78,42,31,34,38,39,37,40,37,71,24,28,3,34,57,72,42,20,59,36,55,72,33,59,67,52,29,44,49,42,56,76,36,39,60,75,46,45,32,31,73,65,53,40,68,83,32,43,60,79,90,44,43,55,60,54,42,50,52,53,39,48,73,53,50,51,89,60,74,53,41,64,93,52,47,65,46,60,28,46,49,43,15,17,63,57,35,42,29,32,43,53,50,49,49,45,51,46,16,50,69,40,85,38,56,24,38,38,33,35,40,44,45,59,55,95,46,38,43,40,31,73,52,31,72,40,85,74,88,83,59,14,22,43,70,38,70,51,35,39,31,28,39,36,93,50,33,64,46,86,84,34,72,63,42,51,57,30,25,63,32,47,27,30,29,56,48,34,24,54,73,69,59,53,60,38,56,79,51,84,88,64,79,80,61,54,36,61,50,49,85,82,54,73,50,49,37,27,38,35,35,52,41,76,88,42,68,46,78,45,71,40,65,56,59,53,46,36,65,62,62,62,68,67,62,48,52,45,66,94,51,53,63,84,69,75,75,71,82,113

pLDDT: mean 93.85, std 13.57, range [25.08, 98.94]

Nearest PDB structures (foldseek):
  5ch3-assembly1_A  TM=8.737E-01  e=8.501E-50  Lucilia cuprina
  4fnm-assembly1_A  TM=8.699E-01  e=3.978E-50  Lucilia cuprina
  5tym-assembly1_A  TM=8.703E-01  e=8.795E-49  Lucilia cuprina
  5c8v-assembly1_A  TM=8.704E-01  e=1.404E-48  Lucilia cuprina
  2bce-assembly1_A  TM=8.431E-01  e=4.428E-40  Bos taurus

Sequence (1128 aa):
MRLVIVLLLARLYCFVAGNQHPVVETENGPVSGKLSKTWKGRTIYSFQGIPYATPPVGKLRFQEAQPMKPWPGVWNASSPGSKCIQYDHSSYLIDGDEDCLYVNVYTPKIPVRGKSNKLMNVLVFIHGGAFMFLYGSIYQPDYVLDKDIILVTFNYRLGPIGFFSTGDSVVPGNNGLKDQVQALKWVNRNIKYFGGDPEKITISGMSAGGASVHFHMLSPLSRGLFQRVFSQSGTALCPWTIAENVPDKSAAVGAYLGCPTRPSKDLVECLMTRPALHIVEAVKIFLPFLYNPYSPFGPVIEIPSENAFITELPYHILAKGLATDVPWLSSVATHEGLYPGSEFINNPELLKYIDENWNKVMPHILDYNYTIPQDKIDSVSELIRKEYLGSEELVKGNTEQFIQMISDRLFVVDIIKAAKIHAQLYKSPVYLYQFGYRGRHSLSEHFAQSNENYGASHADDTGYALKNVYVNVEDSESDKSLVPIVVDIWTSFAFEGIPSTGISSIDWTPVSKDPNHLAVSFLKISSPTNITMSEVEDMGRIRFWDSLDFNENEHYSYHENKDVMRLVIVLLLARLYCFVAGNQHPVVETENGPVSGKLSKTWKGRTIYSFQGIPYATPPVGKLRFQEAQPMKPWPGVWNASSPGSKCIQYDHSSYLIDGDEDCLYVNVYTPKIPVRGKSNKLMNVLVFIHGGAFMFLYGSIYQPDYVLDKDIILVTFNYRLGPIGFFSTGDSVVPGNNGLKDQVQALKWVNRNIKYFGGDPEKITISGMSAGGASVHFHMLSPLSRGLFQRVFSQSGTALCPWTIAENVPDKSAAVGAYLGCPTRPSKDLVECLMTRPALHIVEAVKIFLPFLYNPYSPFGPVIEIPSENAFITELPYHILAKGLATDVPWLSSVATHEGLYPGSEFINNPELLKYIDENWNKVMPHILDYNYTIPQDKIDSVSELIRKEYLGSEELVKGNTEQFIQMISDRLFVVDIIKAAKIHAQLYKSPVYLYQFGYRGRHSLSEHFAQSNENYGASHADDTGYALKNVYVNVEDSESDKSLVPIVVDIWTSFAFEGIPSTGISSIDWTPVSKDPNHLAVSFLKISSPTNITMSEVEDMGRIRFWDSLDFNENEHYSYHENKDV

Foldseek 3Di:
DVVPPPVPPVPPPPPPPVPQWDWFAFPQGIETEGWDAAPVGQIKTKFAAAALFDQCAQPNQLPATHGDHRDPDYHYRHDHDWAAFACALLVSATDTDSRFWGKMKMASDFDDPPDDFQFAAEEEEEEAQLLGDDFFVQWAQRQLVVDHYMYMTTHFHGDCRQAADLQDPLRQGRSRLSSVLSVLVSCLRGVVRRRHDQQQYEYEYFHLSLQSQQLLLLFPSNPPSHFEYEREQDHLQFLSAAAPPNSVLLLVLLVVVPWHSPDVNRSVNSVSPDDPNSSNVSCVVVCPDSCWVVNNGHDYQGPDDPSGGHNDRSLVSLLVVNGHFHQYEYEAEPQALLVVVLLQQLPFVSQQVCQVCVLPPVCGLLVQCPFDDPVCSSVLSVLLCCVQPNPHRRGRPPCLSVSLSSRLRRGWLRRLVVQLSSLQSHDHFYAYAYEWEDDQWAQSCSNNVDSDDNTHYRCNLVCLRTPRDGDDQVVDPQSVLQSLQSSQQVVVCSVPVDGDSPDPVADGDTFHNDPPPQWGWHWYDNTSVDIHIDIDGCVSVNVSVVVSQGCGNPNPDPPPPVPD/DPVPPPVPPVPDPPPPPVPQWDWFAFPQGIETEGWDAAPVGQIKTKFAAAALFDQCAQPNQLPATHGDHRDPDYHYRHDHDWAAFACALLVSATDTDSRFWGKMKMASDFDDPPDDFQFAAEEEEEEAQLQGDDFFVQWAQRQLNVDHYMYMTTHFHGDCRQAADLQDPLRQGRSRLSSVLSVLVSCLRGVVSRRHDQQQYEYEYFHLSLQSQQLLLLFPSNPPSHFEYEREQDHLQFLSAAAPPNSVLLLVLLVVVPWHSPDVNRSVNSVSPDDPNSSNVSCVVVCPDSCWVVNNGHDYQGPDDPPGGHNDRSLVSLLVVNGHFHQYEYEAEPQALLVVVLLQQLPFVSQQVCQVCVLPPVCGLLVQCPQDPPVCSNVLSVLLCCVQPNPHRRGRPPCLSVSLSSRLRRGWLRRLVVQLSSLQSHDHFYAYAYEWEDDQWAQSCSNNVDSDDNTHYRCNLVCLRTPRDGDDQVVDPQSVLQSLQSSQQVVVCSVPVDGDSPDPVADGDTFHNDPPPQWGWHWYDNTSVDIHIDIDGCVSVNVSVVVSQGCGNPNPDPPPPVPD